Protein 3QWT (pdb70)

Foldseek 3Di:
DDDACVDPVRDDDDDPADLVRLVVLLVLLLVCQQPWDDPVLVQWDQDPVRDTADPRHLLGQWLLVLLLLVLVLLCVVPVPVVCCSLVVSVVSQVVVPDDDDFLISNNLLNVLVVCLVVVPVVSPCVLVVRLVCCVPDAAPVRAARCDPHDHRHQKFLLSLCLLSQLSSCLSVVPCVSVVSSLVNVVVCVVQFDPVQLATQGMAGPPVGDSQQSFSFQLSSLSLLQSLLSSLVSVVDDPPPPSNLVSLVSNVSNLVSQLVQADPQLFAARRSNDPPADTALLSLLSNLLSLLSCCVVVSDDVVSVVSSVSSLVSQVVQQDPSSWRHRHFDDQDHNHPVSSRPGDGDTSSSSSSNSSSSVSVVVD/DDDACVDPVRDDDDDPDDLVRLVVLLVLLLVLQQAWDDPVLVPFDDDPVRDTADPRHCLGQWLLVLLLLVLCLLCVVPVDVVCVVLVVSVVSAVVVNDDDAFLISNNLLNLLVVCLVPVPVVSVVVLVVNLVCVVPDAAPPRAWHCHPHGGRHQKFLSSLCLSSQLSSCLSVVPCVSNVSSLVNVVVLVVLFDPVQLATQGMAGPPVTDRQASFSFLLSRLSLLQSLLSNCVSVVDDPPDPSSVVSLVSNCSNLVRQLVQQDQQLFAFRRRVDPVGDTALLSLLSNLLSQLSCCVVVSDDVVSPVSSVSSLVNQVVQQPPSSWRPRHFDPQDHNHDVSSSDTHGDTSSRSSSSSSSSVSVVVD/DDDQCVDPVRDDDDDPDDLVRLVVLLVLLLVCQQAWDPVVLPPWDDDPVGDTADLRHLQGQWLLVLLLLVLCLLCVVPVDVVVVVLVVSVVSAVVVHDDDAFLISNNLLNLLVVCLVPVPVVSPVVLVVNLVCCVPDAAPPREWRCGPYGGRHQKFLSSLCLSSLLSSCLSVVPVVSVVSSLVNVVVCVVQFDPVQLATQGMAGPVVGDSQASFRFQLSSLSLLQSLLSSLVSVVDDPPDPSNLVSLVSNVSHLVSQQVQADQQLFAARRRPDPPADTALLSLLSSLLSQLSCCVVVSDDVVSPVSSVSSLNNQVVQQDPSNWRWRHFDDADDNHDVSSSPGDTDTSSSSSSNNSSSVSVVVD/DDDACPDPVRDDDPDPDDLVVLVVLLVLLLVLQQPWDDPVLVQWDADPVGDTADLRHCQGQWLLVLLLLVLCLLCVVPVDVVCVSNVVNCVNAVVVNDDDAFLISNNLLNLLVVCLVPVPVVSVCVLVVRLVCCVPDAAPPREARCGPHDRRHQKFLSSLCLSSQLSSCLSVVNVVSNVSSLVNVVVCLVLFDPVQLATQGMAGPPVGDSQASFSFLLSRLSLLQSLLSSLVSVVDDPPPPSSLVSLVSNCSNLVRQLVQQDPQLFAARRNPDPVFDTALLSSLSNLLSLLSCCVVVSDDVVSPVSSVSSLNSQVVQQDPSSWRWRHFDDQDDNHDVSSSDTDTDTSSSSSSNSSSSVSVVVD

CATH classification: 1.50.10.10

Radius of gyration: 39.48 Å; Cα contacts (8 Å, |Δi|>4): 2448; chains: 4; bounding box: 89×112×108 Å

Solvent-accessible surface area: 57974 Å² total

B-factor: mean 44.14, std 15.55, range [10.98, 187.34]

Organism: Salmonella paratyphi A (strain ATCC 9150 / SARB42) (NCBI:txid295319)

Nearest PDB structures (foldseek):
  3qwt-assembly1_A  TM=1.001E+00  e=2.662E-54  Salmonella enterica subsp. enterica serovar Paratyphi A
  3pmm-assembly1_A  TM=9.853E-01  e=1.965E-47  Klebsiella pneumoniae subsp. pneumoniae MGH 78578
  3k11-assembly1_A  TM=7.569E-01  e=3.920E-16  Bacteroides thetaiotaomicron VPI-5482
  4ce7-assembly1_B  TM=6.972E-01  e=2.887E-12  Nonlabens ulvanivorans
  7dkw-assembly1_A  TM=4.286E-01  e=1.948E-02  Thermoanaerobacterium xylanolyticum LX-11

InterPro domains:
  IPR008928 Six-hairpin glycosidase superfamily [SSF48208] (25-376)
  IPR010905 Glycosyl hydrolase, family 88 [PF07470] (37-376)
  IPR012341 Six-hairpin glycosidase-like superfamily [G3DSA:1.50.10.10] (1-378)
  IPR052043 Polysaccharide Degradation Enzymes [PTHR33886] (26-376)

Sequence (1452 aa):
VYPVKHSPLLRQPEHFIARDELKALIQKVTHNLVNIKDETGEFLLRLDDGRVIDTKGWAGWEWTHGVGLYGYHYYQQTGDQTRKIIDDWFADRFAEGATTKNVNTAPFLTLAYRYEETRNPAYLPWLETWAEWANEPRTDHGGQHITLAEENHQQWDDTLTVLPLAKIGKLLNRPEYVEEATYQFLLHVQNLDKETGLWFHGWSYDGHHNFANARWARGNSWLTIVIPDFLELLDLPENNAVRRYLVQVLNAQIAALAKCQDESGLWHTLLDDPHSYLEASATAGFAYGILKAVRKRYVERHYAQVAEKAIRGIVKHISPEGELLQTSFGTGGHDLDFYRHIPLTSPYGQAALCLTEYLRNYFVYPVKHSPLLRQPEHFIARDELKALIQKVTHNLVNIKDETGEFLLRLDDGRVIDTKGWAGWEWTHGVGLYGYHYYQQTGDQTRKIIDDWFADRFAEGATTKNVNTAPFLTLAYRYEETRNPAYLPWLETWAEWANEPRTDHGGQHITLAEENHQQWDDTLTVLPLAKIGKLLNRPEYVEEATYQFLLHVQNLDKETGLWFHGWSYDGHHNFANARWARGNSWLTIVIPDFLELLDLPENNAVRRYLVQVLNAQIAALAKCQDESGLWHTLLDDPHSYLEASATAGFAYGILKAVRKRYVERHYAQVAEKAIRGIVKHISPEGELLQTSFGTGGHDLDFYRHIPLTSPYGQAALCLTEYLRNYFVYPVKHSPLLRQPEHFIARDELKALIQKVTHNLVNIKDETGEFLLRLDDGRVIDTKGWAGWEWTHGVGLYGYHYYQQTGDQTRKIIDDWFADRFAEGATTKNVNTAPFLTLAYRYEETRNPAYLPWLETWAEWANEPRTDHGGQHITLAEENHQQWDDTLTVLPLAKIGKLLNRPEYVEEATYQFLLHVQNLDKETGLWFHGWSYDGHHNFANARWARGNSWLTIVIPDFLELLDLPENNAVRRYLVQVLNAQIAALAKCQDESGLWHTLLDDPHSYLEASATAGFAYGILKAVRKRYVERHYAQVAEKAIRGIVKHISPEGELLQTSFGTGGHDLDFYRHIPLTSPYGQAALCLTEYLRNYFVYPVKHSPLLRQPEHFIARDELKALIQKVTHNLVNIKDETGEFLLRLDDGRVIDTKGWAGWEWTHGVGLYGYHYYQQTGDQTRKIIDDWFADRFAEGATTKNVNTAPFLTLAYRYEETRNPAYLPWLETWAEWANEPRTDHGGQHITLAEENHQQWDDTLTVLPLAKIGKLLNRPEYVEEATYQFLLHVQNLDKETGLWFHGWSYDGHHNFANARWARGNSWLTIVIPDFLELLDLPENNAVRRYLVQVLNAQIAALAKCQDESGLWHTLLDDPHSYLEASATAGFAYGILKAVRKRYVERHYAQVAEKAIRGIVKHISPEGELLQTSFGTGGHDLDFYRHIPLTSPYGQAALCLTEYLRNYF

Structure (mmCIF, N/CA/C/O backbone):
data_3QWT
#
_entry.id   3QWT
#
_cell.length_a   121.026
_cell.length_b   159.361
_cell.length_c   179.115
_cell.angle_alpha   90.00
_cell.angle_beta   90.00
_cell.angle_gamma   90.00
#
_symmetry.space_group_name_H-M   'C 2 2 21'
#
loop_
_entity.id
_entity.type
_entity.pdbx_description
1 polymer 'Putative GH105 family protein'
2 non-polymer GLYCEROL
3 water water
#
loop_
_atom_site.group_PDB
_atom_site.id
_atom_site.type_symbol
_atom_site.label_atom_id
_atom_site.label_alt_id
_atom_site.label_comp_id
_atom_site.label_asym_id
_atom_site.label_entity_id
_atom_site.label_seq_id
_atom_site.pdbx_PDB_ins_code
_atom_site.Cartn_x
_atom_site.Cartn_y
_atom_site.Cartn_z
_atom_site.occupancy
_atom_site.B_iso_or_equiv
_atom_site.auth_seq_id
_atom_site.auth_comp_id
_atom_site.auth_asym_id
_atom_site.auth_atom_id
_atom_site.pdbx_PDB_model_num
ATOM 9 N N . VAL A 1 5 ? 1.563 -17.945 79.158 1.00 76.71 2 VAL A N 1
ATOM 10 C CA . VAL A 1 5 ? 2.169 -16.647 79.446 1.00 71.69 2 VAL A CA 1
ATOM 11 C C . VAL A 1 5 ? 3.300 -16.312 78.481 1.00 72.47 2 VAL A C 1
ATOM 12 O O . VAL A 1 5 ? 4.226 -17.109 78.313 1.00 69.68 2 VAL A O 1
ATOM 16 N N . TYR A 1 6 ? 3.230 -15.122 77.869 1.00 68.91 3 TYR A N 1
ATOM 17 C CA . TYR A 1 6 ? 4.146 -14.730 76.789 1.00 64.21 3 TYR A CA 1
ATOM 18 C C . TYR A 1 6 ? 5.475 -14.143 77.272 1.00 65.40 3 TYR A C 1
ATOM 19 O O . TYR A 1 6 ? 5.495 -13.298 78.165 1.00 62.37 3 TYR A O 1
ATOM 28 N N . PRO A 1 7 ? 6.586 -14.557 76.638 1.00 66.61 4 PRO A N 1
ATOM 29 C CA . PRO A 1 7 ? 7.946 -14.068 76.905 1.00 67.08 4 PRO A CA 1
ATOM 30 C C . PRO A 1 7 ? 8.132 -12.635 76.423 1.00 68.55 4 PRO A C 1
ATOM 31 O O . PRO A 1 7 ? 7.944 -12.367 75.235 1.00 73.26 4 PRO A O 1
ATOM 35 N N . VAL A 1 8 ? 8.509 -11.726 77.314 1.00 61.92 5 VAL A N 1
ATOM 36 C CA . VAL A 1 8 ? 8.660 -10.338 76.912 1.00 61.57 5 VAL A CA 1
ATOM 37 C C . VAL A 1 8 ? 9.873 -9.635 77.509 1.00 60.82 5 VAL A C 1
ATOM 38 O O . VAL A 1 8 ? 10.417 -8.729 76.896 1.00 54.68 5 VAL A O 1
ATOM 42 N N . LYS A 1 9 ? 10.291 -10.033 78.704 1.00 66.00 6 LYS A N 1
ATOM 43 C CA . LYS A 1 9 ? 11.308 -9.269 79.426 1.00 71.76 6 LYS A CA 1
ATOM 44 C C . LYS A 1 9 ? 12.648 -9.275 78.697 1.00 65.19 6 LYS A C 1
ATOM 45 O O . LYS A 1 9 ? 13.474 -8.386 78.882 1.00 71.31 6 LYS A O 1
ATOM 51 N N . HIS A 1 10 ? 12.853 -10.276 77.860 1.00 55.40 7 HIS A N 1
ATOM 52 C CA . HIS A 1 10 ? 14.120 -10.452 77.166 1.00 67.77 7 HIS A CA 1
ATOM 53 C C . HIS A 1 10 ? 14.287 -9.510 75.972 1.00 71.16 7 HIS A C 1
ATOM 54 O O . HIS A 1 10 ? 15.403 -9.292 75.506 1.00 75.34 7 HIS A O 1
ATOM 61 N N . SER A 1 11 ? 13.175 -8.982 75.464 1.00 67.11 8 SER A N 1
ATOM 62 C CA . SER A 1 11 ? 13.169 -8.199 74.223 1.00 61.30 8 SER A CA 1
ATOM 63 C C . SER A 1 11 ? 13.041 -6.700 74.435 1.00 61.74 8 SER A C 1
ATOM 64 O O . SER A 1 11 ? 12.039 -6.230 74.972 1.00 61.29 8 SER A O 1
ATOM 67 N N . PRO A 1 12 ? 14.047 -5.943 73.982 1.00 60.93 9 PRO A N 1
ATOM 68 C CA . PRO A 1 12 ? 14.030 -4.478 74.018 1.00 62.44 9 PRO A CA 1
ATOM 69 C C . PRO A 1 12 ? 12.784 -3.927 73.336 1.00 64.92 9 PRO A C 1
ATOM 70 O O . PRO A 1 12 ? 12.380 -2.794 73.629 1.00 58.43 9 PRO A O 1
ATOM 74 N N . LEU A 1 13 ? 12.192 -4.722 72.443 1.00 62.95 10 LEU A N 1
ATOM 75 C CA . LEU A 1 13 ? 11.007 -4.307 71.700 1.00 59.64 10 LEU A CA 1
ATOM 76 C C . LEU A 1 13 ? 9.715 -4.541 72.473 1.00 57.57 10 LEU A C 1
ATOM 77 O O . LEU A 1 13 ? 8.767 -3.757 72.365 1.00 58.18 10 LEU A O 1
ATOM 82 N N . LEU A 1 14 ? 9.669 -5.615 73.252 1.00 58.66 11 LEU A N 1
ATOM 83 C CA . LEU A 1 14 ? 8.440 -5.977 73.954 1.00 62.68 11 LEU A CA 1
ATOM 84 C C . LEU A 1 14 ? 8.342 -5.523 75.413 1.00 64.86 11 LEU A C 1
ATOM 85 O O . LEU A 1 14 ? 7.244 -5.515 75.984 1.00 64.56 11 LEU A O 1
ATOM 90 N N . ARG A 1 15 ? 9.470 -5.145 76.012 1.00 64.51 12 ARG A N 1
ATOM 91 C CA . ARG A 1 15 ? 9.538 -4.991 77.471 1.00 65.72 12 ARG A CA 1
ATOM 92 C C . ARG A 1 15 ? 9.385 -3.544 77.945 1.00 67.49 12 ARG A C 1
ATOM 93 O O . ARG A 1 15 ? 9.718 -2.607 77.221 1.00 70.12 12 ARG A O 1
ATOM 101 N N . GLN A 1 16 ? 8.882 -3.374 79.166 1.00 64.78 13 GLN A N 1
ATOM 102 C CA . GLN A 1 16 ? 8.669 -2.048 79.743 1.00 61.38 13 GLN A CA 1
ATOM 103 C C . GLN A 1 16 ? 9.946 -1.241 79.819 1.00 64.44 13 GLN A C 1
ATOM 104 O O . GLN A 1 16 ? 11.038 -1.794 79.871 1.00 64.29 13 GLN A O 1
ATOM 110 N N . PRO A 1 17 ? 9.804 0.085 79.856 1.00 69.94 14 PRO A N 1
ATOM 111 C CA . PRO A 1 17 ? 10.921 1.011 80.062 1.00 74.94 14 PRO A CA 1
ATOM 112 C C . PRO A 1 17 ? 11.493 0.897 81.479 1.00 76.57 14 PRO A C 1
ATOM 113 O O . PRO A 1 17 ? 10.754 0.639 82.430 1.00 69.79 14 PRO A O 1
ATOM 117 N N . GLU A 1 18 ? 12.800 1.092 81.613 1.00 82.82 15 GLU A N 1
ATOM 118 C CA . GLU A 1 18 ? 13.437 1.040 82.919 1.00 88.14 15 GLU A CA 1
ATOM 119 C C . GLU A 1 18 ? 13.456 2.427 83.548 1.00 77.92 15 GLU A C 1
ATOM 120 O O . GLU A 1 18 ? 14.479 3.109 83.552 1.00 77.96 15 GLU A O 1
ATOM 126 N N . HIS A 1 19 ? 12.316 2.851 84.073 1.00 66.96 16 HIS A N 1
ATOM 127 C CA . HIS A 1 19 ? 12.243 4.151 84.708 1.00 57.83 16 HIS A CA 1
ATOM 128 C C . HIS A 1 19 ? 12.809 4.084 86.109 1.00 61.69 16 HIS A C 1
ATOM 129 O O . HIS A 1 19 ? 12.256 3.426 86.993 1.00 69.48 16 HIS A O 1
ATOM 136 N N . PHE A 1 20 ? 13.926 4.766 86.308 1.00 57.98 17 PHE A N 1
ATOM 137 C CA . PHE A 1 20 ? 14.540 4.789 87.617 1.00 64.30 17 PHE A CA 1
ATOM 138 C C . PHE A 1 20 ? 13.660 5.571 88.583 1.00 56.39 17 PHE A C 1
ATOM 139 O O . PHE A 1 20 ? 13.695 5.339 89.786 1.00 48.17 17 PHE A O 1
ATOM 147 N N . ILE A 1 21 ? 12.850 6.479 88.047 1.00 49.64 18 ILE A N 1
ATOM 148 C CA . ILE A 1 21 ? 11.957 7.275 88.885 1.00 45.94 18 ILE A CA 1
ATOM 149 C C . ILE A 1 21 ? 10.568 7.297 88.263 1.00 46.54 18 ILE A C 1
ATOM 150 O O . ILE A 1 21 ? 10.437 7.411 87.047 1.00 45.77 18 ILE A O 1
ATOM 155 N N . ALA A 1 22 ? 9.522 7.162 89.070 1.00 44.55 19 ALA A N 1
ATOM 156 C CA . ALA A 1 22 ? 8.183 7.038 88.494 1.00 42.91 19 ALA A CA 1
ATOM 157 C C . ALA A 1 22 ? 7.606 8.374 88.056 1.00 50.93 19 ALA A C 1
ATOM 158 O O . ALA A 1 22 ? 7.913 9.412 88.640 1.00 53.52 19 ALA A O 1
ATOM 160 N N . ARG A 1 23 ? 6.767 8.333 87.021 1.00 50.85 20 ARG A N 1
ATOM 161 C CA . ARG A 1 23 ? 6.183 9.545 86.479 1.00 44.09 20 ARG A CA 1
ATOM 162 C C . ARG A 1 23 ? 5.702 10.510 87.558 1.00 45.06 20 ARG A C 1
ATOM 163 O O . ARG A 1 23 ? 6.071 11.685 87.565 1.00 51.69 20 ARG A O 1
ATOM 171 N N . ASP A 1 24 ? 4.854 10.029 88.452 1.00 36.34 21 ASP A N 1
ATOM 172 C CA . ASP A 1 24 ? 4.218 10.933 89.401 1.00 46.03 21 ASP A CA 1
ATOM 173 C C . ASP A 1 24 ? 5.174 11.420 90.480 1.00 42.33 21 ASP A C 1
ATOM 174 O O . ASP A 1 24 ? 4.969 12.467 91.086 1.00 44.09 21 ASP A O 1
ATOM 179 N N . GLU A 1 25 ? 6.255 10.682 90.664 1.00 39.52 22 GLU A N 1
ATOM 180 C CA . GLU A 1 25 ? 7.336 11.115 91.526 1.00 47.67 22 GLU A CA 1
ATOM 181 C C . GLU A 1 25 ? 7.988 12.332 90.880 1.00 47.61 22 GLU A C 1
ATOM 182 O O . GLU A 1 25 ? 8.250 13.342 91.534 1.00 43.40 22 GLU A O 1
ATOM 188 N N . LEU A 1 26 ? 8.247 12.229 89.582 1.00 50.41 23 LEU A N 1
ATOM 189 C CA . LEU A 1 26 ? 8.782 13.353 88.824 1.00 51.77 23 LEU A CA 1
ATOM 190 C C . LEU A 1 26 ? 7.918 14.605 88.994 1.00 46.25 23 LEU A C 1
ATOM 191 O O . LEU A 1 26 ? 8.415 15.685 89.327 1.00 43.95 23 LEU A O 1
ATOM 196 N N . LYS A 1 27 ? 6.621 14.460 88.766 1.00 38.03 24 LYS A N 1
ATOM 197 C CA . LYS A 1 27 ? 5.726 15.600 88.914 1.00 41.29 24 LYS A CA 1
ATOM 198 C C . LYS A 1 27 ? 5.804 16.200 90.326 1.00 46.46 24 LYS A C 1
ATOM 199 O O . LYS A 1 27 ? 5.864 17.426 90.492 1.00 45.80 24 LYS A O 1
ATOM 205 N N . ALA A 1 28 ? 5.815 15.339 91.339 1.00 43.61 25 ALA A N 1
ATOM 206 C CA . ALA A 1 28 ? 5.890 15.827 92.714 1.00 45.93 25 ALA A CA 1
ATOM 207 C C . ALA A 1 28 ? 7.184 16.604 92.957 1.00 45.33 25 ALA A C 1
ATOM 208 O O . ALA A 1 28 ? 7.191 17.592 93.681 1.00 44.60 25 ALA A O 1
ATOM 210 N N . LEU A 1 29 ? 8.273 16.161 92.333 1.00 48.23 26 LEU A N 1
ATOM 211 C CA . LEU A 1 29 ? 9.553 16.862 92.414 1.00 48.72 26 LEU A CA 1
ATOM 212 C C . LEU A 1 29 ? 9.440 18.255 91.770 1.00 49.28 26 LEU A C 1
ATOM 213 O O . LEU A 1 29 ? 9.852 19.272 92.339 1.00 44.70 26 LEU A O 1
ATOM 218 N N . ILE A 1 30 ? 8.866 18.30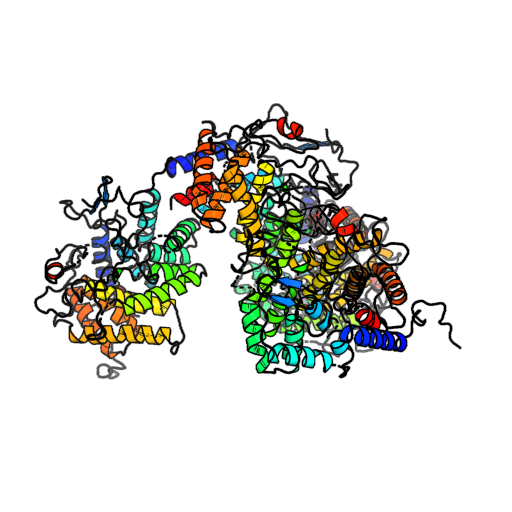2 90.577 1.00 50.13 27 ILE A N 1
ATOM 219 C CA . ILE A 1 30 ? 8.678 19.577 89.907 1.00 47.79 27 ILE A CA 1
ATOM 220 C C . ILE A 1 30 ? 7.866 20.522 90.791 1.00 51.28 27 ILE A C 1
ATOM 221 O O . ILE A 1 30 ? 8.241 21.677 90.975 1.00 50.07 27 ILE A O 1
ATOM 226 N N . GLN A 1 31 ? 6.783 20.023 91.374 1.00 48.45 28 GLN A N 1
ATOM 227 C CA . GLN A 1 31 ? 5.997 20.850 92.280 1.00 49.29 28 GLN A CA 1
ATOM 228 C C . GLN A 1 31 ? 6.867 21.387 93.415 1.00 48.39 28 GLN A C 1
ATOM 229 O O . GLN A 1 31 ? 6.872 22.585 93.695 1.00 48.85 28 GLN A O 1
ATOM 235 N N . LYS A 1 32 ? 7.626 20.504 94.048 1.00 43.46 29 LYS A N 1
ATOM 236 C CA . LYS A 1 32 ? 8.510 20.894 95.149 1.00 44.38 29 LYS A CA 1
ATOM 237 C C . LYS A 1 32 ? 9.548 21.948 94.730 1.00 40.53 29 LYS A C 1
ATOM 238 O O . LYS A 1 32 ? 9.892 22.863 95.493 1.00 41.44 29 LYS A O 1
ATOM 244 N N . VAL A 1 33 ? 10.058 21.797 93.516 1.00 40.62 30 VAL A N 1
ATOM 245 C CA . VAL A 1 33 ? 11.022 22.726 92.956 1.00 42.91 30 VAL A CA 1
ATOM 246 C C . VAL A 1 33 ? 10.364 24.086 92.693 1.00 45.79 30 VAL A C 1
ATOM 247 O O . VAL A 1 33 ? 10.970 25.138 92.893 1.00 42.63 30 VAL A O 1
ATOM 251 N N . THR A 1 34 ? 9.107 24.061 92.272 1.00 52.67 31 THR A N 1
ATOM 252 C CA . THR A 1 34 ? 8.369 25.290 92.004 1.00 46.35 31 THR A CA 1
ATOM 253 C C . THR A 1 34 ? 8.086 26.014 93.305 1.00 48.53 31 THR A C 1
ATOM 254 O O . THR A 1 34 ? 8.247 27.228 93.395 1.00 50.46 31 THR A O 1
ATOM 258 N N . HIS A 1 35 ? 7.683 25.254 94.316 1.00 45.68 32 HIS A N 1
ATOM 259 C CA . HIS A 1 35 ? 7.350 25.827 95.611 1.00 50.00 32 HIS A CA 1
ATOM 260 C C . HIS A 1 35 ? 8.569 26.527 96.195 1.00 51.66 32 HIS A C 1
ATOM 261 O O . HIS A 1 35 ? 8.472 27.615 96.771 1.00 50.03 32 HIS A O 1
ATOM 268 N N . ASN A 1 36 ? 9.721 25.897 96.023 1.00 47.66 33 ASN A N 1
ATOM 269 C CA . ASN A 1 36 ? 10.981 26.483 96.447 1.00 51.96 33 ASN A CA 1
ATOM 270 C C . ASN A 1 36 ? 11.243 27.838 95.756 1.00 51.41 33 ASN A C 1
ATOM 271 O O . ASN A 1 36 ? 11.449 28.859 96.414 1.00 53.36 33 ASN A O 1
ATOM 276 N N . LEU A 1 37 ? 11.206 27.843 94.428 1.00 45.85 34 LEU A N 1
ATOM 277 C CA . LEU A 1 37 ? 11.457 29.049 93.634 1.00 41.95 34 LEU A CA 1
ATOM 278 C C . LEU A 1 37 ? 10.711 30.289 94.124 1.00 44.43 34 LEU A C 1
ATOM 279 O O . LEU A 1 37 ? 11.330 31.300 94.446 1.00 49.82 34 LEU A O 1
ATOM 284 N N . VAL A 1 38 ? 9.383 30.218 94.151 1.00 41.43 35 VAL A N 1
ATOM 285 C CA . VAL A 1 38 ? 8.556 31.344 94.558 1.00 44.12 35 VAL A CA 1
ATOM 286 C C . VAL A 1 38 ? 8.768 31.742 96.021 1.00 50.96 35 VAL A C 1
ATOM 287 O O . VAL A 1 38 ? 8.281 32.779 96.470 1.00 48.23 35 VAL A O 1
ATOM 291 N N . ASN A 1 39 ? 9.518 30.923 96.751 1.00 52.20 36 ASN A N 1
ATOM 292 C CA . ASN A 1 39 ? 9.787 31.196 98.151 1.00 52.51 36 ASN A CA 1
ATOM 293 C C . ASN A 1 39 ? 11.247 31.462 98.466 1.00 55.61 36 ASN A C 1
ATOM 294 O O . ASN A 1 39 ? 11.634 31.437 99.627 1.00 56.40 36 ASN A O 1
ATOM 299 N N . ILE A 1 40 ? 12.046 31.734 97.440 1.00 56.03 37 ILE A N 1
ATOM 300 C CA . ILE A 1 40 ? 13.444 32.092 97.644 1.00 56.60 37 ILE A CA 1
ATOM 301 C C . ILE A 1 40 ? 13.531 33.486 98.253 1.00 59.54 37 ILE A C 1
ATOM 302 O O . ILE A 1 40 ? 12.771 34.380 97.883 1.00 62.87 37 ILE A O 1
ATOM 307 N N . LYS A 1 41 ? 14.455 33.670 99.191 1.00 56.17 38 LYS A N 1
ATOM 308 C CA . LYS A 1 41 ? 14.590 34.939 99.873 1.00 60.81 38 LYS A CA 1
ATOM 309 C C . LYS A 1 41 ? 16.060 35.222 100.081 1.00 65.08 38 LYS A C 1
ATOM 310 O O . LYS A 1 41 ? 16.805 34.353 100.535 1.00 70.72 38 LYS A O 1
ATOM 316 N N . ASP A 1 42 ? 16.491 36.425 99.722 1.00 62.49 39 ASP A N 1
ATOM 317 C CA . ASP A 1 42 ? 17.820 36.860 100.106 1.00 67.40 39 ASP A CA 1
ATOM 318 C C . ASP A 1 42 ? 17.743 37.452 101.513 1.00 66.64 39 ASP A C 1
ATOM 319 O O . ASP A 1 42 ? 17.320 38.597 101.695 1.00 62.77 39 ASP A O 1
ATOM 324 N N . GLU A 1 43 ? 18.129 36.641 102.496 1.00 68.98 40 GLU A N 1
ATOM 325 C CA . GLU A 1 43 ? 18.094 37.022 103.911 1.00 74.64 40 GLU A CA 1
ATOM 326 C C . GLU A 1 43 ? 19.094 38.132 104.207 1.00 70.62 40 GLU A C 1
ATOM 327 O O . GLU A 1 43 ? 18.730 39.184 104.732 1.00 67.63 40 GLU A O 1
ATOM 333 N N . THR A 1 44 ? 20.354 37.879 103.862 1.00 68.59 41 THR A N 1
ATOM 334 C CA . THR A 1 44 ? 21.429 38.845 104.032 1.00 72.24 41 THR A CA 1
ATOM 335 C C . THR A 1 44 ? 21.145 40.148 103.310 1.00 73.28 41 THR A C 1
ATOM 336 O O . THR A 1 44 ? 21.467 41.221 103.812 1.00 75.92 41 THR A O 1
ATOM 340 N N . GLY A 1 45 ? 20.558 40.048 102.119 1.00 71.25 42 GLY A N 1
ATOM 341 C CA . GLY A 1 45 ? 20.497 41.176 101.204 1.00 68.64 42 GLY A CA 1
ATOM 342 C C . GLY A 1 45 ? 21.857 41.295 100.533 1.00 62.25 42 GLY A C 1
ATOM 343 O O . GLY A 1 45 ? 22.190 42.293 99.889 1.00 64.03 42 GLY A O 1
ATOM 344 N N . GLU A 1 46 ? 22.648 40.246 100.704 1.00 54.17 43 GLU A N 1
ATOM 345 C CA . GLU A 1 46 ? 23.998 40.190 100.179 1.00 59.64 43 GLU A CA 1
ATOM 346 C C . GLU A 1 46 ? 24.033 40.140 98.649 1.00 54.82 43 GLU A C 1
ATOM 347 O O . GLU A 1 46 ? 24.986 40.611 98.027 1.00 53.40 43 GLU A O 1
ATOM 353 N N . PHE A 1 47 ? 22.995 39.579 98.041 1.00 54.38 44 PHE A N 1
ATOM 354 C CA . PHE A 1 47 ? 23.022 39.356 96.592 1.00 59.82 44 PHE A CA 1
ATOM 355 C C . PHE A 1 47 ? 22.373 40.457 95.761 1.00 55.76 44 PHE A C 1
ATOM 356 O O . PHE A 1 47 ? 22.522 40.482 94.543 1.00 51.17 44 PHE A O 1
ATOM 364 N N . LEU A 1 48 ? 21.670 41.366 96.432 1.00 60.07 45 LEU A N 1
ATOM 365 C CA . LEU A 1 48 ? 20.943 42.448 95.774 1.00 56.53 45 LEU A CA 1
ATOM 366 C C . LEU A 1 48 ? 21.793 43.308 94.844 1.00 56.75 45 LEU A C 1
ATOM 367 O O . LEU A 1 48 ? 22.907 43.702 95.189 1.00 60.16 45 LEU A O 1
ATOM 372 N N . LEU A 1 49 ? 21.240 43.609 93.669 1.00 53.23 46 LEU A N 1
ATOM 373 C CA . LEU A 1 49 ? 21.877 44.494 92.704 1.00 48.77 46 LEU A CA 1
ATOM 374 C C . LEU A 1 49 ? 21.597 45.933 93.079 1.00 48.78 46 LEU A C 1
ATOM 375 O O . LEU A 1 49 ? 20.436 46.334 93.196 1.00 53.38 46 LEU A O 1
ATOM 380 N N . ARG A 1 50 ? 22.657 46.711 93.260 1.00 50.35 47 ARG A N 1
ATOM 381 C CA . ARG A 1 50 ? 22.519 48.100 93.680 1.00 56.95 47 ARG A CA 1
ATOM 382 C C . ARG A 1 50 ? 23.143 49.034 92.648 1.00 56.01 47 ARG A C 1
ATOM 383 O O . ARG A 1 50 ? 24.253 48.795 92.173 1.00 56.56 47 ARG A O 1
ATOM 391 N N . LEU A 1 51 ? 22.412 50.089 92.295 1.00 56.43 48 LEU A N 1
ATOM 392 C CA . LEU A 1 51 ? 22.870 51.061 91.305 1.00 59.20 48 LEU A CA 1
ATOM 393 C C . LEU A 1 51 ? 22.937 52.428 91.965 1.00 59.54 48 LEU A C 1
ATOM 394 O O . LEU A 1 51 ? 22.185 52.694 92.904 1.00 60.75 48 LEU A O 1
ATOM 399 N N . ASP A 1 52 ? 23.817 53.300 91.475 1.00 60.27 49 ASP A N 1
ATOM 400 C CA . ASP A 1 52 ? 23.937 54.641 92.049 1.00 62.84 49 ASP A CA 1
ATOM 401 C C . ASP A 1 52 ? 22.692 55.469 91.720 1.00 65.72 49 ASP A C 1
ATOM 402 O O . ASP A 1 52 ? 22.643 56.675 91.955 1.00 59.36 49 ASP A O 1
ATOM 407 N N . ASP A 1 53 ? 21.693 54.784 91.166 1.00 70.54 50 ASP A N 1
ATOM 408 C CA . ASP A 1 53 ? 20.386 55.341 90.852 1.00 65.80 50 ASP A CA 1
ATOM 409 C C . ASP A 1 53 ? 19.604 55.435 92.132 1.00 60.74 50 ASP A C 1
ATOM 410 O O . ASP A 1 53 ? 18.709 56.267 92.281 1.00 57.43 50 ASP A O 1
ATOM 415 N N . GLY A 1 54 ? 19.936 54.533 93.043 1.00 59.78 51 GLY A N 1
ATOM 416 C CA . GLY A 1 54 ? 19.099 54.268 94.192 1.00 63.14 51 GLY A CA 1
ATOM 417 C C . GLY A 1 54 ? 18.342 52.970 93.992 1.00 61.50 51 GLY A C 1
ATOM 418 O O . GLY A 1 54 ? 17.771 52.422 94.931 1.00 67.03 51 GLY A O 1
ATOM 419 N N . ARG A 1 55 ? 18.332 52.466 92.766 1.00 51.29 52 ARG A N 1
ATOM 420 C CA . ARG A 1 55 ? 17.673 51.190 92.519 1.00 54.91 52 ARG A CA 1
ATOM 421 C C . ARG A 1 55 ? 18.354 50.022 93.253 1.00 53.65 52 ARG A C 1
ATOM 422 O O . ARG A 1 55 ? 19.586 49.869 93.223 1.00 47.08 52 ARG A O 1
ATOM 430 N N . VAL A 1 56 ? 17.531 49.230 93.939 1.00 49.54 53 VAL A N 1
ATOM 431 C CA . VAL A 1 56 ? 17.936 47.933 94.471 1.00 50.85 53 VAL A CA 1
ATOM 432 C C . VAL A 1 56 ? 17.089 46.839 93.804 1.00 52.80 53 VAL A C 1
ATOM 433 O O . VAL A 1 56 ? 15.885 46.752 94.036 1.00 61.06 53 VAL A O 1
ATOM 437 N N . ILE A 1 57 ? 17.708 46.015 92.967 1.00 48.98 54 ILE A N 1
ATOM 438 C CA . ILE A 1 57 ? 16.978 44.946 92.300 1.00 48.30 54 ILE A CA 1
ATOM 439 C C . ILE A 1 57 ? 17.257 43.576 92.939 1.00 50.77 54 ILE A C 1
ATOM 440 O O . ILE A 1 57 ? 18.409 43.132 93.025 1.00 48.52 54 ILE A O 1
ATOM 445 N N . ASP A 1 58 ? 16.190 42.921 93.394 1.00 48.40 55 ASP A N 1
ATOM 446 C CA . ASP A 1 58 ? 16.273 41.560 93.909 1.00 47.61 55 ASP A CA 1
ATOM 447 C C . ASP A 1 58 ? 16.278 40.566 92.751 1.00 48.35 55 ASP A C 1
ATOM 448 O O . ASP A 1 58 ? 15.268 40.356 92.080 1.00 49.68 55 ASP A O 1
ATOM 453 N N . THR A 1 59 ? 17.441 39.969 92.545 1.00 43.12 56 THR A N 1
ATOM 454 C CA . THR A 1 59 ? 17.747 39.097 91.418 1.00 47.70 56 THR A CA 1
ATOM 455 C C . THR A 1 59 ? 17.423 37.638 91.756 1.00 49.79 56 THR A C 1
ATOM 456 O O . THR A 1 59 ? 17.369 36.764 90.874 1.00 36.94 56 THR A O 1
ATOM 460 N N . LYS A 1 60 ? 17.190 37.400 93.048 1.00 48.48 57 LYS A N 1
ATOM 461 C CA . LYS A 1 60 ? 17.082 36.055 93.604 1.00 47.01 57 LYS A CA 1
ATOM 462 C C . LYS A 1 60 ? 15.673 35.753 94.135 1.00 42.95 57 LYS A C 1
ATOM 463 O O . LYS A 1 60 ? 15.124 34.681 93.863 1.00 40.47 57 LYS A O 1
ATOM 469 N N . GLY A 1 61 ? 15.098 36.692 94.886 1.00 42.13 58 GLY A N 1
ATOM 470 C CA . GLY A 1 61 ? 13.693 36.616 95.269 1.00 43.53 58 GLY A CA 1
ATOM 471 C C . GLY A 1 61 ? 12.743 36.695 94.067 1.00 48.72 58 GLY A C 1
ATOM 472 O O . GLY A 1 61 ? 13.095 37.218 93.003 1.00 42.05 58 GLY A O 1
ATOM 473 N N . TRP A 1 62 ? 11.526 36.189 94.243 1.00 42.26 59 TRP A N 1
ATOM 474 C CA . TRP A 1 62 ? 10.564 36.098 93.153 1.00 35.63 59 TRP A CA 1
ATOM 475 C C . TRP A 1 62 ? 9.983 37.450 92.741 1.00 38.62 59 TRP A C 1
ATOM 476 O O . TRP A 1 62 ? 9.698 37.684 91.555 1.00 34.06 59 TRP A O 1
ATOM 487 N N . ALA A 1 63 ? 9.824 38.350 93.705 1.00 40.40 60 ALA A N 1
ATOM 488 C CA . ALA A 1 63 ? 9.174 39.621 93.416 1.00 48.37 60 ALA A CA 1
ATOM 489 C C . ALA A 1 63 ? 10.033 40.569 92.570 1.00 56.12 60 ALA A C 1
ATOM 490 O O . ALA A 1 63 ? 9.670 41.730 92.374 1.00 61.92 60 ALA A O 1
ATOM 492 N N . GLY A 1 64 ? 11.151 40.072 92.047 1.00 48.32 61 GLY A N 1
ATOM 493 C CA . GLY A 1 64 ? 12.037 40.898 91.242 1.00 35.62 61 GLY A CA 1
ATOM 494 C C . GLY A 1 64 ? 11.772 40.836 89.740 1.00 37.10 61 GLY A C 1
ATOM 495 O O . GLY A 1 64 ? 10.977 40.031 89.263 1.00 34.68 61 GLY A O 1
ATOM 496 N N . TRP A 1 65 ? 12.451 41.704 88.999 1.00 32.86 62 TRP A N 1
ATOM 497 C CA . TRP A 1 65 ? 12.421 41.680 87.548 1.00 39.72 62 TRP A CA 1
ATOM 498 C C . TRP A 1 65 ? 13.826 41.663 86.955 1.00 36.84 62 TRP A C 1
ATOM 499 O O . TRP A 1 65 ? 14.467 42.706 86.818 1.00 41.29 62 TRP A O 1
ATOM 510 N N . GLU A 1 66 ? 14.312 40.479 86.617 1.00 41.14 63 GLU A N 1
ATOM 511 C CA . GLU A 1 66 ? 15.475 40.379 85.741 1.00 51.69 63 GLU A CA 1
ATOM 512 C C . GLU A 1 66 ? 15.544 39.061 84.974 1.00 47.09 63 GLU A C 1
ATOM 513 O O . GLU A 1 66 ? 14.601 38.273 84.981 1.00 51.58 63 GLU A O 1
ATOM 519 N N . TRP A 1 67 ? 16.664 38.830 84.306 1.00 41.68 64 TRP A N 1
ATOM 520 C CA . TRP A 1 67 ? 16.769 37.676 83.416 1.00 36.88 64 TRP A CA 1
ATOM 521 C C . TRP A 1 67 ? 16.424 36.396 84.151 1.00 26.68 64 TRP A C 1
ATOM 522 O O . TRP A 1 67 ? 15.914 35.444 83.563 1.00 29.29 64 TRP A O 1
ATOM 533 N N . THR A 1 68 ? 16.676 36.385 85.446 1.00 25.40 65 THR A N 1
ATOM 534 C CA . THR A 1 68 ? 16.537 35.157 86.217 1.00 36.54 65 THR A CA 1
ATOM 535 C C . THR A 1 68 ? 15.075 34.767 86.255 1.00 35.27 65 THR A C 1
ATOM 536 O O . THR A 1 68 ? 14.717 33.624 85.995 1.00 38.99 65 THR A O 1
ATOM 540 N N . HIS A 1 69 ? 14.230 35.737 86.574 1.00 29.31 66 HIS A N 1
ATOM 541 C CA . HIS A 1 69 ? 12.788 35.551 86.499 1.00 33.47 66 HIS A CA 1
ATOM 542 C C . HIS A 1 69 ? 12.369 35.163 85.090 1.00 30.96 66 HIS A C 1
ATOM 543 O O . HIS A 1 69 ? 11.432 34.391 84.904 1.00 32.09 66 HIS A O 1
ATOM 550 N N . GLY A 1 70 ? 13.078 35.695 84.101 1.00 28.23 67 GLY A N 1
ATOM 551 C CA . GLY A 1 70 ? 12.789 35.374 82.709 1.00 31.72 67 GLY A CA 1
ATOM 552 C C . GLY A 1 70 ? 12.925 33.879 82.493 1.00 33.26 67 GLY A C 1
ATOM 553 O O . GLY A 1 70 ? 12.032 33.230 81.955 1.00 30.25 67 GLY A O 1
ATOM 554 N N . VAL A 1 71 ? 14.049 33.331 82.938 1.00 33.86 68 VAL A N 1
ATOM 555 C CA . VAL A 1 71 ? 14.279 31.905 82.826 1.00 41.16 68 VAL A CA 1
ATOM 556 C C . VAL A 1 71 ? 13.280 31.150 83.688 1.00 37.32 68 VAL A C 1
ATOM 557 O O . VAL A 1 71 ? 12.692 30.163 83.246 1.00 34.86 68 VAL A O 1
ATOM 561 N N . GLY A 1 72 ? 13.065 31.629 84.909 1.00 32.93 69 GLY A N 1
ATOM 562 C CA . GLY A 1 72 ? 12.071 31.022 85.780 1.00 33.70 69 GLY A CA 1
ATOM 563 C C . GLY A 1 72 ? 10.707 30.855 85.119 1.00 34.53 69 GLY A C 1
ATOM 564 O O . GLY A 1 72 ? 10.138 29.766 85.107 1.00 38.32 69 GLY A O 1
ATOM 565 N N . LEU A 1 73 ? 10.175 31.936 84.559 1.00 34.28 70 LEU A N 1
ATOM 566 C CA . LEU A 1 73 ? 8.857 31.870 83.933 1.00 39.69 70 LEU A CA 1
ATOM 567 C C . LEU A 1 73 ? 8.829 30.855 82.776 1.00 36.28 70 LEU A C 1
ATOM 568 O O . LEU A 1 73 ? 7.820 30.195 82.537 1.00 34.62 70 LEU A O 1
ATOM 573 N N . TYR A 1 74 ? 9.932 30.736 82.052 1.00 30.58 71 TYR A N 1
ATOM 574 C CA . TYR A 1 74 ? 9.953 29.866 80.875 1.00 35.39 71 TYR A CA 1
ATOM 575 C C . TYR A 1 74 ? 9.893 28.396 81.300 1.00 36.27 71 TYR A C 1
ATOM 576 O O . TYR A 1 74 ? 9.130 27.599 80.748 1.00 33.06 71 TYR A O 1
ATOM 585 N N . GLY A 1 75 ? 10.686 28.045 82.308 1.00 40.37 72 GLY A N 1
ATOM 586 C CA . GLY A 1 75 ? 10.651 26.702 82.855 1.00 36.45 72 GLY A CA 1
ATOM 587 C C . GLY A 1 75 ? 9.252 26.342 83.326 1.00 35.34 72 GLY A C 1
ATOM 588 O O . GLY A 1 75 ? 8.735 25.276 83.008 1.00 34.21 72 GLY A O 1
ATOM 597 N N . TYR A 1 77 ? 6.515 27.769 82.281 1.00 39.54 74 TYR A N 1
ATOM 598 C CA . TYR A 1 77 ? 5.629 27.733 81.124 1.00 39.33 74 TYR A CA 1
ATOM 599 C C . TYR A 1 77 ? 5.685 26.350 80.500 1.00 36.60 74 TYR A C 1
ATOM 600 O O . TYR A 1 77 ? 4.656 25.749 80.213 1.00 37.00 74 TYR A O 1
ATOM 609 N N . HIS A 1 78 ? 6.901 25.847 80.316 1.00 33.95 75 HIS A N 1
ATOM 610 C CA . HIS A 1 78 ? 7.101 24.509 79.757 1.00 36.94 75 HIS A CA 1
ATOM 611 C C . HIS A 1 78 ? 6.229 23.460 80.444 1.00 32.66 75 HIS A C 1
ATOM 612 O O . HIS A 1 78 ? 5.440 22.771 79.794 1.00 30.50 75 HIS A O 1
ATOM 619 N N . TYR A 1 79 ? 6.350 23.363 81.762 1.00 27.21 76 TYR A N 1
ATOM 620 C CA . TYR A 1 79 ? 5.477 22.473 82.497 1.00 30.11 76 TYR A CA 1
ATOM 621 C C . TYR A 1 79 ? 4.003 22.749 82.197 1.00 32.24 76 TYR A C 1
ATOM 622 O O . TYR A 1 79 ? 3.243 21.825 81.883 1.00 36.03 76 TYR A O 1
ATOM 631 N N . TYR A 1 80 ? 3.598 24.014 82.277 1.00 26.73 77 TYR A N 1
ATOM 632 C CA . TYR A 1 80 ? 2.203 24.356 82.032 1.00 31.02 77 TYR A CA 1
ATOM 633 C C . TYR A 1 80 ? 1.787 23.912 80.630 1.00 31.55 77 TYR A C 1
ATOM 634 O O . TYR A 1 80 ? 0.731 23.308 80.433 1.00 32.83 77 TYR A O 1
ATOM 643 N N . GLN A 1 81 ? 2.623 24.216 79.652 1.00 28.86 78 GLN A N 1
ATOM 644 C CA . GLN A 1 81 ? 2.301 23.900 78.269 1.00 30.30 78 GLN A CA 1
ATOM 645 C C . GLN A 1 81 ? 2.028 22.410 78.058 1.00 36.84 78 GLN A C 1
ATOM 646 O O . GLN A 1 81 ? 1.123 22.044 77.319 1.00 40.67 78 GLN A O 1
ATOM 652 N N . GLN A 1 82 ? 2.814 21.561 78.716 1.00 37.08 79 GLN A N 1
ATOM 653 C CA . GLN A 1 82 ? 2.691 20.107 78.571 1.00 37.70 79 GLN A CA 1
ATOM 654 C C . GLN A 1 82 ? 1.497 19.493 79.308 1.00 38.66 79 GLN A C 1
ATOM 655 O O . GLN A 1 82 ? 0.838 18.601 78.771 1.00 38.54 79 GLN A O 1
ATOM 661 N N . THR A 1 83 ? 1.217 19.977 80.518 1.00 38.83 80 THR A N 1
ATOM 662 C CA . THR A 1 83 ? 0.203 19.365 81.376 1.00 36.10 80 THR A CA 1
ATOM 663 C C . THR A 1 83 ? -1.074 20.172 81.624 1.00 43.64 80 THR A C 1
ATOM 664 O O . THR A 1 83 ? -2.039 19.634 82.168 1.00 46.12 80 THR A O 1
ATOM 668 N N . GLY A 1 84 ? -1.073 21.454 81.272 1.00 43.12 81 GLY A N 1
ATOM 669 C CA . GLY A 1 84 ? -2.205 22.336 81.535 1.00 41.10 81 GLY A CA 1
ATOM 670 C C . GLY A 1 84 ? -2.442 22.683 83.005 1.00 47.71 81 GLY A C 1
ATOM 671 O O . GLY A 1 84 ? -3.504 23.206 83.361 1.00 43.60 81 GLY A O 1
ATOM 672 N N . ASP A 1 85 ? -1.454 22.385 83.850 1.00 47.68 82 ASP A N 1
ATOM 673 C CA . ASP A 1 85 ? -1.494 22.652 85.297 1.00 48.05 82 ASP A CA 1
ATOM 674 C C . ASP A 1 85 ? -1.824 24.108 85.648 1.00 47.06 82 ASP A C 1
ATOM 675 O O . ASP A 1 85 ? -0.985 24.994 85.490 1.00 40.01 82 ASP A O 1
ATOM 680 N N . GLN A 1 86 ? -3.033 24.352 86.148 1.00 52.12 83 GLN A N 1
ATOM 681 C CA . GLN A 1 86 ? -3.496 25.728 86.396 1.00 52.96 83 GLN A CA 1
ATOM 682 C C . GLN A 1 86 ? -2.752 26.447 87.534 1.00 45.98 83 GLN A C 1
ATOM 683 O O . GLN A 1 86 ? -2.756 27.678 87.617 1.00 35.84 83 GLN A O 1
ATOM 689 N N . THR A 1 87 ? -2.096 25.661 88.381 1.00 41.92 84 THR A N 1
ATOM 690 C CA . THR A 1 87 ? -1.220 26.182 89.431 1.00 50.35 84 THR A CA 1
ATOM 691 C C . THR A 1 87 ? -0.024 26.934 88.839 1.00 48.36 84 THR A C 1
ATOM 692 O O . THR A 1 87 ? 0.280 28.054 89.258 1.00 48.13 84 THR A O 1
ATOM 704 N N . ARG A 1 89 ? 0.011 28.140 85.772 1.00 38.83 86 ARG A N 1
ATOM 705 C CA . ARG A 1 89 ? -0.538 29.263 85.025 1.00 39.40 86 ARG A CA 1
ATOM 706 C C . ARG A 1 89 ? -0.698 30.477 85.938 1.00 40.93 86 ARG A C 1
ATOM 707 O O . ARG A 1 89 ? -0.232 31.576 85.616 1.00 39.04 86 ARG A O 1
ATOM 715 N N . LYS A 1 90 ? -1.354 30.271 87.081 1.00 37.50 87 LYS A N 1
ATOM 716 C CA . LYS A 1 90 ? -1.617 31.373 87.995 1.00 36.20 87 LYS A CA 1
ATOM 717 C C . LYS A 1 90 ? -0.322 32.050 88.437 1.00 33.10 87 LYS A C 1
ATOM 718 O O . LYS A 1 90 ? -0.226 33.271 88.429 1.00 37.21 87 LYS A O 1
ATOM 724 N N . ILE A 1 91 ? 0.685 31.261 88.785 1.00 31.90 88 ILE A N 1
ATOM 725 C CA . ILE A 1 91 ? 1.975 31.823 89.187 1.00 37.69 88 ILE A CA 1
ATOM 726 C C . ILE A 1 91 ? 2.567 32.724 88.091 1.00 33.75 88 ILE A C 1
ATOM 727 O O . ILE A 1 91 ? 3.070 33.820 88.364 1.00 38.26 88 ILE A O 1
ATOM 732 N N . ILE A 1 92 ? 2.487 32.269 86.848 1.00 32.14 89 ILE A N 1
ATOM 733 C CA . ILE A 1 92 ? 2.971 33.066 85.717 1.00 30.46 89 ILE A CA 1
ATOM 734 C C . ILE A 1 92 ? 2.194 34.371 85.540 1.00 31.36 89 ILE A C 1
ATOM 735 O O . ILE A 1 92 ? 2.775 35.474 85.531 1.00 27.01 89 ILE A O 1
ATOM 740 N N . ASP A 1 93 ? 0.878 34.249 85.405 1.00 25.33 90 ASP A N 1
ATOM 741 C CA . ASP A 1 93 ? 0.049 35.431 85.211 1.00 35.32 90 ASP A CA 1
ATOM 742 C C . ASP A 1 93 ? 0.188 36.417 86.377 1.00 40.00 90 ASP A C 1
ATOM 743 O O . ASP A 1 93 ? 0.254 37.636 86.166 1.00 36.33 90 ASP A O 1
ATOM 748 N N . ASP A 1 94 ? 0.261 35.887 87.600 1.00 40.41 91 ASP A N 1
ATOM 749 C CA . ASP A 1 94 ? 0.444 36.731 88.774 1.00 42.22 91 ASP A CA 1
ATOM 750 C C . ASP A 1 94 ? 1.758 37.513 88.712 1.00 40.93 91 ASP A C 1
ATOM 751 O O . ASP A 1 94 ? 1.777 38.704 88.988 1.00 41.57 91 ASP A O 1
ATOM 756 N N . TRP A 1 95 ? 2.857 36.849 88.366 1.00 34.24 92 TRP A N 1
ATOM 757 C CA . TRP A 1 95 ? 4.119 37.563 88.275 1.00 36.19 92 TRP A CA 1
ATOM 758 C C . TRP A 1 95 ? 3.983 38.744 87.324 1.00 37.16 92 TRP A C 1
ATOM 759 O O . TRP A 1 95 ? 4.426 39.856 87.625 1.00 35.61 92 TRP A O 1
ATOM 770 N N . PHE A 1 96 ? 3.389 38.499 86.165 1.00 32.98 93 PHE A N 1
ATOM 771 C CA . PHE A 1 96 ? 3.210 39.567 85.191 1.00 33.36 93 PHE A CA 1
ATOM 772 C C . PHE A 1 96 ? 2.311 40.681 85.707 1.00 30.33 93 PHE A C 1
ATOM 773 O O . PHE A 1 96 ? 2.619 41.852 85.533 1.00 32.12 93 PHE A O 1
ATOM 781 N N . ALA A 1 97 ? 1.204 40.320 86.341 1.00 30.51 94 ALA A N 1
ATOM 782 C CA . ALA A 1 97 ? 0.274 41.326 86.838 1.00 31.37 94 ALA A CA 1
ATOM 783 C C . ALA A 1 97 ? 0.956 42.182 87.917 1.00 39.70 94 ALA A C 1
ATOM 784 O O . ALA A 1 97 ? 0.898 43.420 87.901 1.00 40.55 94 ALA A O 1
ATOM 786 N N . ASP A 1 98 ? 1.633 41.515 88.837 1.00 36.27 95 ASP A N 1
ATOM 787 C CA . ASP A 1 98 ? 2.340 42.210 89.899 1.00 34.73 95 ASP A CA 1
ATOM 788 C C . ASP A 1 98 ? 3.391 43.162 89.338 1.00 32.50 95 ASP A C 1
ATOM 789 O O . ASP A 1 98 ? 3.474 44.315 89.754 1.00 32.16 95 ASP A O 1
ATOM 794 N N . ARG A 1 99 ? 4.200 42.688 88.398 1.00 30.58 96 ARG A N 1
ATOM 795 C CA . ARG A 1 99 ? 5.279 43.515 87.874 1.00 34.61 96 ARG A CA 1
ATOM 796 C C . ARG A 1 99 ? 4.704 44.688 87.086 1.00 36.61 96 ARG A C 1
ATOM 797 O O . ARG A 1 99 ? 5.250 45.792 87.077 1.00 37.46 96 ARG A O 1
ATOM 805 N N . PHE A 1 100 ? 3.600 44.439 86.402 1.00 34.48 97 PHE A N 1
ATOM 806 C CA . PHE A 1 100 ? 3.044 45.451 85.535 1.00 38.07 97 PHE A CA 1
ATOM 807 C C . PHE A 1 100 ? 2.363 46.541 86.358 1.00 40.46 97 PHE A C 1
ATOM 808 O O . PHE A 1 100 ? 2.519 47.724 86.057 1.00 37.51 97 PHE A O 1
ATOM 816 N N . ALA A 1 101 ? 1.635 46.151 87.405 1.00 40.17 98 ALA A N 1
ATOM 817 C CA . ALA A 1 101 ? 1.097 47.143 88.340 1.00 40.82 98 ALA A CA 1
ATOM 818 C C . ALA A 1 101 ? 2.211 48.032 88.905 1.00 37.87 98 ALA A C 1
ATOM 819 O O . ALA A 1 101 ? 2.065 49.253 88.980 1.00 37.17 98 ALA A O 1
ATOM 821 N N . GLU A 1 102 ? 3.326 47.430 89.296 1.00 33.16 99 GLU A N 1
ATOM 822 C CA . GLU A 1 102 ? 4.446 48.223 89.793 1.00 42.02 99 GLU A CA 1
ATOM 823 C C . GLU A 1 102 ? 4.882 49.247 88.766 1.00 40.85 99 GLU A C 1
ATOM 824 O O . GLU A 1 102 ? 5.122 50.403 89.091 1.00 44.67 99 GLU A O 1
ATOM 830 N N . GLY A 1 103 ? 4.984 48.814 87.518 1.00 41.79 100 GLY A N 1
ATOM 831 C CA . GLY A 1 103 ? 5.508 49.666 86.464 1.00 41.09 100 GLY A CA 1
ATOM 832 C C . GLY A 1 103 ? 6.709 49.054 85.766 1.00 38.13 100 GLY A C 1
ATOM 833 O O . GLY A 1 103 ? 7.469 48.280 86.351 1.00 34.81 100 GLY A O 1
ATOM 834 N N . ALA A 1 104 ? 6.889 49.403 84.503 1.00 37.57 101 ALA A N 1
ATOM 835 C CA . ALA A 1 104 ? 7.954 48.805 83.710 1.00 34.67 101 ALA A CA 1
ATOM 836 C C . ALA A 1 104 ? 9.329 49.101 84.288 1.00 34.82 101 ALA A C 1
ATOM 837 O O . ALA A 1 104 ? 9.607 50.227 84.679 1.00 32.24 101 ALA A O 1
ATOM 839 N N . THR A 1 105 ? 10.192 48.091 84.338 1.00 28.34 102 THR A N 1
ATOM 840 C CA . THR A 1 105 ? 11.604 48.340 84.578 1.00 29.89 102 THR A CA 1
ATOM 841 C C . THR A 1 105 ? 12.273 48.853 83.304 1.00 35.51 102 THR A C 1
ATOM 842 O O . THR A 1 105 ? 11.641 48.917 82.245 1.00 32.01 102 THR A O 1
ATOM 846 N N . THR A 1 106 ? 13.558 49.195 83.402 1.00 32.83 103 THR A N 1
ATOM 847 C CA . THR A 1 106 ? 14.302 49.694 82.252 1.00 24.64 103 THR A CA 1
ATOM 848 C C . THR A 1 106 ? 14.693 48.561 81.299 1.00 32.58 103 THR A C 1
ATOM 849 O O . THR A 1 106 ? 14.789 47.416 81.713 1.00 37.20 103 THR A O 1
ATOM 853 N N . LYS A 1 107 ? 14.911 48.900 80.029 1.00 31.72 104 LYS A N 1
ATOM 854 C CA . LYS A 1 107 ? 15.143 47.908 78.984 1.00 36.13 104 LYS A CA 1
ATOM 855 C C . LYS A 1 107 ? 16.617 47.567 78.776 1.00 35.97 104 LYS A C 1
ATOM 856 O O . LYS A 1 107 ? 17.466 48.449 78.675 1.00 35.64 104 LYS A O 1
ATOM 862 N N . ASN A 1 108 ? 16.898 46.273 78.698 1.00 33.10 105 ASN A N 1
ATOM 863 C CA . ASN A 1 108 ? 18.240 45.776 78.422 1.00 36.78 105 ASN A CA 1
ATOM 864 C C . ASN A 1 108 ? 18.191 44.295 78.060 1.00 36.72 105 ASN A C 1
ATOM 865 O O . ASN A 1 108 ? 17.122 43.679 78.097 1.00 37.29 105 ASN A O 1
ATOM 870 N N . VAL A 1 109 ? 19.348 43.718 77.739 1.00 38.66 106 VAL A N 1
ATOM 871 C CA . VAL A 1 109 ? 19.401 42.341 77.251 1.00 29.57 106 VAL A CA 1
ATOM 872 C C . VAL A 1 109 ? 18.690 41.394 78.212 1.00 31.36 106 VAL A C 1
ATOM 873 O O . VAL A 1 109 ? 18.026 40.457 77.783 1.00 29.84 106 VAL A O 1
ATOM 877 N N . ASN A 1 110 ? 18.811 41.667 79.512 1.00 32.40 107 ASN A N 1
ATOM 878 C CA . ASN A 1 110 ? 18.268 40.778 80.556 1.00 32.25 107 ASN A CA 1
ATOM 879 C C . ASN A 1 110 ? 16.805 40.974 80.940 1.00 33.72 107 ASN A C 1
ATOM 880 O O . ASN A 1 110 ? 16.054 40.005 81.084 1.00 34.86 107 ASN A O 1
ATOM 885 N N . THR A 1 111 ? 16.391 42.218 81.114 1.00 28.79 108 THR A N 1
ATOM 886 C CA . THR A 1 111 ? 14.995 42.469 81.467 1.00 23.05 108 THR A CA 1
ATOM 887 C C . THR A 1 111 ? 14.026 42.077 80.321 1.00 27.70 108 THR A C 1
ATOM 888 O O . THR A 1 111 ? 12.804 42.046 80.499 1.00 26.81 108 THR A O 1
ATOM 900 N N . ALA A 1 113 ? 14.081 39.016 78.859 1.00 24.77 110 ALA A N 1
ATOM 901 C CA . ALA A 1 113 ? 13.798 37.571 78.961 1.00 21.39 110 ALA A CA 1
ATOM 902 C C . ALA A 1 113 ? 12.357 37.199 79.270 1.00 26.01 110 ALA A C 1
ATOM 903 O O . ALA A 1 113 ? 11.810 36.297 78.639 1.00 30.67 110 ALA A O 1
ATOM 905 N N . PRO A 1 114 ? 11.725 37.888 80.237 1.00 22.53 111 PRO A N 1
ATOM 906 C CA . PRO A 1 114 ? 10.340 37.494 80.533 1.00 26.69 111 PRO A CA 1
ATOM 907 C C . PRO A 1 114 ? 9.360 37.617 79.346 1.00 28.13 111 PRO A C 1
ATOM 908 O O . PRO A 1 114 ? 8.283 37.029 79.381 1.00 24.17 111 PRO A O 1
ATOM 912 N N . PHE A 1 115 ? 9.711 38.356 78.310 1.00 27.92 112 PHE A N 1
ATOM 913 C CA . PHE A 1 115 ? 8.733 38.551 77.239 1.00 33.42 112 PHE A CA 1
ATOM 914 C C . PHE A 1 115 ? 8.549 37.334 76.339 1.00 34.32 112 PHE A C 1
ATOM 915 O O . PHE A 1 115 ? 7.515 37.188 75.675 1.00 28.94 112 PHE A O 1
ATOM 923 N N . LEU A 1 116 ? 9.537 36.440 76.376 1.00 32.85 113 LEU A N 1
ATOM 924 C CA . LEU A 1 116 ? 9.392 35.116 75.810 1.00 30.82 113 LEU A CA 1
ATOM 925 C C . LEU A 1 116 ? 8.131 34.429 76.359 1.00 30.99 113 LEU A C 1
ATOM 926 O O . LEU A 1 116 ? 7.298 33.941 75.599 1.00 29.88 113 LEU A O 1
ATOM 931 N N . THR A 1 117 ? 7.984 34.401 77.680 1.00 25.73 114 THR A N 1
ATOM 932 C CA . THR A 1 117 ? 6.838 33.715 78.279 1.00 25.21 114 THR A CA 1
ATOM 933 C C . THR A 1 117 ? 5.537 34.481 78.056 1.00 33.26 114 THR A C 1
ATOM 934 O O . THR A 1 117 ? 4.477 33.889 77.817 1.00 32.07 114 THR A O 1
ATOM 938 N N . LEU A 1 118 ? 5.625 35.804 78.117 1.00 26.87 115 LEU A N 1
ATOM 939 C CA . LEU A 1 118 ? 4.465 36.633 77.869 1.00 34.20 115 LEU A CA 1
ATOM 940 C C . LEU A 1 118 ? 3.950 36.394 76.449 1.00 36.27 115 LEU A C 1
ATOM 941 O O . LEU A 1 118 ? 2.730 36.358 76.205 1.00 29.43 115 LEU A O 1
ATOM 946 N N . ALA A 1 119 ? 4.886 36.223 75.520 1.00 27.11 116 ALA A N 1
ATOM 947 C CA . ALA A 1 119 ? 4.504 35.978 74.138 1.00 31.76 116 ALA A CA 1
ATOM 948 C C . ALA A 1 119 ? 3.624 34.744 74.071 1.00 30.62 116 ALA A C 1
ATOM 949 O O . ALA A 1 119 ? 2.584 34.759 73.426 1.00 31.23 116 ALA A O 1
ATOM 951 N N . TYR A 1 120 ? 4.033 33.685 74.758 1.00 30.29 117 TYR A N 1
ATOM 952 C CA . TYR A 1 120 ? 3.252 32.460 74.763 1.00 29.00 117 TYR A CA 1
ATOM 953 C C . TYR A 1 120 ? 1.898 32.665 75.439 1.00 32.56 117 TYR A C 1
ATOM 954 O O . TYR A 1 120 ? 0.895 32.100 75.024 1.00 34.13 117 TYR A O 1
ATOM 963 N N . ARG A 1 121 ? 1.868 33.468 76.491 1.00 30.47 118 ARG A N 1
ATOM 964 C CA . ARG A 1 121 ? 0.609 33.689 77.183 1.00 28.91 118 ARG A CA 1
ATOM 965 C C . ARG A 1 121 ? -0.327 34.519 76.306 1.00 27.58 118 ARG A C 1
ATOM 966 O O . ARG A 1 121 ? -1.527 34.269 76.259 1.00 30.88 118 ARG A O 1
ATOM 974 N N . TYR A 1 122 ? 0.221 35.495 75.599 1.00 31.43 119 TYR A N 1
ATOM 975 C CA . TYR A 1 122 ? -0.598 36.276 74.679 1.00 34.49 119 TYR A CA 1
ATOM 976 C C . TYR A 1 122 ? -1.137 35.385 73.569 1.00 34.28 119 TYR A C 1
ATOM 977 O O . TYR A 1 122 ? -2.287 35.519 73.160 1.00 33.02 119 TYR A O 1
ATOM 986 N N . GLU A 1 123 ? -0.300 34.471 73.088 1.00 34.02 120 GLU A N 1
ATOM 987 C CA . GLU A 1 123 ? -0.710 33.536 72.046 1.00 27.57 120 GLU A CA 1
ATOM 988 C C . GLU A 1 123 ? -1.969 32.743 72.458 1.00 37.35 120 GLU A C 1
ATOM 989 O O . GLU A 1 123 ? -2.904 32.620 71.667 1.00 34.49 120 GLU A O 1
ATOM 995 N N . GLU A 1 124 ? -1.998 32.230 73.696 1.00 30.43 121 GLU A N 1
ATOM 996 C CA . GLU A 1 124 ? -3.151 31.472 74.192 1.00 39.75 121 GLU A CA 1
ATOM 997 C C . GLU A 1 124 ? -4.379 32.324 74.499 1.00 39.07 121 GLU A C 1
ATOM 998 O O . GLU A 1 124 ? -5.489 31.921 74.190 1.00 42.57 121 GLU A O 1
ATOM 1004 N N . THR A 1 125 ? -4.181 33.487 75.113 1.00 42.76 122 THR A N 1
ATOM 1005 C CA . THR A 1 125 ? -5.300 34.278 75.637 1.00 41.26 122 THR A CA 1
ATOM 1006 C C . THR A 1 125 ? -5.683 35.483 74.780 1.00 42.21 122 THR A C 1
ATOM 1007 O O . THR A 1 125 ? -6.809 35.961 74.862 1.00 43.85 122 THR A O 1
ATOM 1011 N N . ARG A 1 126 ? -4.746 35.998 73.988 1.00 39.79 123 ARG A N 1
ATOM 1012 C CA . ARG A 1 126 ? -5.019 37.189 73.174 1.00 40.55 123 ARG A CA 1
ATOM 1013 C C . ARG A 1 126 ? -5.413 38.405 74.018 1.00 39.38 123 ARG A C 1
ATOM 1014 O O . ARG A 1 126 ? -6.065 39.317 73.534 1.00 41.19 123 ARG A O 1
ATOM 1022 N N . ASN A 1 127 ? -5.033 38.397 75.286 1.00 34.15 124 ASN A N 1
ATOM 1023 C CA . ASN A 1 127 ? -5.192 39.564 76.137 1.00 35.17 124 ASN A CA 1
ATOM 1024 C C . ASN A 1 127 ? -4.614 40.838 75.514 1.00 32.42 124 ASN A C 1
ATOM 1025 O O . ASN A 1 127 ? -3.410 40.970 75.371 1.00 36.91 124 ASN A O 1
ATOM 1030 N N . PRO A 1 128 ? -5.478 41.800 75.174 1.00 31.70 125 PRO A N 1
ATOM 1031 C CA . PRO A 1 128 ? -4.995 42.975 74.456 1.00 34.08 125 PRO A CA 1
ATOM 1032 C C . PRO A 1 128 ? -4.012 43.774 75.290 1.00 33.11 125 PRO A C 1
ATOM 1033 O O . PRO A 1 128 ? -3.146 44.465 74.742 1.00 32.44 125 PRO A O 1
ATOM 1037 N N . ALA A 1 129 ? -4.160 43.698 76.606 1.00 29.96 126 ALA A N 1
ATOM 1038 C CA . ALA A 1 129 ? -3.336 44.501 77.501 1.00 28.14 126 ALA A CA 1
ATOM 1039 C C . ALA A 1 129 ? -1.873 44.103 77.365 1.00 30.88 126 ALA A C 1
ATOM 1040 O O . ALA A 1 129 ? -0.974 44.905 77.645 1.00 28.87 126 ALA A O 1
ATOM 1042 N N . TYR A 1 130 ? -1.634 42.870 76.917 1.00 28.43 127 TYR A N 1
ATOM 1043 C CA . TYR A 1 130 ? -0.260 42.403 76.700 1.00 34.01 127 TYR A CA 1
ATOM 1044 C C . TYR A 1 130 ? 0.401 42.950 75.435 1.00 34.08 127 TYR A C 1
ATOM 1045 O O . TYR A 1 130 ? 1.632 43.050 75.384 1.00 33.03 127 TYR A O 1
ATOM 1054 N N . LEU A 1 131 ? -0.386 43.290 74.414 1.00 25.70 128 LEU A N 1
ATOM 1055 C CA . LEU A 1 131 ? 0.213 43.559 73.092 1.00 24.22 128 LEU A CA 1
ATOM 1056 C C . LEU A 1 131 ? 1.199 44.750 73.026 1.00 29.61 128 LEU A C 1
ATOM 1057 O O . LEU A 1 131 ? 2.252 44.641 72.390 1.00 32.80 128 LEU A O 1
ATOM 1062 N N . PRO A 1 132 ? 0.869 45.882 73.689 1.00 23.05 129 PRO A N 1
ATOM 1063 C CA . PRO A 1 132 ? 1.834 46.997 73.712 1.00 22.68 129 PRO A CA 1
ATOM 1064 C C . PRO A 1 132 ? 3.135 46.632 74.435 1.00 26.21 129 PRO A C 1
ATOM 1065 O O . PRO A 1 132 ? 4.181 47.134 74.041 1.00 26.79 129 PRO A O 1
ATOM 1069 N N . TRP A 1 133 ? 3.071 45.797 75.471 1.00 25.24 130 TRP A N 1
ATOM 1070 C CA . TRP A 1 133 ? 4.300 45.302 76.094 1.00 34.35 130 TRP A CA 1
ATOM 1071 C C . TRP A 1 133 ? 5.197 44.641 75.062 1.00 29.12 130 TRP A C 1
ATOM 1072 O O . TRP A 1 133 ? 6.361 45.012 74.911 1.00 24.22 130 TRP A O 1
ATOM 1083 N N . LEU A 1 134 ? 4.627 43.671 74.351 1.00 26.83 131 LEU A N 1
ATOM 1084 C CA . LEU A 1 134 ? 5.363 42.873 73.373 1.00 31.56 131 LEU A CA 1
ATOM 1085 C C . LEU A 1 134 ? 5.869 43.715 72.212 1.00 27.80 131 LEU A C 1
ATOM 1086 O O . LEU A 1 134 ? 7.037 43.602 71.831 1.00 30.75 131 LEU A O 1
ATOM 1091 N N . GLU A 1 135 ? 5.001 44.569 71.663 1.00 20.82 132 GLU A N 1
ATOM 1092 C CA . GLU A 1 135 ? 5.414 45.442 70.566 1.00 31.53 132 GLU A CA 1
ATOM 1093 C C . GLU A 1 135 ? 6.500 46.405 71.011 1.00 29.42 132 GLU A C 1
ATOM 1094 O O . GLU A 1 135 ? 7.484 46.614 70.316 1.00 31.16 132 GLU A O 1
ATOM 1100 N N . THR A 1 136 ? 6.307 47.019 72.166 1.00 30.21 133 THR A N 1
ATOM 1101 C CA . THR A 1 136 ? 7.251 48.038 72.577 1.00 30.88 133 THR A CA 1
ATOM 1102 C C . THR A 1 136 ? 8.659 47.470 72.772 1.00 26.61 133 THR A C 1
ATOM 1103 O O . THR A 1 136 ? 9.630 48.031 72.253 1.00 26.15 133 THR A O 1
ATOM 1107 N N . TRP A 1 137 ? 8.756 46.337 73.465 1.00 22.99 134 TRP A N 1
ATOM 1108 C CA . TRP A 1 137 ? 10.057 45.762 73.806 1.00 30.15 134 TRP A CA 1
ATOM 1109 C C . TRP A 1 137 ? 10.744 45.106 72.607 1.00 32.04 134 TRP A C 1
ATOM 1110 O O . TRP A 1 137 ? 11.962 45.204 72.451 1.00 32.06 134 TRP A O 1
ATOM 1121 N N . ALA A 1 138 ? 9.971 44.429 71.765 1.00 29.88 135 ALA A N 1
ATOM 1122 C CA . ALA A 1 138 ? 10.548 43.876 70.542 1.00 32.37 135 ALA A CA 1
ATOM 1123 C C . ALA A 1 138 ? 11.015 45.018 69.642 1.00 31.50 135 ALA A C 1
ATOM 1124 O O . ALA A 1 138 ? 12.093 44.951 69.056 1.00 33.68 135 ALA A O 1
ATOM 1126 N N . GLU A 1 139 ? 10.203 46.065 69.531 1.00 27.70 136 GLU A N 1
ATOM 1127 C CA . GLU A 1 139 ? 10.596 47.218 68.720 1.00 29.85 136 GLU A CA 1
ATOM 1128 C C . GLU A 1 139 ? 11.888 47.826 69.259 1.00 28.62 136 GLU A C 1
ATOM 1129 O O . GLU A 1 139 ? 12.736 48.268 68.478 1.00 26.94 136 GLU A O 1
ATOM 1135 N N . TRP A 1 140 ? 12.031 47.849 70.592 1.00 24.95 137 TRP A N 1
ATOM 1136 C CA . TRP A 1 140 ? 13.255 48.345 71.218 1.00 32.57 137 TRP A CA 1
ATOM 1137 C C . TRP A 1 140 ? 14.461 47.481 70.848 1.00 31.59 137 TRP A C 1
ATOM 1138 O O . TRP A 1 140 ? 15.531 47.992 70.506 1.00 28.19 137 TRP A O 1
ATOM 1149 N N . ALA A 1 141 ? 14.290 46.173 70.979 1.00 25.25 138 ALA A N 1
ATOM 1150 C CA . ALA A 1 141 ? 15.335 45.216 70.627 1.00 32.20 138 ALA A CA 1
ATOM 1151 C C . ALA A 1 141 ? 15.751 45.405 69.173 1.00 35.55 138 ALA A C 1
ATOM 1152 O O . ALA A 1 141 ? 16.935 45.308 68.835 1.00 33.31 138 ALA A O 1
ATOM 1162 N N . ASN A 1 143 ? 15.448 48.299 67.236 1.00 31.78 140 ASN A N 1
ATOM 1163 C CA . ASN A 1 143 ? 15.829 49.626 66.748 1.00 40.11 140 ASN A CA 1
ATOM 1164 C C . ASN A 1 143 ? 16.602 50.536 67.689 1.00 41.82 140 ASN A C 1
ATOM 1165 O O . ASN A 1 143 ? 17.220 51.492 67.227 1.00 48.17 140 ASN A O 1
ATOM 1170 N N . GLU A 1 144 ? 16.560 50.259 68.989 1.00 36.79 141 GLU A N 1
ATOM 1171 C CA . GLU A 1 144 ? 17.225 51.118 69.965 1.00 35.96 141 GLU A CA 1
ATOM 1172 C C . GLU A 1 144 ? 18.306 50.409 70.779 1.00 35.85 141 GLU A C 1
ATOM 1173 O O . GLU A 1 144 ? 19.294 51.032 71.182 1.00 35.90 141 GLU A O 1
ATOM 1187 N N . PRO A 1 146 ? 21.517 49.012 71.955 1.00 25.89 143 PRO A N 1
ATOM 1188 C CA . PRO A 1 146 ? 22.872 49.288 71.479 1.00 28.38 143 PRO A CA 1
ATOM 1189 C C . PRO A 1 146 ? 23.393 48.124 70.604 1.00 31.90 143 PRO A C 1
ATOM 1190 O O . PRO A 1 146 ? 23.182 46.963 70.962 1.00 35.42 143 PRO A O 1
ATOM 1194 N N . ARG A 1 147 ? 24.054 48.421 69.486 1.00 29.65 144 ARG A N 1
ATOM 1195 C CA . ARG A 1 147 ? 24.704 47.355 68.686 1.00 37.72 144 ARG A CA 1
ATOM 1196 C C . ARG A 1 147 ? 26.217 47.509 68.664 1.00 32.89 144 ARG A C 1
ATOM 1197 O O . ARG A 1 147 ? 26.730 48.625 68.704 1.00 31.95 144 ARG A O 1
ATOM 1205 N N . THR A 1 148 ? 26.922 46.388 68.573 1.00 33.32 145 THR A N 1
ATOM 1206 C CA . THR A 1 148 ? 28.356 46.407 68.381 1.00 26.57 145 THR A CA 1
ATOM 1207 C C . THR A 1 148 ? 28.633 46.559 66.898 1.00 30.89 145 THR A C 1
ATOM 1208 O O . THR A 1 148 ? 27.698 46.661 66.107 1.00 29.27 145 THR A O 1
ATOM 1212 N N . ASP A 1 149 ? 29.920 46.585 66.538 1.00 24.66 146 ASP A N 1
ATOM 1213 C CA . ASP A 1 149 ? 30.371 46.380 65.173 1.00 31.02 146 ASP A CA 1
ATOM 1214 C C . ASP A 1 149 ? 29.550 45.270 64.533 1.00 32.03 146 ASP A C 1
ATOM 1215 O O . ASP A 1 149 ? 29.165 44.304 65.205 1.00 26.20 146 ASP A O 1
ATOM 1220 N N . HIS A 1 150 ? 29.308 45.402 63.233 1.00 26.06 147 HIS A N 1
ATOM 1221 C CA . HIS A 1 150 ? 28.640 44.366 62.456 1.00 28.61 147 HIS A CA 1
ATOM 1222 C C . HIS A 1 150 ? 27.254 44.095 63.013 1.00 31.03 147 HIS A C 1
ATOM 1223 O O . HIS A 1 150 ? 26.716 43.006 62.856 1.00 35.05 147 HIS A O 1
ATOM 1230 N N . GLY A 1 151 ? 26.696 45.099 63.681 1.00 32.73 148 GLY A N 1
ATOM 1231 C CA . GLY A 1 151 ? 25.322 45.050 64.126 1.00 37.59 148 GLY A CA 1
ATOM 1232 C C . GLY A 1 151 ? 25.051 43.902 65.067 1.00 39.18 148 GLY A C 1
ATOM 1233 O O . GLY A 1 151 ? 23.929 43.411 65.149 1.00 33.93 148 GLY A O 1
ATOM 1234 N N . GLY A 1 152 ? 26.083 43.468 65.784 1.00 31.32 149 GLY A N 1
ATOM 1235 C CA . GLY A 1 152 ? 25.889 42.474 66.820 1.00 28.34 149 GLY A CA 1
ATOM 1236 C C . GLY A 1 152 ? 25.136 43.085 67.983 1.00 32.12 149 GLY A C 1
ATOM 1237 O O . GLY A 1 152 ? 25.320 44.258 68.311 1.00 33.70 149 GLY A O 1
ATOM 1246 N N . GLN A 1 154 ? 24.595 44.125 71.540 1.00 29.59 151 GLN A N 1
ATOM 1247 C CA . GLN A 1 154 ? 25.527 44.381 72.621 1.00 35.61 151 GLN A CA 1
ATOM 1248 C C . GLN A 1 154 ? 24.909 43.886 73.919 1.00 39.21 151 GLN A C 1
ATOM 1249 O O . GLN A 1 154 ? 23.753 44.191 74.210 1.00 39.11 151 GLN A O 1
ATOM 1255 N N . HIS A 1 155 ? 25.659 43.095 74.683 1.00 35.96 152 HIS A N 1
ATOM 1256 C CA . HIS A 1 155 ? 25.119 42.565 75.929 1.00 36.33 152 HIS A CA 1
ATOM 1257 C C . HIS A 1 155 ? 25.011 43.658 76.993 1.00 43.93 152 HIS A C 1
ATOM 1258 O O . HIS A 1 155 ? 25.729 43.626 77.997 1.00 41.94 152 HIS A O 1
ATOM 1265 N N . ILE A 1 156 ? 24.113 44.623 76.770 1.00 40.81 153 ILE A N 1
ATOM 1266 C CA . ILE A 1 156 ? 23.893 45.687 77.735 1.00 33.76 153 ILE A CA 1
ATOM 1267 C C . ILE A 1 156 ? 22.936 45.263 78.848 1.00 37.69 153 ILE A C 1
ATOM 1268 O O . ILE A 1 156 ? 21.890 44.664 78.617 1.00 36.75 153 ILE A O 1
ATOM 1273 N N . THR A 1 157 ? 23.304 45.629 80.062 1.00 32.31 154 THR A N 1
ATOM 1274 C CA . THR A 1 157 ? 22.715 45.074 81.263 1.00 37.69 154 THR A CA 1
ATOM 1275 C C . THR A 1 157 ? 22.079 46.162 82.147 1.00 42.22 154 THR A C 1
ATOM 1276 O O . THR A 1 157 ? 22.179 47.348 81.834 1.00 47.52 154 THR A O 1
ATOM 1280 N N . LEU A 1 158 ? 21.393 45.770 83.220 1.00 42.46 155 LEU A N 1
ATOM 1281 C CA . LEU A 1 158 ? 20.881 46.749 84.179 1.00 42.37 155 LEU A CA 1
ATOM 1282 C C . LEU A 1 158 ? 22.039 47.578 84.720 1.00 46.40 155 LEU A C 1
ATOM 1283 O O . LEU A 1 158 ? 21.896 48.781 84.971 1.00 47.48 155 LEU A O 1
ATOM 1288 N N . ALA A 1 159 ? 23.187 46.916 84.877 1.00 38.61 156 ALA A N 1
ATOM 1289 C CA . ALA A 1 159 ? 24.322 47.455 85.627 1.00 44.09 156 ALA A CA 1
ATOM 1290 C C . ALA A 1 159 ? 25.497 48.011 84.809 1.00 46.21 156 ALA A C 1
ATOM 1291 O O . ALA A 1 159 ? 26.229 48.878 85.285 1.00 55.36 156 ALA A O 1
ATOM 1293 N N . GLU A 1 160 ? 25.687 47.508 83.596 1.00 40.41 157 GLU A N 1
ATOM 1294 C CA . GLU A 1 160 ? 26.843 47.891 82.791 1.00 36.48 157 GLU A CA 1
ATOM 1295 C C . GLU A 1 160 ? 26.473 48.084 81.331 1.00 41.50 157 GLU A C 1
ATOM 1296 O O . GLU A 1 160 ? 25.624 47.359 80.797 1.00 36.47 157 GLU A O 1
ATOM 1302 N N . GLU A 1 161 ? 27.127 49.043 80.678 1.00 40.64 158 GLU A N 1
ATOM 1303 C CA . GLU A 1 161 ? 27.024 49.162 79.233 1.00 41.30 158 GLU A CA 1
ATOM 1304 C C . GLU A 1 161 ? 27.577 47.921 78.530 1.00 42.54 158 GLU A C 1
ATOM 1305 O O . GLU A 1 161 ? 26.909 47.344 77.648 1.00 33.03 158 GLU A O 1
ATOM 1311 N N . ASN A 1 162 ? 28.787 47.518 78.929 1.00 32.33 159 ASN A N 1
ATOM 1312 C CA . ASN A 1 162 ? 29.516 46.453 78.251 1.00 33.67 159 ASN A CA 1
ATOM 1313 C C . ASN A 1 162 ? 29.734 46.801 76.788 1.00 40.43 159 ASN A C 1
ATOM 1314 O O . ASN A 1 162 ? 29.476 46.004 75.882 1.00 32.94 159 ASN A O 1
ATOM 1319 N N . HIS A 1 163 ? 30.217 48.014 76.568 1.00 45.06 160 HIS A N 1
ATOM 1320 C CA . HIS A 1 163 ? 30.492 48.489 75.229 1.00 40.98 160 HIS A CA 1
ATOM 1321 C C . HIS A 1 163 ? 31.154 47.407 74.375 1.00 38.13 160 HIS A C 1
ATOM 1322 O O . HIS A 1 163 ? 32.069 46.702 74.823 1.00 34.20 160 HIS A O 1
ATOM 1329 N N . GLN A 1 164 ? 30.659 47.262 73.149 1.00 37.43 161 GLN A N 1
ATOM 1330 C CA . GLN A 1 164 ? 31.287 46.390 72.152 1.00 37.61 161 GLN A CA 1
ATOM 1331 C C . GLN A 1 164 ? 31.338 44.895 72.493 1.00 37.95 161 GLN A C 1
ATOM 1332 O O . GLN A 1 164 ? 31.992 44.138 71.784 1.00 31.31 161 GLN A O 1
ATOM 1338 N N . GLN A 1 165 ? 30.664 44.470 73.561 1.00 40.24 162 GLN A N 1
ATOM 1339 C CA . GLN A 1 165 ? 30.709 43.060 73.978 1.00 37.21 162 GLN A CA 1
ATOM 1340 C C . GLN A 1 165 ? 29.493 42.262 73.514 1.00 38.00 162 GLN A C 1
ATOM 1341 O O . GLN A 1 165 ? 28.359 42.788 73.486 1.00 33.32 162 GLN A O 1
ATOM 1355 N N . TRP A 1 167 ? 27.774 38.336 74.408 1.00 34.87 164 TRP A N 1
ATOM 1356 C CA . TRP A 1 167 ? 27.855 37.187 75.322 1.00 36.39 164 TRP A CA 1
ATOM 1357 C C . TRP A 1 167 ? 26.966 36.038 74.869 1.00 35.12 164 TRP A C 1
ATOM 1358 O O . TRP A 1 167 ? 25.946 36.264 74.207 1.00 28.58 164 TRP A O 1
ATOM 1369 N N . ASP A 1 168 ? 27.320 34.816 75.272 1.00 25.15 165 ASP A N 1
ATOM 1370 C CA . ASP A 1 168 ? 26.411 33.675 75.121 1.00 27.64 165 ASP A CA 1
ATOM 1371 C C . ASP A 1 168 ? 24.970 34.019 75.553 1.00 26.27 165 ASP A C 1
ATOM 1372 O O . ASP A 1 168 ? 24.018 33.743 74.841 1.00 33.98 165 ASP A O 1
ATOM 1377 N N . ASP A 1 169 ? 24.852 34.586 76.751 1.00 25.81 166 ASP A N 1
ATOM 1378 C CA . ASP A 1 169 ? 23.593 34.761 77.451 1.00 27.22 166 ASP A CA 1
ATOM 1379 C C . ASP A 1 169 ? 22.579 35.544 76.590 1.00 32.84 166 ASP A C 1
ATOM 1380 O O . ASP A 1 169 ? 21.366 35.365 76.702 1.00 40.33 166 ASP A O 1
ATOM 1385 N N . THR A 1 170 ? 23.083 36.415 75.731 1.00 25.96 167 THR A N 1
ATOM 1386 C CA . THR A 1 170 ? 22.213 37.193 74.873 1.00 32.30 167 THR A CA 1
ATOM 1387 C C . THR A 1 170 ? 21.300 36.264 74.098 1.00 31.12 167 THR A C 1
ATOM 1388 O O . THR A 1 170 ? 20.164 36.610 73.853 1.00 24.43 167 THR A O 1
ATOM 1392 N N . LEU A 1 171 ? 21.775 35.072 73.735 1.00 27.73 168 LEU A N 1
ATOM 1393 C CA . LEU A 1 171 ? 20.936 34.230 72.878 1.00 33.86 168 LEU A CA 1
ATOM 1394 C C . LEU A 1 171 ? 19.657 33.801 73.586 1.00 31.84 168 LEU A C 1
ATOM 1395 O O . LEU A 1 171 ? 18.615 33.650 72.947 1.00 28.33 168 LEU A O 1
ATOM 1416 N N . THR A 1 174 ? 17.360 37.635 74.960 1.00 27.55 171 THR A N 1
ATOM 1417 C CA . THR A 1 174 ? 16.781 38.577 73.992 1.00 25.07 171 THR A CA 1
ATOM 1418 C C . THR A 1 174 ? 16.528 37.978 72.614 1.00 30.53 171 THR A C 1
ATOM 1419 O O . THR A 1 174 ? 15.477 38.193 72.022 1.00 34.63 171 THR A O 1
ATOM 1423 N N . VAL A 1 175 ? 17.486 37.239 72.082 1.00 33.16 172 VAL A N 1
ATOM 1424 C CA . VAL A 1 175 ? 17.268 36.699 70.761 1.00 29.75 172 VAL A CA 1
ATOM 1425 C C . VAL A 1 175 ? 16.053 35.777 70.696 1.00 32.18 172 VAL A C 1
ATOM 1426 O O . VAL A 1 175 ? 15.181 35.959 69.862 1.00 33.12 172 VAL A O 1
ATOM 1430 N N . LEU A 1 176 ? 16.002 34.771 71.554 1.00 33.14 173 LEU A N 1
ATOM 1431 C CA . LEU A 1 176 ? 14.909 33.820 71.462 1.00 31.02 173 LEU A CA 1
ATOM 1432 C C . LEU A 1 176 ? 13.558 34.514 71.665 1.00 31.01 173 LEU A C 1
ATOM 1433 O O . LEU A 1 176 ? 12.619 34.252 70.925 1.00 36.90 173 LEU A O 1
ATOM 1438 N N . PRO A 1 177 ? 13.455 35.402 72.672 1.00 31.91 174 PRO A N 1
ATOM 1439 C CA . PRO A 1 177 ? 12.191 36.141 72.825 1.00 31.16 174 PRO A CA 1
ATOM 1440 C C . PRO A 1 177 ? 11.828 36.921 71.571 1.00 29.77 174 PRO A C 1
ATOM 1441 O O . PRO A 1 177 ? 10.660 36.967 71.188 1.00 30.84 174 PRO A O 1
ATOM 1445 N N . LEU A 1 178 ? 12.820 37.531 70.936 1.00 31.21 175 LEU A N 1
ATOM 1446 C CA . LEU A 1 178 ? 12.564 38.309 69.724 1.00 30.61 175 LEU A CA 1
ATOM 1447 C C . LEU A 1 178 ? 12.038 37.436 68.582 1.00 28.52 175 LEU A C 1
ATOM 1448 O O . LEU A 1 178 ? 11.063 37.775 67.929 1.00 24.14 175 LEU A O 1
ATOM 1453 N N . ALA A 1 179 ? 12.696 36.309 68.356 1.00 28.35 176 ALA A N 1
ATOM 1454 C CA . ALA A 1 179 ? 12.215 35.286 67.436 1.00 23.78 176 ALA A CA 1
ATOM 1455 C C . ALA A 1 179 ? 10.765 34.881 67.729 1.00 18.84 176 ALA A C 1
ATOM 1456 O O . ALA A 1 179 ? 9.931 34.815 66.828 1.00 26.14 176 ALA A O 1
ATOM 1458 N N . LYS A 1 180 ? 10.455 34.596 68.983 1.00 20.03 177 LYS A N 1
ATOM 1459 C CA . LYS A 1 180 ? 9.125 34.077 69.272 1.00 23.17 177 LYS A CA 1
ATOM 1460 C C . LYS A 1 180 ? 8.087 35.147 68.931 1.00 28.79 177 LYS A C 1
ATOM 1461 O O . LYS A 1 180 ? 7.083 34.873 68.257 1.00 27.54 177 LYS A O 1
ATOM 1467 N N . ILE A 1 181 ? 8.366 36.374 69.350 1.00 21.15 178 ILE A N 1
ATOM 1468 C CA . ILE A 1 181 ? 7.444 37.476 69.106 1.00 23.62 178 ILE A CA 1
ATOM 1469 C C . ILE A 1 181 ? 7.269 37.716 67.609 1.00 27.90 178 ILE A C 1
ATOM 1470 O O . ILE A 1 181 ? 6.166 38.003 67.149 1.00 29.31 178 ILE A O 1
ATOM 1475 N N . GLY A 1 182 ? 8.362 37.583 66.859 1.00 27.87 179 GLY A N 1
ATOM 1476 C CA . GLY A 1 182 ? 8.344 37.782 65.422 1.00 27.95 179 GLY A CA 1
ATOM 1477 C C . GLY A 1 182 ? 7.394 36.801 64.755 1.00 33.64 179 GLY A C 1
ATOM 1478 O O . GLY A 1 182 ? 6.553 37.176 63.936 1.00 30.13 179 GLY A O 1
ATOM 1479 N N . LYS A 1 183 ? 7.528 35.531 65.113 1.00 32.41 180 LYS A N 1
ATOM 1480 C CA . LYS A 1 183 ? 6.588 34.531 64.655 1.00 30.72 180 LYS A CA 1
ATOM 1481 C C . LYS A 1 183 ? 5.165 34.885 65.111 1.00 33.46 180 LYS A C 1
ATOM 1482 O O . LYS A 1 183 ? 4.243 34.955 64.300 1.00 33.58 180 LYS A O 1
ATOM 1488 N N . LEU A 1 184 ? 5.006 35.152 66.402 1.00 33.16 181 LEU A N 1
ATOM 1489 C CA . LEU A 1 184 ? 3.696 35.448 66.986 1.00 33.98 181 LEU A CA 1
ATOM 1490 C C . LEU A 1 184 ? 2.957 36.611 66.316 1.00 35.31 181 LEU A C 1
ATOM 1491 O O . LEU A 1 184 ? 1.795 36.479 65.938 1.00 32.49 181 LEU A O 1
ATOM 1496 N N . LEU A 1 185 ? 3.623 37.751 66.172 1.00 33.50 182 LEU A N 1
ATOM 1497 C CA . LEU A 1 185 ? 2.982 38.922 65.581 1.00 26.22 182 LEU A CA 1
ATOM 1498 C C . LEU A 1 185 ? 3.106 38.957 64.057 1.00 25.68 182 LEU A C 1
ATOM 1499 O O . LEU A 1 185 ? 2.838 39.978 63.439 1.00 26.51 182 LEU A O 1
ATOM 1504 N N . ASN A 1 186 ? 3.520 37.847 63.454 1.00 24.09 183 ASN A N 1
ATOM 1505 C CA . ASN A 1 186 ? 3.794 37.821 62.010 1.00 32.40 183 ASN A CA 1
ATOM 1506 C C . ASN A 1 186 ? 4.652 38.996 61.555 1.00 30.54 183 ASN A C 1
ATOM 1507 O O . ASN A 1 186 ? 4.252 39.759 60.672 1.00 33.21 183 ASN A O 1
ATOM 1512 N N . ARG A 1 187 ? 5.817 39.148 62.174 1.00 25.33 184 ARG A N 1
ATOM 1513 C CA . ARG A 1 187 ? 6.759 40.173 61.767 1.00 29.77 184 ARG A CA 1
ATOM 1514 C C . ARG A 1 187 ? 8.075 39.502 61.402 1.00 26.57 184 ARG A C 1
ATOM 1515 O O . ARG A 1 187 ? 8.983 39.390 62.230 1.00 28.07 184 ARG A O 1
ATOM 1523 N N . PRO A 1 188 ? 8.188 39.048 60.143 1.00 27.58 185 PRO A N 1
ATOM 1524 C CA . PRO A 1 188 ? 9.345 38.215 59.779 1.00 26.63 185 PRO A CA 1
ATOM 1525 C C . PRO A 1 188 ? 10.664 38.966 59.912 1.00 28.92 185 PRO A C 1
ATOM 1526 O O . PRO A 1 188 ? 11.696 38.294 59.935 1.00 28.75 185 PRO A O 1
ATOM 1530 N N . GLU A 1 189 ? 10.637 40.302 59.988 1.00 21.50 186 GLU A N 1
ATOM 1531 C CA . GLU A 1 189 ? 11.860 41.075 60.209 1.00 28.10 186 GLU A CA 1
ATOM 1532 C C . GLU A 1 189 ? 12.499 40.689 61.527 1.00 29.35 186 GLU A C 1
ATOM 1533 O O . GLU A 1 189 ? 13.719 40.631 61.623 1.00 28.47 186 GLU A O 1
ATOM 1539 N N . TYR A 1 190 ? 11.675 40.465 62.551 1.00 29.03 187 TYR A N 1
ATOM 1540 C CA . TYR A 1 190 ? 12.186 40.115 63.879 1.00 26.31 187 TYR A CA 1
ATOM 1541 C C . TYR A 1 190 ? 12.934 38.790 63.799 1.00 31.51 187 TYR A C 1
ATOM 1542 O O . TYR A 1 190 ? 13.983 38.607 64.413 1.00 31.98 187 TYR A O 1
ATOM 1551 N N . VAL A 1 191 ? 12.367 37.862 63.045 1.00 27.66 188 VAL A N 1
ATOM 1552 C CA . VAL A 1 191 ? 12.945 36.540 62.921 1.00 32.26 188 VAL A CA 1
ATOM 1553 C C . VAL A 1 191 ? 14.231 36.592 62.107 1.00 28.19 188 VAL A C 1
ATOM 1554 O O . VAL A 1 191 ? 15.179 35.866 62.400 1.00 28.03 188 VAL A O 1
ATOM 1558 N N . GLU A 1 192 ? 14.260 37.450 61.088 1.00 28.82 189 GLU A N 1
ATOM 1559 C CA . GLU A 1 192 ? 15.461 37.601 60.263 1.00 27.02 189 GLU A CA 1
ATOM 1560 C C . GLU A 1 192 ? 16.584 38.161 61.142 1.00 30.11 189 GLU A C 1
ATOM 1561 O O . GLU A 1 192 ? 17.719 37.671 61.126 1.00 23.99 189 GLU A O 1
ATOM 1567 N N . GLU A 1 193 ? 16.244 39.167 61.938 1.00 28.29 190 GLU A N 1
ATOM 1568 C CA . GLU A 1 193 ? 17.204 39.764 62.849 1.00 28.23 190 GLU A CA 1
ATOM 1569 C C . GLU A 1 193 ? 17.732 38.697 63.795 1.00 28.98 190 GLU A C 1
ATOM 1570 O O . GLU A 1 193 ? 18.934 38.613 64.060 1.00 24.87 190 GLU A O 1
ATOM 1576 N N . ALA A 1 194 ? 16.818 37.883 64.304 1.00 23.05 191 ALA A N 1
ATOM 1577 C CA . ALA A 1 194 ? 17.172 36.845 65.269 1.00 32.15 191 ALA A CA 1
ATOM 1578 C C . ALA A 1 194 ? 18.173 35.814 64.692 1.00 24.29 191 ALA A C 1
ATOM 1579 O O . ALA A 1 194 ? 19.151 35.447 65.331 1.00 26.73 191 ALA A O 1
ATOM 1581 N N . THR A 1 195 ? 17.916 35.373 63.471 1.00 29.38 192 THR A N 1
ATOM 1582 C CA . THR A 1 195 ? 18.796 34.448 62.765 1.00 30.29 192 THR A CA 1
ATOM 1583 C C . THR A 1 195 ? 20.154 35.054 62.530 1.00 30.63 192 THR A C 1
ATOM 1584 O O . THR A 1 195 ? 21.183 34.397 62.739 1.00 29.22 192 THR A O 1
ATOM 1588 N N . TYR A 1 196 ? 20.165 36.310 62.086 1.00 25.74 193 TYR A N 1
ATOM 1589 C CA . TYR A 1 196 ? 21.433 36.991 61.909 1.00 27.99 193 TYR A CA 1
ATOM 1590 C C . TYR A 1 196 ? 22.206 37.038 63.228 1.00 30.71 193 TYR A C 1
ATOM 1591 O O . TYR A 1 196 ? 23.403 36.748 63.265 1.00 22.90 193 TYR A O 1
ATOM 1600 N N . GLN A 1 197 ? 21.523 37.373 64.316 1.00 26.39 194 GLN A N 1
ATOM 1601 C CA . GLN A 1 197 ? 22.221 37.419 65.588 1.00 25.04 194 GLN A CA 1
ATOM 1602 C C . GLN A 1 197 ? 22.854 36.046 65.914 1.00 32.22 194 GLN A C 1
ATOM 1603 O O . GLN A 1 197 ? 23.986 35.979 66.396 1.00 34.33 194 GLN A O 1
ATOM 1609 N N . PHE A 1 198 ? 22.139 34.961 65.618 1.00 22.26 195 PHE A N 1
ATOM 1610 C CA . PHE A 1 198 ? 22.662 33.629 65.880 1.00 29.19 195 PHE A CA 1
ATOM 1611 C C . PHE A 1 198 ? 23.984 33.439 65.136 1.00 31.85 195 PHE A C 1
ATOM 1612 O O . PHE A 1 198 ? 24.998 33.118 65.758 1.00 32.35 195 PHE A O 1
ATOM 1620 N N . LEU A 1 199 ? 23.956 33.666 63.814 1.00 20.18 196 LEU A N 1
ATOM 1621 C CA . LEU A 1 199 ? 25.135 33.480 62.977 1.00 29.23 196 LEU A CA 1
ATOM 1622 C C . LEU A 1 199 ? 26.321 34.314 63.467 1.00 35.03 196 LEU A C 1
ATOM 1623 O O . LEU A 1 199 ? 27.446 33.831 63.513 1.00 32.41 196 LEU A O 1
ATOM 1628 N N . LEU A 1 200 ? 26.066 35.560 63.856 1.00 35.29 197 LEU A N 1
ATOM 1629 C CA . LEU A 1 200 ? 27.152 36.429 64.298 1.00 31.12 197 LEU A CA 1
ATOM 1630 C C . LEU A 1 200 ? 27.685 35.946 65.633 1.00 26.68 197 LEU A C 1
ATOM 1631 O O . LEU A 1 200 ? 28.902 35.974 65.863 1.00 29.66 197 LEU A O 1
ATOM 1636 N N . HIS A 1 201 ? 26.780 35.523 66.520 1.00 21.03 198 HIS A N 1
ATOM 1637 C CA . HIS A 1 201 ? 27.201 35.012 67.814 1.00 29.20 198 HIS A CA 1
ATOM 1638 C C . HIS A 1 201 ? 28.092 33.775 67.612 1.00 36.73 198 HIS A C 1
ATOM 1639 O O . HIS A 1 201 ? 29.174 33.700 68.190 1.00 32.94 198 HIS A O 1
ATOM 1646 N N . VAL A 1 202 ? 27.638 32.834 66.781 1.00 27.94 199 VAL A N 1
ATOM 1647 C CA . VAL A 1 202 ? 28.429 31.662 66.451 1.00 30.39 199 VAL A CA 1
ATOM 1648 C C . VAL A 1 202 ? 29.810 32.093 65.974 1.00 34.28 199 VAL A C 1
ATOM 1649 O O . VAL A 1 202 ? 30.814 31.652 66.522 1.00 28.56 199 VAL A O 1
ATOM 1653 N N . GLN A 1 203 ? 29.858 32.973 64.976 1.00 34.00 200 GLN A N 1
ATOM 1654 C CA . GLN A 1 203 ? 31.131 33.488 64.467 1.00 33.06 200 GLN A CA 1
ATOM 1655 C C . GLN A 1 203 ? 32.101 33.907 65.585 1.00 38.25 200 GLN A C 1
ATOM 1656 O O . GLN A 1 203 ? 33.291 33.613 65.528 1.00 38.75 200 GLN A O 1
ATOM 1662 N N . ASN A 1 204 ? 31.581 34.579 66.606 1.00 35.78 201 ASN A N 1
ATOM 1663 C CA . ASN A 1 204 ? 32.419 35.240 67.599 1.00 37.44 201 ASN A CA 1
ATOM 1664 C C . ASN A 1 204 ? 32.660 34.440 68.873 1.00 34.69 201 ASN A C 1
ATOM 1665 O O . ASN A 1 204 ? 33.635 34.686 69.585 1.00 34.86 201 ASN A O 1
ATOM 1670 N N . LEU A 1 205 ? 31.782 33.488 69.166 1.00 33.91 202 LEU A N 1
ATOM 1671 C CA . LEU A 1 205 ? 31.820 32.833 70.471 1.00 36.08 202 LEU A CA 1
ATOM 1672 C C . LEU A 1 205 ? 32.131 31.338 70.413 1.00 37.46 202 LEU A C 1
ATOM 1673 O O . LEU A 1 205 ? 32.726 30.798 71.339 1.00 43.13 202 LEU A O 1
ATOM 1686 N N . ASP A 1 207 ? 34.004 27.976 69.772 1.00 34.48 204 ASP A N 1
ATOM 1687 C CA . ASP A 1 207 ? 35.405 27.583 69.699 1.00 32.01 204 ASP A CA 1
ATOM 1688 C C . ASP A 1 207 ? 35.516 26.384 68.777 1.00 35.55 204 ASP A C 1
ATOM 1689 O O . ASP A 1 207 ? 35.271 25.256 69.200 1.00 33.03 204 ASP A O 1
ATOM 1694 N N . LYS A 1 208 ? 35.853 26.619 67.514 1.00 32.39 205 LYS A N 1
ATOM 1695 C CA . LYS A 1 208 ? 35.947 25.519 66.564 1.00 33.43 205 LYS A CA 1
ATOM 1696 C C . LYS A 1 208 ? 36.912 24.439 67.088 1.00 41.72 205 LYS A C 1
ATOM 1697 O O . LYS A 1 208 ? 36.783 23.271 66.744 1.00 42.19 205 LYS A O 1
ATOM 1703 N N . GLU A 1 209 ? 37.856 24.826 67.944 1.00 43.38 206 GLU A N 1
ATOM 1704 C CA . GLU A 1 209 ? 38.834 23.874 68.464 1.00 49.71 206 GLU A CA 1
ATOM 1705 C C . GLU A 1 209 ? 38.220 22.741 69.293 1.00 47.28 206 GLU A C 1
ATOM 1706 O O . GLU A 1 209 ? 38.722 21.609 69.269 1.00 39.16 206 GLU A O 1
ATOM 1712 N N . THR A 1 210 ? 37.127 23.032 69.995 1.00 35.33 207 THR A N 1
ATOM 1713 C CA . THR A 1 210 ? 36.564 22.070 70.941 1.00 33.83 207 THR A CA 1
ATOM 1714 C C . THR A 1 210 ? 35.093 21.766 70.719 1.00 35.07 207 THR A C 1
ATOM 1715 O O . THR A 1 210 ? 34.590 20.770 71.212 1.00 38.65 207 THR A O 1
ATOM 1719 N N . GLY A 1 211 ? 34.392 22.629 69.995 1.00 41.51 208 GLY A N 1
ATOM 1720 C CA . GLY A 1 211 ? 32.964 22.455 69.816 1.00 40.34 208 GLY A CA 1
ATOM 1721 C C . GLY A 1 211 ? 32.182 23.163 70.905 1.00 39.85 208 GLY A C 1
ATOM 1722 O O . GLY A 1 211 ? 30.984 23.435 70.762 1.00 36.70 208 GLY A O 1
ATOM 1723 N N . LEU A 1 212 ? 32.861 23.473 72.002 1.00 34.41 209 LEU A N 1
ATOM 1724 C CA . LEU A 1 212 ? 32.234 24.238 73.070 1.00 37.53 209 LEU A CA 1
ATOM 1725 C C . LEU A 1 212 ? 32.330 25.735 72.744 1.00 40.25 209 LEU A C 1
ATOM 1726 O O . LEU A 1 212 ? 32.945 26.114 71.745 1.00 41.88 209 LEU A O 1
ATOM 1731 N N . TRP A 1 213 ? 31.746 26.579 73.592 1.00 35.77 210 TRP A N 1
ATOM 1732 C CA . TRP A 1 213 ? 31.711 28.020 73.344 1.00 40.76 210 TRP A CA 1
ATOM 1733 C C . TRP A 1 213 ? 32.465 28.855 74.380 1.00 41.97 210 TRP A C 1
ATOM 1734 O O . TRP A 1 213 ? 32.545 28.493 75.553 1.00 37.74 210 TRP A O 1
ATOM 1745 N N . PHE A 1 214 ? 32.986 29.997 73.945 1.00 34.30 211 PHE A N 1
ATOM 1746 C CA . PHE A 1 214 ? 33.541 30.960 74.874 1.00 32.84 211 PHE A CA 1
ATOM 1747 C C . PHE A 1 214 ? 32.442 31.834 75.468 1.00 37.68 211 PHE A C 1
ATOM 1748 O O . PHE A 1 214 ? 31.448 32.144 74.803 1.00 26.30 211 PHE A O 1
ATOM 1756 N N . HIS A 1 215 ? 32.623 32.250 76.709 1.00 34.88 212 HIS A N 1
ATOM 1757 C CA . HIS A 1 215 ? 31.594 33.059 77.352 1.00 43.44 212 HIS A CA 1
ATOM 1758 C C . HIS A 1 215 ? 31.344 34.378 76.614 1.00 40.82 212 HIS A C 1
ATOM 1759 O O . HIS A 1 215 ? 30.202 34.689 76.264 1.00 37.19 212 HIS A O 1
ATOM 1766 N N . GLY A 1 216 ? 32.407 35.143 76.372 1.00 36.82 213 GLY A N 1
ATOM 1767 C CA . GLY A 1 216 ? 32.261 36.459 75.779 1.00 37.75 213 GLY A CA 1
ATOM 1768 C C . GLY A 1 216 ? 33.214 36.811 74.646 1.00 41.38 213 GLY A C 1
ATOM 1769 O O . GLY A 1 216 ? 34.241 36.150 74.429 1.00 36.76 213 GLY A O 1
ATOM 1770 N N . TRP A 1 217 ? 32.850 37.880 73.935 1.00 34.02 214 TRP A N 1
ATOM 1771 C CA . TRP A 1 217 ? 33.637 38.454 72.848 1.00 31.83 214 TRP A CA 1
ATOM 1772 C C . TRP A 1 217 ? 33.557 39.973 72.926 1.00 34.95 214 TRP A C 1
ATOM 1773 O O . TRP A 1 217 ? 32.494 40.540 73.212 1.00 35.72 214 TRP A O 1
ATOM 1784 N N . SER A 1 218 ? 34.666 40.639 72.646 1.00 32.36 215 SER A N 1
ATOM 1785 C CA . SER A 1 218 ? 34.640 42.089 72.567 1.00 39.64 215 SER A CA 1
ATOM 1786 C C . SER A 1 218 ? 35.238 42.609 71.268 1.00 40.78 215 SER A C 1
ATOM 1787 O O . SER A 1 218 ? 36.310 42.173 70.839 1.00 40.44 215 SER A O 1
ATOM 1790 N N . TYR A 1 219 ? 34.540 43.550 70.646 1.00 31.06 216 TYR A N 1
ATOM 1791 C CA . TYR A 1 219 ? 35.046 44.157 69.427 1.00 34.28 216 TYR A CA 1
ATOM 1792 C C . TYR A 1 219 ? 36.063 45.242 69.751 1.00 40.57 216 TYR A C 1
ATOM 1793 O O . TYR A 1 219 ? 36.738 45.766 68.867 1.00 44.94 216 TYR A O 1
ATOM 1802 N N . ASP A 1 220 ? 36.172 45.573 71.030 1.00 38.03 217 ASP A N 1
ATOM 1803 C CA . ASP A 1 220 ? 37.211 46.473 71.468 1.00 43.18 217 ASP A CA 1
ATOM 1804 C C . ASP A 1 220 ? 38.413 45.610 71.834 1.00 46.54 217 ASP A C 1
ATOM 1805 O O . ASP A 1 220 ? 38.590 45.220 72.980 1.00 43.91 217 ASP A O 1
ATOM 1810 N N . GLY A 1 221 ? 39.212 45.274 70.829 1.00 52.56 218 GLY A N 1
ATOM 1811 C CA . GLY A 1 221 ? 40.384 44.446 71.036 1.00 50.01 218 GLY A CA 1
ATOM 1812 C C . GLY A 1 221 ? 40.237 43.084 70.386 1.00 46.02 218 GLY A C 1
ATOM 1813 O O . GLY A 1 221 ? 41.177 42.302 70.378 1.00 43.77 218 GLY A O 1
ATOM 1814 N N . HIS A 1 222 ? 39.055 42.797 69.848 1.00 41.74 219 HIS A N 1
ATOM 1815 C CA . HIS A 1 222 ? 38.810 41.507 69.211 1.00 45.36 219 HIS A CA 1
ATOM 1816 C C . HIS A 1 222 ? 39.382 40.322 69.989 1.00 41.82 219 HIS A C 1
ATOM 1817 O O . HIS A 1 222 ? 40.248 39.606 69.491 1.00 35.24 219 HIS A O 1
ATOM 1824 N N . HIS A 1 223 ? 38.885 40.117 71.204 1.00 43.65 220 HIS A N 1
ATOM 1825 C CA . HIS A 1 223 ? 39.309 38.995 72.028 1.00 42.48 220 HIS A CA 1
ATOM 1826 C C . HIS A 1 223 ? 38.105 38.334 72.700 1.00 39.64 220 HIS A C 1
ATOM 1827 O O . HIS A 1 223 ? 36.982 38.871 72.671 1.00 32.79 220 HIS A O 1
ATOM 1834 N N . ASN A 1 224 ? 38.341 37.154 73.271 1.00 40.09 221 ASN A N 1
ATOM 1835 C CA . ASN A 1 224 ? 37.327 36.439 74.039 1.00 39.82 221 ASN A CA 1
ATOM 1836 C C . ASN A 1 224 ? 37.602 36.456 75.540 1.00 42.22 221 ASN A C 1
ATOM 1837 O O . ASN A 1 224 ? 37.328 35.477 76.238 1.00 43.38 221 ASN A O 1
ATOM 1842 N N . PHE A 1 225 ? 38.125 37.574 76.034 1.00 45.45 222 PHE A N 1
ATOM 1843 C CA . PHE A 1 225 ? 38.438 37.716 77.465 1.00 49.71 222 PHE A CA 1
ATOM 1844 C C . PHE A 1 225 ? 39.293 36.552 77.952 1.00 53.96 222 PHE A C 1
ATOM 1845 O O . PHE A 1 225 ? 40.330 36.241 77.358 1.00 51.57 222 PHE A O 1
ATOM 1853 N N . ALA A 1 226 ? 38.847 35.897 79.015 1.00 53.48 223 ALA A N 1
ATOM 1854 C CA . ALA A 1 226 ? 39.606 34.796 79.602 1.00 49.56 223 ALA A CA 1
ATOM 1855 C C . ALA A 1 226 ? 39.521 33.508 78.778 1.00 50.69 223 ALA A C 1
ATOM 1856 O O . ALA A 1 226 ? 40.040 32.478 79.196 1.00 50.90 223 ALA A O 1
ATOM 1858 N N . ASN A 1 227 ? 38.878 33.565 77.612 1.00 46.03 224 ASN A N 1
ATOM 1859 C CA . ASN A 1 227 ? 38.626 32.354 76.827 1.00 50.35 224 ASN A CA 1
ATOM 1860 C C . ASN A 1 227 ? 37.996 31.265 77.695 1.00 45.68 224 ASN A C 1
ATOM 1861 O O . ASN A 1 227 ? 38.388 30.104 77.643 1.00 40.17 224 ASN A O 1
ATOM 1866 N N . ALA A 1 228 ? 37.000 31.655 78.480 1.00 41.11 225 ALA A N 1
ATOM 1867 C CA . ALA A 1 228 ? 36.348 30.738 79.401 1.00 42.71 225 ALA A CA 1
ATOM 1868 C C . ALA A 1 228 ? 35.317 29.847 78.717 1.00 43.47 225 ALA A C 1
ATOM 1869 O O . ALA A 1 228 ? 34.406 30.323 78.036 1.00 42.43 225 ALA A O 1
ATOM 1871 N N . ARG A 1 229 ? 35.465 28.542 78.889 1.00 35.61 226 ARG A N 1
ATOM 1872 C CA . ARG A 1 229 ? 34.472 27.634 78.360 1.00 43.90 226 ARG A CA 1
ATOM 1873 C C . ARG A 1 229 ? 33.506 27.368 79.498 1.00 42.57 226 ARG A C 1
ATOM 1874 O O . ARG A 1 229 ? 33.505 26.303 80.119 1.00 45.73 226 ARG A O 1
ATOM 1882 N N . TRP A 1 230 ? 32.686 28.375 79.764 1.00 32.91 227 TRP A N 1
ATOM 1883 C CA . TRP A 1 230 ? 31.873 28.406 80.973 1.00 38.75 227 TRP A CA 1
ATOM 1884 C C . TRP A 1 230 ? 30.603 27.585 80.806 1.00 38.95 227 TRP A C 1
ATOM 1885 O O . TRP A 1 230 ? 29.934 27.654 79.778 1.00 43.41 227 TRP A O 1
ATOM 1896 N N . ALA A 1 231 ? 30.286 26.796 81.824 1.00 38.66 228 ALA A N 1
ATOM 1897 C CA . ALA A 1 231 ? 29.189 25.837 81.737 1.00 36.24 228 ALA A CA 1
ATOM 1898 C C . ALA A 1 231 ? 27.821 26.479 81.486 1.00 32.65 228 ALA A C 1
ATOM 1899 O O . ALA A 1 231 ? 27.206 26.253 80.440 1.00 44.69 228 ALA A O 1
ATOM 1901 N N . ARG A 1 232 ? 27.326 27.258 82.439 1.00 35.90 229 ARG A N 1
ATOM 1902 C CA . ARG A 1 232 ? 25.989 27.827 82.280 1.00 36.97 229 ARG A CA 1
ATOM 1903 C C . ARG A 1 232 ? 25.813 28.510 80.907 1.00 38.40 229 ARG A C 1
ATOM 1904 O O . ARG A 1 232 ? 24.807 28.306 80.228 1.00 43.88 229 ARG A O 1
ATOM 1912 N N . GLY A 1 233 ? 26.808 29.289 80.491 1.00 38.51 230 GLY A N 1
ATOM 1913 C CA . GLY A 1 233 ? 26.749 29.992 79.224 1.00 37.35 230 GLY A CA 1
ATOM 1914 C C . GLY A 1 233 ? 26.518 29.062 78.047 1.00 42.79 230 GLY A C 1
ATOM 1915 O O . GLY A 1 233 ? 25.679 29.336 77.173 1.00 39.32 230 GLY A O 1
ATOM 1916 N N . ASN A 1 234 ? 27.278 27.967 78.020 1.00 40.93 231 ASN A N 1
ATOM 1917 C CA . ASN A 1 234 ? 27.147 26.955 76.976 1.00 35.30 231 ASN A CA 1
ATOM 1918 C C . ASN A 1 234 ? 25.760 26.331 76.979 1.00 32.53 231 ASN A C 1
ATOM 1919 O O . ASN A 1 234 ? 25.174 26.024 75.926 1.00 36.73 231 ASN A O 1
ATOM 1924 N N . SER A 1 235 ? 25.285 26.109 78.193 1.00 21.59 232 SER A N 1
ATOM 1925 C CA . SER A 1 235 ? 23.966 25.608 78.475 1.00 29.16 232 SER A CA 1
ATOM 1926 C C . SER A 1 235 ? 22.915 26.442 77.721 1.00 31.78 232 SER A C 1
ATOM 1927 O O . SER A 1 235 ? 21.981 25.893 77.133 1.00 37.35 232 SER A O 1
ATOM 1930 N N . TRP A 1 236 ? 23.088 27.764 77.723 1.00 26.95 233 TRP A N 1
ATOM 1931 C CA . TRP A 1 236 ? 22.121 28.649 77.088 1.00 30.89 233 TRP A CA 1
ATOM 1932 C C . TRP A 1 236 ? 21.986 28.277 75.620 1.00 36.26 233 TRP A C 1
ATOM 1933 O O . TRP A 1 236 ? 20.958 28.527 75.000 1.00 30.73 233 TRP A O 1
ATOM 1944 N N . LEU A 1 237 ? 23.032 27.686 75.058 1.00 26.92 234 LEU A N 1
ATOM 1945 C CA . LEU A 1 237 ? 22.979 27.356 73.644 1.00 33.27 234 LEU A CA 1
ATOM 1946 C C . LEU A 1 237 ? 22.342 26.017 73.424 1.00 30.95 234 LEU A C 1
ATOM 1947 O O . LEU A 1 237 ? 21.564 25.844 72.488 1.00 33.26 234 LEU A O 1
ATOM 1952 N N . THR A 1 238 ? 22.680 25.066 74.283 1.00 27.98 235 THR A N 1
ATOM 1953 C CA . THR A 1 238 ? 22.078 23.756 74.199 1.00 32.90 235 THR A CA 1
ATOM 1954 C C . THR A 1 238 ? 20.572 23.875 74.374 1.00 37.02 235 THR A C 1
ATOM 1955 O O . THR A 1 238 ? 19.819 23.021 73.913 1.00 34.09 235 THR A O 1
ATOM 1959 N N . ILE A 1 239 ? 20.146 24.925 75.071 1.00 38.17 236 ILE A N 1
ATOM 1960 C CA . ILE A 1 239 ? 18.725 25.193 75.275 1.00 36.63 236 ILE A CA 1
ATOM 1961 C C . ILE A 1 239 ? 18.115 25.903 74.075 1.00 37.55 236 ILE A C 1
ATOM 1962 O O . ILE A 1 239 ? 17.058 25.505 73.583 1.00 36.00 236 ILE A O 1
ATOM 1967 N N . VAL A 1 240 ? 18.800 26.947 73.603 1.00 30.35 237 VAL A N 1
ATOM 1968 C CA . VAL A 1 240 ? 18.235 27.853 72.613 1.00 31.44 237 VAL A CA 1
ATOM 1969 C C . VAL A 1 240 ? 18.193 27.261 71.207 1.00 35.47 237 VAL A C 1
ATOM 1970 O O . VAL A 1 240 ? 17.190 27.372 70.498 1.00 29.47 237 VAL A O 1
ATOM 1974 N N . ILE A 1 241 ? 19.278 26.636 70.787 1.00 34.29 238 ILE A N 1
ATOM 1975 C CA . ILE A 1 241 ? 19.304 26.111 69.431 1.00 35.63 238 ILE A CA 1
ATOM 1976 C C . ILE A 1 241 ? 18.091 25.207 69.145 1.00 35.66 238 ILE A C 1
ATOM 1977 O O . ILE A 1 241 ? 17.448 25.331 68.100 1.00 37.84 238 ILE A O 1
ATOM 1982 N N . PRO A 1 242 ? 17.771 24.303 70.072 1.00 29.49 239 PRO A N 1
ATOM 1983 C CA . PRO A 1 242 ? 16.652 23.410 69.789 1.00 30.25 239 PRO A CA 1
ATOM 1984 C C . PRO A 1 242 ? 15.344 24.172 69.810 1.00 29.34 239 PRO A C 1
ATOM 1985 O O . PRO A 1 242 ? 14.476 23.912 68.975 1.00 23.04 239 PRO A O 1
ATOM 1989 N N . ASP A 1 243 ? 15.204 25.114 70.738 1.00 27.75 240 ASP A N 1
ATOM 1990 C CA . ASP A 1 243 ? 13.963 25.881 70.794 1.00 31.47 240 ASP A CA 1
ATOM 1991 C C . ASP A 1 243 ? 13.825 26.800 69.594 1.00 31.75 240 ASP A C 1
ATOM 1992 O O . ASP A 1 243 ? 12.740 26.959 69.039 1.00 28.31 240 ASP A O 1
ATOM 1997 N N . PHE A 1 244 ? 14.943 27.382 69.183 1.00 30.50 241 PHE A N 1
ATOM 1998 C CA . PHE A 1 244 ? 14.965 28.252 68.024 1.00 33.96 241 PHE A CA 1
ATOM 1999 C C . PHE A 1 244 ? 14.619 27.441 66.763 1.00 34.41 241 PHE A C 1
ATOM 2000 O O . PHE A 1 244 ? 13.783 27.853 65.950 1.00 30.68 241 PHE A O 1
ATOM 2008 N N . LEU A 1 245 ? 15.231 26.270 66.624 1.00 29.18 242 LEU A N 1
ATOM 2009 C CA . LEU A 1 245 ? 14.976 25.430 65.464 1.00 28.64 242 LEU A CA 1
ATOM 2010 C C . LEU A 1 245 ? 13.510 25.052 65.364 1.00 33.46 242 LEU A C 1
ATOM 2011 O O . LEU A 1 245 ? 12.923 24.987 64.273 1.00 30.91 242 LEU A O 1
ATOM 2016 N N . GLU A 1 246 ? 12.916 24.784 66.513 1.00 31.43 243 GLU A N 1
ATOM 2017 C CA . GLU A 1 246 ? 11.533 24.363 66.542 1.00 31.57 243 GLU A CA 1
ATOM 2018 C C . GLU A 1 246 ? 10.644 25.534 66.132 1.00 30.03 243 GLU A C 1
ATOM 2019 O O . GLU A 1 246 ? 9.692 25.353 65.370 1.00 25.33 243 GLU A O 1
ATOM 2025 N N . LEU A 1 247 ? 10.963 26.724 66.647 1.00 24.74 244 LEU A N 1
ATOM 2026 C CA . LEU A 1 247 ? 10.362 27.954 66.174 1.00 24.55 244 LEU A CA 1
ATOM 2027 C C . LEU A 1 247 ? 10.473 28.109 64.657 1.00 30.51 244 LEU A C 1
ATOM 2028 O O . LEU A 1 247 ? 9.487 28.424 63.996 1.00 25.40 244 LEU A O 1
ATOM 2033 N N . LEU A 1 248 ? 11.665 27.893 64.107 1.00 29.79 245 LEU A N 1
ATOM 2034 C CA . LEU A 1 248 ? 11.892 28.200 62.697 1.00 27.69 245 LEU A CA 1
ATOM 2035 C C . LEU A 1 248 ? 11.150 27.236 61.784 1.00 24.42 245 LEU A C 1
ATOM 2036 O O . LEU A 1 248 ? 10.715 27.613 60.696 1.00 35.12 245 LEU A O 1
ATOM 2041 N N . ASP A 1 249 ? 11.019 25.994 62.229 1.00 33.07 246 ASP A N 1
ATOM 2042 C CA . ASP A 1 249 ? 10.293 24.978 61.475 1.00 36.18 246 ASP A CA 1
ATOM 2043 C C . ASP A 1 249 ? 10.765 24.887 60.012 1.00 33.20 246 ASP A C 1
ATOM 2044 O O . ASP A 1 249 ? 9.948 24.757 59.115 1.00 33.54 246 ASP A O 1
ATOM 2049 N N . LEU A 1 250 ? 12.078 24.962 59.783 1.00 34.24 247 LEU A N 1
ATOM 2050 C CA . LEU A 1 250 ? 12.646 24.911 58.427 1.00 30.89 247 LEU A CA 1
ATOM 2051 C C . LEU A 1 250 ? 12.759 23.483 57.886 1.00 29.22 247 LEU A C 1
ATOM 2052 O O . LEU A 1 250 ? 12.931 22.548 58.662 1.00 33.98 247 LEU A O 1
ATOM 2057 N N . PRO A 1 251 ? 12.670 23.306 56.550 1.00 31.65 248 PRO A N 1
ATOM 2058 C CA . PRO A 1 251 ? 12.810 21.951 55.996 1.00 27.11 248 PRO A CA 1
ATOM 2059 C C . PRO A 1 251 ? 14.159 21.348 56.374 1.00 33.46 248 PRO A C 1
ATOM 2060 O O . PRO A 1 251 ? 15.122 22.079 56.655 1.00 33.11 248 PRO A O 1
ATOM 2064 N N . GLU A 1 252 ? 14.245 20.027 56.358 1.00 32.02 249 GLU A N 1
ATOM 2065 C CA . GLU A 1 252 ? 15.459 19.360 56.824 1.00 41.08 249 GLU A CA 1
ATOM 2066 C C . GLU A 1 252 ? 16.766 19.753 56.093 1.00 35.00 249 GLU A C 1
ATOM 2067 O O . GLU A 1 252 ? 17.809 19.858 56.724 1.00 36.60 249 GLU A O 1
ATOM 2073 N N . ASN A 1 253 ? 16.718 19.972 54.781 1.00 27.22 250 ASN A N 1
ATOM 2074 C CA . ASN A 1 253 ? 17.941 20.285 54.036 1.00 36.97 250 ASN A CA 1
ATOM 2075 C C . ASN A 1 253 ? 18.249 21.789 53.962 1.00 36.43 250 ASN A C 1
ATOM 2076 O O . ASN A 1 253 ? 19.177 22.211 53.261 1.00 36.13 250 ASN A O 1
ATOM 2081 N N . ASN A 1 254 ? 17.470 22.602 54.673 1.00 31.57 251 ASN A N 1
ATOM 2082 C CA . ASN A 1 254 ? 17.704 24.052 54.665 1.00 34.77 251 ASN A CA 1
ATOM 2083 C C . ASN A 1 254 ? 19.093 24.383 55.240 1.00 30.42 251 ASN A C 1
ATOM 2084 O O . ASN A 1 254 ? 19.497 23.838 56.266 1.00 29.69 251 ASN A O 1
ATOM 2089 N N . ALA A 1 255 ? 19.837 25.248 54.561 1.00 24.15 252 ALA A N 1
ATOM 2090 C CA . ALA A 1 255 ? 21.236 25.454 54.918 1.00 24.07 252 ALA A CA 1
ATOM 2091 C C . ALA A 1 255 ? 21.356 25.990 56.347 1.00 29.85 252 ALA A C 1
ATOM 2092 O O . ALA A 1 255 ? 22.211 25.566 57.117 1.00 27.44 252 ALA A O 1
ATOM 2094 N N . VAL A 1 256 ? 20.477 26.919 56.697 1.00 20.09 253 VAL A N 1
ATOM 2095 C CA . VAL A 1 256 ? 20.441 27.419 58.045 1.00 23.31 253 VAL A CA 1
ATOM 2096 C C . VAL A 1 256 ? 20.055 26.379 59.082 1.00 20.84 253 VAL A C 1
ATOM 2097 O O . VAL A 1 256 ? 20.673 26.314 60.123 1.00 24.58 253 VAL A O 1
ATOM 2101 N N . ARG A 1 257 ? 19.021 25.585 58.824 1.00 28.41 254 ARG A N 1
ATOM 2102 C CA . ARG A 1 257 ? 18.698 24.510 59.753 1.00 29.76 254 ARG A CA 1
ATOM 2103 C C . ARG A 1 257 ? 19.916 23.617 59.917 1.00 28.88 254 ARG A C 1
ATOM 2104 O O . ARG A 1 257 ? 20.353 23.367 61.037 1.00 29.11 254 ARG A O 1
ATOM 2112 N N . ARG A 1 258 ? 20.477 23.161 58.798 1.00 23.16 255 ARG A N 1
ATOM 2113 C CA . ARG A 1 258 ? 21.624 22.246 58.856 1.00 34.26 255 ARG A CA 1
ATOM 2114 C C . ARG A 1 258 ? 22.773 22.898 59.586 1.00 33.54 255 ARG A C 1
ATOM 2115 O O . ARG A 1 258 ? 23.496 22.232 60.315 1.00 31.86 255 ARG A O 1
ATOM 2123 N N . TYR A 1 259 ? 22.953 24.203 59.388 1.00 31.12 256 TYR A N 1
ATOM 2124 C CA . TYR A 1 259 ? 24.097 24.853 60.013 1.00 33.03 256 TYR A CA 1
ATOM 2125 C C . TYR A 1 259 ? 23.915 24.897 61.531 1.00 35.79 256 TYR A C 1
ATOM 2126 O O . TYR A 1 259 ? 24.872 24.717 62.287 1.00 37.58 256 TYR A O 1
ATOM 2135 N N . LEU A 1 260 ? 22.681 25.094 61.979 1.00 34.10 257 LEU A N 1
ATOM 2136 C CA . LEU A 1 260 ? 22.419 25.144 63.422 1.00 40.98 257 LEU A CA 1
ATOM 2137 C C . LEU A 1 260 ? 22.504 23.766 64.067 1.00 32.22 257 LEU A C 1
ATOM 2138 O O . LEU A 1 260 ? 23.018 23.618 65.171 1.00 28.99 257 LEU A O 1
ATOM 2143 N N . VAL A 1 261 ? 21.982 22.764 63.375 1.00 30.74 258 VAL A N 1
ATOM 2144 C CA . VAL A 1 261 ? 22.100 21.400 63.831 1.00 28.27 258 VAL A CA 1
ATOM 2145 C C . VAL A 1 261 ? 23.580 21.044 63.986 1.00 36.03 258 VAL A C 1
ATOM 2146 O O . VAL A 1 261 ? 23.955 20.364 64.928 1.00 36.09 258 VAL A O 1
ATOM 2150 N N . GLN A 1 262 ? 24.413 21.527 63.068 1.00 33.05 259 GLN A N 1
ATOM 2151 C CA . GLN A 1 262 ? 25.848 21.272 63.116 1.00 22.40 259 GLN A CA 1
ATOM 2152 C C . GLN A 1 262 ? 26.516 21.889 64.334 1.00 29.91 259 GLN A C 1
ATOM 2153 O O . GLN A 1 262 ? 27.322 21.237 65.004 1.00 32.93 259 GLN A O 1
ATOM 2159 N N . VAL A 1 263 ? 26.184 23.143 64.623 1.00 34.84 260 VAL A N 1
ATOM 2160 C CA . VAL A 1 263 ? 26.715 23.821 65.805 1.00 30.00 260 VAL A CA 1
ATOM 2161 C C . VAL A 1 263 ? 26.300 23.101 67.085 1.00 31.52 260 VAL A C 1
ATOM 2162 O O . VAL A 1 263 ? 27.116 22.886 67.998 1.00 26.99 260 VAL A O 1
ATOM 2166 N N . LEU A 1 264 ? 25.027 22.716 67.140 1.00 29.30 261 LEU A N 1
ATOM 2167 C CA . LEU A 1 264 ? 24.514 21.973 68.277 1.00 29.72 261 LEU A CA 1
ATOM 2168 C C . LEU A 1 264 ? 25.287 20.660 68.440 1.00 34.08 261 LEU A C 1
ATOM 2169 O O . LEU A 1 264 ? 25.730 20.310 69.539 1.00 36.61 261 LEU A O 1
ATOM 2174 N N . ASN A 1 265 ? 25.450 19.941 67.339 1.00 32.83 262 ASN A N 1
ATOM 2175 C CA . ASN A 1 265 ? 26.157 18.663 67.372 1.00 38.87 262 ASN A CA 1
ATOM 2176 C C . ASN A 1 265 ? 27.587 18.772 67.878 1.00 33.52 262 ASN A C 1
ATOM 2177 O O . ASN A 1 265 ? 27.991 18.044 68.778 1.00 43.47 262 ASN A O 1
ATOM 2182 N N . ALA A 1 266 ? 28.348 19.687 67.295 1.00 34.22 263 ALA A N 1
ATOM 2183 C CA . ALA A 1 266 ? 29.713 19.902 67.718 1.00 37.77 263 ALA A CA 1
ATOM 2184 C C . ALA A 1 266 ? 29.742 20.140 69.229 1.00 41.69 263 ALA A C 1
ATOM 2185 O O . ALA A 1 266 ? 30.635 19.654 69.918 1.00 39.30 263 ALA A O 1
ATOM 2187 N N . GLN A 1 267 ? 28.759 20.876 69.747 1.00 38.03 264 GLN A N 1
ATOM 2188 C CA . GLN A 1 267 ? 28.721 21.118 71.188 1.00 38.63 264 GLN A CA 1
ATOM 2189 C C . GLN A 1 267 ? 28.381 19.855 71.970 1.00 39.20 264 GLN A C 1
ATOM 2190 O O . GLN A 1 267 ? 29.055 19.515 72.924 1.00 37.48 264 GLN A O 1
ATOM 2196 N N . ILE A 1 268 ? 27.317 19.176 71.573 1.00 41.52 265 ILE A N 1
ATOM 2197 C CA . ILE A 1 268 ? 26.853 18.015 72.309 1.00 33.91 265 ILE A CA 1
ATOM 2198 C C . ILE A 1 268 ? 27.954 16.935 72.338 1.00 33.42 265 ILE A C 1
ATOM 2199 O O . ILE A 1 268 ? 28.228 16.336 73.379 1.00 29.74 265 ILE A O 1
ATOM 2204 N N . ALA A 1 269 ? 28.640 16.737 71.221 1.00 31.45 266 ALA A N 1
ATOM 2205 C CA . ALA A 1 269 ? 29.758 15.792 71.199 1.00 35.37 266 ALA A CA 1
ATOM 2206 C C . ALA A 1 269 ? 30.836 16.187 72.202 1.00 39.69 266 ALA A C 1
ATOM 2207 O O . ALA A 1 269 ? 31.377 15.332 72.916 1.00 39.16 266 ALA A O 1
ATOM 2209 N N . ALA A 1 270 ? 31.156 17.478 72.264 1.00 40.48 267 ALA A N 1
ATOM 2210 C CA . ALA A 1 270 ? 32.200 17.934 73.187 1.00 41.78 267 ALA A CA 1
ATOM 2211 C C . ALA A 1 270 ? 31.760 17.817 74.650 1.00 47.65 267 ALA A C 1
ATOM 2212 O O . ALA A 1 270 ? 32.584 17.594 75.556 1.00 51.03 267 ALA A O 1
ATOM 2214 N N . LEU A 1 271 ? 30.460 17.958 74.870 1.00 45.47 268 LEU A N 1
ATOM 2215 C CA . LEU A 1 271 ? 29.898 17.877 76.212 1.00 45.06 268 LEU A CA 1
ATOM 2216 C C . LEU A 1 271 ? 29.892 16.434 76.674 1.00 49.23 268 LEU A C 1
ATOM 2217 O O . LEU A 1 271 ? 30.096 16.145 77.850 1.00 47.09 268 LEU A O 1
ATOM 2222 N N . ALA A 1 272 ? 29.653 15.523 75.739 1.00 50.69 269 ALA A N 1
ATOM 2223 C CA . ALA A 1 272 ? 29.618 14.116 76.081 1.00 46.17 269 ALA A CA 1
ATOM 2224 C C . ALA A 1 272 ? 30.933 13.742 76.758 1.00 45.29 269 ALA A C 1
ATOM 2225 O O . ALA A 1 272 ? 30.935 13.052 77.786 1.00 48.73 269 ALA A O 1
ATOM 2227 N N . LYS A 1 273 ? 32.035 14.238 76.192 1.00 34.30 270 LYS A N 1
ATOM 2228 C CA . LYS A 1 273 ? 33.387 13.870 76.619 1.00 45.95 270 LYS A CA 1
ATOM 2229 C C . LYS A 1 273 ? 33.834 14.632 77.859 1.00 51.53 270 LYS A C 1
ATOM 2230 O O . LYS A 1 273 ? 34.921 14.401 78.394 1.00 56.27 270 LYS A O 1
ATOM 2236 N N . CYS A 1 274 ? 32.972 15.533 78.302 1.00 49.19 271 CYS A N 1
ATOM 2237 C CA . CYS A 1 274 ? 33.286 16.519 79.310 1.00 49.08 271 CYS A CA 1
ATOM 2238 C C . CYS A 1 274 ? 32.560 16.176 80.598 1.00 45.22 271 CYS A C 1
ATOM 2239 O O . CYS A 1 274 ? 32.836 16.752 81.645 1.00 37.39 271 CYS A O 1
ATOM 2242 N N . GLN A 1 275 ? 31.590 15.270 80.498 1.00 45.93 272 GLN A N 1
ATOM 2243 C CA . GLN A 1 275 ? 30.682 14.996 81.599 1.00 45.95 272 GLN A CA 1
ATOM 2244 C C . GLN A 1 275 ? 31.413 14.245 82.690 1.00 50.96 272 GLN A C 1
ATOM 2245 O O . GLN A 1 275 ? 32.115 13.266 82.425 1.00 56.27 272 GLN A O 1
ATOM 2251 N N . ASP A 1 276 ? 31.251 14.719 83.916 1.00 51.70 273 ASP A N 1
ATOM 2252 C CA . ASP A 1 276 ? 31.849 14.073 85.076 1.00 51.14 273 ASP A CA 1
ATOM 2253 C C . ASP A 1 276 ? 31.044 12.851 85.474 1.00 48.74 273 ASP A C 1
ATOM 2254 O O . ASP A 1 276 ? 29.830 12.832 85.326 1.00 48.60 273 ASP A O 1
ATOM 2259 N N . GLU A 1 277 ? 31.732 11.831 85.974 1.00 52.46 274 GLU A N 1
ATOM 2260 C CA . GLU A 1 277 ? 31.091 10.612 86.466 1.00 58.35 274 GLU A CA 1
ATOM 2261 C C . GLU A 1 277 ? 29.704 10.800 87.111 1.00 54.10 274 GLU A C 1
ATOM 2262 O O . GLU A 1 277 ? 28.845 9.929 87.007 1.00 54.69 274 GLU A O 1
ATOM 2268 N N . SER A 1 278 ? 29.492 11.930 87.778 1.00 52.49 275 SER A N 1
ATOM 2269 C CA . SER A 1 278 ? 28.233 12.194 88.484 1.00 52.63 275 SER A CA 1
ATOM 2270 C C . SER A 1 278 ? 27.053 12.539 87.576 1.00 54.01 275 SER A C 1
ATOM 2271 O O . SER A 1 278 ? 25.923 12.700 88.047 1.00 51.59 275 SER A O 1
ATOM 2274 N N . GLY A 1 279 ? 27.316 12.657 86.278 1.00 51.95 276 GLY A N 1
ATOM 2275 C CA . GLY A 1 279 ? 26.301 13.073 85.332 1.00 46.71 276 GLY A CA 1
ATOM 2276 C C . GLY A 1 279 ? 26.210 14.584 85.262 1.00 45.77 276 GLY A C 1
ATOM 2277 O O . GLY A 1 279 ? 25.453 15.133 84.461 1.00 42.05 276 GLY A O 1
ATOM 2278 N N . LEU A 1 280 ? 26.988 15.252 86.110 1.00 43.63 277 LEU A N 1
ATOM 2279 C CA . LEU A 1 280 ? 27.064 16.706 86.114 1.00 46.55 277 LEU A CA 1
ATOM 2280 C C . LEU A 1 280 ? 28.260 17.197 85.308 1.00 51.05 277 LEU A C 1
ATOM 2281 O O . LEU A 1 280 ? 29.120 16.406 84.930 1.00 54.37 277 LEU A O 1
ATOM 2286 N N . TRP A 1 281 ? 28.301 18.501 85.044 1.00 45.85 278 TRP A N 1
ATOM 2287 C CA . TRP A 1 281 ? 29.413 19.106 84.313 1.00 46.93 278 TRP A CA 1
ATOM 2288 C C . TRP A 1 281 ? 30.130 20.139 85.155 1.00 43.36 278 TRP A C 1
ATOM 2289 O O . TRP A 1 281 ? 29.496 20.819 85.963 1.00 39.91 278 TRP A O 1
ATOM 2300 N N . HIS A 1 282 ? 31.440 20.274 84.936 1.00 40.83 279 HIS A N 1
ATOM 2301 C CA . HIS A 1 282 ? 32.257 21.262 85.643 1.00 46.25 279 HIS A CA 1
ATOM 2302 C C . HIS A 1 282 ? 31.973 22.709 85.195 1.00 48.72 279 HIS A C 1
ATOM 2303 O O . HIS A 1 282 ? 31.734 22.975 84.009 1.00 46.31 279 HIS A O 1
ATOM 2310 N N . THR A 1 283 ? 32.001 23.636 86.152 1.00 49.60 280 THR A N 1
ATOM 2311 C CA . THR A 1 283 ? 31.617 25.024 85.901 1.00 48.98 280 THR A CA 1
ATOM 2312 C C . THR A 1 283 ? 32.560 25.677 84.894 1.00 55.89 280 THR A C 1
ATOM 2313 O O . THR A 1 283 ? 32.159 26.557 84.123 1.00 59.49 280 THR A O 1
ATOM 2317 N N . LEU A 1 284 ? 33.817 25.247 84.902 1.00 52.02 281 LEU A N 1
ATOM 2318 C CA . LEU A 1 284 ? 34.661 25.415 83.728 1.00 45.28 281 LEU A CA 1
ATOM 2319 C C . LEU A 1 284 ? 34.739 24.040 83.112 1.00 40.10 281 LEU A C 1
ATOM 2320 O O . LEU A 1 284 ? 35.354 23.134 83.686 1.00 43.95 281 LEU A O 1
ATOM 2325 N N . LEU A 1 285 ? 34.102 23.890 81.952 1.00 34.29 282 LEU A N 1
ATOM 2326 C CA . LEU A 1 285 ? 33.823 22.583 81.374 1.00 41.53 282 LEU A CA 1
ATOM 2327 C C . LEU A 1 285 ? 35.067 21.757 81.119 1.00 43.61 282 LEU A C 1
ATOM 2328 O O . LEU A 1 285 ? 35.009 20.535 81.172 1.00 42.37 282 LEU A O 1
ATOM 2333 N N . ASP A 1 286 ? 36.173 22.424 80.799 1.00 48.72 283 ASP A N 1
ATOM 2334 C CA . ASP A 1 286 ? 37.432 21.743 80.490 1.00 49.62 283 ASP A CA 1
ATOM 2335 C C . ASP A 1 286 ? 38.408 21.772 81.682 1.00 52.66 283 ASP A C 1
ATOM 2336 O O . ASP A 1 286 ? 39.610 21.546 81.526 1.00 59.08 283 ASP A O 1
ATOM 2341 N N . ASP A 1 287 ? 37.875 22.047 82.871 1.00 45.54 284 ASP A N 1
ATOM 2342 C CA . ASP A 1 287 ? 38.663 22.066 84.103 1.00 51.04 284 ASP A CA 1
ATOM 2343 C C . ASP A 1 287 ? 38.050 21.105 85.134 1.00 49.69 284 ASP A C 1
ATOM 2344 O O . ASP A 1 287 ? 37.199 21.493 85.929 1.00 52.79 284 ASP A O 1
ATOM 2349 N N . PRO A 1 288 ? 38.498 19.845 85.126 1.00 48.49 285 PRO A N 1
ATOM 2350 C CA . PRO A 1 288 ? 37.952 18.775 85.961 1.00 50.49 285 PRO A CA 1
ATOM 2351 C C . PRO A 1 288 ? 38.061 19.113 87.437 1.00 53.92 285 PRO A C 1
ATOM 2352 O O . PRO A 1 288 ? 37.520 18.389 88.267 1.00 61.87 285 PRO A O 1
ATOM 2356 N N . HIS A 1 289 ? 38.759 20.190 87.769 1.00 46.74 286 HIS A N 1
ATOM 2357 C CA . HIS A 1 289 ? 38.870 20.573 89.169 1.00 59.26 286 HIS A CA 1
ATOM 2358 C C . HIS A 1 289 ? 37.945 21.732 89.558 1.00 62.84 286 HIS A C 1
ATOM 2359 O O . HIS A 1 289 ? 37.926 22.130 90.730 1.00 66.54 286 HIS A O 1
ATOM 2366 N N . SER A 1 290 ? 37.192 22.272 88.589 1.00 49.24 287 SER A N 1
ATOM 2367 C CA . SER A 1 290 ? 36.181 23.282 88.890 1.00 49.15 287 SER A CA 1
ATOM 2368 C C . SER A 1 290 ? 35.148 22.551 89.678 1.00 53.13 287 SER A C 1
ATOM 2369 O O . SER A 1 290 ? 35.010 21.343 89.524 1.00 56.26 287 SER A O 1
ATOM 2372 N N . TYR A 1 291 ? 34.390 23.267 90.495 1.00 51.17 288 TYR A N 1
ATOM 2373 C CA . TYR A 1 291 ? 33.236 22.631 91.095 1.00 48.51 288 TYR A CA 1
ATOM 2374 C C . TYR A 1 291 ? 32.232 22.264 90.000 1.00 51.49 288 TYR A C 1
ATOM 2375 O O . TYR A 1 291 ? 32.194 22.882 88.935 1.00 46.72 288 TYR A O 1
ATOM 2384 N N . LEU A 1 292 ? 31.458 21.218 90.246 1.00 52.67 289 LEU A N 1
ATOM 2385 C CA . LEU A 1 292 ? 30.362 20.865 89.368 1.00 53.47 289 LEU A CA 1
ATOM 2386 C C . LEU A 1 292 ? 29.272 21.929 89.509 1.00 49.85 289 LEU A C 1
ATOM 2387 O O . LEU A 1 292 ? 29.134 22.537 90.565 1.00 46.66 289 LEU A O 1
ATOM 2392 N N . GLU A 1 293 ? 28.509 22.172 88.448 1.00 42.68 290 GLU A N 1
ATOM 2393 C CA . GLU A 1 293 ? 27.465 23.176 88.526 1.00 39.73 290 GLU A CA 1
ATOM 2394 C C . GLU A 1 293 ? 26.148 22.635 87.968 1.00 42.12 290 GLU A C 1
ATOM 2395 O O . GLU A 1 293 ? 26.032 22.281 86.784 1.00 38.80 290 GLU A O 1
ATOM 2401 N N . ALA A 1 294 ? 25.161 22.579 88.850 1.00 45.93 291 ALA A N 1
ATOM 2402 C CA . ALA A 1 294 ? 23.874 21.955 88.580 1.00 48.39 291 ALA A CA 1
ATOM 2403 C C . ALA A 1 294 ? 22.973 22.662 87.550 1.00 45.34 291 ALA A C 1
ATOM 2404 O O . ALA A 1 294 ? 22.255 22.006 86.795 1.00 49.65 291 ALA A O 1
ATOM 2406 N N . SER A 1 295 ? 22.994 23.986 87.512 1.00 41.79 292 SER A N 1
ATOM 2407 C CA . SER A 1 295 ? 22.041 24.680 86.659 1.00 41.29 292 SER A CA 1
ATOM 2408 C C . SER A 1 295 ? 22.455 24.562 85.194 1.00 43.24 292 SER A C 1
ATOM 2409 O O . SER A 1 295 ? 21.619 24.321 84.320 1.00 40.41 292 SER A O 1
ATOM 2412 N N . ALA A 1 296 ? 23.746 24.733 84.931 1.00 42.56 293 ALA A N 1
ATOM 2413 C CA . ALA A 1 296 ? 24.292 24.477 83.597 1.00 40.17 293 ALA A CA 1
ATOM 2414 C C . ALA A 1 296 ? 23.966 23.042 83.209 1.00 36.15 293 ALA A C 1
ATOM 2415 O O . ALA A 1 296 ? 23.427 22.783 82.131 1.00 35.52 293 ALA A O 1
ATOM 2417 N N . THR A 1 297 ? 24.294 22.111 84.107 1.00 42.99 294 THR A N 1
ATOM 2418 C CA . THR A 1 297 ? 23.977 20.695 83.918 1.00 41.31 294 THR A CA 1
ATOM 2419 C C . THR A 1 297 ? 22.502 20.497 83.520 1.00 42.06 294 THR A C 1
ATOM 2420 O O . THR A 1 297 ? 22.195 19.699 82.636 1.00 44.77 294 THR A O 1
ATOM 2424 N N . ALA A 1 298 ? 21.593 21.229 84.161 1.00 41.65 295 ALA A N 1
ATOM 2425 C CA . ALA A 1 298 ? 20.173 21.081 83.865 1.00 38.68 295 ALA A CA 1
ATOM 2426 C C . ALA A 1 298 ? 19.833 21.548 82.446 1.00 36.87 295 ALA A C 1
ATOM 2427 O O . ALA A 1 298 ? 19.034 20.921 81.749 1.00 40.42 295 ALA A O 1
ATOM 2429 N N . GLY A 1 299 ? 20.440 22.644 82.015 1.00 36.78 296 GLY A N 1
ATOM 2430 C CA . GLY A 1 299 ? 20.146 23.173 80.693 1.00 35.30 296 GLY A CA 1
ATOM 2431 C C . GLY A 1 299 ? 20.640 22.176 79.669 1.00 39.30 296 GLY A C 1
ATOM 2432 O O . GLY A 1 299 ? 19.964 21.882 78.682 1.00 37.80 296 GLY A O 1
ATOM 2433 N N . PHE A 1 300 ? 21.828 21.640 79.935 1.00 39.14 297 PHE A N 1
ATOM 2434 C CA . PHE A 1 300 ? 22.432 20.635 79.086 1.00 39.11 297 PHE A CA 1
ATOM 2435 C C . PHE A 1 300 ? 21.509 19.435 78.956 1.00 37.62 297 PHE A C 1
ATOM 2436 O O . PHE A 1 300 ? 21.224 18.975 77.857 1.00 38.08 297 PHE A O 1
ATOM 2444 N N . ALA A 1 301 ? 21.023 18.946 80.088 1.00 40.16 298 ALA A N 1
ATOM 2445 C CA . ALA A 1 301 ? 20.111 17.818 80.083 1.00 40.28 298 ALA A CA 1
ATOM 2446 C C . ALA A 1 301 ? 18.940 18.130 79.170 1.00 39.04 298 ALA A C 1
ATOM 2447 O O . ALA A 1 301 ? 18.600 17.343 78.290 1.00 41.11 298 ALA A O 1
ATOM 2449 N N . TYR A 1 302 ? 18.330 19.294 79.372 1.00 40.12 299 TYR A N 1
ATOM 2450 C CA . TYR A 1 302 ? 17.183 19.675 78.566 1.00 36.49 299 TYR A CA 1
ATOM 2451 C C . TYR A 1 302 ? 17.479 19.594 77.072 1.00 38.27 299 TYR A C 1
ATOM 2452 O O . TYR A 1 302 ? 16.800 18.881 76.330 1.00 32.44 299 TYR A O 1
ATOM 2461 N N . GLY A 1 303 ? 18.503 20.320 76.641 1.00 42.84 300 GLY A N 1
ATOM 2462 C CA . GLY A 1 303 ? 18.820 20.426 75.226 1.00 39.17 300 GLY A CA 1
ATOM 2463 C C . GLY A 1 303 ? 19.155 19.093 74.602 1.00 42.47 300 GLY A C 1
ATOM 2464 O O . GLY A 1 303 ? 18.671 18.756 73.515 1.00 46.36 300 GLY A O 1
ATOM 2465 N N . ILE A 1 304 ? 19.996 18.328 75.288 1.00 39.72 301 ILE A N 1
ATOM 2466 C CA . ILE A 1 304 ? 20.393 17.027 74.786 1.00 34.30 301 ILE A CA 1
ATOM 2467 C C . ILE A 1 304 ? 19.176 16.122 74.655 1.00 32.11 301 ILE A C 1
ATOM 2468 O O . ILE A 1 304 ? 19.013 15.430 73.658 1.00 34.41 301 ILE A O 1
ATOM 2473 N N . LEU A 1 305 ? 18.303 16.151 75.648 1.00 38.05 302 LEU A N 1
ATOM 2474 C CA . LEU A 1 305 ? 17.065 15.392 75.567 1.00 35.86 302 LEU A CA 1
ATOM 2475 C C . LEU A 1 305 ? 16.244 15.815 74.362 1.00 35.45 302 LEU A C 1
ATOM 2476 O O . LEU A 1 305 ? 15.781 14.980 73.596 1.00 39.75 302 LEU A O 1
ATOM 2481 N N . LYS A 1 306 ? 16.055 17.120 74.205 1.00 33.62 303 LYS A N 1
ATOM 2482 C CA . LYS A 1 306 ? 15.190 17.622 73.148 1.00 36.99 303 LYS A CA 1
ATOM 2483 C C . LYS A 1 306 ? 15.820 17.365 71.783 1.00 41.49 303 LYS A C 1
ATOM 2484 O O . LYS A 1 306 ? 15.134 17.008 70.835 1.00 37.76 303 LYS A O 1
ATOM 2490 N N . ALA A 1 307 ? 17.135 17.519 71.699 1.00 41.54 304 ALA A N 1
ATOM 2491 C CA . ALA A 1 307 ? 17.830 17.289 70.445 1.00 38.39 304 ALA A CA 1
ATOM 2492 C C . ALA A 1 307 ? 17.757 15.810 70.052 1.00 43.30 304 ALA A C 1
ATOM 2493 O O . ALA A 1 307 ? 17.757 15.472 68.870 1.00 42.52 304 ALA A O 1
ATOM 2495 N N . VAL A 1 308 ? 17.677 14.922 71.033 1.00 40.67 305 VAL A N 1
ATOM 2496 C CA . VAL A 1 308 ? 17.507 13.520 70.692 1.00 44.70 305 VAL A CA 1
ATOM 2497 C C . VAL A 1 308 ? 16.066 13.324 70.224 1.00 46.94 305 VAL A C 1
ATOM 2498 O O . VAL A 1 308 ? 15.803 12.745 69.161 1.00 46.14 305 VAL A O 1
ATOM 2502 N N . ARG A 1 309 ? 15.127 13.822 71.016 1.00 36.84 306 ARG A N 1
ATOM 2503 C CA . ARG A 1 309 ? 13.738 13.681 70.650 1.00 39.08 306 ARG A CA 1
ATOM 2504 C C . ARG A 1 309 ? 13.471 14.177 69.223 1.00 42.99 306 ARG A C 1
ATOM 2505 O O . ARG A 1 309 ? 12.794 13.498 68.447 1.00 46.40 306 ARG A O 1
ATOM 2513 N N . LYS A 1 310 ? 14.011 15.349 68.887 1.00 42.98 307 LYS A N 1
ATOM 2514 C CA . LYS A 1 310 ? 13.775 15.982 67.583 1.00 41.45 307 LYS A CA 1
ATOM 2515 C C . LYS A 1 310 ? 14.684 15.425 66.498 1.00 38.62 307 LYS A C 1
ATOM 2516 O O . LYS A 1 310 ? 14.531 15.769 65.340 1.00 42.09 307 LYS A O 1
ATOM 2522 N N . ARG A 1 311 ? 15.629 14.574 66.889 1.00 40.04 308 ARG A N 1
ATOM 2523 C CA . ARG A 1 311 ? 16.562 13.936 65.957 1.00 41.61 308 ARG A CA 1
ATOM 2524 C C . ARG A 1 311 ? 17.597 14.893 65.348 1.00 41.99 308 ARG A C 1
ATOM 2525 O O . ARG A 1 311 ? 18.183 14.611 64.303 1.00 47.07 308 ARG A O 1
ATOM 2533 N N . TYR A 1 312 ? 17.825 16.019 66.012 1.00 34.86 309 TYR A N 1
ATOM 2534 C CA . TYR A 1 312 ? 18.936 16.887 65.662 1.00 33.90 309 TYR A CA 1
ATOM 2535 C C . TYR A 1 312 ? 20.267 16.199 65.919 1.00 38.72 309 TYR A C 1
ATOM 2536 O O . TYR A 1 312 ? 21.257 16.537 65.284 1.00 40.52 309 TYR A O 1
ATOM 2545 N N . VAL A 1 313 ? 20.288 15.272 66.882 1.00 36.52 310 VAL A N 1
ATOM 2546 C CA . VAL A 1 313 ? 21.436 14.398 67.122 1.00 35.55 310 VAL A CA 1
ATOM 2547 C C . VAL A 1 313 ? 20.944 12.956 67.276 1.00 37.76 310 VAL A C 1
ATOM 2548 O O . VAL A 1 313 ? 19.766 12.725 67.568 1.00 38.01 310 VAL A O 1
ATOM 2552 N N . GLU A 1 314 ? 21.850 11.993 67.098 1.00 38.10 311 GLU A N 1
ATOM 2553 C CA . GLU A 1 314 ? 21.509 10.567 67.160 1.00 46.05 311 GLU A CA 1
ATOM 2554 C C . GLU A 1 314 ? 21.071 10.072 68.543 1.00 49.50 311 GLU A C 1
ATOM 2555 O O . GLU A 1 314 ? 21.344 10.715 69.557 1.00 52.15 311 GLU A O 1
ATOM 2561 N N . ARG A 1 315 ? 20.415 8.911 68.568 1.00 49.99 312 ARG A N 1
ATOM 2562 C CA . ARG A 1 315 ? 19.830 8.345 69.787 1.00 53.78 312 ARG A CA 1
ATOM 2563 C C . ARG A 1 315 ? 20.819 8.094 70.915 1.00 52.41 312 ARG A C 1
ATOM 2564 O O . ARG A 1 315 ? 20.450 8.155 72.095 1.00 45.14 312 ARG A O 1
ATOM 2572 N N . HIS A 1 316 ? 22.060 7.764 70.576 1.00 49.05 313 HIS A N 1
ATOM 2573 C CA . HIS A 1 316 ? 22.967 7.281 71.612 1.00 47.80 313 HIS A CA 1
ATOM 2574 C C . HIS A 1 316 ? 23.285 8.357 72.636 1.00 48.98 313 HIS A C 1
ATOM 2575 O O . HIS A 1 316 ? 23.686 8.057 73.762 1.00 56.07 313 HIS A O 1
ATOM 2582 N N . TYR A 1 317 ? 23.090 9.613 72.257 1.00 44.52 314 TYR A N 1
ATOM 2583 C CA . TYR A 1 317 ? 23.336 10.712 73.182 1.00 47.73 314 TYR A CA 1
ATOM 2584 C C . TYR A 1 317 ? 22.372 10.713 74.354 1.00 50.76 314 TYR A C 1
ATOM 2585 O O . TYR A 1 317 ? 22.551 11.476 75.312 1.00 48.70 314 TYR A O 1
ATOM 2594 N N . ALA A 1 318 ? 21.354 9.863 74.282 1.00 49.79 315 ALA A N 1
ATOM 2595 C CA . ALA A 1 318 ? 20.396 9.771 75.374 1.00 52.85 315 ALA A CA 1
ATOM 2596 C C . ALA A 1 318 ? 21.092 9.429 76.691 1.00 55.54 315 ALA A C 1
ATOM 2597 O O . ALA A 1 318 ? 20.806 10.038 77.716 1.00 53.16 315 ALA A O 1
ATOM 2599 N N . GLN A 1 319 ? 22.003 8.459 76.659 1.00 58.27 316 GLN A N 1
ATOM 2600 C CA . GLN A 1 319 ? 22.710 8.049 77.873 1.00 59.22 316 GLN A CA 1
ATOM 2601 C C . GLN A 1 319 ? 23.280 9.251 78.608 1.00 51.49 316 GLN A C 1
ATOM 2602 O O . GLN A 1 319 ? 23.150 9.363 79.821 1.00 49.72 316 GLN A O 1
ATOM 2608 N N . VAL A 1 320 ? 23.909 10.157 77.868 1.00 49.00 317 VAL A N 1
ATOM 2609 C CA . VAL A 1 320 ? 24.417 11.379 78.473 1.00 51.66 317 VAL A CA 1
ATOM 2610 C C . VAL A 1 320 ? 23.316 12.129 79.228 1.00 46.82 317 VAL A C 1
ATOM 2611 O O . VAL A 1 320 ? 23.470 12.496 80.405 1.00 38.89 317 VAL A O 1
ATOM 2615 N N . ALA A 1 321 ? 22.203 12.348 78.537 1.00 47.62 318 ALA A N 1
ATOM 2616 C CA . ALA A 1 321 ? 21.041 13.002 79.132 1.00 47.00 318 ALA A CA 1
ATOM 2617 C C . ALA A 1 321 ? 20.580 12.250 80.381 1.00 51.01 318 ALA A C 1
ATOM 2618 O O . ALA A 1 321 ? 20.407 12.844 81.447 1.00 51.42 318 ALA A O 1
ATOM 2620 N N . GLU A 1 322 ? 20.390 10.941 80.233 1.00 48.61 319 GLU A N 1
ATOM 2621 C CA . GLU A 1 322 ? 19.938 10.070 81.319 1.00 53.41 319 GLU A CA 1
ATOM 2622 C C . GLU A 1 322 ? 20.812 10.162 82.566 1.00 52.27 319 GLU A C 1
ATOM 2623 O O . GLU A 1 322 ? 20.297 10.220 83.686 1.00 55.87 319 GLU A O 1
ATOM 2629 N N . LYS A 1 323 ? 22.128 10.167 82.379 1.00 51.08 320 LYS A N 1
ATOM 2630 C CA . LYS A 1 323 ? 23.035 10.352 83.507 1.00 52.41 320 LYS A CA 1
ATOM 2631 C C . LYS A 1 323 ? 22.807 11.718 84.148 1.00 54.83 320 LYS A C 1
ATOM 2632 O O . LYS A 1 323 ? 22.633 11.815 85.359 1.00 54.16 320 LYS A O 1
ATOM 2638 N N . ALA A 1 324 ? 22.802 12.774 83.336 1.00 46.90 321 ALA A N 1
ATOM 2639 C CA . ALA A 1 324 ? 22.609 14.115 83.877 1.00 44.75 321 ALA A CA 1
ATOM 2640 C C . ALA A 1 324 ? 21.303 14.221 84.657 1.00 37.85 321 ALA A C 1
ATOM 2641 O O . ALA A 1 324 ? 21.246 14.875 85.689 1.00 39.78 321 ALA A O 1
ATOM 2643 N N . ILE A 1 325 ? 20.251 13.590 84.155 1.00 41.95 322 ILE A N 1
ATOM 2644 C CA . ILE A 1 325 ? 18.948 13.659 84.808 1.00 47.43 322 ILE A CA 1
ATOM 2645 C C . ILE A 1 325 ? 18.974 12.966 86.176 1.00 52.32 322 ILE A C 1
ATOM 2646 O O . ILE A 1 325 ? 18.402 13.459 87.148 1.00 51.94 322 ILE A O 1
ATOM 2651 N N . ARG A 1 326 ? 19.643 11.821 86.249 1.00 55.62 323 ARG A N 1
ATOM 2652 C CA . ARG A 1 326 ? 19.804 11.125 87.519 1.00 52.67 323 ARG A CA 1
ATOM 2653 C C . ARG A 1 326 ? 20.575 12.016 88.488 1.00 53.60 323 ARG A C 1
ATOM 2654 O O . ARG A 1 326 ? 20.165 12.210 89.633 1.00 51.90 323 ARG A O 1
ATOM 2662 N N . GLY A 1 327 ? 21.680 12.577 88.006 1.00 53.91 324 GLY A N 1
ATOM 2663 C CA . GLY A 1 327 ? 22.446 13.550 88.761 1.00 52.61 324 GLY A CA 1
ATOM 2664 C C . GLY A 1 327 ? 21.620 14.726 89.264 1.00 54.23 324 GLY A C 1
ATOM 2665 O O . GLY A 1 327 ? 21.757 15.129 90.426 1.00 54.81 324 GLY A O 1
ATOM 2666 N N . ILE A 1 328 ? 20.763 15.280 88.403 1.00 49.98 325 ILE A N 1
ATOM 2667 C CA . ILE A 1 328 ? 19.944 16.437 88.783 1.00 45.93 325 ILE A CA 1
ATOM 2668 C C . ILE A 1 328 ? 18.995 16.091 89.920 1.00 48.09 325 ILE A C 1
ATOM 2669 O O . ILE A 1 328 ? 18.809 16.874 90.854 1.00 47.95 325 ILE A O 1
ATOM 2674 N N . VAL A 1 329 ? 18.372 14.925 89.824 1.00 48.72 326 VAL A N 1
ATOM 2675 C CA . VAL A 1 329 ? 17.464 14.500 90.865 1.00 51.50 326 VAL A CA 1
ATOM 2676 C C . VAL A 1 329 ? 18.243 14.354 92.172 1.00 55.50 326 VAL A C 1
ATOM 2677 O O . VAL A 1 329 ? 17.786 14.805 93.217 1.00 51.68 326 VAL A O 1
ATOM 2681 N N . LYS A 1 330 ? 19.430 13.755 92.100 1.00 55.69 327 LYS A N 1
ATOM 2682 C CA . LYS A 1 330 ? 20.281 13.616 93.281 1.00 61.26 327 LYS A CA 1
ATOM 2683 C C . LYS A 1 330 ? 20.560 14.956 93.950 1.00 58.88 327 LYS A C 1
ATOM 2684 O O . LYS A 1 330 ? 20.750 15.022 95.167 1.00 62.57 327 LYS A O 1
ATOM 2690 N N . HIS A 1 331 ? 20.577 16.024 93.160 1.00 53.75 328 HIS A N 1
ATOM 2691 C CA . HIS A 1 331 ? 20.959 17.330 93.681 1.00 53.64 328 HIS A CA 1
ATOM 2692 C C . HIS A 1 331 ? 19.783 18.221 94.061 1.00 56.38 328 HIS A C 1
ATOM 2693 O O . HIS A 1 331 ? 19.964 19.393 94.389 1.00 57.06 328 HIS A O 1
ATOM 2700 N N . ILE A 1 332 ? 18.578 17.677 94.003 1.00 50.37 329 ILE A N 1
ATOM 2701 C CA . ILE A 1 332 ? 17.422 18.406 94.490 1.00 49.25 329 ILE A CA 1
ATOM 2702 C C . ILE A 1 332 ? 17.209 18.095 95.980 1.00 56.62 329 ILE A C 1
ATOM 2703 O O . ILE A 1 332 ? 16.990 16.943 96.363 1.00 54.93 329 ILE A O 1
ATOM 2708 N N . SER A 1 333 ? 17.307 19.118 96.826 1.00 59.47 330 SER A N 1
ATOM 2709 C CA . SER A 1 333 ? 17.222 18.908 98.273 1.00 58.58 330 SER A CA 1
ATOM 2710 C C . SER A 1 333 ? 15.791 18.548 98.690 1.00 54.66 330 SER A C 1
ATOM 2711 O O . SER A 1 333 ? 14.866 18.671 97.897 1.00 47.71 330 SER A O 1
ATOM 2714 N N . PRO A 1 334 ? 15.607 18.060 99.927 1.00 60.04 331 PRO A N 1
ATOM 2715 C CA . PRO A 1 334 ? 14.246 17.681 100.326 1.00 56.51 331 PRO A CA 1
ATOM 2716 C C . PRO A 1 334 ? 13.316 18.894 100.373 1.00 60.40 331 PRO A C 1
ATOM 2717 O O . PRO A 1 334 ? 12.099 18.747 100.297 1.00 62.70 331 PRO A O 1
ATOM 2721 N N . GLU A 1 335 ? 13.893 20.085 100.483 1.00 63.55 332 GLU A N 1
ATOM 2722 C CA . GLU A 1 335 ? 13.110 21.315 100.447 1.00 68.05 332 GLU A CA 1
ATOM 2723 C C . GLU A 1 335 ? 12.752 21.673 99.012 1.00 68.27 332 GLU A C 1
ATOM 2724 O O . GLU A 1 335 ? 11.819 22.437 98.778 1.00 71.02 332 GLU A O 1
ATOM 2730 N N . GLY A 1 336 ? 13.506 21.122 98.061 1.00 61.99 333 GLY A N 1
ATOM 2731 C CA . GLY A 1 336 ? 13.250 21.332 96.645 1.00 59.24 333 GLY A CA 1
ATOM 2732 C C . GLY A 1 336 ? 14.237 22.260 95.953 1.00 55.71 333 GLY A C 1
ATOM 2733 O O . GLY A 1 336 ? 14.017 22.665 94.821 1.00 53.25 333 GLY A O 1
ATOM 2734 N N . GLU A 1 337 ? 15.324 22.586 96.642 1.00 56.39 334 GLU A N 1
ATOM 2735 C CA . GLU A 1 337 ? 16.316 23.535 96.158 1.00 53.81 334 GLU A CA 1
ATOM 2736 C C . GLU A 1 337 ? 17.348 22.802 95.341 1.00 55.69 334 GLU A C 1
ATOM 2737 O O . GLU A 1 337 ? 17.892 21.793 95.788 1.00 58.40 334 GLU A O 1
ATOM 2743 N N . LEU A 1 338 ? 17.614 23.295 94.136 1.00 53.79 335 LEU A N 1
ATOM 2744 C CA . LEU A 1 338 ? 18.631 22.680 93.297 1.00 54.11 335 LEU A CA 1
ATOM 2745 C C . LEU A 1 338 ? 19.981 23.021 93.890 1.00 55.08 335 LEU A C 1
ATOM 2746 O O . LEU A 1 338 ? 20.379 24.181 93.885 1.00 57.45 335 LEU A O 1
ATOM 2751 N N . LEU A 1 339 ? 20.684 22.012 94.399 1.00 54.49 336 LEU A N 1
ATOM 2752 C CA . LEU A 1 339 ? 21.858 22.259 95.240 1.00 66.93 336 LEU A CA 1
ATOM 2753 C C . LEU A 1 339 ? 22.995 23.102 94.638 1.00 76.25 336 LEU A C 1
ATOM 2754 O O . LEU A 1 339 ? 23.164 24.264 95.012 1.00 89.69 336 LEU A O 1
ATOM 2759 N N . GLN A 1 340 ? 23.774 22.537 93.726 1.00 65.92 337 GLN A N 1
ATOM 2760 C CA . GLN A 1 340 ? 24.975 23.224 93.248 1.00 64.31 337 GLN A CA 1
ATOM 2761 C C . GLN A 1 340 ? 24.727 24.319 92.194 1.00 61.85 337 GLN A C 1
ATOM 2762 O O . GLN A 1 340 ? 25.299 24.282 91.104 1.00 61.29 337 GLN A O 1
ATOM 2768 N N . THR A 1 341 ? 23.888 25.294 92.518 1.00 52.31 338 THR A N 1
ATOM 2769 C CA . THR A 1 341 ? 23.660 26.427 91.632 1.00 47.86 338 THR A CA 1
ATOM 2770 C C . THR A 1 341 ? 24.658 27.565 91.908 1.00 49.53 338 THR A C 1
ATOM 2771 O O . THR A 1 341 ? 24.869 27.939 93.059 1.00 55.57 338 THR A O 1
ATOM 2775 N N . SER A 1 342 ? 25.262 28.116 90.855 1.00 45.99 339 SER A N 1
ATOM 2776 C CA . SER A 1 342 ? 26.148 29.280 90.979 1.00 40.73 339 SER A CA 1
ATOM 2777 C C . SER A 1 342 ? 25.375 30.571 90.755 1.00 37.37 339 SER A C 1
ATOM 2778 O O . SER A 1 342 ? 24.450 30.630 89.940 1.00 37.06 339 SER A O 1
ATOM 2781 N N . PHE A 1 343 ? 25.774 31.603 91.485 1.00 49.41 340 PHE A N 1
ATOM 2782 C CA . PHE A 1 343 ? 25.113 32.896 91.470 1.00 51.16 340 PHE A CA 1
ATOM 2783 C C . PHE A 1 343 ? 25.371 33.589 90.141 1.00 53.40 340 PHE A C 1
ATOM 2784 O O . PHE A 1 343 ? 26.188 33.128 89.350 1.00 55.01 340 PHE A O 1
ATOM 2792 N N . GLY A 1 344 ? 24.664 34.687 89.891 1.00 59.34 341 GLY A N 1
ATOM 2793 C CA . GLY A 1 344 ? 24.826 35.422 88.649 1.00 60.48 341 GLY A CA 1
ATOM 2794 C C . GLY A 1 344 ? 26.294 35.603 88.334 1.00 59.61 341 GLY A C 1
ATOM 2795 O O . GLY A 1 344 ? 27.074 35.996 89.212 1.00 58.55 341 GLY A O 1
ATOM 2796 N N . THR A 1 345 ? 26.677 35.310 87.094 1.00 51.34 342 THR A N 1
ATOM 2797 C CA . THR A 1 345 ? 28.092 35.349 86.714 1.00 53.79 342 THR A CA 1
ATOM 2798 C C . THR A 1 345 ? 28.361 36.296 85.543 1.00 50.84 342 THR A C 1
ATOM 2799 O O . THR A 1 345 ? 27.915 36.049 84.413 1.00 46.68 342 THR A O 1
ATOM 2803 N N . GLY A 1 346 ? 29.107 37.364 85.818 1.00 45.01 343 GLY A N 1
ATOM 2804 C CA . GLY A 1 346 ? 29.534 38.303 84.793 1.00 47.15 343 GLY A CA 1
ATOM 2805 C C . GLY A 1 346 ? 30.675 37.811 83.909 1.00 48.95 343 GLY A C 1
ATOM 2806 O O . GLY A 1 346 ? 31.019 36.621 83.895 1.00 46.02 343 GLY A O 1
ATOM 2815 N N . GLY A 1 348 ? 34.366 37.228 82.964 1.00 39.04 345 GLY A N 1
ATOM 2816 C CA . GLY A 1 348 ? 35.629 37.112 83.667 1.00 42.88 345 GLY A CA 1
ATOM 2817 C C . GLY A 1 348 ? 36.787 37.537 82.795 1.00 47.55 345 GLY A C 1
ATOM 2818 O O . GLY A 1 348 ? 36.772 37.323 81.580 1.00 47.61 345 GLY A O 1
ATOM 2819 N N . HIS A 1 349 ? 37.787 38.156 83.411 1.00 50.64 346 HIS A N 1
ATOM 2820 C CA . HIS A 1 349 ? 38.999 38.539 82.700 1.00 51.28 346 HIS A CA 1
ATOM 2821 C C . HIS A 1 349 ? 40.116 37.534 82.962 1.00 48.07 346 HIS A C 1
ATOM 2822 O O . HIS A 1 349 ? 41.164 37.582 82.333 1.00 48.98 346 HIS A O 1
ATOM 2829 N N . ASP A 1 350 ? 39.861 36.609 83.880 1.00 46.05 347 ASP A N 1
ATOM 2830 C CA . ASP A 1 350 ? 40.712 35.434 84.065 1.00 49.97 347 ASP A CA 1
ATOM 2831 C C . ASP A 1 350 ? 39.851 34.237 84.462 1.00 49.64 347 ASP A C 1
ATOM 2832 O O . ASP A 1 350 ? 38.694 34.400 84.858 1.00 51.19 347 ASP A O 1
ATOM 2837 N N . LEU A 1 351 ? 40.424 33.043 84.356 1.00 50.78 348 LEU A N 1
ATOM 2838 C CA . LEU A 1 351 ? 39.738 31.798 84.690 1.00 50.69 348 LEU A CA 1
ATOM 2839 C C . LEU A 1 351 ? 39.331 31.710 86.162 1.00 51.04 348 LEU A C 1
ATOM 2840 O O . LEU A 1 351 ? 38.204 31.348 86.486 1.00 58.29 348 LEU A O 1
ATOM 2845 N N . ASP A 1 352 ? 40.252 32.042 87.052 1.00 51.97 349 ASP A N 1
ATOM 2846 C CA . ASP A 1 352 ? 39.947 32.011 88.473 1.00 58.60 349 ASP A CA 1
ATOM 2847 C C . ASP A 1 352 ? 38.601 32.677 88.768 1.00 60.12 349 ASP A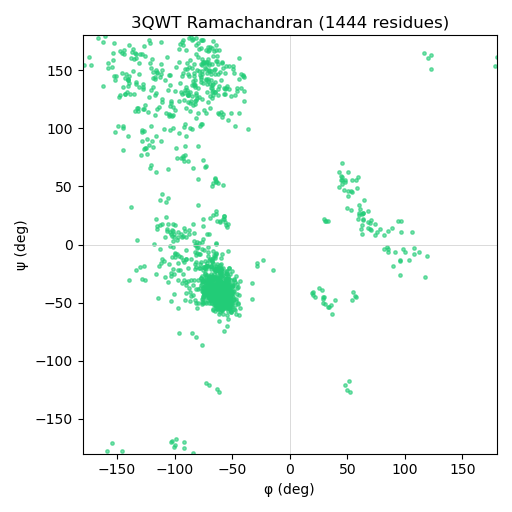 C 1
ATOM 2848 O O . ASP A 1 352 ? 37.843 32.207 89.622 1.00 59.10 349 ASP A O 1
ATOM 2853 N N . PHE A 1 353 ? 38.306 33.760 88.047 1.00 55.45 350 PHE A N 1
ATOM 2854 C CA . PHE A 1 353 ? 37.065 34.505 88.247 1.00 55.26 350 PHE A CA 1
ATOM 2855 C C . PHE A 1 353 ? 35.860 33.575 88.214 1.00 55.35 350 PHE A C 1
ATOM 2856 O O . PHE A 1 353 ? 34.941 33.711 89.010 1.00 47.76 350 PHE A O 1
ATOM 2864 N N . TYR A 1 354 ? 35.877 32.630 87.281 1.00 58.99 351 TYR A N 1
ATOM 2865 C CA . TYR A 1 354 ? 34.779 31.689 87.124 1.00 53.02 351 TYR A CA 1
ATOM 2866 C C . TYR A 1 354 ? 34.807 30.636 88.209 1.00 52.74 351 TYR A C 1
ATOM 2867 O O . TYR A 1 354 ? 33.761 30.137 88.625 1.00 58.12 351 TYR A O 1
ATOM 2876 N N . ARG A 1 355 ? 36.013 30.316 88.668 1.00 43.98 352 ARG A N 1
ATOM 2877 C CA . ARG A 1 355 ? 36.207 29.269 89.658 1.00 50.98 352 ARG A CA 1
ATOM 2878 C C . ARG A 1 355 ? 35.623 29.627 91.021 1.00 50.98 352 ARG A C 1
ATOM 2879 O O . ARG A 1 355 ? 35.145 28.748 91.731 1.00 49.10 352 ARG A O 1
ATOM 2887 N N . HIS A 1 356 ? 35.632 30.911 91.367 1.00 49.29 353 HIS A N 1
ATOM 2888 C CA . HIS A 1 356 ? 35.210 31.324 92.701 1.00 56.36 353 HIS A CA 1
ATOM 2889 C C . HIS A 1 356 ? 33.845 32.036 92.789 1.00 58.22 353 HIS A C 1
ATOM 2890 O O . HIS A 1 356 ? 33.592 32.783 93.730 1.00 57.37 353 HIS A O 1
ATOM 2897 N N . ILE A 1 357 ? 32.966 31.797 91.820 1.00 58.54 354 ILE A N 1
ATOM 2898 C CA . ILE A 1 357 ? 31.597 32.300 91.904 1.00 59.10 354 ILE A CA 1
ATOM 2899 C C . ILE A 1 357 ? 30.854 31.636 93.071 1.00 58.06 354 ILE A C 1
ATOM 2900 O O . ILE A 1 357 ? 30.873 30.419 93.204 1.00 60.47 354 ILE A O 1
ATOM 2905 N N . PRO A 1 358 ? 30.178 32.435 93.910 1.00 61.44 355 PRO A N 1
ATOM 2906 C CA . PRO A 1 358 ? 29.413 31.889 95.040 1.00 61.16 355 PRO A CA 1
ATOM 2907 C C . PRO A 1 358 ? 28.271 30.963 94.613 1.00 60.70 355 PRO A C 1
ATOM 2908 O O . PRO A 1 358 ? 27.640 31.177 93.560 1.00 55.41 355 PRO A O 1
ATOM 2912 N N . LEU A 1 359 ? 27.999 29.958 95.441 1.00 56.90 356 LEU A N 1
ATOM 2913 C CA . LEU A 1 359 ? 26.896 29.031 95.204 1.00 57.73 356 LEU A CA 1
ATOM 2914 C C . LEU A 1 359 ? 25.638 29.443 95.968 1.00 58.89 356 LEU A C 1
ATOM 2915 O O . LEU A 1 359 ? 25.719 29.852 97.124 1.00 60.03 356 LEU A O 1
ATOM 2920 N N . THR A 1 360 ? 24.475 29.336 95.336 1.00 60.72 357 THR A N 1
ATOM 2921 C CA . THR A 1 360 ? 23.232 29.760 95.988 1.00 60.50 357 THR A CA 1
ATOM 2922 C C . THR A 1 360 ? 22.023 29.518 95.089 1.00 54.93 357 THR A C 1
ATOM 2923 O O . THR A 1 360 ? 22.146 29.504 93.871 1.00 51.50 357 THR A O 1
ATOM 2927 N N . SER A 1 361 ? 20.856 29.352 95.702 1.00 44.91 358 SER A N 1
ATOM 2928 C CA . SER A 1 361 ? 19.639 29.039 94.977 1.00 47.55 358 SER A CA 1
ATOM 2929 C C . SER A 1 361 ? 19.156 30.224 94.131 1.00 45.28 358 SER A C 1
ATOM 2930 O O . SER A 1 361 ? 19.262 31.368 94.546 1.00 49.69 358 SER A O 1
ATOM 2941 N N . PRO A 1 363 ? 16.196 31.633 90.828 1.00 45.44 360 PRO A N 1
ATOM 2942 C CA . PRO A 1 363 ? 15.066 31.361 89.933 1.00 50.27 360 PRO A CA 1
ATOM 2943 C C . PRO A 1 363 ? 15.483 30.481 88.748 1.00 48.68 360 PRO A C 1
ATOM 2944 O O . PRO A 1 363 ? 14.808 29.505 88.446 1.00 48.97 360 PRO A O 1
ATOM 2948 N N . TYR A 1 364 ? 16.596 30.801 88.102 1.00 53.26 361 TYR A N 1
ATOM 2949 C CA . TYR A 1 364 ? 17.034 30.013 86.950 1.00 50.97 361 TYR A CA 1
ATOM 2950 C C . TYR A 1 364 ? 17.519 28.611 87.337 1.00 52.74 361 TYR A C 1
ATOM 2951 O O . TYR A 1 364 ? 17.383 27.664 86.558 1.00 51.58 361 TYR A O 1
ATOM 2960 N N . GLY A 1 365 ? 18.076 28.480 88.538 1.00 46.42 362 GLY A N 1
ATOM 2961 C CA . GLY A 1 365 ? 18.456 27.174 89.040 1.00 46.55 362 GLY A CA 1
ATOM 2962 C C . GLY A 1 365 ? 17.253 26.253 89.104 1.00 45.88 362 GLY A C 1
ATOM 2963 O O . GLY A 1 365 ? 17.251 25.177 88.517 1.00 46.55 362 GLY A O 1
ATOM 2964 N N . GLN A 1 366 ? 16.222 26.687 89.821 1.00 47.03 363 GLN A N 1
ATOM 2965 C CA . GLN A 1 366 ? 14.975 25.939 89.917 1.00 47.30 363 GLN A CA 1
ATOM 2966 C C . GLN A 1 366 ? 14.321 25.758 88.545 1.00 48.45 363 GLN A C 1
ATOM 2967 O O . GLN A 1 366 ? 13.795 24.693 88.217 1.00 55.37 363 GLN A O 1
ATOM 2973 N N . ALA A 1 367 ? 14.330 26.810 87.745 1.00 35.92 364 ALA A N 1
ATOM 2974 C CA . ALA A 1 367 ? 13.599 26.759 86.490 1.00 46.11 364 ALA A CA 1
ATOM 2975 C C . ALA A 1 367 ? 14.252 25.752 85.564 1.00 42.86 364 ALA A C 1
ATOM 2976 O O . ALA A 1 367 ? 13.580 24.918 84.962 1.00 45.27 364 ALA A O 1
ATOM 2986 N N . ALA A 1 369 ? 16.052 23.184 86.328 1.00 38.50 366 ALA A N 1
ATOM 2987 C CA . ALA A 1 369 ? 15.681 21.854 86.783 1.00 43.13 366 ALA A CA 1
ATOM 2988 C C . ALA A 1 369 ? 14.329 21.455 86.187 1.00 44.56 366 ALA A C 1
ATOM 2989 O O . ALA A 1 369 ? 14.157 20.332 85.719 1.00 42.98 366 ALA A O 1
ATOM 2999 N N . LEU A 1 371 ? 12.819 22.694 83.528 1.00 38.04 368 LEU A N 1
ATOM 3000 C CA . LEU A 1 371 ? 12.946 22.594 82.084 1.00 35.86 368 LEU A CA 1
ATOM 3001 C C . LEU A 1 371 ? 13.343 21.170 81.722 1.00 39.53 368 LEU A C 1
ATOM 3002 O O . LEU A 1 371 ? 12.620 20.479 80.998 1.00 40.14 368 LEU A O 1
ATOM 3007 N N . CYS A 1 372 ? 14.494 20.729 82.233 1.00 39.17 369 CYS A N 1
ATOM 3008 C CA . CYS A 1 372 ? 15.023 19.422 81.858 1.00 40.80 369 CYS A CA 1
ATOM 3009 C C . CYS A 1 372 ? 14.119 18.312 82.368 1.00 45.65 369 CYS A C 1
ATOM 3010 O O . CYS A 1 372 ? 13.950 17.292 81.705 1.00 49.75 369 CYS A O 1
ATOM 3013 N N . LEU A 1 373 ? 13.517 18.516 83.535 1.00 42.44 370 LEU A N 1
ATOM 3014 C CA . LEU A 1 373 ? 12.677 17.474 84.103 1.00 42.69 370 LEU A CA 1
ATOM 3015 C C . LEU A 1 373 ? 11.374 17.357 83.309 1.00 45.43 370 LEU A C 1
ATOM 3016 O O . LEU A 1 373 ? 10.814 16.261 83.177 1.00 45.38 370 LEU A O 1
ATOM 3021 N N . THR A 1 374 ? 10.910 18.467 82.743 1.00 48.19 371 THR A N 1
ATOM 3022 C CA . THR A 1 374 ? 9.693 18.434 81.924 1.00 41.75 371 THR A CA 1
ATOM 3023 C C . THR A 1 374 ? 9.911 17.732 80.598 1.00 44.12 371 THR A C 1
ATOM 3024 O O . THR A 1 374 ? 9.068 16.963 80.136 1.00 47.56 371 THR A O 1
ATOM 3028 N N . GLU A 1 375 ? 11.048 18.001 79.974 1.00 45.73 372 GLU A N 1
ATOM 3029 C CA . GLU A 1 375 ? 11.400 17.297 78.761 1.00 42.53 372 GLU A CA 1
ATOM 3030 C C . GLU A 1 375 ? 11.544 15.797 79.075 1.00 42.26 372 GLU A C 1
ATOM 3031 O O . GLU A 1 375 ? 11.160 14.940 78.273 1.00 36.58 372 GLU A O 1
ATOM 3037 N N . TYR A 1 376 ? 12.061 15.477 80.257 1.00 40.60 373 TYR A N 1
ATOM 3038 C CA . TYR A 1 376 ? 12.242 14.077 80.631 1.00 38.89 373 TYR A CA 1
ATOM 3039 C C . TYR A 1 376 ? 10.897 13.368 80.829 1.00 44.15 373 TYR A C 1
ATOM 3040 O O . TYR A 1 376 ? 10.773 12.163 80.568 1.00 36.13 373 TYR A O 1
ATOM 3049 N N . LEU A 1 377 ? 9.895 14.127 81.277 1.00 40.59 374 LEU A N 1
ATOM 3050 C CA . LEU A 1 377 ? 8.533 13.618 81.413 1.00 39.59 374 LEU A CA 1
ATOM 3051 C C . LEU A 1 377 ? 7.959 13.115 80.095 1.00 42.99 374 LEU A C 1
ATOM 3052 O O . LEU A 1 377 ? 7.083 12.253 80.091 1.00 44.63 374 LEU A O 1
ATOM 3057 N N . ARG A 1 378 ? 8.434 13.650 78.977 1.00 35.87 375 ARG A N 1
ATOM 3058 C CA . ARG A 1 378 ? 7.941 13.183 77.679 1.00 39.98 375 ARG A CA 1
ATOM 3059 C C . ARG A 1 378 ? 8.226 11.700 77.490 1.00 41.77 375 ARG A C 1
ATOM 3060 O O . ARG A 1 378 ? 7.478 11.007 76.810 1.00 40.89 375 ARG A O 1
ATOM 3068 N N . ASN A 1 379 ? 9.297 11.215 78.109 1.00 44.83 376 ASN A N 1
ATOM 3069 C CA . ASN A 1 379 ? 9.561 9.771 78.157 1.00 48.98 376 ASN A CA 1
ATOM 3070 C C . ASN A 1 379 ? 8.456 8.945 78.827 1.00 43.69 376 ASN A C 1
ATOM 3071 O O . ASN A 1 379 ? 8.453 7.717 78.730 1.00 40.00 376 ASN A O 1
ATOM 3076 N N . TYR A 1 380 ? 7.518 9.607 79.500 1.00 42.76 377 TYR A N 1
ATOM 3077 C CA . TYR A 1 380 ? 6.435 8.879 80.159 1.00 44.51 377 TYR A CA 1
ATOM 3078 C C . TYR A 1 380 ? 5.126 8.925 79.384 1.00 46.84 377 TYR A C 1
ATOM 3079 O O . TYR A 1 380 ? 4.070 8.590 79.916 1.00 51.37 377 TYR A O 1
ATOM 3088 N N . PHE A 1 381 ? 5.196 9.365 78.131 1.00 41.68 378 PHE A N 1
ATOM 3089 C CA . PHE A 1 381 ? 4.075 9.209 77.220 1.00 40.15 378 PHE A CA 1
ATOM 3090 C C . PHE A 1 381 ? 4.382 7.995 76.367 1.00 47.27 378 PHE A C 1
ATOM 3091 O O . PHE A 1 381 ? 5.536 7.814 75.947 1.00 48.76 378 PHE A O 1
ATOM 3108 N N . VAL B 1 5 ? 30.433 79.844 27.340 1.00 62.75 2 VAL B N 1
ATOM 3109 C CA . VAL B 1 5 ? 30.792 78.544 27.911 1.00 57.99 2 VAL B CA 1
ATOM 3110 C C . VAL B 1 5 ? 30.301 78.308 29.348 1.00 50.20 2 VAL B C 1
ATOM 3111 O O . VAL B 1 5 ? 30.270 79.213 30.182 1.00 52.97 2 VAL B O 1
ATOM 3115 N N . TYR B 1 6 ? 29.903 77.076 29.619 1.00 33.20 3 TYR B N 1
ATOM 3116 C CA . TYR B 1 6 ? 29.455 76.700 30.952 1.00 42.67 3 TYR B CA 1
ATOM 3117 C C . TYR B 1 6 ? 30.632 76.211 31.799 1.00 49.82 3 TYR B C 1
ATOM 3118 O O . TYR B 1 6 ? 31.462 75.435 31.332 1.00 52.39 3 TYR B O 1
ATOM 3127 N N . PRO B 1 7 ? 30.707 76.673 33.053 1.00 53.50 4 PRO B N 1
ATOM 3128 C CA . PRO B 1 7 ? 31.788 76.263 33.944 1.00 48.63 4 PRO B CA 1
ATOM 3129 C C . PRO B 1 7 ? 31.424 74.935 34.581 1.00 39.31 4 PRO B C 1
ATOM 3130 O O . PRO B 1 7 ? 30.396 74.838 35.242 1.00 42.63 4 PRO B O 1
ATOM 3134 N N . VAL B 1 8 ? 32.234 73.909 34.361 1.00 32.16 5 VAL B N 1
ATOM 3135 C CA . VAL B 1 8 ? 31.902 72.604 34.907 1.00 39.35 5 VAL B CA 1
ATOM 3136 C C . VAL B 1 8 ? 33.076 71.910 35.589 1.00 34.80 5 VAL B C 1
ATOM 3137 O O . VAL B 1 8 ? 32.867 71.027 36.423 1.00 28.99 5 VAL B O 1
ATOM 3141 N N . LYS B 1 9 ? 34.306 72.297 35.245 1.00 32.17 6 LYS B N 1
ATOM 3142 C CA . LYS B 1 9 ? 35.464 71.503 35.680 1.00 43.48 6 LYS B CA 1
ATOM 3143 C C . LYS B 1 9 ? 35.659 71.445 37.214 1.00 36.11 6 LYS B C 1
ATOM 3144 O O . LYS B 1 9 ? 36.297 70.527 37.741 1.00 36.74 6 LYS B O 1
ATOM 3150 N N . HIS B 1 10 ? 35.099 72.422 37.915 1.00 33.69 7 HIS B N 1
ATOM 3151 C CA . HIS B 1 10 ? 35.234 72.525 39.367 1.00 41.10 7 HIS B CA 1
ATOM 3152 C C . HIS B 1 10 ? 34.265 71.612 40.103 1.00 46.34 7 HIS B C 1
ATOM 3153 O O . HIS B 1 10 ? 34.393 71.398 41.303 1.00 51.45 7 HIS B O 1
ATOM 3160 N N . SER B 1 11 ? 33.266 71.110 39.395 1.00 42.86 8 SER B N 1
ATOM 3161 C CA . SER B 1 11 ? 32.205 70.362 40.044 1.00 37.23 8 SER B CA 1
ATOM 3162 C C . SER B 1 11 ? 32.329 68.846 39.860 1.00 34.78 8 SER B C 1
ATOM 3163 O O . SER B 1 11 ? 32.351 68.337 38.748 1.00 34.33 8 SER B O 1
ATOM 3166 N N . PRO B 1 12 ? 32.383 68.124 40.975 1.00 41.08 9 PRO B N 1
ATOM 3167 C CA . PRO B 1 12 ? 32.379 66.661 40.991 1.00 39.75 9 PRO B CA 1
ATOM 3168 C C . PRO B 1 12 ? 31.162 66.113 40.235 1.00 39.07 9 PRO B C 1
ATOM 3169 O O . PRO B 1 12 ? 31.283 65.109 39.554 1.00 34.87 9 PRO B O 1
ATOM 3173 N N . LEU B 1 13 ? 30.012 66.772 40.353 1.00 42.79 10 LEU B N 1
ATOM 3174 C CA . LEU B 1 13 ? 28.795 66.344 39.660 1.00 42.54 10 LEU B CA 1
ATOM 3175 C C . LEU B 1 13 ? 28.840 66.560 38.146 1.00 43.59 10 LEU B C 1
ATOM 3176 O O . LEU B 1 13 ? 28.231 65.804 37.389 1.00 50.88 10 LEU B O 1
ATOM 3181 N N . LEU B 1 14 ? 29.551 67.594 37.701 1.00 34.78 11 LEU B N 1
ATOM 3182 C CA . LEU B 1 14 ? 29.481 67.995 36.294 1.00 32.07 11 LEU B CA 1
ATOM 3183 C C . LEU B 1 14 ? 30.660 67.539 35.441 1.00 36.81 11 LEU B C 1
ATOM 3184 O O . LEU B 1 14 ? 30.549 67.460 34.218 1.00 41.20 11 LEU B O 1
ATOM 3189 N N . ARG B 1 15 ? 31.782 67.226 36.075 1.00 37.24 12 ARG B N 1
ATOM 3190 C CA . ARG B 1 15 ? 33.023 67.087 35.318 1.00 40.67 12 ARG B CA 1
ATOM 3191 C C . ARG B 1 15 ? 33.220 65.683 34.758 1.00 31.86 12 ARG B C 1
ATOM 3192 O O . ARG B 1 15 ? 32.674 64.708 35.271 1.00 29.19 12 ARG B O 1
ATOM 3200 N N . GLN B 1 16 ? 33.959 65.609 33.659 1.00 39.14 13 GLN B N 1
ATOM 3201 C CA . GLN B 1 16 ? 34.351 64.336 33.064 1.00 37.47 13 GLN B CA 1
ATOM 3202 C C . GLN B 1 16 ? 35.092 63.483 34.074 1.00 41.41 13 GLN B C 1
ATOM 3203 O O . GLN B 1 16 ? 35.811 64.005 34.934 1.00 38.72 13 GLN B O 1
ATOM 3209 N N . PRO B 1 17 ? 34.936 62.159 33.964 1.00 47.86 14 PRO B N 1
ATOM 3210 C CA . PRO B 1 17 ? 35.742 61.221 34.751 1.00 46.26 14 PRO B CA 1
ATOM 3211 C C . PRO B 1 17 ? 37.203 61.329 34.332 1.00 49.31 14 PRO B C 1
ATOM 3212 O O . PRO B 1 17 ? 37.480 61.470 33.137 1.00 49.66 14 PRO B O 1
ATOM 3216 N N . GLU B 1 18 ? 38.122 61.278 35.289 1.00 52.66 15 GLU B N 1
ATOM 3217 C CA . GLU B 1 18 ? 39.536 61.154 34.951 1.00 61.26 15 GLU B CA 1
ATOM 3218 C C . GLU B 1 18 ? 39.921 59.670 34.899 1.00 60.22 15 GLU B C 1
ATOM 3219 O O . GLU B 1 18 ? 40.062 59.009 35.931 1.00 66.68 15 GLU B O 1
ATOM 3225 N N . HIS B 1 19 ? 40.062 59.141 33.690 1.00 49.41 16 HIS B N 1
ATOM 3226 C CA . HIS B 1 19 ? 40.482 57.758 33.512 1.00 36.52 16 HIS B CA 1
ATOM 3227 C C . HIS B 1 19 ? 41.988 57.692 33.268 1.00 40.51 16 HIS B C 1
ATOM 3228 O O . HIS B 1 19 ? 42.486 58.307 32.318 1.00 41.29 16 HIS B O 1
ATOM 3235 N N . PHE B 1 20 ? 42.708 56.940 34.106 1.00 37.20 17 PHE B N 1
ATOM 3236 C CA . PHE B 1 20 ? 44.167 56.877 33.987 1.00 38.03 17 PHE B CA 1
ATOM 3237 C C . PHE B 1 20 ? 44.532 56.075 32.768 1.00 35.33 17 PHE B C 1
ATOM 3238 O O . PHE B 1 20 ? 45.645 56.162 32.273 1.00 41.91 17 PHE B O 1
ATOM 3246 N N . ILE B 1 21 ? 43.572 55.299 32.282 1.00 36.94 18 ILE B N 1
ATOM 3247 C CA . ILE B 1 21 ? 43.723 54.580 31.026 1.00 35.45 18 ILE B CA 1
ATOM 3248 C C . ILE B 1 21 ? 42.417 54.625 30.257 1.00 41.38 18 ILE B C 1
ATOM 3249 O O . ILE B 1 21 ? 41.340 54.545 30.851 1.00 46.96 18 ILE B O 1
ATOM 3254 N N . ALA B 1 22 ? 42.511 54.758 28.939 1.00 38.64 19 ALA B N 1
ATOM 3255 C CA . ALA B 1 22 ? 41.323 54.875 28.095 1.00 37.41 19 ALA B CA 1
ATOM 3256 C C . ALA B 1 22 ? 40.625 53.535 27.894 1.00 40.19 19 ALA B C 1
ATOM 3257 O O . ALA B 1 22 ? 41.273 52.491 27.836 1.00 37.99 19 ALA B O 1
ATOM 3259 N N . ARG B 1 23 ? 39.301 53.566 27.777 1.00 41.29 20 ARG B N 1
ATOM 3260 C CA . ARG B 1 23 ? 38.538 52.341 27.577 1.00 35.61 20 ARG B CA 1
ATOM 3261 C C . ARG B 1 23 ? 39.157 51.424 26.524 1.00 34.94 20 ARG B C 1
ATOM 3262 O O . ARG B 1 23 ? 39.356 50.229 26.762 1.00 31.76 20 ARG B O 1
ATOM 3270 N N . ASP B 1 24 ? 39.442 51.970 25.349 1.00 31.48 21 ASP B N 1
ATOM 3271 C CA . ASP B 1 24 ? 39.927 51.113 24.275 1.00 38.38 21 ASP B CA 1
ATOM 3272 C C . ASP B 1 24 ? 41.328 50.561 24.581 1.00 40.61 21 ASP B C 1
ATOM 3273 O O . ASP B 1 24 ? 41.632 49.405 24.272 1.00 37.55 21 ASP B O 1
ATOM 3278 N N . GLU B 1 25 ? 42.159 51.379 25.217 1.00 37.04 22 GLU B N 1
ATOM 3279 C CA . GLU B 1 25 ? 43.489 50.938 25.635 1.00 46.47 22 GLU B CA 1
ATOM 3280 C C . GLU B 1 25 ? 43.356 49.772 26.591 1.00 42.39 22 GLU B C 1
ATOM 3281 O O . GLU B 1 25 ? 44.121 48.816 26.536 1.00 37.19 22 GLU B O 1
ATOM 3287 N N . LEU B 1 26 ? 42.366 49.865 27.470 1.00 37.36 23 LEU B N 1
ATOM 3288 C CA . LEU B 1 26 ? 42.145 48.842 28.467 1.00 38.15 23 LEU B CA 1
ATOM 3289 C C . LEU B 1 26 ? 41.708 47.569 27.782 1.00 38.97 23 LEU B C 1
ATOM 3290 O O . LEU B 1 26 ? 42.169 46.478 28.126 1.00 33.89 23 LEU B O 1
ATOM 3295 N N . LYS B 1 27 ? 40.827 47.712 26.797 1.00 36.01 24 LYS B N 1
ATOM 3296 C CA . LYS B 1 27 ? 40.365 46.555 26.043 1.00 34.60 24 LYS B CA 1
ATOM 3297 C C . LYS B 1 27 ? 41.506 45.844 25.329 1.00 38.05 24 LYS B C 1
ATOM 3298 O O . LYS B 1 27 ? 41.525 44.614 25.253 1.00 33.69 24 LYS B O 1
ATOM 3304 N N . ALA B 1 28 ? 42.445 46.618 24.791 1.00 31.59 25 ALA B N 1
ATOM 3305 C CA . ALA B 1 28 ? 43.558 46.022 24.076 1.00 37.33 25 ALA B CA 1
ATOM 3306 C C . ALA B 1 28 ? 44.502 45.369 25.073 1.00 37.27 25 ALA B C 1
ATOM 3307 O O . ALA B 1 28 ? 45.188 44.398 24.744 1.00 34.14 25 ALA B O 1
ATOM 3309 N N . LEU B 1 29 ? 44.535 45.893 26.294 1.00 30.14 26 LEU B N 1
ATOM 3310 C CA . LEU B 1 29 ? 45.381 45.292 27.320 1.00 34.50 26 LEU B CA 1
ATOM 3311 C C . LEU B 1 29 ? 44.788 43.924 27.699 1.00 35.31 26 LEU B C 1
ATOM 3312 O O . LEU B 1 29 ? 45.497 42.927 27.830 1.00 25.61 26 LEU B O 1
ATOM 3317 N N . ILE B 1 30 ? 43.470 43.874 27.838 1.00 35.86 27 ILE B N 1
ATOM 3318 C CA . ILE B 1 30 ? 42.803 42.612 28.113 1.00 35.02 27 ILE B CA 1
ATOM 3319 C C . ILE B 1 30 ? 43.038 41.580 26.985 1.00 43.45 27 ILE B C 1
ATOM 3320 O O . ILE B 1 30 ? 43.366 40.411 27.255 1.00 40.65 27 ILE B O 1
ATOM 3325 N N . GLN B 1 31 ? 42.893 42.010 25.728 1.00 28.30 28 GLN B N 1
ATOM 3326 C CA . GLN B 1 31 ? 43.135 41.106 24.606 1.00 33.93 28 GLN B CA 1
ATOM 3327 C C . GLN B 1 31 ? 44.573 40.601 24.637 1.00 31.87 28 GLN B C 1
ATOM 3328 O O . GLN B 1 31 ? 44.851 39.438 24.317 1.00 26.56 28 GLN B O 1
ATOM 3334 N N . LYS B 1 32 ? 45.481 41.489 25.024 1.00 22.64 29 LYS B N 1
ATOM 3335 C CA . LYS B 1 32 ? 46.901 41.173 25.024 1.00 33.44 29 LYS B CA 1
ATOM 3336 C C . LYS B 1 32 ? 47.215 40.145 26.113 1.00 39.20 29 LYS B C 1
ATOM 3337 O O . LYS B 1 32 ? 47.931 39.167 25.884 1.00 42.79 29 LYS B O 1
ATOM 3343 N N . VAL B 1 33 ? 46.664 40.379 27.299 1.00 35.74 30 VAL B N 1
ATOM 3344 C CA . VAL B 1 33 ? 46.801 39.459 28.411 1.00 32.89 30 VAL B CA 1
ATOM 3345 C C . VAL B 1 33 ? 46.172 38.105 28.044 1.00 35.41 30 VAL B C 1
ATOM 3346 O O . VAL B 1 33 ? 46.762 37.033 28.305 1.00 28.23 30 VAL B O 1
ATOM 3350 N N . THR B 1 34 ? 44.987 38.152 27.426 1.00 34.06 31 THR B N 1
ATOM 3351 C CA . THR B 1 34 ? 44.342 36.939 26.919 1.00 35.15 31 THR B CA 1
ATOM 3352 C C . THR B 1 34 ? 45.243 36.209 25.914 1.00 38.06 31 THR B C 1
ATOM 3353 O O . THR B 1 34 ? 45.430 34.997 26.007 1.00 36.37 31 THR B O 1
ATOM 3357 N N . HIS B 1 35 ? 45.784 36.945 24.946 1.00 35.34 32 HIS B N 1
ATOM 3358 C CA . HIS B 1 35 ? 46.633 36.326 23.936 1.00 37.24 32 HIS B CA 1
ATOM 3359 C C . HIS B 1 35 ? 47.814 35.631 24.598 1.00 33.07 32 HIS B C 1
ATOM 3360 O O . HIS B 1 35 ? 48.225 34.554 24.180 1.00 31.85 32 HIS B O 1
ATOM 3367 N N . ASN B 1 36 ? 48.345 36.244 25.647 1.00 34.54 33 ASN B N 1
ATOM 3368 C CA . ASN B 1 36 ? 49.462 35.647 26.361 1.00 43.24 33 ASN B CA 1
ATOM 3369 C C . ASN B 1 36 ? 49.024 34.388 27.083 1.00 40.26 33 ASN B C 1
ATOM 3370 O O . ASN B 1 36 ? 49.698 33.357 27.034 1.00 38.41 33 ASN B O 1
ATOM 3375 N N . LEU B 1 37 ? 47.890 34.482 27.765 1.00 31.15 34 LEU B N 1
ATOM 3376 C CA . LEU B 1 37 ? 47.335 33.328 28.459 1.00 36.41 34 LEU B CA 1
ATOM 3377 C C . LEU B 1 37 ? 47.227 32.092 27.552 1.00 36.67 34 LEU B C 1
ATOM 3378 O O . LEU B 1 37 ? 47.777 31.035 27.863 1.00 28.38 34 LEU B O 1
ATOM 3383 N N . VAL B 1 38 ? 46.517 32.210 26.432 1.00 37.35 35 VAL B N 1
ATOM 3384 C CA . VAL B 1 38 ? 46.293 31.030 25.608 1.00 38.81 35 VAL B CA 1
ATOM 3385 C C . VAL B 1 38 ? 47.524 30.631 24.813 1.00 45.05 35 VAL B C 1
ATOM 3386 O O . VAL B 1 38 ? 47.397 29.946 23.807 1.00 51.01 35 VAL B O 1
ATOM 3390 N N . ASN B 1 39 ? 48.709 31.051 25.257 1.00 45.25 36 ASN B N 1
ATOM 3391 C CA . ASN B 1 39 ? 49.956 30.574 24.645 1.00 43.75 36 ASN B CA 1
ATOM 3392 C C . ASN B 1 39 ? 51.024 30.112 25.634 1.00 50.52 36 ASN B C 1
ATOM 3393 O O . ASN B 1 39 ? 52.119 29.729 25.230 1.00 57.40 36 ASN B O 1
ATOM 3398 N N . ILE B 1 40 ? 50.698 30.109 26.921 1.00 56.98 37 ILE B N 1
ATOM 3399 C CA . ILE B 1 40 ? 51.652 29.682 27.944 1.00 60.47 37 ILE B CA 1
ATOM 3400 C C . ILE B 1 40 ? 52.130 28.236 27.761 1.00 64.95 37 ILE B C 1
ATOM 3401 O O . ILE B 1 40 ? 51.353 27.354 27.396 1.00 62.41 37 ILE B O 1
ATOM 3406 N N . LYS B 1 41 ? 53.415 28.012 28.025 1.00 68.15 38 LYS B N 1
ATOM 3407 C CA . LYS B 1 41 ? 54.025 26.677 27.978 1.00 68.89 38 LYS B CA 1
ATOM 3408 C C . LYS B 1 41 ? 55.283 26.668 28.833 1.00 83.24 38 LYS B C 1
ATOM 3409 O O . LYS B 1 41 ? 55.888 27.716 29.074 1.00 87.30 38 LYS B O 1
ATOM 3415 N N . ASP B 1 42 ? 55.678 25.488 29.296 1.00 89.33 39 ASP B N 1
ATOM 3416 C CA . ASP B 1 42 ? 57.000 25.322 29.893 1.00 96.28 39 ASP B CA 1
ATOM 3417 C C . ASP B 1 42 ? 57.738 24.220 29.156 1.00 99.46 39 ASP B C 1
ATOM 3418 O O . ASP B 1 42 ? 57.822 23.092 29.628 1.00 98.85 39 ASP B O 1
ATOM 3423 N N . GLU B 1 43 ? 58.253 24.550 27.976 1.00 103.73 40 GLU B N 1
ATOM 3424 C CA . GLU B 1 43 ? 59.001 23.593 27.166 1.00 104.92 40 GLU B CA 1
ATOM 3425 C C . GLU B 1 43 ? 60.135 22.961 27.971 1.00 95.92 40 GLU B C 1
ATOM 3426 O O . GLU B 1 43 ? 60.810 22.045 27.508 1.00 96.95 40 GLU B O 1
ATOM 3432 N N . THR B 1 44 ? 60.326 23.459 29.185 1.00 87.94 41 THR B N 1
ATOM 3433 C CA . THR B 1 44 ? 61.320 22.928 30.102 1.00 87.05 41 THR B CA 1
ATOM 3434 C C . THR B 1 44 ? 60.802 21.687 30.824 1.00 78.85 41 THR B C 1
ATOM 3435 O O . THR B 1 44 ? 61.577 20.909 31.376 1.00 78.76 41 THR B O 1
ATOM 3439 N N . GLY B 1 45 ? 59.483 21.522 30.832 1.00 67.44 42 GLY B N 1
ATOM 3440 C CA . GLY B 1 45 ? 58.834 20.478 31.605 1.00 54.58 42 GLY B CA 1
ATOM 3441 C C . GLY B 1 45 ? 58.847 20.823 33.075 1.00 59.27 42 GLY B C 1
ATOM 3442 O O . GLY B 1 45 ? 58.479 20.008 33.920 1.00 68.98 42 GLY B O 1
ATOM 3443 N N . GLU B 1 46 ? 59.265 22.044 33.383 1.00 59.30 43 GLU B N 1
ATOM 3444 C CA . GLU B 1 46 ? 59.556 22.434 34.764 1.00 65.69 43 GLU B CA 1
ATOM 3445 C C . GLU B 1 46 ? 58.437 22.164 35.763 1.00 79.07 43 GLU B C 1
ATOM 3446 O O . GLU B 1 46 ? 58.706 21.863 36.924 1.00 82.68 43 GLU B O 1
ATOM 3452 N N . PHE B 1 47 ? 57.188 22.290 35.323 1.00 89.72 44 PHE B N 1
ATOM 3453 C CA . PHE B 1 47 ? 56.055 22.248 36.251 1.00 95.21 44 PHE B CA 1
ATOM 3454 C C . PHE B 1 47 ? 55.159 21.021 36.073 1.00 97.14 44 PHE B C 1
ATOM 3455 O O . PHE B 1 47 ? 54.221 20.820 36.844 1.00 97.83 44 PHE B O 1
ATOM 3463 N N . LEU B 1 48 ? 55.463 20.203 35.067 1.00 97.29 45 LEU B N 1
ATOM 3464 C CA . LEU B 1 48 ? 54.701 18.983 34.788 1.00 90.21 45 LEU B CA 1
ATOM 3465 C C . LEU B 1 48 ? 54.438 18.128 36.024 1.00 94.30 45 LEU B C 1
ATOM 3466 O O . LEU B 1 48 ? 55.320 17.416 36.506 1.00 100.47 45 LEU B O 1
ATOM 3471 N N . LEU B 1 49 ? 53.213 18.224 36.529 1.00 86.51 46 LEU B N 1
ATOM 3472 C CA . LEU B 1 49 ? 52.712 17.346 37.567 1.00 80.76 46 LEU B CA 1
ATOM 3473 C C . LEU B 1 49 ? 52.909 15.893 37.127 1.00 83.92 46 LEU B C 1
ATOM 3474 O O . LEU B 1 49 ? 52.614 15.536 35.981 1.00 76.47 46 LEU B O 1
ATOM 3479 N N . ARG B 1 50 ? 53.424 15.068 38.040 1.00 91.25 47 ARG B N 1
ATOM 3480 C CA . ARG B 1 50 ? 53.732 13.662 37.758 1.00 93.76 47 ARG B CA 1
ATOM 3481 C C . ARG B 1 50 ? 53.093 12.721 38.786 1.00 94.29 47 ARG B C 1
ATOM 3482 O O . ARG B 1 50 ? 53.087 13.004 39.986 1.00 92.54 47 ARG B O 1
ATOM 3490 N N . LEU B 1 51 ? 52.550 11.605 38.303 1.00 91.38 48 LEU B N 1
ATOM 3491 C CA . LEU B 1 51 ? 51.776 10.677 39.131 1.00 77.26 48 LEU B CA 1
ATOM 3492 C C . LEU B 1 51 ? 52.239 9.240 38.856 1.00 60.79 48 LEU B C 1
ATOM 3493 O O . LEU B 1 51 ? 52.483 8.887 37.704 1.00 51.59 48 LEU B O 1
ATOM 3498 N N . ASP B 1 52 ? 52.353 8.408 39.894 1.00 58.59 49 ASP B N 1
ATOM 3499 C CA . ASP B 1 52 ? 52.747 7.000 39.689 1.00 58.29 49 ASP B CA 1
ATOM 3500 C C . ASP B 1 52 ? 51.684 6.234 38.893 1.00 55.54 49 ASP B C 1
ATOM 3501 O O . ASP B 1 52 ? 51.894 5.098 38.466 1.00 57.93 49 ASP B O 1
ATOM 3506 N N . ASP B 1 53 ? 50.536 6.886 38.750 1.00 43.80 50 ASP B N 1
ATOM 3507 C CA . ASP B 1 53 ? 49.516 6.614 37.755 1.00 48.85 50 ASP B CA 1
ATOM 3508 C C . ASP B 1 53 ? 50.123 6.356 36.388 1.00 51.40 50 ASP B C 1
ATOM 3509 O O . ASP B 1 53 ? 49.544 5.651 35.561 1.00 49.31 50 ASP B O 1
ATOM 3514 N N . GLY B 1 54 ? 51.251 7.012 36.124 1.00 56.43 51 GLY B N 1
ATOM 3515 C CA . GLY B 1 54 ? 51.737 7.186 34.766 1.00 58.63 51 GLY B CA 1
ATOM 3516 C C . GLY B 1 54 ? 51.121 8.411 34.081 1.00 60.13 51 GLY B C 1
ATOM 3517 O O . GLY B 1 54 ? 51.246 8.598 32.866 1.00 59.30 51 GLY B O 1
ATOM 3518 N N . ARG B 1 55 ? 50.450 9.251 34.861 1.00 55.82 52 ARG B N 1
ATOM 3519 C CA . ARG B 1 55 ? 49.823 10.452 34.314 1.00 61.76 52 ARG B CA 1
ATOM 3520 C C . ARG B 1 55 ? 50.783 11.639 34.266 1.00 66.40 52 ARG B C 1
ATOM 3521 O O . ARG B 1 55 ? 51.328 12.052 35.290 1.00 63.88 52 ARG B O 1
ATOM 3529 N N . VAL B 1 56 ? 50.981 12.163 33.056 1.00 71.35 53 VAL B N 1
ATOM 3530 C CA . VAL B 1 56 ? 51.750 13.383 32.817 1.00 71.46 53 VAL B CA 1
ATOM 3531 C C . VAL B 1 56 ? 50.784 14.551 32.591 1.00 62.92 53 VAL B C 1
ATOM 3532 O O . VAL B 1 56 ? 50.237 14.718 31.495 1.00 54.84 53 VAL B O 1
ATOM 3536 N N . ILE B 1 57 ? 50.574 15.353 33.627 1.00 57.18 54 ILE B N 1
ATOM 3537 C CA . ILE B 1 57 ? 49.605 16.442 33.572 1.00 61.50 54 ILE B CA 1
ATOM 3538 C C . ILE B 1 57 ? 50.278 17.805 33.452 1.00 67.00 54 ILE B C 1
ATOM 3539 O O . ILE B 1 57 ? 51.218 18.106 34.176 1.00 72.10 54 ILE B O 1
ATOM 3544 N N . ASP B 1 58 ? 49.790 18.629 32.536 1.00 62.52 55 ASP B N 1
ATOM 3545 C CA . ASP B 1 58 ? 50.385 19.939 32.306 1.00 58.06 55 ASP B CA 1
ATOM 3546 C C . ASP B 1 58 ? 49.548 21.039 32.947 1.00 58.53 55 ASP B C 1
ATOM 3547 O O . ASP B 1 58 ? 48.430 21.337 32.511 1.00 58.06 55 ASP B O 1
ATOM 3552 N N . THR B 1 59 ? 50.100 21.641 33.993 1.00 58.76 56 THR B N 1
ATOM 3553 C CA . THR B 1 59 ? 49.359 22.581 34.824 1.00 58.55 56 THR B CA 1
ATOM 3554 C C . THR B 1 59 ? 49.528 24.021 34.353 1.00 58.57 56 THR B C 1
ATOM 3555 O O . THR B 1 59 ? 48.768 24.908 34.755 1.00 58.30 56 THR B O 1
ATOM 3559 N N . LYS B 1 60 ? 50.523 24.244 33.497 1.00 58.98 57 LYS B N 1
ATOM 3560 C CA . LYS B 1 60 ? 50.809 25.573 32.968 1.00 58.25 57 LYS B CA 1
ATOM 3561 C C . LYS B 1 60 ? 50.190 25.806 31.596 1.00 47.91 57 LYS B C 1
ATOM 3562 O O . LYS B 1 60 ? 49.471 26.789 31.392 1.00 42.97 57 LYS B O 1
ATOM 3568 N N . GLY B 1 61 ? 50.493 24.915 30.654 1.00 30.89 58 GLY B N 1
ATOM 3569 C CA . GLY B 1 61 ? 49.976 25.024 29.301 1.00 27.95 58 GLY B CA 1
ATOM 3570 C C . GLY B 1 61 ? 48.470 25.241 29.284 1.00 29.76 58 GLY B C 1
ATOM 3571 O O . GLY B 1 61 ? 47.759 24.839 30.215 1.00 27.02 58 GLY B O 1
ATOM 3572 N N . TRP B 1 62 ? 47.988 25.879 28.224 1.00 35.37 59 TRP B N 1
ATOM 3573 C CA . TRP B 1 62 ? 46.567 26.148 28.061 1.00 39.01 59 TRP B CA 1
ATOM 3574 C C . TRP B 1 62 ? 45.807 24.877 27.705 1.00 43.38 59 TRP B C 1
ATOM 3575 O O . TRP B 1 62 ? 44.607 24.771 27.971 1.00 38.26 59 TRP B O 1
ATOM 3586 N N . ALA B 1 63 ? 46.506 23.913 27.108 1.00 48.24 60 ALA B N 1
ATOM 3587 C CA . ALA B 1 63 ? 45.869 22.662 26.694 1.00 48.27 60 ALA B CA 1
ATOM 3588 C C . ALA B 1 63 ? 45.741 21.640 27.824 1.00 48.68 60 ALA B C 1
ATOM 3589 O O . ALA B 1 63 ? 45.394 20.487 27.591 1.00 65.24 60 ALA B O 1
ATOM 3591 N N . GLY B 1 64 ? 46.021 22.057 29.050 1.00 43.75 61 GLY B N 1
ATOM 3592 C CA . GLY B 1 64 ? 45.778 21.206 30.202 1.00 39.62 61 GLY B CA 1
ATOM 3593 C C . GLY B 1 64 ? 44.389 21.428 30.796 1.00 45.56 61 GLY B C 1
ATOM 3594 O O . GLY B 1 64 ? 43.543 22.125 30.212 1.00 44.01 61 GLY B O 1
ATOM 3595 N N . TRP B 1 65 ? 44.160 20.845 31.968 1.00 48.30 62 TRP B N 1
ATOM 3596 C CA . TRP B 1 65 ? 42.865 20.921 32.636 1.00 49.61 62 TRP B CA 1
ATOM 3597 C C . TRP B 1 65 ? 43.080 20.981 34.150 1.00 51.50 62 TRP B C 1
ATOM 3598 O O . TRP B 1 65 ? 43.000 19.970 34.847 1.00 45.83 62 TRP B O 1
ATOM 3609 N N . GLU B 1 66 ? 43.382 22.174 34.650 1.00 57.23 63 GLU B N 1
ATOM 3610 C CA . GLU B 1 66 ? 43.533 22.363 36.088 1.00 66.08 63 GLU B CA 1
ATOM 3611 C C . GLU B 1 66 ? 42.649 23.510 36.594 1.00 59.96 63 GLU B C 1
ATOM 3612 O O . GLU B 1 66 ? 42.056 24.243 35.797 1.00 52.54 63 GLU B O 1
ATOM 3618 N N . TRP B 1 67 ? 42.557 23.654 37.915 1.00 58.96 64 TRP B N 1
ATOM 3619 C CA . TRP B 1 67 ? 41.721 24.697 38.514 1.00 56.18 64 TRP B CA 1
ATOM 3620 C C . TRP B 1 67 ? 42.004 26.027 37.839 1.00 53.00 64 TRP B C 1
ATOM 3621 O O . TRP B 1 67 ? 41.136 26.896 37.707 1.00 42.68 64 TRP B O 1
ATOM 3632 N N . THR B 1 68 ? 43.232 26.176 37.378 1.00 51.32 65 THR B N 1
ATOM 3633 C CA . THR B 1 68 ? 43.647 27.457 36.843 1.00 51.86 65 THR B CA 1
ATOM 3634 C C . THR B 1 68 ? 42.993 27.800 35.494 1.00 48.48 65 THR B C 1
ATOM 3635 O O . THR B 1 68 ? 42.703 28.968 35.219 1.00 55.57 65 THR B O 1
ATOM 3639 N N . HIS B 1 69 ? 42.725 26.795 34.666 1.00 39.81 66 HIS B N 1
ATOM 3640 C CA . HIS B 1 69 ? 41.944 27.035 33.458 1.00 40.83 66 HIS B CA 1
ATOM 3641 C C . HIS B 1 69 ? 40.530 27.466 33.821 1.00 40.57 66 HIS B C 1
ATOM 3642 O O . HIS B 1 69 ? 39.925 28.302 33.132 1.00 36.05 66 HIS B O 1
ATOM 3649 N N . GLY B 1 70 ? 40.003 26.883 34.899 1.00 43.04 67 GLY B N 1
ATOM 3650 C CA . GLY B 1 70 ? 38.685 27.238 35.395 1.00 38.31 67 GLY B CA 1
ATOM 3651 C C . GLY B 1 70 ? 38.596 28.734 35.608 1.00 37.35 67 GLY B C 1
ATOM 3652 O O . GLY B 1 70 ? 37.658 29.380 35.152 1.00 41.85 67 GLY B O 1
ATOM 3653 N N . VAL B 1 71 ? 39.602 29.295 36.274 1.00 33.69 68 VAL B N 1
ATOM 3654 C CA . VAL B 1 71 ? 39.649 30.736 36.497 1.00 34.76 68 VAL B CA 1
ATOM 3655 C C . VAL B 1 71 ? 39.812 31.452 35.171 1.00 34.50 68 VAL B C 1
ATOM 3656 O O . VAL B 1 71 ? 39.106 32.418 34.880 1.00 40.88 68 VAL B O 1
ATOM 3660 N N . GLY B 1 72 ? 40.748 30.973 34.359 1.00 36.71 69 GLY B N 1
ATOM 3661 C CA . GLY B 1 72 ? 40.916 31.513 33.022 1.00 36.15 69 GLY B CA 1
ATOM 3662 C C . GLY B 1 72 ? 39.620 31.575 32.230 1.00 31.11 69 GLY B C 1
ATOM 3663 O O . GLY B 1 72 ? 39.266 32.607 31.664 1.00 35.42 69 GLY B O 1
ATOM 3664 N N . LEU B 1 73 ? 38.906 30.460 32.174 1.00 34.96 70 LEU B N 1
ATOM 3665 C CA . LEU B 1 73 ? 37.673 30.422 31.395 1.00 33.75 70 LEU B CA 1
ATOM 3666 C C . LEU B 1 73 ? 36.696 31.460 31.961 1.00 34.24 70 LEU B C 1
ATOM 3667 O O . LEU B 1 73 ? 36.060 32.198 31.207 1.00 31.12 70 LEU B O 1
ATOM 3672 N N . TYR B 1 74 ? 36.627 31.537 33.294 1.00 31.61 71 TYR B N 1
ATOM 3673 C CA . TYR B 1 74 ? 35.716 32.459 33.973 1.00 38.25 71 TYR B CA 1
ATOM 3674 C C . TYR B 1 74 ? 35.961 33.938 33.606 1.00 39.15 71 TYR B C 1
ATOM 3675 O O . TYR B 1 74 ? 35.017 34.662 33.244 1.00 37.98 71 TYR B O 1
ATOM 3684 N N . GLY B 1 75 ? 37.222 34.375 33.665 1.00 41.89 72 GLY B N 1
ATOM 3685 C CA . GLY B 1 75 ? 37.572 35.731 33.265 1.00 38.32 72 GLY B CA 1
ATOM 3686 C C . GLY B 1 75 ? 37.144 36.046 31.837 1.00 39.05 72 GLY B C 1
ATOM 3687 O O . GLY B 1 75 ? 36.405 37.010 31.571 1.00 42.40 72 GLY B O 1
ATOM 3696 N N . TYR B 1 77 ? 34.993 34.551 30.077 1.00 30.84 74 TYR B N 1
ATOM 3697 C CA . TYR B 1 77 ? 33.543 34.547 29.977 1.00 33.17 74 TYR B CA 1
ATOM 3698 C C . TYR B 1 77 ? 32.966 35.911 30.398 1.00 26.94 74 TYR B C 1
ATOM 3699 O O . TYR B 1 77 ? 32.095 36.445 29.727 1.00 30.77 74 TYR B O 1
ATOM 3708 N N . HIS B 1 78 ? 33.461 36.464 31.508 1.00 37.11 75 HIS B N 1
ATOM 3709 C CA . HIS B 1 78 ? 33.025 37.784 31.967 1.00 38.01 75 HIS B CA 1
ATOM 3710 C C . HIS B 1 78 ? 33.208 38.763 30.821 1.00 39.11 75 HIS B C 1
ATOM 3711 O O . HIS B 1 78 ? 32.284 39.495 30.451 1.00 39.17 75 HIS B O 1
ATOM 3718 N N . TYR B 1 79 ? 34.393 38.752 30.219 1.00 37.60 76 TYR B N 1
ATOM 3719 C CA . TYR B 1 79 ? 34.635 39.678 29.122 1.00 30.92 76 TYR B CA 1
ATOM 3720 C C . TYR B 1 79 ? 33.655 39.431 27.987 1.00 34.08 76 TYR B C 1
ATOM 3721 O O . TYR B 1 79 ? 33.032 40.377 27.451 1.00 35.79 76 TYR B O 1
ATOM 3730 N N . TYR B 1 80 ? 33.487 38.166 27.626 1.00 31.01 77 TYR B N 1
ATOM 3731 C CA . TYR B 1 80 ? 32.500 37.833 26.587 1.00 34.27 77 TYR B CA 1
ATOM 3732 C C . TYR B 1 80 ? 31.063 38.253 26.976 1.00 33.03 77 TYR B C 1
ATOM 3733 O O . TYR B 1 80 ? 30.307 38.779 26.164 1.00 35.95 77 TYR B O 1
ATOM 3742 N N . GLN B 1 81 ? 30.694 38.017 28.222 1.00 35.96 78 GLN B N 1
ATOM 3743 C CA . GLN B 1 81 ? 29.361 38.374 28.696 1.00 36.28 78 GLN B CA 1
ATOM 3744 C C . GLN B 1 81 ? 29.120 39.882 28.583 1.00 38.36 78 GLN B C 1
ATOM 3745 O O . GLN B 1 81 ? 28.062 40.328 28.133 1.00 42.35 78 GLN B O 1
ATOM 3751 N N . GLN B 1 82 ? 30.120 40.665 28.974 1.00 37.40 79 GLN B N 1
ATOM 3752 C CA . GLN B 1 82 ? 29.979 42.122 28.987 1.00 35.25 79 GLN B CA 1
ATOM 3753 C C . GLN B 1 82 ? 29.932 42.701 27.592 1.00 30.07 79 GLN B C 1
ATOM 3754 O O . GLN B 1 82 ? 29.116 43.563 27.317 1.00 33.34 79 GLN B O 1
ATOM 3760 N N . THR B 1 83 ? 30.810 42.219 26.713 1.00 33.33 80 THR B N 1
ATOM 3761 C CA . THR B 1 83 ? 31.057 42.859 25.415 1.00 36.59 80 THR B CA 1
ATOM 3762 C C . THR B 1 83 ? 30.460 42.123 24.214 1.00 44.80 80 THR B C 1
ATOM 3763 O O . THR B 1 83 ? 30.101 42.742 23.214 1.00 40.94 80 THR B O 1
ATOM 3767 N N . GLY B 1 84 ? 30.390 40.797 24.305 1.00 51.20 81 GLY B N 1
ATOM 3768 C CA . GLY B 1 84 ? 29.861 39.992 23.220 1.00 51.78 81 GLY B CA 1
ATOM 3769 C C . GLY B 1 84 ? 30.950 39.603 22.247 1.00 55.91 81 GLY B C 1
ATOM 3770 O O . GLY B 1 84 ? 30.666 39.144 21.146 1.00 51.40 81 GLY B O 1
ATOM 3771 N N . ASP B 1 85 ? 32.199 39.784 22.679 1.00 63.67 82 ASP B N 1
ATOM 3772 C CA . ASP B 1 85 ? 33.387 39.514 21.870 1.00 58.42 82 ASP B CA 1
ATOM 3773 C C . ASP B 1 85 ? 33.422 38.058 21.421 1.00 52.16 82 ASP B C 1
ATOM 3774 O O . ASP B 1 85 ? 33.626 37.142 22.228 1.00 46.77 82 ASP B O 1
ATOM 3779 N N . GLN B 1 86 ? 33.220 37.849 20.127 1.00 49.50 83 GLN B N 1
ATOM 3780 C CA . GLN B 1 86 ? 33.216 36.498 19.578 1.00 50.70 83 GLN B CA 1
ATOM 3781 C C . GLN B 1 86 ? 34.582 35.816 19.648 1.00 46.79 83 GLN B C 1
ATOM 3782 O O . GLN B 1 86 ? 34.658 34.593 19.722 1.00 45.63 83 GLN B O 1
ATOM 3788 N N . THR B 1 87 ? 35.659 36.596 19.638 1.00 44.67 84 THR B N 1
ATOM 3789 C CA . THR B 1 87 ? 36.988 36.008 19.764 1.00 43.02 84 THR B CA 1
ATOM 3790 C C . THR B 1 87 ? 37.110 35.278 21.087 1.00 43.21 84 THR B C 1
ATOM 3791 O O . THR B 1 87 ? 37.673 34.183 21.173 1.00 43.84 84 THR B O 1
ATOM 3803 N N . ARG B 1 89 ? 34.465 34.164 22.992 1.00 29.98 86 ARG B N 1
ATOM 3804 C CA . ARG B 1 89 ? 33.595 33.002 22.950 1.00 32.28 86 ARG B CA 1
ATOM 3805 C C . ARG B 1 89 ? 34.309 31.793 22.339 1.00 34.68 86 ARG B C 1
ATOM 3806 O O . ARG B 1 89 ? 34.298 30.701 22.913 1.00 35.86 86 ARG B O 1
ATOM 3814 N N . LYS B 1 90 ? 34.925 31.985 21.172 1.00 35.24 87 LYS B N 1
ATOM 3815 C CA . LYS B 1 90 ? 35.552 30.864 20.475 1.00 34.85 87 LYS B CA 1
ATOM 3816 C C . LYS B 1 90 ? 36.637 30.196 21.313 1.00 29.98 87 LYS B C 1
ATOM 3817 O O . LYS B 1 90 ? 36.751 28.966 21.330 1.00 31.71 87 LYS B O 1
ATOM 3823 N N . ILE B 1 91 ? 37.427 30.997 22.018 1.00 35.77 88 ILE B N 1
ATOM 3824 C CA . ILE B 1 91 ? 38.491 30.429 22.831 1.00 37.19 88 ILE B CA 1
ATOM 3825 C C . ILE B 1 91 ? 37.888 29.522 23.906 1.00 41.35 88 ILE B C 1
ATOM 3826 O O . ILE B 1 91 ? 38.355 28.408 24.137 1.00 42.07 88 ILE B O 1
ATOM 3831 N N . ILE B 1 92 ? 36.840 30.008 24.557 1.00 35.42 89 ILE B N 1
ATOM 3832 C CA . ILE B 1 92 ? 36.151 29.222 25.569 1.00 37.59 89 ILE B CA 1
ATOM 3833 C C . ILE B 1 92 ? 35.606 27.932 24.976 1.00 35.13 89 ILE B C 1
ATOM 3834 O O . ILE B 1 92 ? 35.909 26.848 25.471 1.00 29.03 89 ILE B O 1
ATOM 3839 N N . ASP B 1 93 ? 34.789 28.058 23.930 1.00 34.93 90 ASP B N 1
ATOM 3840 C CA . ASP B 1 93 ? 34.168 26.892 23.302 1.00 35.73 90 ASP B CA 1
ATOM 3841 C C . ASP B 1 93 ? 35.201 25.844 22.833 1.00 34.47 90 ASP B C 1
ATOM 3842 O O . ASP B 1 93 ? 35.068 24.648 23.122 1.00 36.98 90 ASP B O 1
ATOM 3847 N N . ASP B 1 94 ? 36.220 26.301 22.106 1.00 31.38 91 ASP B N 1
ATOM 3848 C CA . ASP B 1 94 ? 37.311 25.432 21.662 1.00 33.21 91 ASP B CA 1
ATOM 3849 C C . ASP B 1 94 ? 37.953 24.648 22.798 1.00 36.25 91 ASP B C 1
ATOM 3850 O O . ASP B 1 94 ? 38.239 23.455 22.665 1.00 39.03 91 ASP B O 1
ATOM 3855 N N . TRP B 1 95 ? 38.221 25.323 23.910 1.00 35.53 92 TRP B N 1
ATOM 3856 C CA . TRP B 1 95 ? 38.891 24.654 25.010 1.00 35.89 92 TRP B CA 1
ATOM 3857 C C . TRP B 1 95 ? 38.077 23.456 25.466 1.00 36.84 92 TRP B C 1
ATOM 3858 O O . TRP B 1 95 ? 38.607 22.363 25.626 1.00 40.20 92 TRP B O 1
ATOM 3869 N N . PHE B 1 96 ? 36.779 23.669 25.673 1.00 41.90 93 PHE B N 1
ATOM 3870 C CA . PHE B 1 96 ? 35.883 22.581 26.046 1.00 39.19 93 PHE B CA 1
ATOM 3871 C C . PHE B 1 96 ? 35.821 21.482 24.970 1.00 38.42 93 PHE B C 1
ATOM 3872 O O . PHE B 1 96 ? 35.912 20.292 25.292 1.00 35.83 93 PHE B O 1
ATOM 3880 N N . ALA B 1 97 ? 35.670 21.877 23.704 1.00 33.72 94 ALA B N 1
ATOM 3881 C CA . ALA B 1 97 ? 35.641 20.902 22.607 1.00 34.97 94 ALA B CA 1
ATOM 3882 C C . ALA B 1 97 ? 36.914 20.043 22.574 1.00 37.31 94 ALA B C 1
ATOM 3883 O O . ALA B 1 97 ? 36.840 18.821 22.450 1.00 37.61 94 ALA B O 1
ATOM 3885 N N . ASP B 1 98 ? 38.072 20.687 22.699 1.00 35.52 95 ASP B N 1
ATOM 3886 C CA . ASP B 1 98 ? 39.348 19.968 22.726 1.00 42.25 95 ASP B CA 1
ATOM 3887 C C . ASP B 1 98 ? 39.483 19.043 23.928 1.00 40.28 95 ASP B C 1
ATOM 3888 O O . ASP B 1 98 ? 39.917 17.900 23.790 1.00 39.25 95 ASP B O 1
ATOM 3893 N N . ARG B 1 99 ? 39.147 19.541 25.114 1.00 40.82 96 ARG B N 1
ATOM 3894 C CA . ARG B 1 99 ? 39.297 18.725 26.307 1.00 37.42 96 ARG B CA 1
ATOM 3895 C C . ARG B 1 99 ? 38.365 17.525 26.226 1.00 36.25 96 ARG B C 1
ATOM 3896 O O . ARG B 1 99 ? 38.777 16.387 26.505 1.00 33.40 96 ARG B O 1
ATOM 3904 N N . PHE B 1 100 ? 37.111 17.771 25.846 1.00 30.34 97 PHE B N 1
ATOM 3905 C CA . PHE B 1 100 ? 36.132 16.683 25.793 1.00 33.95 97 PHE B CA 1
ATOM 3906 C C . PHE B 1 100 ? 36.549 15.607 24.771 1.00 35.71 97 PHE B C 1
ATOM 3907 O O . PHE B 1 100 ? 36.406 14.414 25.024 1.00 40.49 97 PHE B O 1
ATOM 3915 N N . ALA B 1 101 ? 37.068 16.039 23.625 1.00 34.13 98 ALA B N 1
ATOM 3916 C CA . ALA B 1 101 ? 37.589 15.113 22.631 1.00 38.42 98 ALA B CA 1
ATOM 3917 C C . ALA B 1 101 ? 38.680 14.236 23.232 1.00 48.10 98 ALA B C 1
ATOM 3918 O O . ALA B 1 101 ? 38.683 13.023 23.027 1.00 50.22 98 ALA B O 1
ATOM 3920 N N . GLU B 1 102 ? 39.607 14.843 23.974 1.00 49.07 99 GLU B N 1
ATOM 3921 C CA . GLU B 1 102 ? 40.687 14.068 24.588 1.00 49.80 99 GLU B CA 1
ATOM 3922 C C . GLU B 1 102 ? 40.075 13.085 25.553 1.00 45.38 99 GLU B C 1
ATOM 3923 O O . GLU B 1 102 ? 40.497 11.933 25.625 1.00 47.82 99 GLU B O 1
ATOM 3929 N N . GLY B 1 103 ? 39.052 13.544 26.271 1.00 39.58 100 GLY B N 1
ATOM 3930 C CA . GLY B 1 103 ? 38.411 12.744 27.301 1.00 37.41 100 GLY B CA 1
ATOM 3931 C C . GLY B 1 103 ? 38.470 13.380 28.680 1.00 40.23 100 GLY B C 1
ATOM 3932 O O . GLY B 1 103 ? 39.308 14.245 28.949 1.00 43.54 100 GLY B O 1
ATOM 3933 N N . ALA B 1 104 ? 37.588 12.934 29.565 1.00 36.46 101 ALA B N 1
ATOM 3934 C CA . ALA B 1 104 ? 37.471 13.538 30.892 1.00 40.46 101 ALA B CA 1
ATOM 3935 C C . ALA B 1 104 ? 38.634 13.207 31.809 1.00 45.16 101 ALA B C 1
ATOM 3936 O O . ALA B 1 104 ? 39.092 12.056 31.858 1.00 45.12 101 ALA B O 1
ATOM 3938 N N . THR B 1 105 ? 39.096 14.216 32.550 1.00 51.52 102 THR B N 1
ATOM 3939 C CA . THR B 1 105 ? 40.036 13.982 33.646 1.00 51.66 102 THR B CA 1
ATOM 3940 C C . THR B 1 105 ? 39.286 13.424 34.812 1.00 47.65 102 THR B C 1
ATOM 3941 O O . THR B 1 105 ? 38.064 13.331 34.802 1.00 50.45 102 THR B O 1
ATOM 3945 N N . THR B 1 106 ? 40.039 13.083 35.841 1.00 44.80 103 THR B N 1
ATOM 3946 C CA . THR B 1 106 ? 39.478 12.624 37.092 1.00 45.07 103 THR B CA 1
ATOM 3947 C C . THR B 1 106 ? 38.860 13.800 37.868 1.00 43.82 103 THR B C 1
ATOM 3948 O O . THR B 1 106 ? 39.290 14.955 37.733 1.00 33.44 103 THR B O 1
ATOM 3952 N N . LYS B 1 107 ? 37.858 13.498 38.686 1.00 43.72 104 LYS B N 1
ATOM 3953 C CA . LYS B 1 107 ? 37.096 14.533 39.376 1.00 44.84 104 LYS B CA 1
ATOM 3954 C C . LYS B 1 107 ? 37.734 14.901 40.703 1.00 53.10 104 LYS B C 1
ATOM 3955 O O . LYS B 1 107 ? 38.056 14.023 41.507 1.00 49.46 104 LYS B O 1
ATOM 3961 N N . ASN B 1 108 ? 37.934 16.201 40.909 1.00 53.89 105 ASN B N 1
ATOM 3962 C CA . ASN B 1 108 ? 38.387 16.725 42.195 1.00 58.08 105 ASN B CA 1
ATOM 3963 C C . ASN B 1 108 ? 38.053 18.214 42.366 1.00 54.32 105 ASN B C 1
ATOM 3964 O O . ASN B 1 108 ? 37.430 18.826 41.501 1.00 51.05 105 ASN B O 1
ATOM 3969 N N . VAL B 1 109 ? 38.472 18.790 43.484 1.00 49.25 106 VAL B N 1
ATOM 3970 C CA . VAL B 1 109 ? 38.125 20.168 43.800 1.00 51.00 106 VAL B CA 1
ATOM 3971 C C . VAL B 1 109 ? 38.478 21.112 42.668 1.00 44.81 106 VAL B C 1
ATOM 3972 O O . VAL B 1 109 ? 37.782 22.100 42.417 1.00 43.83 106 VAL B O 1
ATOM 3976 N N . ASN B 1 110 ? 39.585 20.819 42.003 1.00 41.06 107 ASN B N 1
ATOM 3977 C CA . ASN B 1 110 ? 40.134 21.753 41.047 1.00 39.41 107 ASN B CA 1
ATOM 3978 C C . ASN B 1 110 ? 39.614 21.566 39.636 1.00 34.28 107 ASN B C 1
ATOM 3979 O O . ASN B 1 110 ? 39.341 22.534 38.936 1.00 32.28 107 ASN B O 1
ATOM 3984 N N . THR B 1 111 ? 39.499 20.318 39.213 1.00 33.75 108 THR B N 1
ATOM 3985 C CA . THR B 1 111 ? 39.059 20.028 37.865 1.00 33.16 108 THR B CA 1
ATOM 3986 C C . THR B 1 111 ? 37.592 20.435 37.683 1.00 33.35 108 THR B C 1
ATOM 3987 O O . THR B 1 111 ? 37.081 20.498 36.565 1.00 39.41 108 THR B O 1
ATOM 3999 N N . ALA B 1 113 ? 36.389 23.462 38.529 1.00 33.04 110 ALA B N 1
ATOM 4000 C CA . ALA B 1 113 ? 36.257 24.894 38.227 1.00 33.26 110 ALA B CA 1
ATOM 4001 C C . ALA B 1 113 ? 35.704 25.235 36.827 1.00 33.91 110 ALA B C 1
ATOM 4002 O O . ALA B 1 113 ? 34.805 26.061 36.690 1.00 34.12 110 ALA B O 1
ATOM 4004 N N . PRO B 1 114 ? 36.244 24.601 35.779 1.00 38.93 111 PRO B N 1
ATOM 4005 C CA . PRO B 1 114 ? 35.821 24.987 34.427 1.00 37.17 111 PRO B CA 1
ATOM 4006 C C . PRO B 1 114 ? 34.318 24.801 34.189 1.00 36.62 111 PRO B C 1
ATOM 4007 O O . PRO B 1 114 ? 33.751 25.463 33.318 1.00 34.22 111 PRO B O 1
ATOM 4011 N N . PHE B 1 115 ? 33.675 23.923 34.949 1.00 32.83 112 PHE B N 1
ATOM 4012 C CA . PHE B 1 115 ? 32.243 23.711 34.763 1.00 29.69 112 PHE B CA 1
ATOM 4013 C C . PHE B 1 115 ? 31.376 24.907 35.163 1.00 28.99 112 PHE B C 1
ATOM 4014 O O . PHE B 1 115 ? 30.206 24.978 34.808 1.00 26.93 112 PHE B O 1
ATOM 4022 N N . LEU B 1 116 ? 31.945 25.862 35.879 1.00 30.30 113 LEU B N 1
ATOM 4023 C CA . LEU B 1 116 ? 31.202 27.083 36.156 1.00 26.97 113 LEU B CA 1
ATOM 4024 C C . LEU B 1 116 ? 30.935 27.775 34.842 1.00 29.27 113 LEU B C 1
ATOM 4025 O O . LEU B 1 116 ? 29.800 28.157 34.562 1.00 28.52 113 LEU B O 1
ATOM 4030 N N . THR B 1 117 ? 31.983 27.912 34.027 1.00 31.03 114 THR B N 1
ATOM 4031 C CA . THR B 1 117 ? 31.863 28.589 32.742 1.00 29.07 114 THR B CA 1
ATOM 4032 C C . THR B 1 117 ? 31.000 27.780 31.784 1.00 31.85 114 THR B C 1
ATOM 4033 O O . THR B 1 117 ? 30.173 28.347 31.045 1.00 28.67 114 THR B O 1
ATOM 4037 N N . LEU B 1 118 ? 31.162 26.457 31.810 1.00 23.46 115 LEU B N 1
ATOM 4038 C CA . LEU B 1 118 ? 30.324 25.610 30.956 1.00 23.67 115 LEU B CA 1
ATOM 4039 C C . LEU B 1 118 ? 28.832 25.789 31.265 1.00 23.50 115 LEU B C 1
ATOM 4040 O O . LEU B 1 118 ? 28.007 25.706 30.383 1.00 26.35 115 LEU B O 1
ATOM 4045 N N . ALA B 1 119 ? 28.497 26.003 32.534 1.00 27.53 116 ALA B N 1
ATOM 4046 C CA . ALA B 1 119 ? 27.108 26.206 32.920 1.00 24.86 116 ALA B CA 1
ATOM 4047 C C . ALA B 1 119 ? 26.577 27.446 32.198 1.00 31.14 116 ALA B C 1
ATOM 4048 O O . ALA B 1 119 ? 25.493 27.428 31.624 1.00 31.80 116 ALA B O 1
ATOM 4050 N N . TYR B 1 120 ? 27.376 28.507 32.189 1.00 21.57 117 TYR B N 1
ATOM 4051 C CA . TYR B 1 120 ? 27.021 29.715 31.456 1.00 27.92 117 TYR B CA 1
ATOM 4052 C C . TYR B 1 120 ? 26.828 29.475 29.954 1.00 29.46 117 TYR B C 1
ATOM 4053 O O . TYR B 1 120 ? 25.891 29.995 29.356 1.00 27.64 117 TYR B O 1
ATOM 4062 N N . ARG B 1 121 ? 27.706 28.693 29.335 1.00 30.30 118 ARG B N 1
ATOM 4063 C CA . ARG B 1 121 ? 27.590 28.470 27.893 1.00 31.70 118 ARG B CA 1
ATOM 4064 C C . ARG B 1 121 ? 26.366 27.615 27.571 1.00 32.31 118 ARG B C 1
ATOM 4065 O O . ARG B 1 121 ? 25.726 27.811 26.542 1.00 38.66 118 ARG B O 1
ATOM 4073 N N . TYR B 1 122 ? 26.058 26.659 28.448 1.00 28.12 119 TYR B N 1
ATOM 4074 C CA . TYR B 1 122 ? 24.862 25.834 28.294 1.00 28.03 119 TYR B CA 1
ATOM 4075 C C . TYR B 1 122 ? 23.616 26.688 28.445 1.00 29.87 119 TYR B C 1
ATOM 4076 O O . TYR B 1 122 ? 22.655 26.518 27.718 1.00 28.59 119 TYR B O 1
ATOM 4085 N N . GLU B 1 123 ? 23.643 27.610 29.400 1.00 28.91 120 GLU B N 1
ATOM 4086 C CA . GLU B 1 123 ? 22.540 28.536 29.584 1.00 26.33 120 GLU B CA 1
ATOM 4087 C C . GLU B 1 123 ? 22.250 29.309 28.311 1.00 30.88 120 GLU B C 1
ATOM 4088 O O . GLU B 1 123 ? 21.088 29.492 27.940 1.00 27.42 120 GLU B O 1
ATOM 4094 N N . GLU B 1 124 ? 23.301 29.779 27.645 1.00 31.63 121 GLU B N 1
ATOM 4095 C CA . GLU B 1 124 ? 23.118 30.520 26.412 1.00 29.26 121 GLU B CA 1
ATOM 4096 C C . GLU B 1 124 ? 22.754 29.592 25.249 1.00 32.84 121 GLU B C 1
ATOM 4097 O O . GLU B 1 124 ? 21.786 29.840 24.526 1.00 36.70 121 GLU B O 1
ATOM 4103 N N . THR B 1 125 ? 23.535 28.531 25.062 1.00 29.23 122 THR B N 1
ATOM 4104 C CA . THR B 1 125 ? 23.404 27.701 23.866 1.00 37.37 122 THR B CA 1
ATOM 4105 C C . THR B 1 125 ? 22.390 26.548 23.984 1.00 34.42 122 THR B C 1
ATOM 4106 O O . THR B 1 125 ? 21.790 26.155 22.996 1.00 29.34 122 THR B O 1
ATOM 4110 N N . ARG B 1 126 ? 22.218 26.006 25.184 1.00 32.41 123 ARG B N 1
ATOM 4111 C CA . ARG B 1 126 ? 21.299 24.898 25.401 1.00 33.29 123 ARG B CA 1
ATOM 4112 C C . ARG B 1 126 ? 21.795 23.706 24.622 1.00 34.61 123 ARG B C 1
ATOM 4113 O O . ARG B 1 126 ? 21.024 22.858 24.195 1.00 29.10 123 ARG B O 1
ATOM 4121 N N . ASN B 1 127 ? 23.104 23.677 24.420 1.00 34.16 124 ASN B N 1
ATOM 4122 C CA . ASN B 1 127 ? 23.762 22.569 23.751 1.00 29.37 124 ASN B CA 1
ATOM 4123 C C . ASN B 1 127 ? 23.553 21.257 24.554 1.00 33.79 124 ASN B C 1
ATOM 4124 O O . ASN B 1 127 ? 24.059 21.089 25.675 1.00 24.64 124 ASN B O 1
ATOM 4129 N N . PRO B 1 128 ? 22.788 20.323 23.986 1.00 33.30 125 PRO B N 1
ATOM 4130 C CA . PRO B 1 128 ? 22.398 19.151 24.775 1.00 34.35 125 PRO B CA 1
ATOM 4131 C C . PRO B 1 128 ? 23.589 18.254 25.142 1.00 28.53 125 PRO B C 1
ATOM 4132 O O . PRO B 1 128 ? 23.505 17.450 26.080 1.00 33.21 125 PRO B O 1
ATOM 4136 N N . ALA B 1 129 ? 24.690 18.401 24.414 1.00 23.42 126 ALA B N 1
ATOM 4137 C CA . ALA B 1 129 ? 25.878 17.597 24.685 1.00 31.28 126 ALA B CA 1
ATOM 4138 C C . ALA B 1 129 ? 26.575 18.067 25.950 1.00 35.63 126 ALA B C 1
ATOM 4139 O O . ALA B 1 129 ? 27.431 17.366 26.479 1.00 28.42 126 ALA B O 1
ATOM 4141 N N . TYR B 1 130 ? 26.209 19.257 26.427 1.00 37.13 127 TYR B N 1
ATOM 4142 C CA . TYR B 1 130 ? 26.775 19.808 27.669 1.00 31.09 127 TYR B CA 1
ATOM 4143 C C . TYR B 1 130 ? 26.094 19.291 28.931 1.00 26.91 127 TYR B C 1
ATOM 4144 O O . TYR B 1 130 ? 26.722 19.190 29.987 1.00 31.50 127 TYR B O 1
ATOM 4153 N N . LEU B 1 131 ? 24.810 18.977 28.838 1.00 26.14 128 LEU B N 1
ATOM 4154 C CA . LEU B 1 131 ? 24.061 18.576 30.029 1.00 29.85 128 LEU B CA 1
ATOM 4155 C C . LEU B 1 131 ? 24.694 17.402 30.793 1.00 30.47 128 LEU B C 1
ATOM 4156 O O . LEU B 1 131 ? 24.963 17.523 31.988 1.00 27.89 128 LEU B O 1
ATOM 4161 N N . PRO B 1 132 ? 24.959 16.280 30.105 1.00 28.01 129 PRO B N 1
ATOM 4162 C CA . PRO B 1 132 ? 25.522 15.124 30.824 1.00 28.77 129 PRO B CA 1
ATOM 4163 C C . PRO B 1 132 ? 26.795 15.525 31.559 1.00 24.85 129 PRO B C 1
ATOM 4164 O O . PRO B 1 132 ? 27.043 15.031 32.640 1.00 27.02 129 PRO B O 1
ATOM 4168 N N . TRP B 1 133 ? 27.584 16.435 31.002 1.00 33.01 130 TRP B N 1
ATOM 4169 C CA . TRP B 1 133 ? 28.777 16.869 31.726 1.00 29.82 130 TRP B CA 1
ATOM 4170 C C . TRP B 1 133 ? 28.395 17.561 33.008 1.00 31.38 130 TRP B C 1
ATOM 4171 O O . TRP B 1 133 ? 28.908 17.221 34.075 1.00 34.99 130 TRP B O 1
ATOM 4182 N N . LEU B 1 134 ? 27.476 18.521 32.901 1.00 33.46 131 LEU B N 1
ATOM 4183 C CA . LEU B 1 134 ? 27.057 19.318 34.049 1.00 31.79 131 LEU B CA 1
ATOM 4184 C C . LEU B 1 134 ? 26.395 18.462 35.125 1.00 30.22 131 LEU B C 1
ATOM 4185 O O . LEU B 1 134 ? 26.732 18.561 36.297 1.00 28.08 131 LEU B O 1
ATOM 4190 N N . GLU B 1 135 ? 25.453 17.620 34.728 1.00 33.06 132 GLU B N 1
ATOM 4191 C CA . GLU B 1 135 ? 24.816 16.734 35.685 1.00 28.95 132 GLU B CA 1
ATOM 4192 C C . GLU B 1 135 ? 25.861 15.810 36.349 1.00 32.19 132 GLU B C 1
ATOM 4193 O O . GLU B 1 135 ? 25.845 15.598 37.567 1.00 34.00 132 GLU B O 1
ATOM 4199 N N . THR B 1 136 ? 26.787 15.268 35.570 1.00 30.05 133 THR B N 1
ATOM 4200 C CA . THR B 1 136 ? 27.642 14.234 36.149 1.00 32.37 133 THR B CA 1
ATOM 4201 C C . THR B 1 136 ? 28.562 14.810 37.221 1.00 33.61 133 THR B C 1
ATOM 4202 O O . THR B 1 136 ? 28.677 14.253 38.311 1.00 35.07 133 THR B O 1
ATOM 4206 N N . TRP B 1 137 ? 29.177 15.950 36.920 1.00 35.40 134 TRP B N 1
ATOM 4207 C CA . TRP B 1 137 ? 30.096 16.592 37.854 1.00 31.77 134 TRP B CA 1
ATOM 4208 C C . TRP B 1 137 ? 29.411 17.176 39.093 1.00 35.08 134 TRP B C 1
ATOM 4209 O O . TRP B 1 137 ? 29.972 17.145 40.185 1.00 37.92 134 TRP B O 1
ATOM 4220 N N . ALA B 1 138 ? 28.191 17.675 38.926 1.00 28.84 135 ALA B N 1
ATOM 4221 C CA . ALA B 1 138 ? 27.427 18.192 40.047 1.00 28.57 135 ALA B CA 1
ATOM 4222 C C . ALA B 1 138 ? 26.954 17.059 40.950 1.00 37.22 135 ALA B C 1
ATOM 4223 O O . ALA B 1 138 ? 26.958 17.188 42.176 1.00 33.65 135 ALA B O 1
ATOM 4225 N N . GLU B 1 139 ? 26.545 15.943 40.353 1.00 41.49 136 GLU B N 1
ATOM 4226 C CA . GLU B 1 139 ? 26.167 14.791 41.167 1.00 35.32 136 GLU B CA 1
ATOM 4227 C C . GLU B 1 139 ? 27.369 14.303 41.968 1.00 33.04 136 GLU B C 1
ATOM 4228 O O . GLU B 1 139 ? 27.248 13.978 43.144 1.00 34.45 136 GLU B O 1
ATOM 4234 N N . TRP B 1 140 ? 28.534 14.310 41.343 1.00 29.96 137 TRP B N 1
ATOM 4235 C CA . TRP B 1 140 ? 29.758 13.996 42.055 1.00 34.64 137 TRP B CA 1
ATOM 4236 C C . TRP B 1 140 ? 29.999 14.914 43.248 1.00 36.84 137 TRP B C 1
ATOM 4237 O O . TRP B 1 140 ? 30.358 14.454 44.335 1.00 33.45 137 TRP B O 1
ATOM 4248 N N . ALA B 1 141 ? 29.837 16.215 43.037 1.00 31.60 138 ALA B N 1
ATOM 4249 C CA . ALA B 1 141 ? 30.086 17.163 44.111 1.00 32.54 138 ALA B CA 1
ATOM 4250 C C . ALA B 1 141 ? 29.148 16.882 45.283 1.00 37.06 138 ALA B C 1
ATOM 4251 O O . ALA B 1 141 ? 29.540 17.006 46.437 1.00 36.15 138 ALA B O 1
ATOM 4261 N N . ASN B 1 143 ? 27.360 13.902 46.000 1.00 54.07 140 ASN B N 1
ATOM 4262 C CA . ASN B 1 143 ? 27.200 12.543 46.521 1.00 48.36 140 ASN B CA 1
ATOM 4263 C C . ASN B 1 143 ? 28.454 11.677 46.664 1.00 48.42 140 ASN B C 1
ATOM 4264 O O . ASN B 1 143 ? 28.409 10.633 47.314 1.00 49.92 140 ASN B O 1
ATOM 4269 N N . GLU B 1 144 ? 29.564 12.088 46.061 1.00 47.32 141 GLU B N 1
ATOM 4270 C CA . GLU B 1 144 ? 30.753 11.234 46.034 1.00 51.63 141 GLU B CA 1
ATOM 4271 C C . GLU B 1 144 ? 32.031 11.924 46.485 1.00 42.38 141 GLU B C 1
ATOM 4272 O O . GLU B 1 144 ? 32.949 11.280 46.973 1.00 33.03 141 GLU B O 1
ATOM 4286 N N . PRO B 1 146 ? 34.589 13.396 48.721 1.00 37.98 143 PRO B N 1
ATOM 4287 C CA . PRO B 1 146 ? 34.830 13.105 50.137 1.00 41.55 143 PRO B CA 1
ATOM 4288 C C . PRO B 1 146 ? 34.382 14.264 51.019 1.00 44.35 143 PRO B C 1
ATOM 4289 O O . PRO B 1 146 ? 34.560 15.425 50.657 1.00 42.73 143 PRO B O 1
ATOM 4293 N N . ARG B 1 147 ? 33.812 13.939 52.168 1.00 40.86 144 ARG B N 1
ATOM 4294 C CA . ARG B 1 147 ? 33.457 14.944 53.149 1.00 35.02 144 ARG B CA 1
ATOM 4295 C C . ARG B 1 147 ? 34.334 14.816 54.396 1.00 42.86 144 ARG B C 1
ATOM 4296 O O . ARG B 1 147 ? 34.765 13.714 54.769 1.00 43.25 144 ARG B O 1
ATOM 4304 N N . THR B 1 148 ? 34.621 15.951 55.023 1.00 41.83 145 THR B N 1
ATOM 4305 C CA . THR B 1 148 ? 35.259 15.964 56.333 1.00 34.66 145 THR B CA 1
ATOM 4306 C C . THR B 1 148 ? 34.175 15.831 57.384 1.00 24.48 145 THR B C 1
ATOM 4307 O O . THR B 1 148 ? 33.001 15.748 57.041 1.00 39.84 145 THR B O 1
ATOM 4311 N N . ASP B 1 149 ? 34.562 15.790 58.663 1.00 29.66 146 ASP B N 1
ATOM 4312 C CA . ASP B 1 149 ? 33.597 15.928 59.753 1.00 31.12 146 ASP B CA 1
ATOM 4313 C C . ASP B 1 149 ? 32.566 17.013 59.409 1.00 39.47 146 ASP B C 1
ATOM 4314 O O . ASP B 1 149 ? 32.903 18.017 58.781 1.00 35.63 146 ASP B O 1
ATOM 4319 N N . HIS B 1 150 ? 31.325 16.808 59.833 1.00 41.72 147 HIS B N 1
ATOM 4320 C CA . HIS B 1 150 ? 30.273 17.807 59.686 1.00 42.98 147 HIS B CA 1
ATOM 4321 C C . HIS B 1 150 ? 29.955 18.094 58.226 1.00 41.08 147 HIS B C 1
ATOM 4322 O O . HIS B 1 150 ? 29.395 19.153 57.906 1.00 37.15 147 HIS B O 1
ATOM 4329 N N . GLY B 1 151 ? 30.306 17.158 57.348 1.00 33.12 148 GLY B N 1
ATOM 4330 C CA . GLY B 1 151 ? 29.951 17.269 55.944 1.00 32.24 148 GLY B CA 1
ATOM 4331 C C . GLY B 1 151 ? 30.681 18.371 55.203 1.00 34.94 148 GLY B C 1
ATOM 4332 O O . GLY B 1 151 ? 30.258 18.804 54.134 1.00 43.86 148 GLY B O 1
ATOM 4333 N N . GLY B 1 152 ? 31.784 18.829 55.773 1.00 30.14 149 GLY B N 1
ATOM 4334 C CA . GLY B 1 152 ? 32.643 19.752 55.066 1.00 29.76 149 GLY B CA 1
ATOM 4335 C C . GLY B 1 152 ? 33.206 19.138 53.795 1.00 37.02 149 GLY B C 1
ATOM 4336 O O . GLY B 1 152 ? 33.727 18.017 53.807 1.00 39.37 149 GLY B O 1
ATOM 4345 N N . GLN B 1 154 ? 35.838 18.213 51.561 1.00 30.42 151 GLN B N 1
ATOM 4346 C CA . GLN B 1 154 ? 37.267 18.031 51.652 1.00 30.72 151 GLN B CA 1
ATOM 4347 C C . GLN B 1 154 ? 37.927 18.590 50.399 1.00 39.28 151 GLN B C 1
ATOM 4348 O O . GLN B 1 154 ? 37.432 18.415 49.292 1.00 44.50 151 GLN B O 1
ATOM 4354 N N . HIS B 1 155 ? 39.051 19.262 50.574 1.00 36.20 152 HIS B N 1
ATOM 4355 C CA . HIS B 1 155 ? 39.795 19.809 49.452 1.00 38.46 152 HIS B CA 1
ATOM 4356 C C . HIS B 1 155 ? 40.756 18.778 48.778 1.00 47.57 152 HIS B C 1
ATOM 4357 O O . HIS B 1 155 ? 41.974 18.947 48.828 1.00 41.10 152 HIS B O 1
ATOM 4364 N N . ILE B 1 156 ? 40.206 17.729 48.153 1.00 46.83 153 ILE B N 1
ATOM 4365 C CA . ILE B 1 156 ? 41.019 16.727 47.449 1.00 48.80 153 ILE B CA 1
ATOM 4366 C C . ILE B 1 156 ? 41.520 17.245 46.129 1.00 46.12 153 ILE B C 1
ATOM 4367 O O . ILE B 1 156 ? 40.742 17.625 45.273 1.00 40.79 153 ILE B O 1
ATOM 4372 N N . THR B 1 157 ? 42.823 17.191 45.942 1.00 47.71 154 THR B N 1
ATOM 4373 C CA . THR B 1 157 ? 43.431 17.710 44.746 1.00 49.48 154 THR B CA 1
ATOM 4374 C C . THR B 1 157 ? 43.729 16.525 43.816 1.00 53.33 154 THR B C 1
ATOM 4375 O O . THR B 1 157 ? 43.342 15.393 44.096 1.00 52.87 154 THR B O 1
ATOM 4379 N N . LEU B 1 158 ? 44.394 16.776 42.700 1.00 49.08 155 LEU B N 1
ATOM 4380 C CA . LEU B 1 158 ? 44.722 15.705 41.776 1.00 46.84 155 LEU B CA 1
ATOM 4381 C C . LEU B 1 158 ? 45.679 14.693 42.418 1.00 48.69 155 LEU B C 1
ATOM 4382 O O . LEU B 1 158 ? 45.596 13.489 42.166 1.00 44.96 155 LEU B O 1
ATOM 4387 N N . ALA B 1 159 ? 46.588 15.184 43.252 1.00 45.32 156 ALA B N 1
ATOM 4388 C CA . ALA B 1 159 ? 47.649 14.333 43.754 1.00 47.52 156 ALA B CA 1
ATOM 4389 C C . ALA B 1 159 ? 47.628 14.168 45.267 1.00 44.82 156 ALA B C 1
ATOM 4390 O O . ALA B 1 159 ? 48.477 13.466 45.826 1.00 40.05 156 ALA B O 1
ATOM 4392 N N . GLU B 1 160 ? 46.666 14.799 45.934 1.00 35.89 157 GLU B N 1
ATOM 4393 C CA . GLU B 1 160 ? 46.550 14.621 47.384 1.00 44.53 157 GLU B CA 1
ATOM 4394 C C . GLU B 1 160 ? 45.118 14.511 47.862 1.00 45.04 157 GLU B C 1
ATOM 4395 O O . GLU B 1 160 ? 44.223 15.202 47.371 1.00 38.82 157 GLU B O 1
ATOM 4401 N N . GLU B 1 161 ? 44.908 13.643 48.838 1.00 45.94 158 GLU B N 1
ATOM 4402 C CA . GLU B 1 161 ? 43.600 13.523 49.441 1.00 44.50 158 GLU B CA 1
ATOM 4403 C C . GLU B 1 161 ? 43.276 14.722 50.322 1.00 45.00 158 GLU B C 1
ATOM 4404 O O . GLU B 1 161 ? 42.129 15.165 50.366 1.00 45.17 158 GLU B O 1
ATOM 4410 N N . ASN B 1 162 ? 44.288 15.242 51.018 1.00 41.70 159 ASN B N 1
ATOM 4411 C CA . ASN B 1 162 ? 44.082 16.235 52.077 1.00 42.70 159 ASN B CA 1
ATOM 4412 C C . ASN B 1 162 ? 42.929 15.860 53.020 1.00 45.00 159 ASN B C 1
ATOM 4413 O O . ASN B 1 162 ? 41.969 16.635 53.226 1.00 36.00 159 ASN B O 1
ATOM 4418 N N . HIS B 1 163 ? 43.052 14.663 53.587 1.00 42.58 160 HIS B N 1
ATOM 4419 C CA . HIS B 1 163 ? 42.062 14.091 54.499 1.00 48.03 160 HIS B CA 1
ATOM 4420 C C . HIS B 1 163 ? 41.602 15.072 55.587 1.00 42.93 160 HIS B C 1
ATOM 4421 O O . HIS B 1 163 ? 42.415 15.684 56.279 1.00 44.08 160 HIS B O 1
ATOM 4428 N N . GLN B 1 164 ? 40.293 15.222 55.730 1.00 44.25 161 GLN B N 1
ATOM 4429 C CA . GLN B 1 164 ? 39.730 16.068 56.788 1.00 44.00 161 GLN B CA 1
ATOM 4430 C C . GLN B 1 164 ? 40.129 17.551 56.685 1.00 40.44 161 GLN B C 1
ATOM 4431 O O . GLN B 1 164 ? 39.904 18.314 57.633 1.00 38.54 161 GLN B O 1
ATOM 4437 N N . GLN B 1 165 ? 40.684 17.952 55.534 1.00 34.66 162 GLN B N 1
ATOM 4438 C CA . GLN B 1 165 ? 41.133 19.336 55.304 1.00 36.61 162 GLN B CA 1
ATOM 4439 C C . GLN B 1 165 ? 40.144 20.207 54.506 1.00 40.81 162 GLN B C 1
ATOM 4440 O O . GLN B 1 165 ? 39.583 19.757 53.510 1.00 41.19 162 GLN B O 1
ATOM 4454 N N . TRP B 1 167 ? 39.911 24.142 52.655 1.00 32.46 164 TRP B N 1
ATOM 4455 C CA . TRP B 1 167 ? 40.718 25.273 52.171 1.00 34.98 164 TRP B CA 1
ATOM 4456 C C . TRP B 1 167 ? 39.860 26.398 51.594 1.00 36.18 164 TRP B C 1
ATOM 4457 O O . TRP B 1 167 ? 38.706 26.172 51.220 1.00 32.56 164 TRP B O 1
ATOM 4468 N N . ASP B 1 168 ? 40.440 27.599 51.496 1.00 38.23 165 ASP B N 1
ATOM 4469 C CA . ASP B 1 168 ? 39.728 28.765 50.959 1.00 34.60 165 ASP B CA 1
ATOM 4470 C C . ASP B 1 168 ? 39.249 28.474 49.545 1.00 33.94 165 ASP B C 1
ATOM 4471 O O . ASP B 1 168 ? 38.110 28.812 49.174 1.00 30.05 165 ASP B O 1
ATOM 4476 N N . ASP B 1 169 ? 40.139 27.830 48.784 1.00 33.05 166 ASP B N 1
ATOM 4477 C CA . ASP B 1 169 ? 40.027 27.670 47.344 1.00 35.63 166 ASP B CA 1
ATOM 4478 C C . ASP B 1 169 ? 38.761 26.923 46.956 1.00 30.44 166 ASP B C 1
ATOM 4479 O O . ASP B 1 169 ? 38.187 27.181 45.911 1.00 37.10 166 ASP B O 1
ATOM 4484 N N . THR B 1 170 ? 38.363 25.970 47.784 1.00 29.81 167 THR B N 1
ATOM 4485 C CA . THR B 1 170 ? 37.223 25.121 47.477 1.00 33.25 167 THR B CA 1
ATOM 4486 C C . THR B 1 170 ? 35.952 25.934 47.145 1.00 30.24 167 THR B C 1
ATOM 4487 O O . THR B 1 170 ? 35.159 25.555 46.292 1.00 29.82 167 THR B O 1
ATOM 4491 N N . LEU B 1 171 ? 35.777 27.062 47.807 1.00 25.12 168 LEU B N 1
ATOM 4492 C CA . LEU B 1 171 ? 34.633 27.924 47.538 1.00 32.75 168 LEU B CA 1
ATOM 4493 C C . LEU B 1 171 ? 34.566 28.388 46.067 1.00 34.14 168 LEU B C 1
ATOM 4494 O O . LEU B 1 171 ? 33.494 28.368 45.449 1.00 26.71 168 LEU B O 1
ATOM 4515 N N . THR B 1 174 ? 34.913 24.699 43.439 1.00 28.09 171 THR B N 1
ATOM 4516 C CA . THR B 1 174 ? 33.837 23.719 43.392 1.00 28.45 171 THR B CA 1
ATOM 4517 C C . THR B 1 174 ? 32.494 24.249 43.863 1.00 34.75 171 THR B C 1
ATOM 4518 O O . THR B 1 174 ? 31.467 23.970 43.248 1.00 33.43 171 THR B O 1
ATOM 4522 N N . VAL B 1 175 ? 32.490 25.006 44.956 1.00 31.80 172 VAL B N 1
ATOM 4523 C CA . VAL B 1 175 ? 31.228 25.487 45.500 1.00 32.94 172 VAL B CA 1
ATOM 4524 C C . VAL B 1 175 ? 30.478 26.428 44.558 1.00 31.15 172 VAL B C 1
ATOM 4525 O O . VAL B 1 175 ? 29.309 26.210 44.266 1.00 39.95 172 VAL B O 1
ATOM 4529 N N . LEU B 1 176 ? 31.140 27.459 44.060 1.00 31.74 173 LEU B N 1
ATOM 4530 C CA . LEU B 1 176 ? 30.461 28.370 43.137 1.00 33.01 173 LEU B CA 1
ATOM 4531 C C . LEU B 1 176 ? 29.925 27.655 41.889 1.00 30.41 173 LEU B C 1
ATOM 4532 O O . LEU B 1 176 ? 28.781 27.893 41.505 1.00 30.84 173 LEU B O 1
ATOM 4537 N N . PRO B 1 177 ? 30.744 26.780 41.259 1.00 26.42 174 PRO B N 1
ATOM 4538 C CA . PRO B 1 177 ? 30.217 25.981 40.139 1.00 23.32 174 PRO B CA 1
ATOM 4539 C C . PRO B 1 177 ? 28.970 25.171 40.531 1.00 23.96 174 PRO B C 1
ATOM 4540 O O . PRO B 1 177 ? 27.973 25.191 39.790 1.00 26.45 174 PRO B O 1
ATOM 4544 N N . LEU B 1 178 ? 29.012 24.490 41.677 1.00 23.08 175 LEU B N 1
ATOM 4545 C CA . LEU B 1 178 ? 27.841 23.766 42.168 1.00 30.22 175 LEU B CA 1
ATOM 4546 C C . LEU B 1 178 ? 26.621 24.687 42.227 1.00 28.89 175 LEU B C 1
ATOM 4547 O O . LEU B 1 178 ? 25.581 24.371 41.678 1.00 29.56 175 LEU B O 1
ATOM 4552 N N . ALA B 1 179 ? 26.770 25.836 42.868 1.00 22.59 176 ALA B N 1
ATOM 4553 C CA . ALA B 1 179 ? 25.659 26.761 43.023 1.00 23.24 176 ALA B CA 1
ATOM 4554 C C . ALA B 1 179 ? 25.095 27.180 41.652 1.00 26.85 176 ALA B C 1
ATOM 4555 O O . ALA B 1 179 ? 23.889 27.116 41.413 1.00 33.80 176 ALA B O 1
ATOM 4557 N N . LYS B 1 180 ? 25.960 27.580 40.734 1.00 22.64 177 LYS B N 1
ATOM 4558 C CA . LYS B 1 180 ? 25.464 28.027 39.445 1.00 25.25 177 LYS B CA 1
ATOM 4559 C C . LYS B 1 180 ? 24.674 26.925 38.773 1.00 29.15 177 LYS B C 1
ATOM 4560 O O . LYS B 1 180 ? 23.621 27.177 38.187 1.00 24.84 177 LYS B O 1
ATOM 4566 N N . ILE B 1 181 ? 25.203 25.708 38.841 1.00 31.26 178 ILE B N 1
ATOM 4567 C CA . ILE B 1 181 ? 24.540 24.556 38.237 1.00 29.73 178 ILE B CA 1
ATOM 4568 C C . ILE B 1 181 ? 23.189 24.293 38.899 1.00 30.28 178 ILE B C 1
ATOM 4569 O O . ILE B 1 181 ? 22.243 23.881 38.234 1.00 25.15 178 ILE B O 1
ATOM 4574 N N . GLY B 1 182 ? 23.107 24.563 40.202 1.00 25.77 179 GLY B N 1
ATOM 4575 C CA . GLY B 1 182 ? 21.884 24.376 40.960 1.00 22.04 179 GLY B CA 1
ATOM 4576 C C . GLY B 1 182 ? 20.764 25.298 40.494 1.00 27.90 179 GLY B C 1
ATOM 4577 O O . GLY B 1 182 ? 19.631 24.858 40.291 1.00 28.28 179 GLY B O 1
ATOM 4578 N N . LYS B 1 183 ? 21.085 26.581 40.344 1.00 16.50 180 LYS B N 1
ATOM 4579 C CA . LYS B 1 183 ? 20.158 27.562 39.785 1.00 30.85 180 LYS B CA 1
ATOM 4580 C C . LYS B 1 183 ? 19.763 27.231 38.342 1.00 32.29 180 LYS B C 1
ATOM 4581 O O . LYS B 1 183 ? 18.592 27.259 37.994 1.00 35.09 180 LYS B O 1
ATOM 4587 N N . LEU B 1 184 ? 20.751 26.920 37.512 1.00 28.88 181 LEU B N 1
ATOM 4588 C CA . LEU B 1 184 ? 20.527 26.698 36.088 1.00 33.46 181 LEU B CA 1
ATOM 4589 C C . LEU B 1 184 ? 19.624 25.492 35.845 1.00 34.01 181 LEU B C 1
ATOM 4590 O O . LEU B 1 184 ? 18.696 25.541 35.035 1.00 33.45 181 LEU B O 1
ATOM 4595 N N . LEU B 1 185 ? 19.912 24.403 36.547 1.00 29.07 182 LEU B N 1
ATOM 4596 C CA . LEU B 1 185 ? 19.183 23.155 36.337 1.00 35.11 182 LEU B CA 1
ATOM 4597 C C . LEU B 1 185 ? 17.966 23.069 37.267 1.00 30.12 182 LEU B C 1
ATOM 4598 O O . LEU B 1 185 ? 17.351 22.016 37.403 1.00 31.15 182 LEU B O 1
ATOM 4603 N N . ASN B 1 186 ? 17.628 24.180 37.908 1.00 28.44 183 ASN B N 1
ATOM 4604 C CA . ASN B 1 186 ? 16.582 24.167 38.937 1.00 32.87 183 ASN B CA 1
ATOM 4605 C C . ASN B 1 186 ? 16.745 22.977 39.886 1.00 32.05 183 ASN B C 1
ATOM 4606 O O . ASN B 1 186 ? 15.860 22.142 40.027 1.00 31.39 183 ASN B O 1
ATOM 4611 N N . ARG B 1 187 ? 17.898 22.906 40.538 1.00 33.41 184 ARG B N 1
ATOM 4612 C CA . ARG B 1 187 ? 18.121 21.905 41.568 1.00 33.74 184 ARG B CA 1
ATOM 4613 C C . ARG B 1 187 ? 18.548 22.569 42.872 1.00 32.22 184 ARG B C 1
ATOM 4614 O O . ARG B 1 187 ? 19.735 22.663 43.177 1.00 33.10 184 ARG B O 1
ATOM 4622 N N . PRO B 1 188 ? 17.555 23.031 43.638 1.00 34.34 185 PRO B N 1
ATOM 4623 C CA . PRO B 1 188 ? 17.744 23.810 44.853 1.00 35.81 185 PRO B CA 1
ATOM 4624 C C . PRO B 1 188 ? 18.603 23.056 45.847 1.00 29.92 185 PRO B C 1
ATOM 4625 O O . PRO B 1 188 ? 19.343 23.710 46.572 1.00 28.65 185 PRO B O 1
ATOM 4629 N N . GLU B 1 189 ? 18.513 21.728 45.888 1.00 28.84 186 GLU B N 1
ATOM 4630 C CA . GLU B 1 189 ? 19.381 20.960 46.789 1.00 34.87 186 GLU B CA 1
ATOM 4631 C C . GLU B 1 189 ? 20.833 21.402 46.612 1.00 32.94 186 GLU B C 1
ATOM 4632 O O . GLU B 1 189 ? 21.586 21.539 47.596 1.00 32.10 186 GLU B O 1
ATOM 4638 N N . TYR B 1 190 ? 21.224 21.607 45.352 1.00 25.42 187 TYR B N 1
ATOM 4639 C CA . TYR B 1 190 ? 22.600 22.002 45.031 1.00 31.34 187 TYR B CA 1
ATOM 4640 C C . TYR B 1 190 ? 22.928 23.326 45.700 1.00 34.52 187 TYR B C 1
ATOM 4641 O O . TYR B 1 190 ? 24.045 23.547 46.175 1.00 28.16 187 TYR B O 1
ATOM 4650 N N . VAL B 1 191 ? 21.944 24.221 45.706 1.00 29.29 188 VAL B N 1
ATOM 4651 C CA . VAL B 1 191 ? 22.161 25.562 46.213 1.00 29.58 188 VAL B CA 1
ATOM 4652 C C . VAL B 1 191 ? 22.205 25.521 47.734 1.00 29.41 188 VAL B C 1
ATOM 4653 O O . VAL B 1 191 ? 22.989 26.223 48.368 1.00 31.18 188 VAL B O 1
ATOM 4657 N N . GLU B 1 192 ? 21.375 24.675 48.325 1.00 19.21 189 GLU B N 1
ATOM 4658 C CA . GLU B 1 192 ? 21.391 24.549 49.773 1.00 23.59 189 GLU B CA 1
ATOM 4659 C C . GLU B 1 192 ? 22.736 23.956 50.204 1.00 30.95 189 GLU B C 1
ATOM 4660 O O . GLU B 1 192 ? 23.362 24.434 51.171 1.00 24.93 189 GLU B O 1
ATOM 4666 N N . GLU B 1 193 ? 23.199 22.936 49.483 1.00 23.78 190 GLU B N 1
ATOM 4667 C CA . GLU B 1 193 ? 24.484 22.333 49.839 1.00 21.32 190 GLU B CA 1
ATOM 4668 C C . GLU B 1 193 ? 25.564 23.416 49.807 1.00 26.52 190 GLU B C 1
ATOM 4669 O O . GLU B 1 193 ? 26.349 23.551 50.755 1.00 30.03 190 GLU B O 1
ATOM 4675 N N . ALA B 1 194 ? 25.560 24.209 48.729 1.00 30.04 191 ALA B N 1
ATOM 4676 C CA . ALA B 1 194 ? 26.518 25.304 48.529 1.00 25.81 191 ALA B CA 1
ATOM 4677 C C . ALA B 1 194 ? 26.495 26.315 49.668 1.00 27.74 191 ALA B C 1
ATOM 4678 O O . ALA B 1 194 ? 27.540 26.767 50.149 1.00 27.93 191 ALA B O 1
ATOM 4680 N N . THR B 1 195 ? 25.289 26.673 50.091 1.00 27.83 192 THR B N 1
ATOM 4681 C CA . THR B 1 195 ? 25.132 27.679 51.112 1.00 26.73 192 THR B CA 1
ATOM 4682 C C . THR B 1 195 ? 25.694 27.113 52.411 1.00 29.45 192 THR B C 1
ATOM 4683 O O . THR B 1 195 ? 26.386 27.803 53.174 1.00 31.03 192 THR B O 1
ATOM 4687 N N . TYR B 1 196 ? 25.393 25.846 52.655 1.00 29.81 193 TYR B N 1
ATOM 4688 C CA . TYR B 1 196 ? 25.913 25.174 53.835 1.00 32.39 193 TYR B CA 1
ATOM 4689 C C . TYR B 1 196 ? 27.441 25.193 53.819 1.00 21.96 193 TYR B C 1
ATOM 4690 O O . TYR B 1 196 ? 28.088 25.452 54.833 1.00 27.62 193 TYR B O 1
ATOM 4699 N N . GLN B 1 197 ? 28.029 24.962 52.662 1.00 20.95 194 GLN B N 1
ATOM 4700 C CA . GLN B 1 197 ? 29.490 24.953 52.613 1.00 26.01 194 GLN B CA 1
ATOM 4701 C C . GLN B 1 197 ? 30.020 26.357 52.920 1.00 27.68 194 GLN B C 1
ATOM 4702 O O . GLN B 1 197 ? 31.056 26.507 53.546 1.00 29.99 194 GLN B O 1
ATOM 4708 N N . PHE B 1 198 ? 29.313 27.396 52.480 1.00 23.23 195 PHE B N 1
ATOM 4709 C CA . PHE B 1 198 ? 29.797 28.726 52.769 1.00 23.60 195 PHE B CA 1
ATOM 4710 C C . PHE B 1 198 ? 29.860 28.923 54.257 1.00 25.99 195 PHE B C 1
ATOM 4711 O O . PHE B 1 198 ? 30.902 29.306 54.799 1.00 32.57 195 PHE B O 1
ATOM 4719 N N . LEU B 1 199 ? 28.752 28.612 54.922 1.00 23.31 196 LEU B N 1
ATOM 4720 C CA . LEU B 1 199 ? 28.684 28.767 56.364 1.00 25.33 196 LEU B CA 1
ATOM 4721 C C . LEU B 1 199 ? 29.804 27.974 57.058 1.00 31.81 196 LEU B C 1
ATOM 4722 O O . LEU B 1 199 ? 30.501 28.515 57.901 1.00 26.46 196 LEU B O 1
ATOM 4727 N N . LEU B 1 200 ? 29.983 26.702 56.704 1.00 28.32 197 LEU B N 1
ATOM 4728 C CA . LEU B 1 200 ? 30.987 25.900 57.400 1.00 27.99 197 LEU B CA 1
ATOM 4729 C C . LEU B 1 200 ? 32.403 26.428 57.122 1.00 24.45 197 LEU B C 1
ATOM 4730 O O . LEU B 1 200 ? 33.227 26.469 58.009 1.00 29.70 197 LEU B O 1
ATOM 4735 N N . HIS B 1 201 ? 32.677 26.870 55.899 1.00 22.01 198 HIS B N 1
ATOM 4736 C CA . HIS B 1 201 ? 33.990 27.415 55.618 1.00 19.72 198 HIS B CA 1
ATOM 4737 C C . HIS B 1 201 ? 34.244 28.692 56.417 1.00 32.70 198 HIS B C 1
ATOM 4738 O O . HIS B 1 201 ? 35.342 28.874 56.963 1.00 32.89 198 HIS B O 1
ATOM 4745 N N . VAL B 1 202 ? 33.238 29.577 56.488 1.00 28.88 199 VAL B N 1
ATOM 4746 C CA . VAL B 1 202 ? 33.368 30.772 57.298 1.00 28.16 199 VAL B CA 1
ATOM 4747 C C . VAL B 1 202 ? 33.776 30.337 58.709 1.00 31.88 199 VAL B C 1
ATOM 4748 O O . VAL B 1 202 ? 34.806 30.760 59.222 1.00 28.66 199 VAL B O 1
ATOM 4752 N N . GLN B 1 203 ? 32.987 29.448 59.303 1.00 32.66 200 GLN B N 1
ATOM 4753 C CA . GLN B 1 203 ? 33.272 28.922 60.629 1.00 32.36 200 GLN B CA 1
ATOM 4754 C C . GLN B 1 203 ? 34.736 28.481 60.838 1.00 37.72 200 GLN B C 1
ATOM 4755 O O . GLN B 1 203 ? 35.362 28.838 61.842 1.00 31.57 200 GLN B O 1
ATOM 4761 N N . ASN B 1 204 ? 35.283 27.703 59.909 1.00 35.30 201 ASN B N 1
ATOM 4762 C CA . ASN B 1 204 ? 36.585 27.067 60.157 1.00 30.93 201 ASN B CA 1
ATOM 4763 C C . ASN B 1 204 ? 37.781 27.854 59.655 1.00 33.80 201 ASN B C 1
ATOM 4764 O O . ASN B 1 204 ? 38.922 27.533 60.005 1.00 40.12 201 ASN B O 1
ATOM 4769 N N . LEU B 1 205 ? 37.531 28.867 58.825 1.00 32.88 202 LEU B N 1
ATOM 4770 C CA . LEU B 1 205 ? 38.618 29.569 58.158 1.00 32.98 202 LEU B CA 1
ATOM 4771 C C . LEU B 1 205 ? 38.690 31.079 58.441 1.00 36.00 202 LEU B C 1
ATOM 4772 O O . LEU B 1 205 ? 39.777 31.664 58.497 1.00 33.85 202 LEU B O 1
ATOM 4785 N N . ASP B 1 207 ? 39.090 34.528 60.169 1.00 32.63 204 ASP B N 1
ATOM 4786 C CA . ASP B 1 207 ? 39.770 34.918 61.401 1.00 41.16 204 ASP B CA 1
ATOM 4787 C C . ASP B 1 207 ? 39.084 36.109 62.063 1.00 34.65 204 ASP B C 1
ATOM 4788 O O . ASP B 1 207 ? 39.260 37.247 61.629 1.00 30.47 204 ASP B O 1
ATOM 4793 N N . LYS B 1 208 ? 38.304 35.850 63.109 1.00 38.52 205 LYS B N 1
ATOM 4794 C CA . LYS B 1 208 ? 37.504 36.911 63.732 1.00 44.17 205 LYS B CA 1
ATOM 4795 C C . LYS B 1 208 ? 38.376 38.050 64.264 1.00 43.91 205 LYS B C 1
ATOM 4796 O O . LYS B 1 208 ? 37.922 39.179 64.375 1.00 44.15 205 LYS B O 1
ATOM 4802 N N . GLU B 1 209 ? 39.635 37.745 64.566 1.00 46.31 206 GLU B N 1
ATOM 4803 C CA . GLU B 1 209 ? 40.562 38.725 65.123 1.00 44.25 206 GLU B CA 1
ATOM 4804 C C . GLU B 1 209 ? 40.958 39.816 64.133 1.00 42.98 206 GLU B C 1
ATOM 4805 O O . GLU B 1 209 ? 41.280 40.936 64.538 1.00 52.31 206 GLU B O 1
ATOM 4811 N N . THR B 1 210 ? 40.932 39.499 62.841 1.00 34.82 207 THR B N 1
ATOM 4812 C CA . THR B 1 210 ? 41.428 40.428 61.823 1.00 35.83 207 THR B CA 1
ATOM 4813 C C . THR B 1 210 ? 40.425 40.740 60.717 1.00 36.68 207 THR B C 1
ATOM 4814 O O . THR B 1 210 ? 40.439 41.833 60.155 1.00 35.78 207 THR B O 1
ATOM 4818 N N . GLY B 1 211 ? 39.562 39.782 60.405 1.00 33.98 208 GLY B N 1
ATOM 4819 C CA . GLY B 1 211 ? 38.643 39.935 59.297 1.00 36.96 208 GLY B CA 1
ATOM 4820 C C . GLY B 1 211 ? 39.166 39.189 58.087 1.00 36.91 208 GLY B C 1
ATOM 4821 O O . GLY B 1 211 ? 38.493 39.096 57.064 1.00 40.37 208 GLY B O 1
ATOM 4822 N N . LEU B 1 212 ? 40.383 38.667 58.202 1.00 37.69 209 LEU B N 1
ATOM 4823 C CA . LEU B 1 212 ? 40.977 37.887 57.121 1.00 35.48 209 LEU B CA 1
ATOM 4824 C C . LEU B 1 212 ? 40.749 36.412 57.353 1.00 33.84 209 LEU B C 1
ATOM 4825 O O . LEU B 1 212 ? 40.252 35.995 58.402 1.00 30.88 209 LEU B O 1
ATOM 4830 N N . TRP B 1 213 ? 41.106 35.620 56.358 1.00 30.52 210 TRP B N 1
ATOM 4831 C CA . TRP B 1 213 ? 40.871 34.200 56.439 1.00 31.25 210 TRP B CA 1
ATOM 4832 C C . TRP B 1 213 ? 42.186 33.460 56.570 1.00 34.97 210 TRP B C 1
ATOM 4833 O O . TRP B 1 213 ? 43.216 33.906 56.066 1.00 33.54 210 TRP B O 1
ATOM 4844 N N . PHE B 1 214 ? 42.144 32.319 57.241 1.00 37.16 211 PHE B N 1
ATOM 4845 C CA . PHE B 1 214 ? 43.296 31.438 57.274 1.00 33.22 211 PHE B CA 1
ATOM 4846 C C . PHE B 1 214 ? 43.232 30.573 56.040 1.00 35.25 211 PHE B C 1
ATOM 4847 O O . PHE B 1 214 ? 42.144 30.315 55.512 1.00 31.64 211 PHE B O 1
ATOM 4855 N N . HIS B 1 215 ? 44.397 30.140 55.573 1.00 35.48 212 HIS B N 1
ATOM 4856 C CA . HIS B 1 215 ? 44.479 29.389 54.327 1.00 35.80 212 HIS B CA 1
ATOM 4857 C C . HIS B 1 215 ? 43.695 28.082 54.451 1.00 37.73 212 HIS B C 1
ATOM 4858 O O . HIS B 1 215 ? 42.802 27.807 53.628 1.00 31.78 212 HIS B O 1
ATOM 4865 N N . GLY B 1 216 ? 44.000 27.299 55.492 1.00 32.63 213 GLY B N 1
ATOM 4866 C CA . GLY B 1 216 ? 43.382 25.992 55.659 1.00 29.79 213 GLY B CA 1
ATOM 4867 C C . GLY B 1 216 ? 42.933 25.616 57.062 1.00 34.89 213 GLY B C 1
ATOM 4868 O O . GLY B 1 216 ? 43.305 26.240 58.059 1.00 38.30 213 GLY B O 1
ATOM 4869 N N . TRP B 1 217 ? 42.122 24.568 57.128 1.00 37.81 214 TRP B N 1
ATOM 4870 C CA . TRP B 1 217 ? 41.687 23.980 58.391 1.00 36.93 214 TRP B CA 1
ATOM 4871 C C . TRP B 1 217 ? 41.731 22.474 58.267 1.00 41.78 214 TRP B C 1
ATOM 4872 O O . TRP B 1 217 ? 41.729 21.927 57.153 1.00 35.93 214 TRP B O 1
ATOM 4883 N N . SER B 1 218 ? 41.757 21.802 59.408 1.00 38.05 215 SER B N 1
ATOM 4884 C CA . SER B 1 218 ? 41.725 20.356 59.419 1.00 39.95 215 SER B CA 1
ATOM 4885 C C . SER B 1 218 ? 40.998 19.805 60.630 1.00 42.35 215 SER B C 1
ATOM 4886 O O . SER B 1 218 ? 41.308 20.164 61.765 1.00 42.08 215 SER B O 1
ATOM 4889 N N . TYR B 1 219 ? 40.039 18.919 60.391 1.00 39.03 216 TYR B N 1
ATOM 4890 C CA . TYR B 1 219 ? 39.411 18.203 61.486 1.00 36.32 216 TYR B CA 1
ATOM 4891 C C . TYR B 1 219 ? 40.293 17.091 62.036 1.00 46.63 216 TYR B C 1
ATOM 4892 O O . TYR B 1 219 ? 39.889 16.351 62.933 1.00 53.20 216 TYR B O 1
ATOM 4901 N N . ASP B 1 220 ? 41.497 16.966 61.494 1.00 44.74 217 ASP B N 1
ATOM 4902 C CA . ASP B 1 220 ? 42.460 16.043 62.070 1.00 49.23 217 ASP B CA 1
ATOM 4903 C C . ASP B 1 220 ? 43.425 16.803 62.967 1.00 43.13 217 ASP B C 1
ATOM 4904 O O . ASP B 1 220 ? 44.522 17.174 62.551 1.00 41.28 217 ASP B O 1
ATOM 4909 N N . GLY B 1 221 ? 43.002 17.046 64.199 1.00 43.78 218 GLY B N 1
ATOM 4910 C CA . GLY B 1 221 ? 43.784 17.849 65.117 1.00 42.81 218 GLY B CA 1
ATOM 4911 C C . GLY B 1 221 ? 43.132 19.204 65.326 1.00 44.49 218 GLY B C 1
ATOM 4912 O O . GLY B 1 221 ? 43.620 20.014 66.115 1.00 42.77 218 GLY B O 1
ATOM 4913 N N . HIS B 1 222 ? 42.035 19.448 64.608 1.00 37.58 219 HIS B N 1
ATOM 4914 C CA . HIS B 1 222 ? 41.272 20.695 64.747 1.00 43.67 219 HIS B CA 1
ATOM 4915 C C . HIS B 1 222 ? 42.123 21.966 64.779 1.00 43.04 219 HIS B C 1
ATOM 4916 O O . HIS B 1 222 ? 42.203 22.632 65.818 1.00 38.84 219 HIS B O 1
ATOM 4923 N N . HIS B 1 223 ? 42.724 22.322 63.644 1.00 39.41 220 HIS B N 1
ATOM 4924 C CA . HIS B 1 223 ? 43.641 23.448 63.609 1.00 35.72 220 HIS B CA 1
ATOM 4925 C C . HIS B 1 223 ? 43.728 24.126 62.242 1.00 38.54 220 HIS B C 1
ATOM 4926 O O . HIS B 1 223 ? 43.209 23.626 61.252 1.00 40.04 220 HIS B O 1
ATOM 4933 N N . ASN B 1 224 ? 44.443 25.247 62.200 1.00 34.95 221 ASN B N 1
ATOM 4934 C CA . ASN B 1 224 ? 44.616 26.032 60.985 1.00 39.46 221 ASN B CA 1
ATOM 4935 C C . ASN B 1 224 ? 46.051 26.055 60.433 1.00 41.26 221 ASN B C 1
ATOM 4936 O O . ASN B 1 224 ? 46.522 27.081 59.915 1.00 33.55 221 ASN B O 1
ATOM 4941 N N . PHE B 1 225 ? 46.729 24.910 60.530 1.00 35.21 222 PHE B N 1
ATOM 4942 C CA . PHE B 1 225 ? 48.071 24.779 59.982 1.00 37.80 222 PHE B CA 1
ATOM 4943 C C . PHE B 1 225 ? 48.916 25.963 60.458 1.00 40.69 222 PHE B C 1
ATOM 4944 O O . PHE B 1 225 ? 48.982 26.201 61.654 1.00 40.78 222 PHE B O 1
ATOM 4952 N N . ALA B 1 226 ? 49.537 26.726 59.567 1.00 39.23 223 ALA B N 1
ATOM 4953 C CA . ALA B 1 226 ? 50.342 27.856 60.038 1.00 43.55 223 ALA B CA 1
ATOM 4954 C C . ALA B 1 226 ? 49.511 29.089 60.422 1.00 43.28 223 ALA B C 1
ATOM 4955 O O . ALA B 1 226 ? 50.066 30.111 60.821 1.00 42.27 223 ALA B O 1
ATOM 4957 N N . ASN B 1 227 ? 48.190 29.010 60.315 1.00 36.62 224 ASN B N 1
ATOM 4958 C CA . ASN B 1 227 ? 47.392 30.192 60.590 1.00 33.77 224 ASN B CA 1
ATOM 4959 C C . ASN B 1 227 ? 47.778 31.287 59.602 1.00 41.20 224 ASN B C 1
ATOM 4960 O O . ASN B 1 227 ? 47.731 32.479 59.938 1.00 45.39 224 ASN B O 1
ATOM 4965 N N . ALA B 1 228 ? 48.192 30.882 58.399 1.00 35.57 225 ALA B N 1
ATOM 4966 C CA . ALA B 1 228 ? 48.564 31.828 57.346 1.00 35.26 225 ALA B CA 1
ATOM 4967 C C . ALA B 1 228 ? 47.374 32.634 56.815 1.00 38.47 225 ALA B C 1
ATOM 4968 O O . ALA B 1 228 ? 46.369 32.068 56.371 1.00 43.69 225 ALA B O 1
ATOM 4970 N N . ARG B 1 229 ? 47.505 33.953 56.838 1.00 34.55 226 ARG B N 1
ATOM 4971 C CA . ARG B 1 229 ? 46.563 34.821 56.155 1.00 34.85 226 ARG B CA 1
ATOM 4972 C C . ARG B 1 229 ? 47.103 35.078 54.746 1.00 39.39 226 ARG B C 1
ATOM 4973 O O . ARG B 1 229 ? 47.582 36.169 54.423 1.00 34.85 226 ARG B O 1
ATOM 4981 N N . TRP B 1 230 ? 47.031 34.041 53.919 1.00 39.88 227 TRP B N 1
ATOM 4982 C CA . TRP B 1 230 ? 47.637 34.041 52.592 1.00 42.30 227 TRP B CA 1
ATOM 4983 C C . TRP B 1 230 ? 46.768 34.813 51.605 1.00 43.47 227 TRP B C 1
ATOM 4984 O O . TRP B 1 230 ? 45.572 34.541 51.484 1.00 47.65 227 TRP B O 1
ATOM 4995 N N . ALA B 1 231 ? 47.381 35.774 50.914 1.00 41.14 228 ALA B N 1
ATOM 4996 C CA . ALA B 1 231 ? 46.669 36.665 49.997 1.00 39.35 228 ALA B CA 1
ATOM 4997 C C . ALA B 1 231 ? 45.849 35.960 48.913 1.00 41.33 228 ALA B C 1
ATOM 4998 O O . ALA B 1 231 ? 44.625 36.143 48.829 1.00 33.73 228 ALA B O 1
ATOM 5000 N N . ARG B 1 232 ? 46.498 35.182 48.058 1.00 43.05 229 ARG B N 1
ATOM 5001 C CA . ARG B 1 232 ? 45.728 34.608 46.962 1.00 44.00 229 ARG B CA 1
ATOM 5002 C C . ARG B 1 232 ? 44.582 33.783 47.517 1.00 39.53 229 ARG B C 1
ATOM 5003 O O . ARG B 1 232 ? 43.460 33.843 47.003 1.00 35.41 229 ARG B O 1
ATOM 5011 N N . GLY B 1 233 ? 44.859 33.015 48.571 1.00 37.89 230 GLY B N 1
ATOM 5012 C CA . GLY B 1 233 ? 43.798 32.302 49.265 1.00 34.48 230 GLY B CA 1
ATOM 5013 C C . GLY B 1 233 ? 42.655 33.243 49.638 1.00 36.54 230 GLY B C 1
ATOM 5014 O O . GLY B 1 233 ? 41.466 32.960 49.397 1.00 31.53 230 GLY B O 1
ATOM 5015 N N . ASN B 1 234 ? 43.015 34.379 50.231 1.00 34.78 231 ASN B N 1
ATOM 5016 C CA . ASN B 1 234 ? 42.012 35.357 50.631 1.00 33.41 231 ASN B CA 1
ATOM 5017 C C . ASN B 1 234 ? 41.264 35.964 49.439 1.00 34.64 231 ASN B C 1
ATOM 5018 O O . ASN B 1 234 ? 40.095 36.332 49.563 1.00 35.00 231 ASN B O 1
ATOM 5023 N N . SER B 1 235 ? 41.933 36.074 48.292 1.00 32.44 232 SER B N 1
ATOM 5024 C CA . SER B 1 235 ? 41.311 36.709 47.136 1.00 32.89 232 SER B CA 1
ATOM 5025 C C . SER B 1 235 ? 40.180 35.866 46.569 1.00 34.66 232 SER B C 1
ATOM 5026 O O . SER B 1 235 ? 39.191 36.420 46.083 1.00 23.41 232 SER B O 1
ATOM 5029 N N . TRP B 1 236 ? 40.295 34.539 46.659 1.00 30.08 233 TRP B N 1
ATOM 5030 C CA . TRP B 1 236 ? 39.171 33.679 46.289 1.00 28.53 233 TRP B CA 1
ATOM 5031 C C . TRP B 1 236 ? 37.886 34.076 47.010 1.00 32.07 233 TRP B C 1
ATOM 5032 O O . TRP B 1 236 ? 36.795 34.011 46.447 1.00 30.64 233 TRP B O 1
ATOM 5043 N N . LEU B 1 237 ? 38.010 34.489 48.265 1.00 33.10 234 LEU B N 1
ATOM 5044 C CA . LEU B 1 237 ? 36.832 34.877 49.033 1.00 34.25 234 LEU B CA 1
ATOM 5045 C C . LEU B 1 237 ? 36.269 36.198 48.551 1.00 36.05 234 LEU B C 1
ATOM 5046 O O . LEU B 1 237 ? 35.048 36.378 48.465 1.00 25.83 234 LEU B O 1
ATOM 5051 N N . THR B 1 238 ? 37.169 37.118 48.240 1.00 31.33 235 THR B N 1
ATOM 5052 C CA . THR B 1 238 ? 36.751 38.414 47.748 1.00 35.30 235 THR B CA 1
ATOM 5053 C C . THR B 1 238 ? 36.050 38.249 46.396 1.00 34.03 235 THR B C 1
ATOM 5054 O O . THR B 1 238 ? 35.111 38.987 46.091 1.00 26.04 235 THR B O 1
ATOM 5058 N N . ILE B 1 239 ? 36.491 37.274 45.598 1.00 30.26 236 ILE B N 1
ATOM 5059 C CA . ILE B 1 239 ? 35.869 37.024 44.304 1.00 26.02 236 ILE B CA 1
ATOM 5060 C C . ILE B 1 239 ? 34.546 36.311 44.518 1.00 35.69 236 ILE B C 1
ATOM 5061 O O . ILE B 1 239 ? 33.526 36.691 43.940 1.00 34.02 236 ILE B O 1
ATOM 5066 N N . VAL B 1 240 ? 34.568 35.278 45.361 1.00 31.05 237 VAL B N 1
ATOM 5067 C CA . VAL B 1 240 ? 33.448 34.349 45.445 1.00 29.38 237 VAL B CA 1
ATOM 5068 C C . VAL B 1 240 ? 32.201 34.899 46.131 1.00 31.16 237 VAL B C 1
ATOM 5069 O O . VAL B 1 240 ? 31.094 34.686 45.646 1.00 30.30 237 VAL B O 1
ATOM 5073 N N . ILE B 1 241 ? 32.369 35.609 47.238 1.00 36.37 238 ILE B N 1
ATOM 5074 C CA . ILE B 1 241 ? 31.203 36.105 47.968 1.00 33.82 238 ILE B CA 1
ATOM 5075 C C . ILE B 1 241 ? 30.292 36.997 47.093 1.00 31.72 238 ILE B C 1
ATOM 5076 O O . ILE B 1 241 ? 29.086 36.753 46.998 1.00 24.35 238 ILE B O 1
ATOM 5081 N N . PRO B 1 242 ? 30.862 38.015 46.435 1.00 31.88 239 PRO B N 1
ATOM 5082 C CA . PRO B 1 242 ? 29.993 38.846 45.591 1.00 29.84 239 PRO B CA 1
ATOM 5083 C C . PRO B 1 242 ? 29.296 38.039 44.491 1.00 28.35 239 PRO B C 1
ATOM 5084 O O . PRO B 1 242 ? 28.101 38.250 44.257 1.00 27.52 239 PRO B O 1
ATOM 5088 N N . ASP B 1 243 ? 30.015 37.129 43.839 1.00 24.27 240 ASP B N 1
ATOM 5089 C CA . ASP B 1 243 ? 29.413 36.308 42.789 1.00 25.13 240 ASP B CA 1
ATOM 5090 C C . ASP B 1 243 ? 28.341 35.382 43.339 1.00 24.74 240 ASP B C 1
ATOM 5091 O O . ASP B 1 243 ? 27.284 35.207 42.707 1.00 24.47 240 ASP B O 1
ATOM 5096 N N . PHE B 1 244 ? 28.621 34.790 44.509 1.00 24.07 241 PHE B N 1
ATOM 5097 C CA . PHE B 1 244 ? 27.659 33.927 45.201 1.00 28.22 241 PHE B CA 1
ATOM 5098 C C . PHE B 1 244 ? 26.399 34.718 45.611 1.00 28.39 241 PHE B C 1
ATOM 5099 O O . PHE B 1 244 ? 25.277 34.236 45.445 1.00 26.63 241 PHE B O 1
ATOM 5107 N N . LEU B 1 245 ? 26.589 35.912 46.163 1.00 26.85 242 LEU B N 1
ATOM 5108 C CA . LEU B 1 245 ? 25.440 36.783 46.490 1.00 31.14 242 LEU B CA 1
ATOM 5109 C C . LEU B 1 245 ? 24.646 37.092 45.237 1.00 25.07 242 LEU B C 1
ATOM 5110 O O . LEU B 1 245 ? 23.417 37.058 45.238 1.00 26.89 242 LEU B O 1
ATOM 5115 N N . GLU B 1 246 ? 25.358 37.358 44.151 1.00 23.92 243 GLU B N 1
ATOM 5116 C CA . GLU B 1 246 ? 24.700 37.687 42.899 1.00 30.62 243 GLU B CA 1
ATOM 5117 C C . GLU B 1 246 ? 23.778 36.544 42.496 1.00 30.82 243 GLU B C 1
ATOM 5118 O O . GLU B 1 246 ? 22.608 36.763 42.195 1.00 22.93 243 GLU B O 1
ATOM 5124 N N . LEU B 1 247 ? 24.318 35.328 42.497 1.00 21.21 244 LEU B N 1
ATOM 5125 C CA . LEU B 1 247 ? 23.553 34.163 42.112 1.00 21.00 244 LEU B CA 1
ATOM 5126 C C . LEU B 1 247 ? 22.339 33.945 43.026 1.00 24.57 244 LEU B C 1
ATOM 5127 O O . LEU B 1 247 ? 21.254 33.657 42.542 1.00 29.39 244 LEU B O 1
ATOM 5132 N N . LEU B 1 248 ? 22.537 34.039 44.345 1.00 23.05 245 LEU B N 1
ATOM 5133 C CA . LEU B 1 248 ? 21.456 33.790 45.298 1.00 17.51 245 LEU B CA 1
ATOM 5134 C C . LEU B 1 248 ? 20.328 34.830 45.158 1.00 20.54 245 LEU B C 1
ATOM 5135 O O . LEU B 1 248 ? 19.171 34.518 45.381 1.00 19.71 245 LEU B O 1
ATOM 5140 N N . ASP B 1 249 ? 20.687 36.066 44.822 1.00 24.21 246 ASP B N 1
ATOM 5141 C CA . ASP B 1 249 ? 19.695 37.110 44.556 1.00 30.51 246 ASP B CA 1
ATOM 5142 C C . ASP B 1 249 ? 18.638 37.154 45.665 1.00 30.72 246 ASP B C 1
ATOM 5143 O O . ASP B 1 249 ? 17.446 37.093 45.391 1.00 41.33 246 ASP B O 1
ATOM 5148 N N . LEU B 1 250 ? 19.097 37.273 46.910 1.00 28.25 247 LEU B N 1
ATOM 5149 C CA . LEU B 1 250 ? 18.243 37.307 48.101 1.00 30.56 247 LEU B CA 1
ATOM 5150 C C . LEU B 1 250 ? 17.825 38.715 48.515 1.00 30.51 247 LEU B C 1
ATOM 5151 O O . LEU B 1 250 ? 18.568 39.665 48.293 1.00 26.25 247 LEU B O 1
ATOM 5156 N N . PRO B 1 251 ? 16.640 38.847 49.147 1.00 28.56 248 PRO B N 1
ATOM 5157 C CA . PRO B 1 251 ? 16.220 40.154 49.690 1.00 33.96 248 PRO B CA 1
ATOM 5158 C C . PRO B 1 251 ? 17.302 40.729 50.605 1.00 34.58 248 PRO B C 1
ATOM 5159 O O . PRO B 1 251 ? 18.110 40.002 51.204 1.00 33.46 248 PRO B O 1
ATOM 5163 N N . GLU B 1 252 ? 17.321 42.043 50.704 1.00 28.95 249 GLU B N 1
ATOM 5164 C CA . GLU B 1 252 ? 18.350 42.724 51.473 1.00 39.86 249 GLU B CA 1
ATOM 5165 C C . GLU B 1 252 ? 18.336 42.340 52.956 1.00 30.36 249 GLU B C 1
ATOM 5166 O O . GLU B 1 252 ? 19.385 42.222 53.569 1.00 30.08 249 GLU B O 1
ATOM 5172 N N . ASN B 1 253 ? 17.151 42.141 53.527 1.00 30.66 250 ASN B N 1
ATOM 5173 C CA . ASN B 1 253 ? 17.019 41.798 54.953 1.00 37.85 250 ASN B CA 1
ATOM 5174 C C . ASN B 1 253 ? 17.268 40.314 55.303 1.00 33.86 250 ASN B C 1
ATOM 5175 O O . ASN B 1 253 ? 17.305 39.948 56.468 1.00 34.14 250 ASN B O 1
ATOM 5180 N N . ASN B 1 254 ? 17.432 39.473 54.285 1.00 23.40 251 ASN B N 1
ATOM 5181 C CA . ASN B 1 254 ? 17.663 38.046 54.465 1.00 25.95 251 ASN B CA 1
ATOM 5182 C C . ASN B 1 254 ? 18.877 37.807 55.358 1.00 31.83 251 ASN B C 1
ATOM 5183 O O . ASN B 1 254 ? 19.920 38.444 55.188 1.00 22.49 251 ASN B O 1
ATOM 5188 N N . ALA B 1 255 ? 18.741 36.895 56.313 1.00 32.25 252 ALA B N 1
ATOM 5189 C CA . ALA B 1 255 ? 19.771 36.734 57.331 1.00 30.59 252 ALA B CA 1
ATOM 5190 C C . ALA B 1 255 ? 21.073 36.168 56.757 1.00 26.89 252 ALA B C 1
ATOM 5191 O O . ALA B 1 255 ? 22.153 36.642 57.096 1.00 26.76 252 ALA B O 1
ATOM 5193 N N . VAL B 1 256 ? 20.959 35.192 55.865 1.00 26.25 253 VAL B N 1
ATOM 5194 C CA . VAL B 1 256 ? 22.115 34.652 55.154 1.00 31.62 253 VAL B CA 1
ATOM 5195 C C . VAL B 1 256 ? 22.806 35.701 54.269 1.00 28.06 253 VAL B C 1
ATOM 5196 O O . VAL B 1 256 ? 24.041 35.785 54.239 1.00 29.40 253 VAL B O 1
ATOM 5200 N N . ARG B 1 257 ? 22.012 36.492 53.556 1.00 17.76 254 ARG B N 1
ATOM 5201 C CA . ARG B 1 257 ? 22.568 37.543 52.731 1.00 24.34 254 ARG B CA 1
ATOM 5202 C C . ARG B 1 257 ? 23.336 38.556 53.605 1.00 28.90 254 ARG B C 1
ATOM 5203 O O . ARG B 1 257 ? 24.500 38.885 53.312 1.00 25.22 254 ARG B O 1
ATOM 5211 N N . ARG B 1 258 ? 22.700 39.013 54.691 1.00 22.68 255 ARG B N 1
ATOM 5212 C CA . ARG B 1 258 ? 23.358 39.909 55.649 1.00 21.85 255 ARG B CA 1
ATOM 5213 C C . ARG B 1 258 ? 24.638 39.275 56.171 1.00 19.65 255 ARG B C 1
ATOM 5214 O O . ARG B 1 258 ? 25.682 39.922 56.252 1.00 24.75 255 ARG B O 1
ATOM 5222 N N . TYR B 1 259 ? 24.553 38.000 56.513 1.00 22.32 256 TYR B N 1
ATOM 5223 C CA . TYR B 1 259 ? 25.701 37.344 57.117 1.00 30.17 256 TYR B CA 1
ATOM 5224 C C . TYR B 1 259 ? 26.877 37.381 56.136 1.00 27.76 256 TYR B C 1
ATOM 5225 O O . TYR B 1 259 ? 27.976 37.835 56.487 1.00 23.54 256 TYR B O 1
ATOM 5234 N N . LEU B 1 260 ? 26.617 36.966 54.897 1.00 24.99 257 LEU B N 1
ATOM 5235 C CA . LEU B 1 260 ? 27.657 36.891 53.858 1.00 29.82 257 LEU B CA 1
ATOM 5236 C C . LEU B 1 260 ? 28.268 38.257 53.571 1.00 26.69 257 LEU B C 1
ATOM 5237 O O . LEU B 1 260 ? 29.493 38.418 53.441 1.00 24.68 257 LEU B O 1
ATOM 5242 N N . VAL B 1 261 ? 27.389 39.239 53.464 1.00 20.23 258 VAL B N 1
ATOM 5243 C CA . VAL B 1 261 ? 27.807 40.608 53.336 1.00 18.67 258 VAL B CA 1
ATOM 5244 C C . VAL B 1 261 ? 28.666 41.040 54.538 1.00 26.18 258 VAL B C 1
ATOM 5245 O O . VAL B 1 261 ? 29.656 41.743 54.365 1.00 32.02 258 VAL B O 1
ATOM 5249 N N . GLN B 1 262 ? 28.287 40.626 55.750 1.00 17.67 259 GLN B N 1
ATOM 5250 C CA . GLN B 1 262 ? 29.061 40.987 56.939 1.00 22.06 259 GLN B CA 1
ATOM 5251 C C . GLN B 1 262 ? 30.491 40.452 56.846 1.00 27.09 259 GLN B C 1
ATOM 5252 O O . GLN B 1 262 ? 31.448 41.150 57.210 1.00 28.44 259 GLN B O 1
ATOM 5258 N N . VAL B 1 263 ? 30.615 39.211 56.370 1.00 20.35 260 VAL B N 1
ATOM 5259 C CA . VAL B 1 263 ? 31.918 38.553 56.244 1.00 34.12 260 VAL B CA 1
ATOM 5260 C C . VAL B 1 263 ? 32.731 39.285 55.193 1.00 26.88 260 VAL B C 1
ATOM 5261 O O . VAL B 1 263 ? 33.904 39.526 55.364 1.00 24.45 260 VAL B O 1
ATOM 5265 N N . LEU B 1 264 ? 32.072 39.632 54.099 1.00 21.83 261 LEU B N 1
ATOM 5266 C CA . LEU B 1 264 ? 32.717 40.368 53.034 1.00 29.86 261 LEU B CA 1
ATOM 5267 C C . LEU B 1 264 ? 33.216 41.703 53.595 1.00 38.88 261 LEU B C 1
ATOM 5268 O O . LEU B 1 264 ? 34.384 42.053 53.416 1.00 36.13 261 LEU B O 1
ATOM 5273 N N . ASN B 1 265 ? 32.344 42.434 54.294 1.00 30.69 262 ASN B N 1
ATOM 5274 C CA . ASN B 1 265 ? 32.746 43.727 54.851 1.00 27.54 262 ASN B CA 1
ATOM 5275 C C . ASN B 1 265 ? 33.930 43.622 55.807 1.00 32.16 262 ASN B C 1
ATOM 5276 O O . ASN B 1 265 ? 34.815 44.471 55.780 1.00 32.84 262 ASN B O 1
ATOM 5281 N N . ALA B 1 266 ? 33.953 42.570 56.627 1.00 28.24 263 ALA B N 1
ATOM 5282 C CA . ALA B 1 266 ? 35.067 42.348 57.542 1.00 32.32 263 ALA B CA 1
ATOM 5283 C C . ALA B 1 266 ? 36.343 42.168 56.755 1.00 30.51 263 ALA B C 1
ATOM 5284 O O . ALA B 1 266 ? 37.366 42.744 57.106 1.00 35.56 263 ALA B O 1
ATOM 5286 N N . GLN B 1 267 ? 36.284 41.391 55.681 1.00 28.84 264 GLN B N 1
ATOM 5287 C CA . GLN B 1 267 ? 37.495 41.161 54.890 1.00 36.70 264 GLN B CA 1
ATOM 5288 C C . GLN B 1 267 ? 37.977 42.414 54.162 1.00 34.00 264 GLN B C 1
ATOM 5289 O O . GLN B 1 267 ? 39.157 42.755 54.203 1.00 36.79 264 GLN B O 1
ATOM 5295 N N . ILE B 1 268 ? 37.060 43.109 53.511 1.00 32.96 265 ILE B N 1
ATOM 5296 C CA . ILE B 1 268 ? 37.451 44.256 52.713 1.00 38.63 265 ILE B CA 1
ATOM 5297 C C . ILE B 1 268 ? 37.949 45.368 53.642 1.00 43.98 265 ILE B C 1
ATOM 5298 O O . ILE B 1 268 ? 38.915 46.072 53.326 1.00 34.73 265 ILE B O 1
ATOM 5303 N N . ALA B 1 269 ? 37.319 45.482 54.809 1.00 42.59 266 ALA B N 1
ATOM 5304 C CA . ALA B 1 269 ? 37.735 46.468 55.788 1.00 44.33 266 ALA B CA 1
ATOM 5305 C C . ALA B 1 269 ? 39.196 46.225 56.137 1.00 44.35 266 ALA B C 1
ATOM 5306 O O . ALA B 1 269 ? 39.995 47.156 56.156 1.00 45.93 266 ALA B O 1
ATOM 5308 N N . ALA B 1 270 ? 39.553 44.966 56.375 1.00 45.16 267 ALA B N 1
ATOM 5309 C CA . ALA B 1 270 ? 40.938 44.623 56.692 1.00 38.18 267 ALA B CA 1
ATOM 5310 C C . ALA B 1 270 ? 41.887 44.743 55.492 1.00 38.04 267 ALA B C 1
ATOM 5311 O O . ALA B 1 270 ? 43.040 45.131 55.642 1.00 43.06 267 ALA B O 1
ATOM 5313 N N . LEU B 1 271 ? 41.410 44.417 54.299 1.00 36.72 268 LEU B N 1
ATOM 5314 C CA . LEU B 1 271 ? 42.268 44.501 53.120 1.00 39.84 268 LEU B CA 1
ATOM 5315 C C . LEU B 1 271 ? 42.669 45.949 52.887 1.00 40.25 268 LEU B C 1
ATOM 5316 O O . LEU B 1 271 ? 43.831 46.260 52.615 1.00 29.25 268 LEU B O 1
ATOM 5321 N N . ALA B 1 272 ? 41.693 46.837 53.006 1.00 38.09 269 ALA B N 1
ATOM 5322 C CA . ALA B 1 272 ? 41.924 48.246 52.757 1.00 41.06 269 ALA B CA 1
ATOM 5323 C C . ALA B 1 272 ? 42.953 48.778 53.742 1.00 52.25 269 ALA B C 1
ATOM 5324 O O . ALA B 1 272 ? 43.719 49.684 53.427 1.00 55.06 269 ALA B O 1
ATOM 5326 N N . LYS B 1 273 ? 42.985 48.196 54.935 1.00 51.40 270 LYS B N 1
ATOM 5327 C CA . LYS B 1 273 ? 43.939 48.632 55.927 1.00 53.16 270 LYS B CA 1
ATOM 5328 C C . LYS B 1 273 ? 45.354 48.124 55.663 1.00 55.64 270 LYS B C 1
ATOM 5329 O O . LYS B 1 273 ? 46.317 48.801 56.009 1.00 59.92 270 LYS B O 1
ATOM 5335 N N . CYS B 1 274 ? 45.499 46.943 55.066 1.00 53.48 271 CYS B N 1
ATOM 5336 C CA . CYS B 1 274 ? 46.845 46.362 54.905 1.00 51.97 271 CYS B CA 1
ATOM 5337 C C . CYS B 1 274 ? 47.397 46.409 53.469 1.00 49.11 271 CYS B C 1
ATOM 5338 O O . CYS B 1 274 ? 48.419 45.771 53.158 1.00 40.95 271 CYS B O 1
ATOM 5341 N N . GLN B 1 275 ? 46.716 47.174 52.613 1.00 43.41 272 GLN B N 1
ATOM 5342 C CA . GLN B 1 275 ? 47.157 47.415 51.248 1.00 47.20 272 GLN B CA 1
ATOM 5343 C C . GLN B 1 275 ? 48.418 48.289 51.173 1.00 52.16 272 GLN B C 1
ATOM 5344 O O . GLN B 1 275 ? 48.412 49.448 51.584 1.00 54.49 272 GLN B O 1
ATOM 5350 N N . ASP B 1 276 ? 49.492 47.713 50.643 1.00 55.78 273 ASP B N 1
ATOM 5351 C CA . ASP B 1 276 ? 50.708 48.440 50.283 1.00 55.87 273 ASP B CA 1
ATOM 5352 C C . ASP B 1 276 ? 50.380 49.690 49.452 1.00 58.58 273 ASP B C 1
ATOM 5353 O O . ASP B 1 276 ? 49.386 49.730 48.724 1.00 52.32 273 ASP B O 1
ATOM 5358 N N . GLU B 1 277 ? 51.227 50.706 49.570 1.00 63.93 274 GLU B N 1
ATOM 5359 C CA . GLU B 1 277 ? 51.082 51.951 48.823 1.00 66.67 274 GLU B CA 1
ATOM 5360 C C . GLU B 1 277 ? 51.154 51.745 47.298 1.00 54.93 274 GLU B C 1
ATOM 5361 O O . GLU B 1 277 ? 50.644 52.560 46.523 1.00 53.08 274 GLU B O 1
ATOM 5367 N N . SER B 1 278 ? 51.783 50.654 46.878 1.00 46.52 275 SER B N 1
ATOM 5368 C CA . SER B 1 278 ? 51.836 50.293 45.464 1.00 44.98 275 SER B CA 1
ATOM 5369 C C . SER B 1 278 ? 50.472 49.841 44.930 1.00 49.98 275 SER B C 1
ATOM 5370 O O . SER B 1 278 ? 50.263 49.721 43.713 1.00 49.13 275 SER B O 1
ATOM 5373 N N . GLY B 1 279 ? 49.546 49.571 45.839 1.00 44.48 276 GLY B N 1
ATOM 5374 C CA . GLY B 1 279 ? 48.225 49.106 45.450 1.00 41.84 276 GLY B CA 1
ATOM 5375 C C . GLY B 1 279 ? 48.121 47.596 45.508 1.00 43.27 276 GLY B C 1
ATOM 5376 O O . GLY B 1 279 ? 47.023 47.031 45.456 1.00 45.16 276 GLY B O 1
ATOM 5377 N N . LEU B 1 280 ? 49.270 46.934 45.608 1.00 40.45 277 LEU B N 1
ATOM 5378 C CA . LEU B 1 280 ? 49.291 45.482 45.720 1.00 44.28 277 LEU B CA 1
ATOM 5379 C C . LEU B 1 280 ? 49.234 45.033 47.176 1.00 45.60 277 LEU B C 1
ATOM 5380 O O . LEU B 1 280 ? 49.397 45.838 48.089 1.00 45.50 277 LEU B O 1
ATOM 5385 N N . TRP B 1 281 ? 48.983 43.747 47.384 1.00 48.11 278 TRP B N 1
ATOM 5386 C CA . TRP B 1 281 ? 49.052 43.160 48.712 1.00 48.38 278 TRP B CA 1
ATOM 5387 C C . TRP B 1 281 ? 50.223 42.183 48.834 1.00 53.59 278 TRP B C 1
ATOM 5388 O O . TRP B 1 281 ? 50.694 41.616 47.832 1.00 44.24 278 TRP B O 1
ATOM 5399 N N . HIS B 1 282 ? 50.671 42.003 50.077 1.00 54.11 279 HIS B N 1
ATOM 5400 C CA . HIS B 1 282 ? 51.716 41.057 50.429 1.00 51.47 279 HIS B CA 1
ATOM 5401 C C . HIS B 1 282 ? 51.179 39.630 50.466 1.00 52.38 279 HIS B C 1
ATOM 5402 O O . HIS B 1 282 ? 50.046 39.400 50.912 1.00 51.87 279 HIS B O 1
ATOM 5409 N N . THR B 1 283 ? 51.988 38.666 50.019 1.00 46.54 280 THR B N 1
ATOM 5410 C CA . THR B 1 283 ? 51.522 37.273 49.925 1.00 43.83 280 THR B CA 1
ATOM 5411 C C . THR B 1 283 ? 51.087 36.693 51.274 1.00 47.89 280 THR B C 1
ATOM 5412 O O . THR B 1 283 ? 50.203 35.826 51.335 1.00 48.10 280 THR B O 1
ATOM 5416 N N . LEU B 1 284 ? 51.753 37.149 52.333 1.00 43.42 281 LEU B N 1
ATOM 5417 C CA . LEU B 1 284 ? 51.257 37.032 53.688 1.00 44.11 281 LEU B CA 1
ATOM 5418 C C . LEU B 1 284 ? 50.763 38.422 54.016 1.00 45.49 281 LEU B C 1
ATOM 5419 O O . LEU B 1 284 ? 51.565 39.354 54.121 1.00 46.02 281 LEU B O 1
ATOM 5424 N N . LEU B 1 285 ? 49.441 38.555 54.158 1.00 37.39 282 LEU B N 1
ATOM 5425 C CA . LEU B 1 285 ? 48.773 39.855 54.152 1.00 39.46 282 LEU B CA 1
ATOM 5426 C C . LEU B 1 285 ? 49.160 40.740 55.325 1.00 48.98 282 LEU B C 1
ATOM 5427 O O . LEU B 1 285 ? 49.122 41.975 55.237 1.00 47.18 282 LEU B O 1
ATOM 5432 N N . ASP B 1 286 ? 49.512 40.109 56.436 1.00 52.88 283 ASP B N 1
ATOM 5433 C CA . ASP B 1 286 ? 49.760 40.851 57.664 1.00 55.53 283 ASP B CA 1
ATOM 5434 C C . ASP B 1 286 ? 51.262 41.035 57.914 1.00 57.23 283 ASP B C 1
ATOM 5435 O O . ASP B 1 286 ? 51.673 41.609 58.922 1.00 63.47 283 ASP B O 1
ATOM 5440 N N . ASP B 1 287 ? 52.070 40.556 56.978 1.00 53.95 284 ASP B N 1
ATOM 5441 C CA . ASP B 1 287 ? 53.516 40.703 57.071 1.00 56.85 284 ASP B CA 1
ATOM 5442 C C . ASP B 1 287 ? 54.112 41.459 55.889 1.00 58.89 284 ASP B C 1
ATOM 5443 O O . ASP B 1 287 ? 54.313 40.879 54.814 1.00 57.38 284 ASP B O 1
ATOM 5448 N N . PRO B 1 288 ? 54.430 42.746 56.088 1.00 61.85 285 PRO B N 1
ATOM 5449 C CA . PRO B 1 288 ? 55.073 43.536 55.032 1.00 65.70 285 PRO B CA 1
ATOM 5450 C C . PRO B 1 288 ? 56.315 42.868 54.436 1.00 66.52 285 PRO B C 1
ATOM 5451 O O . PRO B 1 288 ? 56.488 42.871 53.219 1.00 73.02 285 PRO B O 1
ATOM 5455 N N . HIS B 1 289 ? 57.163 42.287 55.270 1.00 62.76 286 HIS B N 1
ATOM 5456 C CA . HIS B 1 289 ? 58.409 41.710 54.760 1.00 70.11 286 HIS B CA 1
ATOM 5457 C C . HIS B 1 289 ? 58.098 40.555 53.828 1.00 67.40 286 HIS B C 1
ATOM 5458 O O . HIS B 1 289 ? 58.997 39.885 53.312 1.00 68.51 286 HIS B O 1
ATOM 5465 N N . SER B 1 290 ? 56.808 40.320 53.636 1.00 60.04 287 SER B N 1
ATOM 5466 C CA . SER B 1 290 ? 56.344 39.357 52.659 1.00 66.86 287 SER B CA 1
ATOM 5467 C C . SER B 1 290 ? 56.474 40.025 51.289 1.00 65.62 287 SER B C 1
ATOM 5468 O O . SER B 1 290 ? 56.270 41.243 51.162 1.00 62.82 287 SER B O 1
ATOM 5471 N N . TYR B 1 291 ? 56.818 39.253 50.262 1.00 60.31 288 TYR B N 1
ATOM 5472 C CA . TYR B 1 291 ? 56.834 39.837 48.929 1.00 59.54 288 TYR B CA 1
ATOM 5473 C C . TYR B 1 291 ? 55.417 40.090 48.407 1.00 66.97 288 TYR B C 1
ATOM 5474 O O . TYR B 1 291 ? 54.449 39.473 48.864 1.00 66.53 288 TYR B O 1
ATOM 5483 N N . LEU B 1 292 ? 55.313 41.023 47.467 1.00 67.41 289 LEU B N 1
ATOM 5484 C CA . LEU B 1 292 ? 54.040 41.411 46.879 1.00 57.52 289 LEU B CA 1
ATOM 5485 C C . LEU B 1 292 ? 53.596 40.374 45.866 1.00 60.64 289 LEU B C 1
ATOM 5486 O O . LEU B 1 292 ? 54.413 39.846 45.116 1.00 62.83 289 LEU B O 1
ATOM 5491 N N . GLU B 1 293 ? 52.304 40.070 45.856 1.00 54.48 290 GLU B N 1
ATOM 5492 C CA . GLU B 1 293 ? 51.776 39.110 44.907 1.00 56.10 290 GLU B CA 1
ATOM 5493 C C . GLU B 1 293 ? 50.613 39.725 44.121 1.00 52.15 290 GLU B C 1
ATOM 5494 O O . GLU B 1 293 ? 49.596 40.135 44.693 1.00 47.56 290 GLU B O 1
ATOM 5500 N N . ALA B 1 294 ? 50.788 39.774 42.802 1.00 52.92 291 ALA B N 1
ATOM 5501 C CA . ALA B 1 294 ? 49.887 40.462 41.884 1.00 43.92 291 ALA B CA 1
ATOM 5502 C C . ALA B 1 294 ? 48.600 39.689 41.574 1.00 44.62 291 ALA B C 1
ATOM 5503 O O . ALA B 1 294 ? 47.513 40.277 41.422 1.00 42.21 291 ALA B O 1
ATOM 5505 N N . SER B 1 295 ? 48.702 38.375 41.464 1.00 37.46 292 SER B N 1
ATOM 5506 C CA . SER B 1 295 ? 47.500 37.615 41.176 1.00 39.95 292 SER B CA 1
ATOM 5507 C C . SER B 1 295 ? 46.482 37.826 42.297 1.00 36.14 292 SER B C 1
ATOM 5508 O O . SER B 1 295 ? 45.283 37.956 42.029 1.00 29.68 292 SER B O 1
ATOM 5511 N N . ALA B 1 296 ? 46.960 37.854 43.547 1.00 29.31 293 ALA B N 1
ATOM 5512 C CA . ALA B 1 296 ? 46.070 38.057 44.682 1.00 30.58 293 ALA B CA 1
ATOM 5513 C C . ALA B 1 296 ? 45.487 39.446 44.548 1.00 32.70 293 ALA B C 1
ATOM 5514 O O . ALA B 1 296 ? 44.283 39.623 44.627 1.00 34.63 293 ALA B O 1
ATOM 5516 N N . THR B 1 297 ? 46.363 40.419 44.320 1.00 37.45 294 THR B N 1
ATOM 5517 C CA . THR B 1 297 ? 45.931 41.792 44.142 1.00 43.91 294 THR B CA 1
ATOM 5518 C C . THR B 1 297 ? 44.806 41.887 43.097 1.00 38.33 294 THR B C 1
ATOM 5519 O O . THR B 1 297 ? 43.850 42.615 43.296 1.00 34.38 294 THR B O 1
ATOM 5523 N N . ALA B 1 298 ? 44.905 41.127 42.010 1.00 29.31 295 ALA B N 1
ATOM 5524 C CA . ALA B 1 298 ? 43.853 41.142 41.005 1.00 25.76 295 ALA B CA 1
ATOM 5525 C C . ALA B 1 298 ? 42.560 40.576 41.545 1.00 34.50 295 ALA B C 1
ATOM 5526 O O . ALA B 1 298 ? 41.480 41.132 41.305 1.00 36.07 295 ALA B O 1
ATOM 5528 N N . GLY B 1 299 ? 42.660 39.462 42.258 1.00 32.13 296 GLY B N 1
ATOM 5529 C CA . GLY B 1 299 ? 41.488 38.871 42.876 1.00 32.97 296 GLY B CA 1
ATOM 5530 C C . GLY B 1 299 ? 40.791 39.904 43.754 1.00 35.80 296 GLY B C 1
ATOM 5531 O O . GLY B 1 299 ? 39.561 40.043 43.717 1.00 27.86 296 GLY B O 1
ATOM 5532 N N . PHE B 1 300 ? 41.584 40.636 44.539 1.00 32.81 297 PHE B N 1
ATOM 5533 C CA . PHE B 1 300 ? 41.034 41.663 45.426 1.00 34.81 297 PHE B CA 1
ATOM 5534 C C . PHE B 1 300 ? 40.393 42.817 44.648 1.00 35.31 297 PHE B C 1
ATOM 5535 O O . PHE B 1 300 ? 39.335 43.337 45.041 1.00 27.87 297 PHE B O 1
ATOM 5543 N N . ALA B 1 301 ? 41.028 43.218 43.548 1.00 30.85 298 ALA B N 1
ATOM 5544 C CA . ALA B 1 301 ? 40.512 44.337 42.783 1.00 29.53 298 ALA B CA 1
ATOM 5545 C C . ALA B 1 301 ? 39.151 43.955 42.230 1.00 33.95 298 ALA B C 1
ATOM 5546 O O . ALA B 1 301 ? 38.190 44.745 42.289 1.00 27.52 298 ALA B O 1
ATOM 5548 N N . TYR B 1 302 ? 39.055 42.736 41.714 1.00 33.09 299 TYR B N 1
ATOM 5549 C CA . TYR B 1 302 ? 37.786 42.280 41.153 1.00 32.32 299 TYR B CA 1
ATOM 5550 C C . TYR B 1 302 ? 36.695 42.331 42.212 1.00 28.83 299 TYR B C 1
ATOM 5551 O O . TYR B 1 302 ? 35.654 42.993 42.042 1.00 25.66 299 TYR B O 1
ATOM 5560 N N . GLY B 1 303 ? 36.953 41.647 43.322 1.00 28.45 300 GLY B N 1
ATOM 5561 C CA . GLY B 1 303 ? 35.982 41.561 44.397 1.00 26.80 300 GLY B CA 1
ATOM 5562 C C . GLY B 1 303 ? 35.579 42.915 44.948 1.00 32.49 300 GLY B C 1
ATOM 5563 O O . GLY B 1 303 ? 34.383 43.194 45.157 1.00 29.98 300 GLY B O 1
ATOM 5564 N N . ILE B 1 304 ? 36.562 43.773 45.201 1.00 25.42 301 ILE B N 1
ATOM 5565 C CA . ILE B 1 304 ? 36.232 45.074 45.781 1.00 26.43 301 ILE B CA 1
ATOM 5566 C C . ILE B 1 304 ? 35.394 45.868 44.785 1.00 28.40 301 ILE B C 1
ATOM 5567 O O . ILE B 1 304 ? 34.312 46.364 45.131 1.00 27.65 301 ILE B O 1
ATOM 5572 N N . LEU B 1 305 ? 35.899 45.972 43.554 1.00 23.92 302 LEU B N 1
ATOM 5573 C CA . LEU B 1 305 ? 35.173 46.626 42.469 1.00 28.65 302 LEU B CA 1
ATOM 5574 C C . LEU B 1 305 ? 33.736 46.118 42.386 1.00 31.52 302 LEU B C 1
ATOM 5575 O O . LEU B 1 305 ? 32.784 46.905 42.301 1.00 41.53 302 LEU B O 1
ATOM 5580 N N . LYS B 1 306 ? 33.562 44.808 42.439 1.00 31.58 303 LYS B N 1
ATOM 5581 C CA . LYS B 1 306 ? 32.215 44.258 42.316 1.00 31.68 303 LYS B CA 1
ATOM 5582 C C . LYS B 1 306 ? 31.381 44.546 43.551 1.00 27.01 303 LYS B C 1
ATOM 5583 O O . LYS B 1 306 ? 30.232 44.938 43.436 1.00 38.60 303 LYS B O 1
ATOM 5589 N N . ALA B 1 307 ? 31.958 44.369 44.729 1.00 27.46 304 ALA B N 1
ATOM 5590 C CA . ALA B 1 307 ? 31.237 44.666 45.966 1.00 33.16 304 ALA B CA 1
ATOM 5591 C C . ALA B 1 307 ? 30.744 46.119 46.025 1.00 42.79 304 ALA B C 1
ATOM 5592 O O . ALA B 1 307 ? 29.649 46.386 46.541 1.00 38.48 304 ALA B O 1
ATOM 5594 N N . VAL B 1 308 ? 31.543 47.053 45.507 1.00 39.08 305 VAL B N 1
ATOM 5595 C CA . VAL B 1 308 ? 31.122 48.454 45.474 1.00 40.55 305 VAL B CA 1
ATOM 5596 C C . VAL B 1 308 ? 29.951 48.650 44.521 1.00 39.84 305 VAL B C 1
ATOM 5597 O O . VAL B 1 308 ? 28.939 49.249 44.871 1.00 42.03 305 VAL B O 1
ATOM 5601 N N . ARG B 1 309 ? 30.113 48.146 43.308 1.00 37.90 306 ARG B N 1
ATOM 5602 C CA . ARG B 1 309 ? 29.074 48.213 42.302 1.00 35.89 306 ARG B CA 1
ATOM 5603 C C . ARG B 1 309 ? 27.740 47.679 42.826 1.00 50.14 306 ARG B C 1
ATOM 5604 O O . ARG B 1 309 ? 26.724 48.382 42.785 1.00 51.95 306 ARG B O 1
ATOM 5612 N N . LYS B 1 310 ? 27.749 46.439 43.318 1.00 50.30 307 LYS B N 1
ATOM 5613 C CA . LYS B 1 310 ? 26.543 45.795 43.841 1.00 44.26 307 LYS B CA 1
ATOM 5614 C C . LYS B 1 310 ? 26.126 46.424 45.169 1.00 40.64 307 LYS B C 1
ATOM 5615 O O . LYS B 1 310 ? 25.083 46.086 45.731 1.00 47.22 307 LYS B O 1
ATOM 5621 N N . ARG B 1 311 ? 26.965 47.321 45.677 1.00 32.54 308 ARG B N 1
ATOM 5622 C CA . ARG B 1 311 ? 26.672 48.040 46.906 1.00 29.69 308 ARG B CA 1
ATOM 5623 C C . ARG B 1 311 ? 26.673 47.122 48.132 1.00 38.20 308 ARG B C 1
ATOM 5624 O O . ARG B 1 311 ? 26.153 47.475 49.193 1.00 37.66 308 ARG B O 1
ATOM 5632 N N . TYR B 1 312 ? 27.303 45.953 47.997 1.00 37.82 309 TYR B N 1
ATOM 5633 C CA . TYR B 1 312 ? 27.562 45.100 49.160 1.00 34.27 309 TYR B CA 1
ATOM 5634 C C . TYR B 1 312 ? 28.457 45.826 50.159 1.00 31.16 309 TYR B C 1
ATOM 5635 O O . TYR B 1 312 ? 28.334 45.619 51.366 1.00 32.64 309 TYR B O 1
ATOM 5644 N N . VAL B 1 313 ? 29.364 46.662 49.658 1.00 30.99 310 VAL B N 1
ATOM 5645 C CA . VAL B 1 313 ? 30.135 47.554 50.533 1.00 32.73 310 VAL B CA 1
ATOM 5646 C C . VAL B 1 313 ? 29.988 49.002 50.064 1.00 39.31 310 VAL B C 1
ATOM 5647 O O . VAL B 1 313 ? 29.607 49.255 48.925 1.00 42.59 310 VAL B O 1
ATOM 5651 N N . GLU B 1 314 ? 30.310 49.943 50.944 1.00 42.63 311 GLU B N 1
ATOM 5652 C CA . GLU B 1 314 ? 30.229 51.368 50.639 1.00 51.47 311 GLU B CA 1
ATOM 5653 C C . GLU B 1 314 ? 31.117 51.800 49.478 1.00 48.57 311 GLU B C 1
ATOM 5654 O O . GLU B 1 314 ? 32.198 51.237 49.271 1.00 43.95 311 GLU B O 1
ATOM 5660 N N . ARG B 1 315 ? 30.649 52.816 48.752 1.00 48.34 312 ARG B N 1
ATOM 5661 C CA . ARG B 1 315 ? 31.346 53.407 47.604 1.00 52.29 312 ARG B CA 1
ATOM 5662 C C . ARG B 1 315 ? 32.807 53.776 47.858 1.00 51.74 312 ARG B C 1
ATOM 5663 O O . ARG B 1 315 ? 33.648 53.675 46.965 1.00 50.20 312 ARG B O 1
ATOM 5671 N N . HIS B 1 316 ? 33.108 54.227 49.067 1.00 47.59 313 HIS B N 1
ATOM 5672 C CA . HIS B 1 316 ? 34.411 54.817 49.306 1.00 46.57 313 HIS B CA 1
ATOM 5673 C C . HIS B 1 316 ? 35.542 53.811 49.138 1.00 50.48 313 HIS B C 1
ATOM 5674 O O . HIS B 1 316 ? 36.718 54.186 49.115 1.00 47.72 313 HIS B O 1
ATOM 5681 N N . TYR B 1 317 ? 35.184 52.537 49.012 1.00 48.60 314 TYR B N 1
ATOM 5682 C CA . TYR B 1 317 ? 36.187 51.488 48.895 1.00 45.51 314 TYR B CA 1
ATOM 5683 C C . TYR B 1 317 ? 36.734 51.480 47.488 1.00 41.06 314 TYR B C 1
ATOM 5684 O O . TYR B 1 317 ? 37.803 50.925 47.219 1.00 34.14 314 TYR B O 1
ATOM 5693 N N . ALA B 1 318 ? 35.997 52.124 46.593 1.00 36.24 315 ALA B N 1
ATOM 5694 C CA . ALA B 1 318 ? 36.437 52.242 45.223 1.00 36.01 315 ALA B CA 1
ATOM 5695 C C . ALA B 1 318 ? 37.867 52.778 45.214 1.00 44.36 315 ALA B C 1
ATOM 5696 O O . ALA B 1 318 ? 38.646 52.464 44.321 1.00 50.96 315 ALA B O 1
ATOM 5698 N N . GLN B 1 319 ? 38.205 53.584 46.221 1.00 43.21 316 GLN B N 1
ATOM 5699 C CA . GLN B 1 319 ? 39.549 54.138 46.352 1.00 52.02 316 GLN B CA 1
ATOM 5700 C C . GLN B 1 319 ? 40.603 53.041 46.461 1.00 49.53 316 GLN B C 1
ATOM 5701 O O . GLN B 1 319 ? 41.680 53.145 45.865 1.00 44.16 316 GLN B O 1
ATOM 5707 N N . VAL B 1 320 ? 40.298 52.002 47.236 1.00 47.21 317 VAL B N 1
ATOM 5708 C CA . VAL B 1 320 ? 41.213 50.875 47.378 1.00 41.59 317 VAL B CA 1
ATOM 5709 C C . VAL B 1 320 ? 41.347 50.153 46.042 1.00 37.04 317 VAL B C 1
ATOM 5710 O O . VAL B 1 320 ? 42.445 49.871 45.582 1.00 33.55 317 VAL B O 1
ATOM 5714 N N . ALA B 1 321 ? 40.215 49.886 45.408 1.00 34.20 318 ALA B N 1
ATOM 5715 C CA . ALA B 1 321 ? 40.208 49.161 44.149 1.00 33.86 318 ALA B CA 1
ATOM 5716 C C . ALA B 1 321 ? 41.018 49.912 43.105 1.00 36.85 318 ALA B C 1
ATOM 5717 O O . ALA B 1 321 ? 41.827 49.320 42.364 1.00 35.55 318 ALA B O 1
ATOM 5719 N N . GLU B 1 322 ? 40.789 51.219 43.047 1.00 30.12 319 GLU B N 1
ATOM 5720 C CA . GLU B 1 322 ? 41.394 52.046 42.020 1.00 33.67 319 GLU B CA 1
ATOM 5721 C C . GLU B 1 322 ? 42.918 51.980 42.138 1.00 35.15 319 GLU B C 1
ATOM 5722 O O . GLU B 1 322 ? 43.634 51.915 41.131 1.00 39.29 319 GLU B O 1
ATOM 5728 N N . LYS B 1 323 ? 43.407 51.981 43.374 1.00 41.50 320 LYS B N 1
ATOM 5729 C CA . LYS B 1 323 ? 44.845 51.911 43.634 1.00 43.18 320 LYS B CA 1
ATOM 5730 C C . LYS B 1 323 ? 45.374 50.559 43.181 1.00 42.61 320 LYS B C 1
ATOM 5731 O O . LYS B 1 323 ? 46.426 50.480 42.539 1.00 39.68 320 LYS B O 1
ATOM 5737 N N . ALA B 1 324 ? 44.631 49.500 43.508 1.00 37.30 321 ALA B N 1
ATOM 5738 C CA . ALA B 1 324 ? 44.999 48.142 43.117 1.00 34.16 321 ALA B CA 1
ATOM 5739 C C . ALA B 1 324 ? 45.011 47.968 41.591 1.00 32.93 321 ALA B C 1
ATOM 5740 O O . ALA B 1 324 ? 45.929 47.351 41.019 1.00 30.60 321 ALA B O 1
ATOM 5742 N N . ILE B 1 325 ? 43.984 48.501 40.942 1.00 23.86 322 ILE B N 1
ATOM 5743 C CA . ILE B 1 325 ? 43.868 48.431 39.483 1.00 26.11 322 ILE B CA 1
ATOM 5744 C C . ILE B 1 325 ? 45.047 49.132 38.785 1.00 36.71 322 ILE B C 1
ATOM 5745 O O . ILE B 1 325 ? 45.615 48.609 37.813 1.00 40.26 322 ILE B O 1
ATOM 5750 N N . ARG B 1 326 ? 45.437 50.304 39.289 1.00 39.72 323 ARG B N 1
ATOM 5751 C CA . ARG B 1 326 ? 46.611 50.983 38.736 1.00 39.36 323 ARG B CA 1
ATOM 5752 C C . ARG B 1 326 ? 47.844 50.124 38.907 1.00 39.18 323 ARG B C 1
ATOM 5753 O O . ARG B 1 326 ? 48.724 50.113 38.042 1.00 44.69 323 ARG B O 1
ATOM 5761 N N . GLY B 1 327 ? 47.891 49.391 40.018 1.00 41.51 324 GLY B N 1
ATOM 5762 C CA . GLY B 1 327 ? 49.024 48.530 40.340 1.00 39.05 324 GLY B CA 1
ATOM 5763 C C . GLY B 1 327 ? 49.085 47.317 39.429 1.00 40.32 324 GLY B C 1
ATOM 5764 O O . GLY B 1 327 ? 50.150 46.949 38.916 1.00 44.14 324 GLY B O 1
ATOM 5765 N N . ILE B 1 328 ? 47.932 46.688 39.230 1.00 35.45 325 ILE B N 1
ATOM 5766 C CA . ILE B 1 328 ? 47.852 45.555 38.334 1.00 35.86 325 ILE B CA 1
ATOM 5767 C C . ILE B 1 328 ? 48.358 45.957 36.948 1.00 39.57 325 ILE B C 1
ATOM 5768 O O . ILE B 1 328 ? 49.148 45.236 36.330 1.00 46.21 325 ILE B O 1
ATOM 5773 N N . VAL B 1 329 ? 47.925 47.116 36.467 1.00 36.86 326 VAL B N 1
ATOM 5774 C CA . VAL B 1 329 ? 48.303 47.545 35.124 1.00 33.62 326 VAL B CA 1
ATOM 5775 C C . VAL B 1 329 ? 49.806 47.805 35.017 1.00 43.42 326 VAL B C 1
ATOM 5776 O O . VAL B 1 329 ? 50.417 47.505 33.973 1.00 37.06 326 VAL B O 1
ATOM 5780 N N . LYS B 1 330 ? 50.403 48.356 36.078 1.00 38.70 327 LYS B N 1
ATOM 5781 C CA . LYS B 1 330 ? 51.845 48.602 36.060 1.00 44.77 327 LYS B CA 1
ATOM 5782 C C . LYS B 1 330 ? 52.593 47.284 36.047 1.00 44.52 327 LYS B C 1
ATOM 5783 O O . LYS B 1 330 ? 53.772 47.238 35.745 1.00 55.15 327 LYS B O 1
ATOM 5789 N N . HIS B 1 331 ? 51.893 46.204 36.357 1.00 44.37 328 HIS B N 1
ATOM 5790 C CA . HIS B 1 331 ? 52.543 44.908 36.453 1.00 43.74 328 HIS B CA 1
ATOM 5791 C C . HIS B 1 331 ? 52.228 44.017 35.268 1.00 49.25 328 HIS B C 1
ATOM 5792 O O . HIS B 1 331 ? 52.409 42.801 35.339 1.00 54.07 328 HIS B O 1
ATOM 5799 N N . ILE B 1 332 ? 51.755 44.609 34.177 1.00 39.02 329 ILE B N 1
ATOM 5800 C CA . ILE B 1 332 ? 51.495 43.803 33.000 1.00 40.02 329 ILE B CA 1
ATOM 5801 C C . ILE B 1 332 ? 52.503 44.082 31.900 1.00 46.14 329 ILE B C 1
ATOM 5802 O O . ILE B 1 332 ? 52.373 45.056 31.175 1.00 56.31 329 ILE B O 1
ATOM 5807 N N . SER B 1 333 ? 53.505 43.215 31.780 1.00 44.20 330 SER B N 1
ATOM 5808 C CA . SER B 1 333 ? 54.525 43.357 30.743 1.00 48.97 330 SER B CA 1
ATOM 5809 C C . SER B 1 333 ? 53.930 43.721 29.367 1.00 40.06 330 SER B C 1
ATOM 5810 O O . SER B 1 333 ? 52.752 43.513 29.112 1.00 42.28 330 SER B O 1
ATOM 5813 N N . PRO B 1 334 ? 54.761 44.263 28.473 1.00 47.41 331 PRO B N 1
ATOM 5814 C CA . PRO B 1 334 ? 54.286 44.490 27.108 1.00 47.22 331 PRO B CA 1
ATOM 5815 C C . PRO B 1 334 ? 53.890 43.166 26.451 1.00 50.39 331 PRO B C 1
ATOM 5816 O O . PRO B 1 334 ? 53.1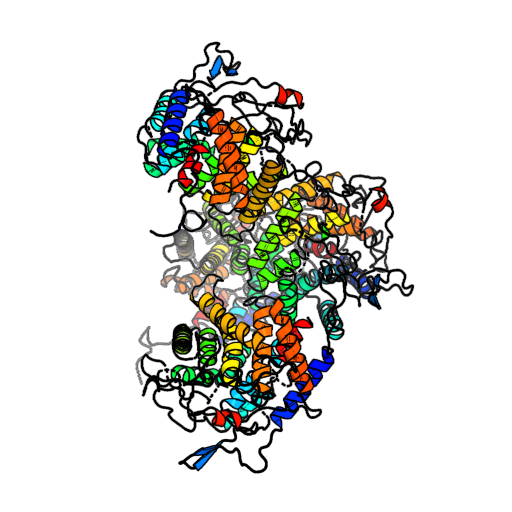39 43.171 25.478 1.00 45.94 331 PRO B O 1
ATOM 5820 N N . GLU B 1 335 ? 54.390 42.045 26.967 1.00 51.36 332 GLU B N 1
ATOM 5821 C CA . GLU B 1 335 ? 54.063 40.739 26.389 1.00 51.78 332 GLU B CA 1
ATOM 5822 C C . GLU B 1 335 ? 52.661 40.325 26.814 1.00 45.69 332 GLU B C 1
ATOM 5823 O O . GLU B 1 335 ? 52.043 39.417 26.239 1.00 40.67 332 GLU B O 1
ATOM 5829 N N . GLY B 1 336 ? 52.147 41.017 27.819 1.00 49.09 333 GLY B N 1
ATOM 5830 C CA . GLY B 1 336 ? 50.802 40.755 28.283 1.00 47.01 333 GLY B CA 1
ATOM 5831 C C . GLY B 1 336 ? 50.818 39.821 29.470 1.00 46.22 333 GLY B C 1
ATOM 5832 O O . GLY B 1 336 ? 49.811 39.183 29.790 1.00 55.37 333 GLY B O 1
ATOM 5833 N N . GLU B 1 337 ? 51.966 39.741 30.127 1.00 41.25 334 GLU B N 1
ATOM 5834 C CA . GLU B 1 337 ? 52.110 38.856 31.277 1.00 45.39 334 GLU B CA 1
ATOM 5835 C C . GLU B 1 337 ? 51.983 39.580 32.625 1.00 44.04 334 GLU B C 1
ATOM 5836 O O . GLU B 1 337 ? 52.598 40.627 32.847 1.00 41.54 334 GLU B O 1
ATOM 5842 N N . LEU B 1 338 ? 51.178 39.020 33.519 1.00 39.02 335 LEU B N 1
ATOM 5843 C CA . LEU B 1 338 ? 51.083 39.558 34.870 1.00 40.74 335 LEU B CA 1
ATOM 5844 C C . LEU B 1 338 ? 52.312 39.145 35.674 1.00 44.04 335 LEU B C 1
ATOM 5845 O O . LEU B 1 338 ? 52.437 37.994 36.098 1.00 50.51 335 LEU B O 1
ATOM 5850 N N . LEU B 1 339 ? 53.225 40.083 35.860 1.00 38.86 336 LEU B N 1
ATOM 5851 C CA . LEU B 1 339 ? 54.382 39.857 36.713 1.00 44.64 336 LEU B CA 1
ATOM 5852 C C . LEU B 1 339 ? 53.991 39.633 38.180 1.00 49.07 336 LEU B C 1
ATOM 5853 O O . LEU B 1 339 ? 52.823 39.828 38.563 1.00 50.64 336 LEU B O 1
ATOM 5858 N N . GLN B 1 340 ? 54.974 39.244 38.999 1.00 44.20 337 GLN B N 1
ATOM 5859 C CA . GLN B 1 340 ? 54.763 38.987 40.434 1.00 34.95 337 GLN B CA 1
ATOM 5860 C C . GLN B 1 340 ? 53.625 38.001 40.726 1.00 46.52 337 GLN B C 1
ATOM 5861 O O . GLN B 1 340 ? 52.790 38.243 41.597 1.00 45.58 337 GLN B O 1
ATOM 5867 N N . THR B 1 341 ? 53.599 36.890 40.003 1.00 54.99 338 THR B N 1
ATOM 5868 C CA . THR B 1 341 ? 52.570 35.882 40.202 1.00 53.39 338 THR B CA 1
ATOM 5869 C C . THR B 1 341 ? 53.143 34.544 40.706 1.00 57.02 338 THR B C 1
ATOM 5870 O O . THR B 1 341 ? 53.912 33.882 40.007 1.00 43.61 338 THR B O 1
ATOM 5874 N N . SER B 1 342 ? 52.729 34.161 41.912 1.00 54.69 339 SER B N 1
ATOM 5875 C CA . SER B 1 342 ? 53.195 32.972 42.609 1.00 59.72 339 SER B CA 1
ATOM 5876 C C . SER B 1 342 ? 52.651 31.667 42.016 1.00 64.22 339 SER B C 1
ATOM 5877 O O . SER B 1 342 ? 51.541 31.638 41.478 1.00 59.60 339 SER B O 1
ATOM 5880 N N . PHE B 1 343 ? 53.425 30.583 42.143 1.00 67.13 340 PHE B N 1
ATOM 5881 C CA . PHE B 1 343 ? 53.016 29.268 41.629 1.00 68.94 340 PHE B CA 1
ATOM 5882 C C . PHE B 1 343 ? 52.028 28.588 42.567 1.00 72.83 340 PHE B C 1
ATOM 5883 O O . PHE B 1 343 ? 51.826 29.039 43.693 1.00 77.81 340 PHE B O 1
ATOM 5891 N N . GLY B 1 344 ? 51.402 27.515 42.087 1.00 75.31 341 GLY B N 1
ATOM 5892 C CA . GLY B 1 344 ? 50.550 26.685 42.922 1.00 78.21 341 GLY B CA 1
ATOM 5893 C C . GLY B 1 344 ? 51.091 26.570 44.337 1.00 76.28 341 GLY B C 1
ATOM 5894 O O . GLY B 1 344 ? 52.020 25.807 44.605 1.00 77.13 341 GLY B O 1
ATOM 5895 N N . THR B 1 345 ? 50.516 27.367 45.231 1.00 70.00 342 THR B N 1
ATOM 5896 C CA . THR B 1 345 ? 50.876 27.381 46.636 1.00 59.64 342 THR B CA 1
ATOM 5897 C C . THR B 1 345 ? 50.054 26.302 47.324 1.00 55.93 342 THR B C 1
ATOM 5898 O O . THR B 1 345 ? 48.846 26.235 47.120 1.00 48.09 342 THR B O 1
ATOM 5902 N N . GLY B 1 346 ? 50.695 25.453 48.132 1.00 54.49 343 GLY B N 1
ATOM 5903 C CA . GLY B 1 346 ? 49.978 24.396 48.841 1.00 53.32 343 GLY B CA 1
ATOM 5904 C C . GLY B 1 346 ? 49.619 24.791 50.269 1.00 55.89 343 GLY B C 1
ATOM 5905 O O . GLY B 1 346 ? 49.676 25.969 50.611 1.00 52.12 343 GLY B O 1
ATOM 5914 N N . GLY B 1 348 ? 50.573 25.376 53.868 1.00 50.24 345 GLY B N 1
ATOM 5915 C CA . GLY B 1 348 ? 51.789 25.581 54.626 1.00 51.34 345 GLY B CA 1
ATOM 5916 C C . GLY B 1 348 ? 51.657 25.098 56.060 1.00 53.07 345 GLY B C 1
ATOM 5917 O O . GLY B 1 348 ? 50.610 25.251 56.685 1.00 49.50 345 GLY B O 1
ATOM 5918 N N . HIS B 1 349 ? 52.729 24.510 56.579 1.00 54.95 346 HIS B N 1
ATOM 5919 C CA . HIS B 1 349 ? 52.757 24.070 57.966 1.00 53.03 346 HIS B CA 1
ATOM 5920 C C . HIS B 1 349 ? 53.425 25.139 58.81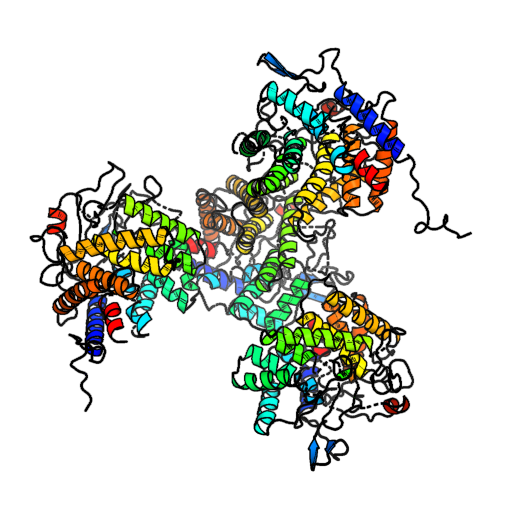9 1.00 49.65 346 HIS B C 1
ATOM 5921 O O . HIS B 1 349 ? 53.404 25.076 60.048 1.00 57.96 346 HIS B O 1
ATOM 5928 N N . ASP B 1 350 ? 54.012 26.126 58.150 1.00 45.91 347 ASP B N 1
ATOM 5929 C CA . ASP B 1 350 ? 54.633 27.246 58.823 1.00 49.29 347 ASP B CA 1
ATOM 5930 C C . ASP B 1 350 ? 54.611 28.447 57.896 1.00 41.39 347 ASP B C 1
ATOM 5931 O O . ASP B 1 350 ? 54.491 28.294 56.690 1.00 50.37 347 ASP B O 1
ATOM 5936 N N . LEU B 1 351 ? 54.730 29.638 58.464 1.00 40.44 348 LEU B N 1
ATOM 5937 C CA . LEU B 1 351 ? 54.646 30.871 57.697 1.00 41.86 348 LEU B CA 1
ATOM 5938 C C . LEU B 1 351 ? 55.751 31.019 56.650 1.00 58.27 348 LEU B C 1
ATOM 5939 O O . LEU B 1 351 ? 55.463 31.312 55.485 1.00 61.78 348 LEU B O 1
ATOM 5944 N N . ASP B 1 352 ? 57.007 30.822 57.055 1.00 58.65 349 ASP B N 1
ATOM 5945 C CA . ASP B 1 352 ? 58.130 30.892 56.117 1.00 60.44 349 ASP B CA 1
ATOM 5946 C C . ASP B 1 352 ? 57.847 30.109 54.826 1.00 55.33 349 ASP B C 1
ATOM 5947 O O . ASP B 1 352 ? 58.378 30.432 53.765 1.00 56.89 349 ASP B O 1
ATOM 5952 N N . PHE B 1 353 ? 57.000 29.091 54.914 1.00 52.10 350 PHE B N 1
ATOM 5953 C CA . PHE B 1 353 ? 56.605 28.321 53.738 1.00 52.21 350 PHE B CA 1
ATOM 5954 C C . PHE B 1 353 ? 56.078 29.217 52.619 1.00 67.54 350 PHE B C 1
ATOM 5955 O O . PHE B 1 353 ? 56.572 29.170 51.488 1.00 75.06 350 PHE B O 1
ATOM 5963 N N . TYR B 1 354 ? 55.069 30.026 52.940 1.00 64.02 351 TYR B N 1
ATOM 5964 C CA . TYR B 1 354 ? 54.501 30.971 51.981 1.00 57.09 351 TYR B CA 1
ATOM 5965 C C . TYR B 1 354 ? 55.551 31.946 51.500 1.00 56.41 351 TYR B C 1
ATOM 5966 O O . TYR B 1 354 ? 55.537 32.354 50.336 1.00 59.77 351 TYR B O 1
ATOM 5975 N N . ARG B 1 355 ? 56.478 32.299 52.385 1.00 46.88 352 ARG B N 1
ATOM 5976 C CA . ARG B 1 355 ? 57.533 33.214 52.003 1.00 51.32 352 ARG B CA 1
ATOM 5977 C C . ARG B 1 355 ? 58.600 32.536 51.129 1.00 65.50 352 ARG B C 1
ATOM 5978 O O . ARG B 1 355 ? 59.691 33.080 50.968 1.00 67.87 352 ARG B O 1
ATOM 5986 N N . HIS B 1 356 ? 58.290 31.361 50.570 1.00 66.65 353 HIS B N 1
ATOM 5987 C CA . HIS B 1 356 ? 59.247 30.633 49.717 1.00 67.79 353 HIS B CA 1
ATOM 5988 C C . HIS B 1 356 ? 58.609 30.017 48.462 1.00 70.54 353 HIS B C 1
ATOM 5989 O O . HIS B 1 356 ? 59.044 28.956 47.978 1.00 62.08 353 HIS B O 1
ATOM 5996 N N . ILE B 1 357 ? 57.588 30.681 47.931 1.00 70.98 354 ILE B N 1
ATOM 5997 C CA . ILE B 1 357 ? 56.888 30.154 46.772 1.00 75.20 354 ILE B CA 1
ATOM 5998 C C . ILE B 1 357 ? 57.569 30.610 45.475 1.00 80.36 354 ILE B C 1
ATOM 5999 O O . ILE B 1 357 ? 58.139 31.707 45.433 1.00 80.60 354 ILE B O 1
ATOM 6004 N N . PRO B 1 358 ? 57.560 29.734 44.439 1.00 81.33 355 PRO B N 1
ATOM 6005 C CA . PRO B 1 358 ? 57.950 29.964 43.031 1.00 73.91 355 PRO B CA 1
ATOM 6006 C C . PRO B 1 358 ? 56.994 30.906 42.307 1.00 61.67 355 PRO B C 1
ATOM 6007 O O . PRO B 1 358 ? 55.780 30.764 42.468 1.00 54.92 355 PRO B O 1
ATOM 6011 N N . LEU B 1 359 ? 57.527 31.842 41.521 1.00 65.08 356 LEU B N 1
ATOM 6012 C CA . LEU B 1 359 ? 56.687 32.804 40.791 1.00 69.05 356 LEU B CA 1
ATOM 6013 C C . LEU B 1 359 ? 56.755 32.632 39.256 1.00 67.03 356 LEU B C 1
ATOM 6014 O O . LEU B 1 359 ? 57.812 32.798 38.635 1.00 63.85 356 LEU B O 1
ATOM 6019 N N . THR B 1 360 ? 55.596 32.319 38.668 1.00 65.64 357 THR B N 1
ATOM 6020 C CA . THR B 1 360 ? 55.471 31.897 37.275 1.00 56.91 357 THR B CA 1
ATOM 6021 C C . THR B 1 360 ? 54.165 32.391 36.648 1.00 55.61 357 THR B C 1
ATOM 6022 O O . THR B 1 360 ? 53.140 32.493 37.329 1.00 59.59 357 THR B O 1
ATOM 6026 N N . SER B 1 361 ? 54.183 32.686 35.353 1.00 43.88 358 SER B N 1
ATOM 6027 C CA . SER B 1 361 ? 52.925 32.983 34.671 1.00 51.81 358 SER B CA 1
ATOM 6028 C C . SER B 1 361 ? 51.981 31.771 34.718 1.00 49.42 358 SER B C 1
ATOM 6029 O O . SER B 1 361 ? 52.399 30.616 34.589 1.00 47.02 358 SER B O 1
ATOM 6040 N N . PRO B 1 363 ? 47.664 30.435 33.986 1.00 76.15 360 PRO B N 1
ATOM 6041 C CA . PRO B 1 363 ? 46.304 30.705 33.520 1.00 78.01 360 PRO B CA 1
ATOM 6042 C C . PRO B 1 363 ? 45.548 31.546 34.538 1.00 72.11 360 PRO B C 1
ATOM 6043 O O . PRO B 1 363 ? 44.729 32.354 34.132 1.00 63.69 360 PRO B O 1
ATOM 6047 N N . TYR B 1 364 ? 45.853 31.393 35.826 1.00 75.17 361 TYR B N 1
ATOM 6048 C CA . TYR B 1 364 ? 45.184 32.177 36.870 1.00 72.35 361 TYR B CA 1
ATOM 6049 C C . TYR B 1 364 ? 45.723 33.615 37.035 1.00 59.86 361 TYR B C 1
ATOM 6050 O O . TYR B 1 364 ? 44.943 34.536 37.274 1.00 57.79 361 TYR B O 1
ATOM 6059 N N . GLY B 1 365 ? 47.037 33.803 36.911 1.00 50.91 362 GLY B N 1
ATOM 6060 C CA . GLY B 1 365 ? 47.632 35.133 36.913 1.00 50.93 362 GLY B CA 1
ATOM 6061 C C . GLY B 1 365 ? 47.002 36.045 35.862 1.00 55.78 362 GLY B C 1
ATOM 6062 O O . GLY B 1 365 ? 46.286 36.990 36.194 1.00 52.71 362 GLY B O 1
ATOM 6063 N N . GLN B 1 366 ? 47.269 35.758 34.592 1.00 56.79 363 GLN B N 1
ATOM 6064 C CA . GLN B 1 366 ? 46.618 36.443 33.482 1.00 50.07 363 GLN B CA 1
ATOM 6065 C C . GLN B 1 366 ? 45.110 36.405 33.662 1.00 42.50 363 GLN B C 1
ATOM 6066 O O . GLN B 1 366 ? 44.427 37.419 33.499 1.00 35.80 363 GLN B O 1
ATOM 6072 N N . ALA B 1 367 ? 44.594 35.236 34.030 1.00 44.56 364 ALA B N 1
ATOM 6073 C CA . ALA B 1 367 ? 43.156 35.074 34.240 1.00 46.07 364 ALA B CA 1
ATOM 6074 C C . ALA B 1 367 ? 42.570 36.066 35.222 1.00 45.63 364 ALA B C 1
ATOM 6075 O O . ALA B 1 367 ? 41.490 36.625 34.992 1.00 41.11 364 ALA B O 1
ATOM 6085 N N . ALA B 1 369 ? 44.051 38.803 36.275 1.00 38.23 366 ALA B N 1
ATOM 6086 C CA . ALA B 1 369 ? 44.283 40.119 35.685 1.00 45.40 366 ALA B CA 1
ATOM 6087 C C . ALA B 1 369 ? 43.130 40.515 34.764 1.00 47.64 366 ALA B C 1
ATOM 6088 O O . ALA B 1 369 ? 42.591 41.626 34.860 1.00 49.44 366 ALA B O 1
ATOM 6098 N N . LEU B 1 371 ? 40.188 39.307 34.769 1.00 46.41 368 LEU B N 1
ATOM 6099 C CA . LEU B 1 371 ? 38.958 39.326 35.542 1.00 42.92 368 LEU B CA 1
ATOM 6100 C C . LEU B 1 371 ? 38.684 40.708 36.160 1.00 44.88 368 LEU B C 1
ATOM 6101 O O . LEU B 1 371 ? 37.589 41.271 36.015 1.00 47.51 368 LEU B O 1
ATOM 6106 N N . CYS B 1 372 ? 39.677 41.255 36.861 1.00 44.06 369 CYS B N 1
ATOM 6107 C CA . CYS B 1 372 ? 39.507 42.559 37.505 1.00 32.50 369 CYS B CA 1
ATOM 6108 C C . CYS B 1 372 ? 39.461 43.679 36.460 1.00 33.08 369 CYS B C 1
ATOM 6109 O O . CYS B 1 372 ? 38.665 44.599 36.584 1.00 34.85 369 CYS B O 1
ATOM 6112 N N . LEU B 1 373 ? 40.282 43.572 35.412 1.00 33.03 370 LEU B N 1
ATOM 6113 C CA . LEU B 1 373 ? 40.229 44.538 34.315 1.00 34.69 370 LEU B CA 1
ATOM 6114 C C . LEU B 1 373 ? 38.846 44.581 33.651 1.00 37.35 370 LEU B C 1
ATOM 6115 O O . LEU B 1 373 ? 38.285 45.657 33.429 1.00 32.84 370 LEU B O 1
ATOM 6120 N N . THR B 1 374 ? 38.287 43.412 33.361 1.00 34.07 371 THR B N 1
ATOM 6121 C CA . THR B 1 374 ? 36.962 43.353 32.768 1.00 32.06 371 THR B CA 1
ATOM 6122 C C . THR B 1 374 ? 35.926 44.009 33.657 1.00 33.50 371 THR B C 1
ATOM 6123 O O . THR B 1 374 ? 35.043 44.712 33.172 1.00 30.18 371 THR B O 1
ATOM 6127 N N . GLU B 1 375 ? 36.033 43.788 34.962 1.00 33.71 372 GLU B N 1
ATOM 6128 C CA . GLU B 1 375 ? 35.088 44.411 35.884 1.00 28.18 372 GLU B CA 1
ATOM 6129 C C . GLU B 1 375 ? 35.327 45.930 35.904 1.00 33.16 372 GLU B C 1
ATOM 6130 O O . GLU B 1 375 ? 34.382 46.718 35.859 1.00 38.16 372 GLU B O 1
ATOM 6136 N N . TYR B 1 376 ? 36.596 46.337 35.934 1.00 31.83 373 TYR B N 1
ATOM 6137 C CA . TYR B 1 376 ? 36.943 47.758 35.923 1.00 34.10 373 TYR B CA 1
ATOM 6138 C C . TYR B 1 376 ? 36.386 48.448 34.691 1.00 32.24 373 TYR B C 1
ATOM 6139 O O . TYR B 1 376 ? 36.010 49.622 34.741 1.00 27.83 373 TYR B O 1
ATOM 6148 N N . LEU B 1 377 ? 36.329 47.711 33.588 1.00 28.67 374 LEU B N 1
ATOM 6149 C CA . LEU B 1 377 ? 35.748 48.251 32.368 1.00 33.72 374 LEU B CA 1
ATOM 6150 C C . LEU B 1 377 ? 34.322 48.751 32.584 1.00 33.72 374 LEU B C 1
ATOM 6151 O O . LEU B 1 377 ? 33.856 49.606 31.831 1.00 32.83 374 LEU B O 1
ATOM 6156 N N . ARG B 1 378 ? 33.624 48.220 33.591 1.00 28.04 375 ARG B N 1
ATOM 6157 C CA . ARG B 1 378 ? 32.248 48.646 33.806 1.00 29.76 375 ARG B CA 1
ATOM 6158 C C . ARG B 1 378 ? 32.222 50.125 34.190 1.00 33.87 375 ARG B C 1
ATOM 6159 O O . ARG B 1 378 ? 31.207 50.811 34.012 1.00 31.54 375 ARG B O 1
ATOM 6167 N N . ASN B 1 379 ? 33.354 50.623 34.689 1.00 26.25 376 ASN B N 1
ATOM 6168 C CA . ASN B 1 379 ? 33.467 52.049 34.982 1.00 33.03 376 ASN B CA 1
ATOM 6169 C C . ASN B 1 379 ? 33.373 52.967 33.769 1.00 31.92 376 ASN B C 1
ATOM 6170 O O . ASN B 1 379 ? 33.339 54.182 33.925 1.00 35.80 376 ASN B O 1
ATOM 6175 N N . TYR B 1 380 ? 33.347 52.413 32.560 1.00 29.57 377 TYR B N 1
ATOM 6176 C CA . TYR B 1 380 ? 33.369 53.279 31.392 1.00 30.30 377 TYR B CA 1
ATOM 6177 C C . TYR B 1 380 ? 32.006 53.419 30.720 1.00 35.84 377 TYR B C 1
ATOM 6178 O O . TYR B 1 380 ? 31.880 54.130 29.730 1.00 48.35 377 TYR B O 1
ATOM 6187 N N . PHE B 1 381 ? 31.000 52.735 31.249 1.00 30.19 378 PHE B N 1
ATOM 6188 C CA . PHE B 1 381 ? 29.630 52.940 30.790 1.00 26.79 378 PHE B CA 1
ATOM 6189 C C . PHE B 1 381 ? 29.073 54.142 31.521 1.00 37.18 378 PHE B C 1
ATOM 6190 O O . PHE B 1 381 ? 29.393 54.325 32.702 1.00 40.79 378 PHE B O 1
ATOM 6207 N N . VAL C 1 5 ? 57.651 12.887 42.010 1.00 120.35 2 VAL C N 1
ATOM 6208 C CA . VAL C 1 5 ? 56.398 12.409 41.423 1.00 108.23 2 VAL C CA 1
ATOM 6209 C C . VAL C 1 5 ? 55.434 11.990 42.538 1.00 109.29 2 VAL C C 1
ATOM 6210 O O . VAL C 1 5 ? 55.854 11.509 43.591 1.00 110.12 2 VAL C O 1
ATOM 6214 N N . TYR C 1 6 ? 54.142 12.193 42.313 1.00 108.19 3 TYR C N 1
ATOM 6215 C CA . TYR C 1 6 ? 53.151 11.929 43.350 1.00 106.81 3 TYR C CA 1
ATOM 6216 C C . TYR C 1 6 ? 52.642 10.492 43.332 1.00 97.55 3 TYR C C 1
ATOM 6217 O O . TYR C 1 6 ? 52.527 9.876 42.268 1.00 90.62 3 TYR C O 1
ATOM 6226 N N . PRO C 1 7 ? 52.322 9.961 44.524 1.00 90.84 4 PRO C N 1
ATOM 6227 C CA . PRO C 1 7 ? 51.841 8.598 44.717 1.00 83.03 4 PRO C CA 1
ATOM 6228 C C . PRO C 1 7 ? 50.317 8.542 44.779 1.00 68.85 4 PRO C C 1
ATOM 6229 O O . PRO C 1 7 ? 49.737 8.724 45.844 1.00 65.23 4 PRO C O 1
ATOM 6233 N N . VAL C 1 8 ? 49.680 8.255 43.653 1.00 61.43 5 VAL C N 1
ATOM 6234 C CA . VAL C 1 8 ? 48.225 8.223 43.602 1.00 59.04 5 VAL C CA 1
ATOM 6235 C C . VAL C 1 8 ? 47.608 6.826 43.467 1.00 63.37 5 VAL C C 1
ATOM 6236 O O . VAL C 1 8 ? 46.480 6.608 43.906 1.00 61.35 5 VAL C O 1
ATOM 6240 N N . LYS C 1 9 ? 48.330 5.882 42.865 1.00 65.24 6 LYS C N 1
ATOM 6241 C CA . LYS C 1 9 ? 47.707 4.613 42.484 1.00 59.18 6 LYS C CA 1
ATOM 6242 C C . LYS C 1 9 ? 47.178 3.797 43.672 1.00 52.88 6 LYS C C 1
ATOM 6243 O O . LYS C 1 9 ? 46.284 2.976 43.514 1.00 54.03 6 LYS C O 1
ATOM 6249 N N . HIS C 1 10 ? 47.693 4.064 44.862 1.00 51.32 7 HIS C N 1
ATOM 6250 C CA . HIS C 1 10 ? 47.255 3.350 46.060 1.00 59.49 7 HIS C CA 1
ATOM 6251 C C . HIS C 1 10 ? 45.880 3.817 46.554 1.00 61.59 7 HIS C C 1
ATOM 6252 O O . HIS C 1 10 ? 45.128 3.045 47.152 1.00 63.86 7 HIS C O 1
ATOM 6259 N N . SER C 1 11 ? 45.558 5.084 46.313 1.00 57.55 8 SER C N 1
ATOM 6260 C CA . SER C 1 11 ? 44.294 5.648 46.777 1.00 51.71 8 SER C CA 1
ATOM 6261 C C . SER C 1 11 ? 43.144 5.455 45.789 1.00 50.02 8 SER C C 1
ATOM 6262 O O . SER C 1 11 ? 43.214 5.888 44.648 1.00 49.65 8 SER C O 1
ATOM 6265 N N . PRO C 1 12 ? 42.067 4.807 46.240 1.00 55.98 9 PRO C N 1
ATOM 6266 C CA . PRO C 1 12 ? 40.860 4.676 45.426 1.00 53.91 9 PRO C CA 1
ATOM 6267 C C . PRO C 1 12 ? 40.321 6.049 45.087 1.00 54.94 9 PRO C C 1
ATOM 6268 O O . PRO C 1 12 ? 39.567 6.200 44.127 1.00 61.50 9 PRO C O 1
ATOM 6272 N N . LEU C 1 13 ? 40.704 7.048 45.874 1.00 53.35 10 LEU C N 1
ATOM 6273 C CA . LEU C 1 13 ? 40.186 8.398 45.678 1.00 56.62 10 LEU C CA 1
ATOM 6274 C C . LEU C 1 13 ? 40.989 9.161 44.645 1.00 50.73 10 LEU C C 1
ATOM 6275 O O . LEU C 1 13 ? 40.457 10.020 43.954 1.00 47.31 10 LEU C O 1
ATOM 6280 N N . LEU C 1 14 ? 42.275 8.849 44.552 1.00 50.59 11 LEU C N 1
ATOM 6281 C CA . LEU C 1 14 ? 43.165 9.590 43.670 1.00 46.78 11 LEU C CA 1
ATOM 6282 C C . LEU C 1 14 ? 43.363 8.898 42.332 1.00 50.40 11 LEU C C 1
ATOM 6283 O O . LEU C 1 14 ? 43.578 9.562 41.309 1.00 42.47 11 LEU C O 1
ATOM 6288 N N . ARG C 1 15 ? 43.280 7.567 42.345 1.00 55.35 12 ARG C N 1
ATOM 6289 C CA . ARG C 1 15 ? 43.615 6.764 41.175 1.00 60.30 12 ARG C CA 1
ATOM 6290 C C . ARG C 1 15 ? 42.666 6.948 39.985 1.00 54.97 12 ARG C C 1
ATOM 6291 O O . ARG C 1 15 ? 41.438 6.931 40.122 1.00 57.72 12 ARG C O 1
ATOM 6299 N N . GLN C 1 16 ? 43.268 7.148 38.821 1.00 50.77 13 GLN C N 1
ATOM 6300 C CA . GLN C 1 16 ? 42.565 7.135 37.551 1.00 55.59 13 GLN C CA 1
ATOM 6301 C C . GLN C 1 16 ? 41.705 5.887 37.506 1.00 63.19 13 GLN C C 1
ATOM 6302 O O . GLN C 1 16 ? 42.073 4.857 38.075 1.00 62.35 13 GLN C O 1
ATOM 6308 N N . PRO C 1 17 ? 40.547 5.973 36.838 1.00 68.81 14 PRO C N 1
ATOM 6309 C CA . PRO C 1 17 ? 39.620 4.838 36.832 1.00 73.13 14 PRO C CA 1
ATOM 6310 C C . PRO C 1 17 ? 40.038 3.759 35.833 1.00 80.42 14 PRO C C 1
ATOM 6311 O O . PRO C 1 17 ? 40.821 4.039 34.925 1.00 77.32 14 PRO C O 1
ATOM 6315 N N . GLU C 1 18 ? 39.508 2.547 36.008 1.00 88.55 15 GLU C N 1
ATOM 6316 C CA . GLU C 1 18 ? 39.916 1.377 35.230 1.00 94.13 15 GLU C CA 1
ATOM 6317 C C . GLU C 1 18 ? 38.798 0.903 34.294 1.00 84.84 15 GLU C C 1
ATOM 6318 O O . GLU C 1 18 ? 37.990 0.053 34.674 1.00 89.46 15 GLU C O 1
ATOM 6324 N N . HIS C 1 19 ? 38.745 1.438 33.077 1.00 65.16 16 HIS C N 1
ATOM 6325 C CA . HIS C 1 19 ? 37.685 1.051 32.154 1.00 58.53 16 HIS C CA 1
ATOM 6326 C C . HIS C 1 19 ? 38.067 -0.171 31.336 1.00 59.27 16 HIS C C 1
ATOM 6327 O O . HIS C 1 19 ? 39.133 -0.198 30.717 1.00 59.85 16 HIS C O 1
ATOM 6334 N N . PHE C 1 20 ? 37.191 -1.172 31.317 1.00 55.81 17 PHE C N 1
ATOM 6335 C CA . PHE C 1 20 ? 37.441 -2.361 30.501 1.00 58.59 17 PHE C CA 1
ATOM 6336 C C . PHE C 1 20 ? 37.367 -2.028 29.012 1.00 49.28 17 PHE C C 1
ATOM 6337 O O . PHE C 1 20 ? 37.925 -2.739 28.201 1.00 46.74 17 PHE C O 1
ATOM 6345 N N . ILE C 1 21 ? 36.723 -0.915 28.662 1.00 42.81 18 ILE C N 1
ATOM 6346 C CA . ILE C 1 21 ? 36.637 -0.524 27.269 1.00 44.07 18 ILE C CA 1
ATOM 6347 C C . ILE C 1 21 ? 36.694 1.006 27.138 1.00 53.11 18 ILE C C 1
ATOM 6348 O O . ILE C 1 21 ? 36.046 1.728 27.896 1.00 51.43 18 ILE C O 1
ATOM 6353 N N . ALA C 1 22 ? 37.481 1.503 26.187 1.00 47.43 19 ALA C N 1
ATOM 6354 C CA . ALA C 1 22 ? 37.669 2.943 26.051 1.00 38.71 19 ALA C CA 1
ATOM 6355 C C . ALA C 1 22 ? 36.394 3.598 25.543 1.00 45.11 19 ALA C C 1
ATOM 6356 O O . ALA C 1 22 ? 35.635 2.987 24.789 1.00 49.06 19 ALA C O 1
ATOM 6358 N N . ARG C 1 23 ? 36.172 4.847 25.945 1.00 40.71 20 ARG C N 1
ATOM 6359 C CA . ARG C 1 23 ? 34.991 5.581 25.509 1.00 39.89 20 ARG C CA 1
ATOM 6360 C C . ARG C 1 23 ? 34.799 5.543 23.991 1.00 44.27 20 ARG C C 1
ATOM 6361 O O . ARG C 1 23 ? 33.706 5.263 23.496 1.00 47.86 20 ARG C O 1
ATOM 6369 N N . ASP C 1 24 ? 35.862 5.849 23.256 1.00 41.93 21 ASP C N 1
ATOM 6370 C CA . ASP C 1 24 ? 35.764 5.947 21.808 1.00 44.53 21 ASP C CA 1
ATOM 6371 C C . ASP C 1 24 ? 35.475 4.584 21.186 1.00 51.11 21 ASP C C 1
ATOM 6372 O O . ASP C 1 24 ? 34.786 4.488 20.171 1.00 54.68 21 ASP C O 1
ATOM 6377 N N . GLU C 1 25 ? 35.981 3.526 21.809 1.00 51.30 22 GLU C N 1
ATOM 6378 C CA . GLU C 1 25 ? 35.703 2.172 21.336 1.00 57.06 22 GLU C CA 1
ATOM 6379 C C . GLU C 1 25 ? 34.226 1.851 21.549 1.00 53.56 22 GLU C C 1
ATOM 6380 O O . GLU C 1 25 ? 33.579 1.239 20.705 1.00 48.68 22 GLU C O 1
ATOM 6386 N N . LEU C 1 26 ? 33.699 2.280 22.689 1.00 54.22 23 LEU C N 1
ATOM 6387 C CA . LEU C 1 26 ? 32.302 2.034 23.031 1.00 53.93 23 LEU C CA 1
ATOM 6388 C C . LEU C 1 26 ? 31.346 2.737 22.062 1.00 47.41 23 LEU C C 1
ATOM 6389 O O . LEU C 1 26 ? 30.346 2.160 21.642 1.00 46.71 23 LEU C O 1
ATOM 6394 N N . LYS C 1 27 ? 31.648 3.983 21.713 1.00 46.47 24 LYS C N 1
ATOM 6395 C CA . LYS C 1 27 ? 30.858 4.679 20.701 1.00 47.74 24 LYS C CA 1
ATOM 6396 C C . LYS C 1 27 ? 30.999 3.997 19.341 1.00 44.58 24 LYS C C 1
ATOM 6397 O O . LYS C 1 27 ? 30.022 3.856 18.602 1.00 41.62 24 LYS C O 1
ATOM 6403 N N . ALA C 1 28 ? 32.214 3.576 19.009 1.00 42.74 25 ALA C N 1
ATOM 6404 C CA . ALA C 1 28 ? 32.434 2.897 17.740 1.00 47.17 25 ALA C CA 1
ATOM 6405 C C . ALA C 1 28 ? 31.525 1.672 17.692 1.00 51.55 25 ALA C C 1
ATOM 6406 O O . ALA C 1 28 ? 30.925 1.365 16.656 1.00 53.64 25 ALA C O 1
ATOM 6408 N N . LEU C 1 29 ? 31.405 1.000 18.835 1.00 45.27 26 LEU C N 1
ATOM 6409 C CA . LEU C 1 29 ? 30.615 -0.217 18.947 1.00 46.44 26 LEU C CA 1
ATOM 6410 C C . LEU C 1 29 ? 29.126 0.085 18.819 1.00 49.18 26 LEU C C 1
ATOM 6411 O O . LEU C 1 29 ? 28.380 -0.659 18.186 1.00 49.44 26 LEU C O 1
ATOM 6416 N N . ILE C 1 30 ? 28.692 1.185 19.421 1.00 46.34 27 ILE C N 1
ATOM 6417 C CA . ILE C 1 30 ? 27.305 1.606 19.284 1.00 43.16 27 ILE C CA 1
ATOM 6418 C C . ILE C 1 30 ? 26.961 1.962 17.837 1.00 49.50 27 ILE C C 1
ATOM 6419 O O . ILE C 1 30 ? 25.865 1.665 17.370 1.00 54.77 27 ILE C O 1
ATOM 6424 N N . GLN C 1 31 ? 27.890 2.592 17.123 1.00 49.93 28 GLN C N 1
ATOM 6425 C CA . GLN C 1 31 ? 27.652 2.889 15.715 1.00 53.77 28 GLN C CA 1
ATOM 6426 C C . GLN C 1 31 ? 27.526 1.568 14.974 1.00 56.38 28 GLN C C 1
ATOM 6427 O O . GLN C 1 31 ? 26.583 1.359 14.213 1.00 53.52 28 GLN C O 1
ATOM 6433 N N . LYS C 1 32 ? 28.465 0.663 15.219 1.00 53.71 29 LYS C N 1
ATOM 6434 C CA . LYS C 1 32 ? 28.442 -0.634 14.562 1.00 50.38 29 LYS C CA 1
ATOM 6435 C C . LYS C 1 32 ? 27.140 -1.378 14.876 1.00 50.49 29 LYS C C 1
ATOM 6436 O O . LYS C 1 32 ? 26.569 -2.042 14.004 1.00 54.70 29 LYS C O 1
ATOM 6442 N N . VAL C 1 33 ? 26.659 -1.246 16.111 1.00 46.88 30 VAL C N 1
ATOM 6443 C CA . VAL C 1 33 ? 25.411 -1.886 16.524 1.00 46.28 30 VAL C CA 1
ATOM 6444 C C . VAL C 1 33 ? 24.209 -1.311 15.764 1.00 43.40 30 VAL C C 1
ATOM 6445 O O . VAL C 1 33 ? 23.310 -2.044 15.357 1.00 38.66 30 VAL C O 1
ATOM 6449 N N . THR C 1 34 ? 24.199 0.009 15.600 1.00 43.92 31 THR C N 1
ATOM 6450 C CA . THR C 1 34 ? 23.130 0.721 14.900 1.00 44.09 31 THR C CA 1
ATOM 6451 C C . THR C 1 34 ? 23.123 0.383 13.407 1.00 48.77 31 THR C C 1
ATOM 6452 O O . THR C 1 34 ? 22.073 0.143 12.814 1.00 50.40 31 THR C O 1
ATOM 6456 N N . HIS C 1 35 ? 24.304 0.367 12.799 1.00 50.61 32 HIS C N 1
ATOM 6457 C CA . HIS C 1 35 ? 24.434 -0.016 11.402 1.00 46.02 32 HIS C CA 1
ATOM 6458 C C . HIS C 1 35 ? 23.770 -1.376 11.210 1.00 51.96 32 HIS C C 1
ATOM 6459 O O . HIS C 1 35 ? 23.050 -1.592 10.235 1.00 48.06 32 HIS C O 1
ATOM 6466 N N . ASN C 1 36 ? 23.998 -2.293 12.144 1.00 48.48 33 ASN C N 1
ATOM 6467 C CA . ASN C 1 36 ? 23.409 -3.617 12.004 1.00 52.75 33 ASN C CA 1
ATOM 6468 C C . ASN C 1 36 ? 21.883 -3.560 12.016 1.00 50.16 33 ASN C C 1
ATOM 6469 O O . ASN C 1 36 ? 21.215 -4.157 11.166 1.00 49.81 33 ASN C O 1
ATOM 6474 N N . LEU C 1 37 ? 21.348 -2.808 12.970 1.00 42.21 34 LEU C N 1
ATOM 6475 C CA . LEU C 1 37 ? 19.907 -2.679 13.160 1.00 45.71 34 LEU C CA 1
ATOM 6476 C C . LEU C 1 37 ? 19.173 -2.259 11.898 1.00 48.83 34 LEU C C 1
ATOM 6477 O O . LEU C 1 37 ? 18.153 -2.851 11.562 1.00 55.60 34 LEU C O 1
ATOM 6482 N N . VAL C 1 38 ? 19.674 -1.232 11.212 1.00 42.53 35 VAL C N 1
ATOM 6483 C CA . VAL C 1 38 ? 18.976 -0.687 10.041 1.00 46.96 35 VAL C CA 1
ATOM 6484 C C . VAL C 1 38 ? 19.048 -1.530 8.766 1.00 49.50 35 VAL C C 1
ATOM 6485 O O . VAL C 1 38 ? 18.232 -1.351 7.867 1.00 48.52 35 VAL C O 1
ATOM 6489 N N . ASN C 1 39 ? 20.021 -2.430 8.685 1.00 47.52 36 ASN C N 1
ATOM 6490 C CA . ASN C 1 39 ? 20.179 -3.283 7.516 1.00 56.13 36 ASN C CA 1
ATOM 6491 C C . ASN C 1 39 ? 19.670 -4.696 7.790 1.00 60.97 36 ASN C C 1
ATOM 6492 O O . ASN C 1 39 ? 19.839 -5.603 6.979 1.00 61.40 36 ASN C O 1
ATOM 6497 N N . ILE C 1 40 ? 19.020 -4.872 8.935 1.00 57.48 37 ILE C N 1
ATOM 6498 C CA . ILE C 1 40 ? 18.440 -6.162 9.291 1.00 57.52 37 ILE C CA 1
ATOM 6499 C C . ILE C 1 40 ? 17.459 -6.635 8.221 1.00 56.66 37 ILE C C 1
ATOM 6500 O O . ILE C 1 40 ? 16.631 -5.862 7.739 1.00 59.50 37 ILE C O 1
ATOM 6505 N N . LYS C 1 41 ? 17.559 -7.909 7.856 1.00 57.02 38 LYS C N 1
ATOM 6506 C CA . LYS C 1 41 ? 16.689 -8.499 6.823 1.00 59.48 38 LYS C CA 1
ATOM 6507 C C . LYS C 1 41 ? 16.145 -9.873 7.213 1.00 60.40 38 LYS C C 1
ATOM 6508 O O . LYS C 1 41 ? 16.902 -10.745 7.626 1.00 62.10 38 LYS C O 1
ATOM 6514 N N . ASP C 1 42 ? 14.834 -10.061 7.093 1.00 57.42 39 ASP C N 1
ATOM 6515 C CA . ASP C 1 42 ? 14.267 -11.400 7.219 1.00 69.54 39 ASP C CA 1
ATOM 6516 C C . ASP C 1 42 ? 14.235 -12.055 5.843 1.00 74.01 39 ASP C C 1
ATOM 6517 O O . ASP C 1 42 ? 13.278 -11.887 5.080 1.00 69.40 39 ASP C O 1
ATOM 6522 N N . GLU C 1 43 ? 15.293 -12.802 5.541 1.00 80.06 40 GLU C N 1
ATOM 6523 C CA . GLU C 1 43 ? 15.538 -13.321 4.195 1.00 87.98 40 GLU C CA 1
ATOM 6524 C C . GLU C 1 43 ? 14.478 -14.307 3.707 1.00 82.57 40 GLU C C 1
ATOM 6525 O O . GLU C 1 43 ? 13.910 -14.135 2.625 1.00 80.14 40 GLU C O 1
ATOM 6531 N N . THR C 1 44 ? 14.227 -15.341 4.503 1.00 78.35 41 THR C N 1
ATOM 6532 C CA . THR C 1 44 ? 13.236 -16.354 4.158 1.00 81.18 41 THR C CA 1
ATOM 6533 C C . THR C 1 44 ? 11.820 -15.791 4.246 1.00 80.90 41 THR C C 1
ATOM 6534 O O . THR C 1 44 ? 10.969 -16.088 3.401 1.00 80.10 41 THR C O 1
ATOM 6538 N N . GLY C 1 45 ? 11.576 -14.978 5.274 1.00 75.64 42 GLY C N 1
ATOM 6539 C CA . GLY C 1 45 ? 10.255 -14.431 5.525 1.00 67.26 42 GLY C CA 1
ATOM 6540 C C . GLY C 1 45 ? 9.498 -15.294 6.511 1.00 66.01 42 GLY C C 1
ATOM 6541 O O . GLY C 1 45 ? 8.270 -15.246 6.591 1.00 66.26 42 GLY C O 1
ATOM 6542 N N . GLU C 1 46 ? 10.244 -16.093 7.263 1.00 71.64 43 GLU C N 1
ATOM 6543 C CA . GLU C 1 46 ? 9.657 -17.017 8.229 1.00 75.74 43 GLU C CA 1
ATOM 6544 C C . GLU C 1 46 ? 9.061 -16.295 9.432 1.00 71.97 43 GLU C C 1
ATOM 6545 O O . GLU C 1 46 ? 8.252 -16.869 10.159 1.00 70.56 43 GLU C O 1
ATOM 6551 N N . PHE C 1 47 ? 9.463 -15.042 9.640 1.00 67.21 44 PHE C N 1
ATOM 6552 C CA . PHE C 1 47 ? 9.024 -14.290 10.815 1.00 63.08 44 PHE C CA 1
ATOM 6553 C C . PHE C 1 47 ? 7.917 -13.294 10.499 1.00 62.67 44 PHE C C 1
ATOM 6554 O O . PHE C 1 47 ? 7.313 -12.719 11.404 1.00 66.22 44 PHE C O 1
ATOM 6562 N N . LEU C 1 48 ? 7.657 -13.083 9.217 1.00 61.18 45 LEU C N 1
ATOM 6563 C CA . LEU C 1 48 ? 6.570 -12.203 8.816 1.00 63.06 45 LEU C CA 1
ATOM 6564 C C . LEU C 1 48 ? 5.297 -12.466 9.610 1.00 69.76 45 LEU C C 1
ATOM 6565 O O . LEU C 1 48 ? 4.897 -13.614 9.810 1.00 73.12 45 LEU C O 1
ATOM 6570 N N . LEU C 1 49 ? 4.660 -11.392 10.060 1.00 70.03 46 LEU C N 1
ATOM 6571 C CA . LEU C 1 49 ? 3.415 -11.514 10.806 1.00 71.43 46 LEU C CA 1
ATOM 6572 C C . LEU C 1 49 ? 2.243 -11.441 9.844 1.00 66.87 46 LEU C C 1
ATOM 6573 O O . LEU C 1 49 ? 2.117 -10.467 9.101 1.00 63.27 46 LEU C O 1
ATOM 6578 N N . ARG C 1 50 ? 1.380 -12.455 9.868 1.00 62.75 47 ARG C N 1
ATOM 6579 C CA . ARG C 1 50 ? 0.287 -12.528 8.902 1.00 66.53 47 ARG C CA 1
ATOM 6580 C C . ARG C 1 50 ? -1.103 -12.458 9.535 1.00 63.21 47 ARG C C 1
ATOM 6581 O O . ARG C 1 50 ? -1.335 -13.026 10.600 1.00 61.74 47 ARG C O 1
ATOM 6589 N N . LEU C 1 51 ? -2.020 -11.773 8.847 1.00 64.95 48 LEU C N 1
ATOM 6590 C CA . LEU C 1 51 ? -3.382 -11.518 9.332 1.00 64.62 48 LEU C CA 1
ATOM 6591 C C . LEU C 1 51 ? -4.472 -11.859 8.298 1.00 72.88 48 LEU C C 1
ATOM 6592 O O . LEU C 1 51 ? -4.267 -11.714 7.088 1.00 71.13 48 LEU C O 1
ATOM 6597 N N . ASP C 1 52 ? -5.624 -12.309 8.799 1.00 80.69 49 ASP C N 1
ATOM 6598 C CA . ASP C 1 52 ? -6.821 -12.589 7.997 1.00 82.71 49 ASP C CA 1
ATOM 6599 C C . ASP C 1 52 ? -6.976 -11.668 6.807 1.00 80.50 49 ASP C C 1
ATOM 6600 O O . ASP C 1 52 ? -7.270 -12.111 5.705 1.00 85.13 49 ASP C O 1
ATOM 6605 N N . ASP C 1 53 ? -6.807 -10.372 7.050 1.00 78.22 50 ASP C N 1
ATOM 6606 C CA . ASP C 1 53 ? -7.186 -9.355 6.075 1.00 72.28 50 ASP C CA 1
ATOM 6607 C C . ASP C 1 53 ? -6.104 -9.110 5.027 1.00 70.88 50 ASP C C 1
ATOM 6608 O O . ASP C 1 53 ? -6.112 -8.083 4.350 1.00 75.03 50 ASP C O 1
ATOM 6613 N N . GLY C 1 54 ? -5.170 -10.049 4.909 1.00 65.62 51 GLY C N 1
ATOM 6614 C CA . GLY C 1 54 ? -4.101 -9.941 3.929 1.00 61.64 51 GLY C CA 1
ATOM 6615 C C . GLY C 1 54 ? -2.896 -9.123 4.368 1.00 61.85 51 GLY C C 1
ATOM 6616 O O . GLY C 1 54 ? -1.920 -8.997 3.629 1.00 67.70 51 GLY C O 1
ATOM 6617 N N . ARG C 1 55 ? -2.956 -8.566 5.572 1.00 65.15 52 ARG C N 1
ATOM 6618 C CA . ARG C 1 55 ? -1.845 -7.779 6.096 1.00 62.57 52 ARG C CA 1
ATOM 6619 C C . ARG C 1 55 ? -0.630 -8.637 6.408 1.00 61.68 52 ARG C C 1
ATOM 6620 O O . ARG C 1 55 ? -0.751 -9.736 6.948 1.00 67.84 52 ARG C O 1
ATOM 6628 N N . VAL C 1 56 ? 0.538 -8.123 6.047 1.00 57.83 53 VAL C N 1
ATOM 6629 C CA . VAL C 1 56 ? 1.805 -8.781 6.314 1.00 61.67 53 VAL C CA 1
ATOM 6630 C C . VAL C 1 56 ? 2.739 -7.742 6.921 1.00 64.12 53 VAL C C 1
ATOM 6631 O O . VAL C 1 56 ? 3.105 -6.770 6.264 1.00 61.44 53 VAL C O 1
ATOM 6635 N N . ILE C 1 57 ? 3.106 -7.953 8.181 1.00 62.97 54 ILE C N 1
ATOM 6636 C CA . ILE C 1 57 ? 3.912 -7.004 8.935 1.00 60.65 54 ILE C CA 1
ATOM 6637 C C . ILE C 1 57 ? 5.317 -7.521 9.212 1.00 60.78 54 ILE C C 1
ATOM 6638 O O . ILE C 1 57 ? 5.487 -8.593 9.796 1.00 62.28 54 ILE C O 1
ATOM 6643 N N . ASP C 1 58 ? 6.321 -6.744 8.815 1.00 58.06 55 ASP C N 1
ATOM 6644 C CA . ASP C 1 58 ? 7.712 -7.080 9.100 1.00 57.42 55 ASP C CA 1
ATOM 6645 C C . ASP C 1 58 ? 8.157 -6.551 10.470 1.00 55.84 55 ASP C C 1
ATOM 6646 O O . ASP C 1 58 ? 8.483 -5.373 10.604 1.00 56.05 55 ASP C O 1
ATOM 6651 N N . THR C 1 59 ? 8.185 -7.418 11.479 1.00 59.66 56 THR C N 1
ATOM 6652 C CA . THR C 1 59 ? 8.563 -6.996 12.829 1.00 60.83 56 THR C CA 1
ATOM 6653 C C . THR C 1 59 ? 10.077 -7.027 13.036 1.00 60.15 56 THR C C 1
ATOM 6654 O O . THR C 1 59 ? 10.592 -6.478 14.019 1.00 57.26 56 THR C O 1
ATOM 6658 N N . LYS C 1 60 ? 10.778 -7.660 12.095 1.00 57.14 57 LYS C N 1
ATOM 6659 C CA . LYS C 1 60 ? 12.222 -7.858 12.187 1.00 51.90 57 LYS C CA 1
ATOM 6660 C C . LYS C 1 60 ? 13.025 -6.860 11.343 1.00 57.04 57 LYS C C 1
ATOM 6661 O O . LYS C 1 60 ? 14.039 -6.342 11.795 1.00 61.56 57 LYS C O 1
ATOM 6667 N N . GLY C 1 61 ? 12.576 -6.593 10.120 1.00 55.41 58 GLY C N 1
ATOM 6668 C CA . GLY C 1 61 ? 13.226 -5.598 9.282 1.00 47.35 58 GLY C CA 1
ATOM 6669 C C . GLY C 1 61 ? 12.845 -4.207 9.748 1.00 45.43 58 GLY C C 1
ATOM 6670 O O . GLY C 1 61 ? 11.830 -4.049 10.418 1.00 43.00 58 GLY C O 1
ATOM 6671 N N . TRP C 1 62 ? 13.645 -3.205 9.384 1.00 51.48 59 TRP C N 1
ATOM 6672 C CA . TRP C 1 62 ? 13.469 -1.828 9.872 1.00 49.98 59 TRP C CA 1
ATOM 6673 C C . TRP C 1 62 ? 12.270 -1.115 9.241 1.00 50.55 59 TRP C C 1
ATOM 6674 O O . TRP C 1 62 ? 11.750 -0.144 9.799 1.00 52.85 59 TRP C O 1
ATOM 6685 N N . ALA C 1 63 ? 11.822 -1.618 8.093 1.00 48.29 60 ALA C N 1
ATOM 6686 C CA . ALA C 1 63 ? 10.719 -1.019 7.339 1.00 53.85 60 ALA C CA 1
ATOM 6687 C C . ALA C 1 63 ? 9.334 -1.183 7.970 1.00 61.28 60 ALA C C 1
ATOM 6688 O O . ALA C 1 63 ? 8.390 -0.495 7.587 1.00 67.96 60 ALA C O 1
ATOM 6690 N N . GLY C 1 64 ? 9.205 -2.095 8.925 1.00 61.57 61 GLY C N 1
ATOM 6691 C CA . GLY C 1 64 ? 7.920 -2.339 9.565 1.00 57.61 61 GLY C CA 1
ATOM 6692 C C . GLY C 1 64 ? 7.534 -1.372 10.677 1.00 48.61 61 GLY C C 1
ATOM 6693 O O . GLY C 1 64 ? 8.331 -0.538 11.112 1.00 48.25 61 GLY C O 1
ATOM 6694 N N . TRP C 1 65 ? 6.294 -1.497 11.131 1.00 44.86 62 TRP C N 1
ATOM 6695 C CA . TRP C 1 65 ? 5.772 -0.718 12.242 1.00 50.47 62 TRP C CA 1
ATOM 6696 C C . TRP C 1 65 ? 5.144 -1.647 13.266 1.00 51.48 62 TRP C C 1
ATOM 6697 O O . TRP C 1 65 ? 3.995 -2.084 13.114 1.00 52.88 62 TRP C O 1
ATOM 6708 N N . GLU C 1 66 ? 5.917 -1.950 14.301 1.00 47.00 63 GLU C N 1
ATOM 6709 C CA . GLU C 1 66 ? 5.490 -2.845 15.361 1.00 52.26 63 GLU C CA 1
ATOM 6710 C C . GLU C 1 66 ? 6.112 -2.323 16.656 1.00 47.85 63 GLU C C 1
ATOM 6711 O O . GLU C 1 66 ? 6.781 -1.288 16.644 1.00 45.71 63 GLU C O 1
ATOM 6717 N N . TRP C 1 67 ? 5.902 -3.018 17.767 1.00 44.72 64 TRP C N 1
ATOM 6718 C CA . TRP C 1 67 ? 6.458 -2.569 19.039 1.00 48.65 64 TRP C CA 1
ATOM 6719 C C . TRP C 1 67 ? 7.981 -2.598 18.978 1.00 47.48 64 TRP C C 1
ATOM 6720 O O . TRP C 1 67 ? 8.678 -1.822 19.637 1.00 42.59 64 TRP C O 1
ATOM 6731 N N . THR C 1 68 ? 8.493 -3.513 18.174 1.00 44.59 65 THR C N 1
ATOM 6732 C CA . THR C 1 68 ? 9.927 -3.697 18.059 1.00 50.24 65 THR C CA 1
ATOM 6733 C C . THR C 1 68 ? 10.664 -2.432 17.631 1.00 47.46 65 THR C C 1
ATOM 6734 O O . THR C 1 68 ? 11.684 -2.083 18.213 1.00 57.34 65 THR C O 1
ATOM 6738 N N . HIS C 1 69 ? 10.148 -1.752 16.615 1.00 43.65 66 HIS C N 1
ATOM 6739 C CA . HIS C 1 69 ? 10.724 -0.487 16.166 1.00 41.96 66 HIS C CA 1
ATOM 6740 C C . HIS C 1 69 ? 10.581 0.591 17.230 1.00 43.18 66 HIS C C 1
ATOM 6741 O O . HIS C 1 69 ? 11.403 1.508 17.316 1.00 38.42 66 HIS C O 1
ATOM 6748 N N . GLY C 1 70 ? 9.517 0.478 18.024 1.00 41.64 67 GLY C N 1
ATOM 6749 C CA . GLY C 1 70 ? 9.258 1.402 19.105 1.00 39.77 67 GLY C CA 1
ATOM 6750 C C . GLY C 1 70 ? 10.461 1.385 20.011 1.00 45.65 67 GLY C C 1
ATOM 6751 O O . GLY C 1 70 ? 11.020 2.431 20.355 1.00 47.11 67 GLY C O 1
ATOM 6752 N N . VAL C 1 71 ? 10.893 0.185 20.365 1.00 49.26 68 VAL C N 1
ATOM 6753 C CA . VAL C 1 71 ? 12.066 0.053 21.205 1.00 50.70 68 VAL C CA 1
ATOM 6754 C C . VAL C 1 71 ? 13.307 0.463 20.427 1.00 45.88 68 VAL C C 1
ATOM 6755 O O . VAL C 1 71 ? 14.122 1.238 20.916 1.00 44.33 68 VAL C O 1
ATOM 6759 N N . GLY C 1 72 ? 13.431 -0.023 19.200 1.00 41.84 69 GLY C N 1
ATOM 6760 C CA . GLY C 1 72 ? 14.489 0.461 18.327 1.00 36.31 69 GLY C CA 1
ATOM 6761 C C . GLY C 1 72 ? 14.680 1.976 18.339 1.00 41.42 69 GLY C C 1
ATOM 6762 O O . GLY C 1 72 ? 15.819 2.470 18.361 1.00 41.90 69 GLY C O 1
ATOM 6763 N N . LEU C 1 73 ? 13.576 2.723 18.312 1.00 35.65 70 LEU C N 1
ATOM 6764 C CA . LEU C 1 73 ? 13.655 4.180 18.252 1.00 31.95 70 LEU C CA 1
ATOM 6765 C C . LEU C 1 73 ? 14.121 4.790 19.571 1.00 29.29 70 LEU C C 1
ATOM 6766 O O . LEU C 1 73 ? 14.951 5.698 19.582 1.00 36.76 70 LEU C O 1
ATOM 6771 N N . TYR C 1 74 ? 13.609 4.258 20.681 1.00 28.60 71 TYR C N 1
ATOM 6772 C CA . TYR C 1 74 ? 13.974 4.706 22.027 1.00 22.54 71 TYR C CA 1
ATOM 6773 C C . TYR C 1 74 ? 15.478 4.550 22.313 1.00 34.42 71 TYR C C 1
ATOM 6774 O O . TYR C 1 74 ? 16.126 5.483 22.790 1.00 35.44 71 TYR C O 1
ATOM 6783 N N . GLY C 1 75 ? 16.026 3.367 22.028 1.00 36.30 72 GLY C N 1
ATOM 6784 C CA . GLY C 1 75 ? 17.459 3.151 22.144 1.00 41.83 72 GLY C CA 1
ATOM 6785 C C . GLY C 1 75 ? 18.288 4.167 21.366 1.00 39.57 72 GLY C C 1
ATOM 6786 O O . GLY C 1 75 ? 19.192 4.792 21.902 1.00 35.21 72 GLY C O 1
ATOM 6795 N N . TYR C 1 77 ? 17.185 7.049 20.286 1.00 37.17 74 TYR C N 1
ATOM 6796 C CA . TYR C 1 77 ? 16.924 8.380 20.818 1.00 39.90 74 TYR C CA 1
ATOM 6797 C C . TYR C 1 77 ? 17.837 8.674 22.010 1.00 38.92 74 TYR C C 1
ATOM 6798 O O . TYR C 1 77 ? 18.354 9.780 22.144 1.00 41.24 74 TYR C O 1
ATOM 6807 N N . HIS C 1 78 ? 18.067 7.675 22.849 1.00 31.55 75 HIS C N 1
ATOM 6808 C CA . HIS C 1 78 ? 18.949 7.864 24.000 1.00 34.50 75 HIS C CA 1
ATOM 6809 C C . HIS C 1 78 ? 20.348 8.346 23.627 1.00 34.16 75 HIS C C 1
ATOM 6810 O O . HIS C 1 78 ? 20.859 9.299 24.197 1.00 36.09 75 HIS C O 1
ATOM 6817 N N . TYR C 1 79 ? 20.971 7.682 22.667 1.00 37.26 76 TYR C N 1
ATOM 6818 C CA . TYR C 1 79 ? 22.287 8.096 22.237 1.00 37.35 76 TYR C CA 1
ATOM 6819 C C . TYR C 1 79 ? 22.244 9.505 21.651 1.00 39.57 76 TYR C C 1
ATOM 6820 O O . TYR C 1 79 ? 23.112 10.339 21.933 1.00 38.52 76 TYR C O 1
ATOM 6829 N N . TYR C 1 80 ? 21.239 9.769 20.822 1.00 35.90 77 TYR C N 1
ATOM 6830 C CA . TYR C 1 80 ? 21.124 11.100 20.250 1.00 41.56 77 TYR C CA 1
ATOM 6831 C C . TYR C 1 80 ? 20.970 12.133 21.355 1.00 38.11 77 TYR C C 1
ATOM 6832 O O . TYR C 1 80 ? 21.609 13.181 21.336 1.00 39.97 77 TYR C O 1
ATOM 6841 N N . GLN C 1 81 ? 20.121 11.828 22.325 1.00 37.21 78 GLN C N 1
ATOM 6842 C CA . GLN C 1 81 ? 19.929 12.717 23.463 1.00 39.92 78 GLN C CA 1
ATOM 6843 C C . GLN C 1 81 ? 21.238 13.015 24.218 1.00 38.72 78 GLN C C 1
ATOM 6844 O O . GLN C 1 81 ? 21.587 14.165 24.462 1.00 37.78 78 GLN C O 1
ATOM 6850 N N . GLN C 1 82 ? 21.966 11.979 24.595 1.00 37.72 79 GLN C N 1
ATOM 6851 C CA . GLN C 1 82 ? 23.222 12.218 25.279 1.00 43.36 79 GLN C CA 1
ATOM 6852 C C . GLN C 1 82 ? 24.227 13.012 24.447 1.00 40.94 79 GLN C C 1
ATOM 6853 O O . GLN C 1 82 ? 24.883 13.898 24.987 1.00 30.00 79 GLN C O 1
ATOM 6859 N N . THR C 1 83 ? 24.335 12.706 23.146 1.00 37.57 80 THR C N 1
ATOM 6860 C CA . THR C 1 83 ? 25.482 13.148 22.342 1.00 35.55 80 THR C CA 1
ATOM 6861 C C . THR C 1 83 ? 25.199 14.156 21.229 1.00 38.43 80 THR C C 1
ATOM 6862 O O . THR C 1 83 ? 26.121 14.783 20.720 1.00 36.27 80 THR C O 1
ATOM 6866 N N . GLY C 1 84 ? 23.945 14.285 20.820 1.00 42.08 81 GLY C N 1
ATOM 6867 C CA . GLY C 1 84 ? 23.602 15.177 19.725 1.00 39.99 81 GLY C CA 1
ATOM 6868 C C . GLY C 1 84 ? 23.834 14.587 18.337 1.00 46.58 81 GLY C C 1
ATOM 6869 O O . GLY C 1 84 ? 23.503 15.220 17.326 1.00 45.76 81 GLY C O 1
ATOM 6870 N N . ASP C 1 85 ? 24.396 13.379 18.295 1.00 43.64 82 ASP C N 1
ATOM 6871 C CA . ASP C 1 85 ? 24.769 12.699 17.054 1.00 43.29 82 ASP C CA 1
ATOM 6872 C C . ASP C 1 85 ? 23.712 12.781 15.953 1.00 42.64 82 ASP C C 1
ATOM 6873 O O . ASP C 1 85 ? 22.644 12.186 16.067 1.00 39.19 82 ASP C O 1
ATOM 6878 N N . GLN C 1 86 ? 24.027 13.491 14.872 1.00 49.84 83 GLN C N 1
ATOM 6879 C CA . GLN C 1 86 ? 23.046 13.754 13.810 1.00 47.44 83 GLN C CA 1
ATOM 6880 C C . GLN C 1 86 ? 22.680 12.517 12.998 1.00 43.36 83 GLN C C 1
ATOM 6881 O O . GLN C 1 86 ? 21.575 12.417 12.465 1.00 38.93 83 GLN C O 1
ATOM 6887 N N . THR C 1 87 ? 23.608 11.576 12.898 1.00 40.94 84 THR C N 1
ATOM 6888 C CA . THR C 1 87 ? 23.315 10.335 12.202 1.00 47.22 84 THR C CA 1
ATOM 6889 C C . THR C 1 87 ? 22.085 9.702 12.828 1.00 46.47 84 THR C C 1
ATOM 6890 O O . THR C 1 87 ? 21.119 9.382 12.125 1.00 41.03 84 THR C O 1
ATOM 6902 N N . ARG C 1 89 ? 19.802 11.132 14.800 1.00 33.67 86 ARG C N 1
ATOM 6903 C CA . ARG C 1 89 ? 18.668 12.022 14.557 1.00 34.82 86 ARG C CA 1
ATOM 6904 C C . ARG C 1 89 ? 17.978 11.718 13.206 1.00 38.39 86 ARG C C 1
ATOM 6905 O O . ARG C 1 89 ? 16.763 11.492 13.144 1.00 38.65 86 ARG C O 1
ATOM 6913 N N . LYS C 1 90 ? 18.755 11.700 12.127 1.00 38.85 87 LYS C N 1
ATOM 6914 C CA . LYS C 1 90 ? 18.185 11.515 10.801 1.00 34.21 87 LYS C CA 1
ATOM 6915 C C . LYS C 1 90 ? 17.493 10.160 10.689 1.00 38.40 87 LYS C C 1
ATOM 6916 O O . LYS C 1 90 ? 16.366 10.075 10.196 1.00 35.78 87 LYS C O 1
ATOM 6922 N N . ILE C 1 91 ? 18.163 9.104 11.145 1.00 32.93 88 ILE C N 1
ATOM 6923 C CA . ILE C 1 91 ? 17.566 7.779 11.076 1.00 39.46 88 ILE C CA 1
ATOM 6924 C C . ILE C 1 91 ? 16.215 7.794 11.777 1.00 45.37 88 ILE C C 1
ATOM 6925 O O . ILE C 1 91 ? 15.218 7.326 11.232 1.00 42.11 88 ILE C O 1
ATOM 6930 N N . ILE C 1 92 ? 16.195 8.343 12.991 1.00 46.13 89 ILE C N 1
ATOM 6931 C CA . ILE C 1 92 ? 14.977 8.401 13.774 1.00 35.51 89 ILE C CA 1
ATOM 6932 C C . ILE C 1 92 ? 13.919 9.147 13.009 1.00 37.13 89 ILE C C 1
ATOM 6933 O O . ILE C 1 92 ? 12.792 8.679 12.863 1.00 37.71 89 ILE C O 1
ATOM 6938 N N . ASP C 1 93 ? 14.301 10.306 12.490 1.00 40.48 90 ASP C N 1
ATOM 6939 C CA . ASP C 1 93 ? 13.389 11.144 11.735 1.00 40.77 90 ASP C CA 1
ATOM 6940 C C . ASP C 1 93 ? 12.894 10.523 10.420 1.00 43.14 90 ASP C C 1
ATOM 6941 O O . ASP C 1 93 ? 11.740 10.749 10.013 1.00 40.03 90 ASP C O 1
ATOM 6946 N N . ASP C 1 94 ? 13.752 9.754 9.747 1.00 36.42 91 ASP C N 1
ATOM 6947 C CA . ASP C 1 94 ? 13.362 9.187 8.459 1.00 44.07 91 ASP C CA 1
ATOM 6948 C C . ASP C 1 94 ? 12.365 8.050 8.620 1.00 43.74 91 ASP C C 1
ATOM 6949 O O . ASP C 1 94 ? 11.520 7.844 7.743 1.00 41.50 91 ASP C O 1
ATOM 6954 N N . TRP C 1 95 ? 12.483 7.313 9.727 1.00 36.06 92 TRP C N 1
ATOM 6955 C CA . TRP C 1 95 ? 11.562 6.212 10.021 1.00 36.82 92 TRP C CA 1
ATOM 6956 C C . TRP C 1 95 ? 10.161 6.776 10.142 1.00 38.89 92 TRP C C 1
ATOM 6957 O O . TRP C 1 95 ? 9.223 6.270 9.530 1.00 36.13 92 TRP C O 1
ATOM 6968 N N . PHE C 1 96 ? 10.020 7.831 10.939 1.00 40.05 93 PHE C N 1
ATOM 6969 C CA . PHE C 1 96 ? 8.723 8.469 11.079 1.00 38.69 93 PHE C CA 1
ATOM 6970 C C . PHE C 1 96 ? 8.233 8.983 9.718 1.00 40.16 93 PHE C C 1
ATOM 6971 O O . PHE C 1 96 ? 7.090 8.732 9.331 1.00 41.52 93 PHE C O 1
ATOM 6979 N N . ALA C 1 97 ? 9.083 9.698 8.987 1.00 33.26 94 ALA C N 1
ATOM 6980 C CA . ALA C 1 97 ? 8.652 10.202 7.685 1.00 39.08 94 ALA C CA 1
ATOM 6981 C C . ALA C 1 97 ? 8.181 9.068 6.779 1.00 41.94 94 ALA C C 1
ATOM 6982 O O . ALA C 1 97 ? 7.092 9.136 6.204 1.00 39.37 94 ALA C O 1
ATOM 6984 N N . ASP C 1 98 ? 9.000 8.026 6.659 1.00 44.40 95 ASP C N 1
ATOM 6985 C CA . ASP C 1 98 ? 8.678 6.901 5.775 1.00 47.69 95 ASP C CA 1
ATOM 6986 C C . ASP C 1 98 ? 7.400 6.222 6.219 1.00 42.79 95 ASP C C 1
ATOM 6987 O O . ASP C 1 98 ? 6.578 5.818 5.398 1.00 42.26 95 ASP C O 1
ATOM 6992 N N . ARG C 1 99 ? 7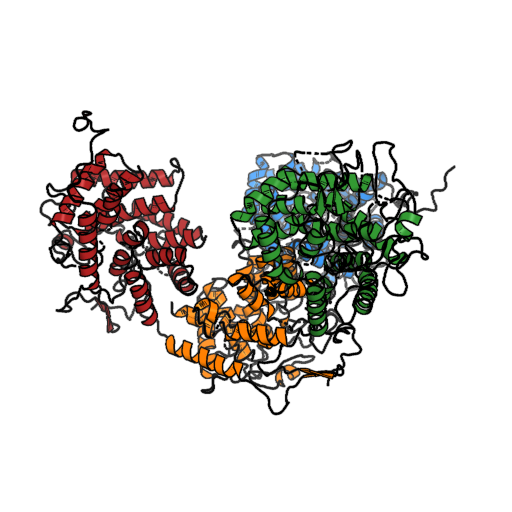.240 6.124 7.533 1.00 40.43 96 ARG C N 1
ATOM 6993 C CA . ARG C 1 99 ? 6.101 5.443 8.133 1.00 47.30 96 ARG C CA 1
ATOM 6994 C C . ARG C 1 99 ? 4.823 6.244 7.928 1.00 46.58 96 ARG C C 1
ATOM 6995 O O . ARG C 1 99 ? 3.795 5.711 7.490 1.00 44.98 96 ARG C O 1
ATOM 7003 N N . PHE C 1 100 ? 4.900 7.536 8.221 1.00 42.53 97 PHE C N 1
ATOM 7004 C CA . PHE C 1 100 ? 3.762 8.420 8.028 1.00 41.21 97 PHE C CA 1
ATOM 7005 C C . PHE C 1 100 ? 3.372 8.584 6.555 1.00 43.39 97 PHE C C 1
ATOM 7006 O O . PHE C 1 100 ? 2.183 8.675 6.234 1.00 42.82 97 PHE C O 1
ATOM 7014 N N . ALA C 1 101 ? 4.357 8.610 5.661 1.00 42.65 98 ALA C N 1
ATOM 7015 C CA . ALA C 1 101 ? 4.054 8.714 4.228 1.00 48.31 98 ALA C CA 1
ATOM 7016 C C . ALA C 1 101 ? 3.236 7.522 3.774 1.00 50.23 98 ALA C C 1
ATOM 7017 O O . ALA C 1 101 ? 2.364 7.651 2.919 1.00 54.17 98 ALA C O 1
ATOM 7019 N N . GLU C 1 102 ? 3.525 6.359 4.349 1.00 46.83 99 GLU C N 1
ATOM 7020 C CA . GLU C 1 102 ? 2.798 5.139 4.005 1.00 47.81 99 GLU C CA 1
ATOM 7021 C C . GLU C 1 102 ? 1.372 5.185 4.525 1.00 51.28 99 GLU C C 1
ATOM 7022 O O . GLU C 1 102 ? 0.441 4.706 3.872 1.00 46.42 99 GLU C O 1
ATOM 7028 N N . GLY C 1 103 ? 1.207 5.753 5.717 1.00 45.96 100 GLY C N 1
ATOM 7029 C CA . GLY C 1 103 ? -0.077 5.743 6.384 1.00 39.78 100 GLY C CA 1
ATOM 7030 C C . GLY C 1 103 ? 0.032 5.106 7.750 1.00 39.84 100 GLY C C 1
ATOM 7031 O O . GLY C 1 103 ? 1.014 4.416 8.049 1.00 42.54 100 GLY C O 1
ATOM 7032 N N . ALA C 1 104 ? -0.979 5.346 8.580 1.00 37.24 101 ALA C N 1
ATOM 7033 C CA . ALA C 1 104 ? -1.029 4.802 9.927 1.00 40.90 101 ALA C CA 1
ATOM 7034 C C . ALA C 1 104 ? -1.326 3.304 9.941 1.00 45.11 101 ALA C C 1
ATOM 7035 O O . ALA C 1 104 ? -2.132 2.840 9.153 1.00 47.46 101 ALA C O 1
ATOM 7037 N N . THR C 1 105 ? -0.677 2.559 10.841 1.00 55.82 102 THR C N 1
ATOM 7038 C CA . THR C 1 105 ? -1.087 1.189 11.165 1.00 54.95 102 THR C CA 1
ATOM 7039 C C . THR C 1 105 ? -2.317 1.295 12.031 1.00 54.79 102 THR C C 1
ATOM 7040 O O . THR C 1 105 ? -2.727 2.386 12.419 1.00 56.18 102 THR C O 1
ATOM 7044 N N . THR C 1 106 ? -2.886 0.151 12.369 1.00 50.98 103 THR C N 1
ATOM 7045 C CA . THR C 1 106 ? -3.994 0.111 13.305 1.00 47.46 103 THR C CA 1
ATOM 7046 C C . THR C 1 106 ? -3.480 0.325 14.722 1.00 50.29 103 THR C C 1
ATOM 7047 O O . THR C 1 106 ? -2.304 0.090 14.995 1.00 54.30 103 THR C O 1
ATOM 7051 N N . LYS C 1 107 ? -4.350 0.777 15.623 1.00 50.96 104 LYS C N 1
ATOM 7052 C CA . LYS C 1 107 ? -3.928 1.122 16.990 1.00 43.52 104 LYS C CA 1
ATOM 7053 C C . LYS C 1 107 ? -3.991 -0.078 17.927 1.00 46.37 104 LYS C C 1
ATOM 7054 O O . LYS C 1 107 ? -5.000 -0.789 17.973 1.00 44.69 104 LYS C O 1
ATOM 7060 N N . ASN C 1 108 ? -2.907 -0.310 18.660 1.00 44.32 105 ASN C N 1
ATOM 7061 C CA . ASN C 1 108 ? -2.863 -1.360 19.678 1.00 43.17 105 ASN C CA 1
ATOM 7062 C C . ASN C 1 108 ? -1.693 -1.116 20.635 1.00 42.71 105 ASN C C 1
ATOM 7063 O O . ASN C 1 108 ? -0.884 -0.217 20.406 1.00 43.39 105 ASN C O 1
ATOM 7068 N N . VAL C 1 109 ? -1.588 -1.924 21.688 1.00 46.73 106 VAL C N 1
ATOM 7069 C CA . VAL C 1 109 ? -0.585 -1.696 22.737 1.00 45.37 106 VAL C CA 1
ATOM 7070 C C . VAL C 1 109 ? 0.822 -1.546 22.198 1.00 43.30 106 VAL C C 1
ATOM 7071 O O . VAL C 1 109 ? 1.656 -0.857 22.795 1.00 40.48 106 VAL C O 1
ATOM 7075 N N . ASN C 1 110 ? 1.075 -2.216 21.077 1.00 43.16 107 ASN C N 1
ATOM 7076 C CA . ASN C 1 110 ? 2.405 -2.330 20.513 1.00 41.84 107 ASN C CA 1
ATOM 7077 C C . ASN C 1 110 ? 2.717 -1.226 19.530 1.00 42.37 107 ASN C C 1
ATOM 7078 O O . ASN C 1 110 ? 3.782 -0.614 19.598 1.00 42.47 107 ASN C O 1
ATOM 7083 N N . THR C 1 111 ? 1.800 -0.975 18.606 1.00 40.47 108 THR C N 1
ATOM 7084 C CA . THR C 1 111 ? 2.060 0.036 17.593 1.00 41.11 108 THR C CA 1
ATOM 7085 C C . THR C 1 111 ? 2.160 1.408 18.248 1.00 38.63 108 THR C C 1
ATOM 7086 O O . THR C 1 111 ? 2.528 2.384 17.610 1.00 36.18 108 THR C O 1
ATOM 7098 N N . ALA C 1 113 ? 4.319 2.118 20.744 1.00 41.56 110 ALA C N 1
ATOM 7099 C CA . ALA C 1 113 ? 5.643 2.375 21.308 1.00 37.94 110 ALA C CA 1
ATOM 7100 C C . ALA C 1 113 ? 6.420 3.532 20.651 1.00 37.55 110 ALA C C 1
ATOM 7101 O O . ALA C 1 113 ? 7.029 4.342 21.338 1.00 34.51 110 ALA C O 1
ATOM 7103 N N . PRO C 1 114 ? 6.408 3.599 19.311 1.00 34.65 111 PRO C N 1
ATOM 7104 C CA . PRO C 1 114 ? 7.134 4.649 18.596 1.00 32.51 111 PRO C CA 1
ATOM 7105 C C . PRO C 1 114 ? 6.772 6.067 19.069 1.00 34.17 111 PRO C C 1
ATOM 7106 O O . PRO C 1 114 ? 7.593 6.980 19.010 1.00 28.04 111 PRO C O 1
ATOM 7110 N N . PHE C 1 115 ? 5.557 6.254 19.554 1.00 32.88 112 PHE C N 1
ATOM 7111 C CA . PHE C 1 115 ? 5.137 7.589 19.938 1.00 34.85 112 PHE C CA 1
ATOM 7112 C C . PHE C 1 115 ? 5.857 8.106 21.176 1.00 36.38 112 PHE C C 1
ATOM 7113 O O . PHE C 1 115 ? 5.803 9.296 21.466 1.00 39.59 112 PHE C O 1
ATOM 7121 N N . LEU C 1 116 ? 6.561 7.221 21.874 1.00 33.16 113 LEU C N 1
ATOM 7122 C CA . LEU C 1 116 ? 7.414 7.651 22.969 1.00 36.11 113 LEU C CA 1
ATOM 7123 C C . LEU C 1 116 ? 8.522 8.517 22.389 1.00 32.18 113 LEU C C 1
ATOM 7124 O O . LEU C 1 116 ? 8.756 9.637 22.835 1.00 29.28 113 LEU C O 1
ATOM 7129 N N . THR C 1 117 ? 9.183 7.998 21.359 1.00 33.12 114 THR C N 1
ATOM 7130 C CA . THR C 1 117 ? 10.270 8.727 20.740 1.00 29.07 114 THR C CA 1
ATOM 7131 C C . THR C 1 117 ? 9.781 9.926 19.942 1.00 30.81 114 THR C C 1
ATOM 7132 O O . THR C 1 117 ? 10.474 10.942 19.851 1.00 31.08 114 THR C O 1
ATOM 7136 N N . LEU C 1 118 ? 8.586 9.817 19.374 1.00 29.72 115 LEU C N 1
ATOM 7137 C CA . LEU C 1 118 ? 8.027 10.935 18.617 1.00 29.71 115 LEU C CA 1
ATOM 7138 C C . LEU C 1 118 ? 7.780 12.103 19.547 1.00 32.43 115 LEU C C 1
ATOM 7139 O O . LEU C 1 118 ? 7.965 13.259 19.173 1.00 39.30 115 LEU C O 1
ATOM 7144 N N . ALA C 1 119 ? 7.345 11.790 20.764 1.00 32.98 116 ALA C N 1
ATOM 7145 C CA . ALA C 1 119 ? 7.058 12.813 21.754 1.00 28.51 116 ALA C CA 1
ATOM 7146 C C . ALA C 1 119 ? 8.313 13.643 22.015 1.00 26.10 116 ALA C C 1
ATOM 7147 O O . ALA C 1 119 ? 8.260 14.865 22.025 1.00 24.71 116 ALA C O 1
ATOM 7149 N N . TYR C 1 120 ? 9.439 12.968 22.218 1.00 26.37 117 TYR C N 1
ATOM 7150 C CA . TYR C 1 120 ? 10.719 13.640 22.421 1.00 26.90 117 TYR C CA 1
ATOM 7151 C C . TYR C 1 120 ? 11.134 14.480 21.214 1.00 36.85 117 TYR C C 1
ATOM 7152 O O . TYR C 1 120 ? 11.616 15.610 21.365 1.00 35.06 117 TYR C O 1
ATOM 7161 N N . ARG C 1 121 ? 10.954 13.942 20.012 1.00 34.90 118 ARG C N 1
ATOM 7162 C CA . ARG C 1 121 ? 11.280 14.727 18.830 1.00 33.74 118 ARG C CA 1
ATOM 7163 C C . ARG C 1 121 ? 10.367 15.963 18.741 1.00 36.03 118 ARG C C 1
ATOM 7164 O O . ARG C 1 121 ? 10.815 17.065 18.402 1.00 34.55 118 ARG C O 1
ATOM 7172 N N . TYR C 1 122 ? 9.093 15.792 19.071 1.00 36.07 119 TYR C N 1
ATOM 7173 C CA . TYR C 1 122 ? 8.191 16.929 19.056 1.00 31.12 119 TYR C CA 1
ATOM 7174 C C . TYR C 1 122 ? 8.600 17.939 20.119 1.00 34.61 119 TYR C C 1
ATOM 7175 O O . TYR C 1 122 ? 8.441 19.144 19.946 1.00 33.06 119 TYR C O 1
ATOM 7184 N N . GLU C 1 123 ? 9.100 17.433 21.240 1.00 31.65 120 GLU C N 1
ATOM 7185 C CA . GLU C 1 123 ? 9.530 18.304 22.307 1.00 38.07 120 GLU C CA 1
ATOM 7186 C C . GLU C 1 123 ? 10.659 19.221 21.822 1.00 40.35 120 GLU C C 1
ATOM 7187 O O . GLU C 1 123 ? 10.698 20.391 22.188 1.00 37.16 120 GLU C O 1
ATOM 7193 N N . GLU C 1 124 ? 11.561 18.693 20.990 1.00 33.77 121 GLU C N 1
ATOM 7194 C CA . GLU C 1 124 ? 12.738 19.437 20.569 1.00 34.89 121 GLU C CA 1
ATOM 7195 C C . GLU C 1 124 ? 12.418 20.329 19.393 1.00 38.11 121 GLU C C 1
ATOM 7196 O O . GLU C 1 124 ? 12.820 21.481 19.365 1.00 47.60 121 GLU C O 1
ATOM 7202 N N . THR C 1 125 ? 11.678 19.799 18.428 1.00 40.65 122 THR C N 1
ATOM 7203 C CA . THR C 1 125 ? 11.465 20.488 17.164 1.00 38.84 122 THR C CA 1
ATOM 7204 C C . THR C 1 125 ? 10.174 21.286 17.159 1.00 39.05 122 THR C C 1
ATOM 7205 O O . THR C 1 125 ? 10.010 22.198 16.359 1.00 40.65 122 THR C O 1
ATOM 7209 N N . ARG C 1 126 ? 9.240 20.914 18.029 1.00 38.49 123 ARG C N 1
ATOM 7210 C CA . ARG C 1 126 ? 7.915 21.535 18.041 1.00 33.19 123 ARG C CA 1
ATOM 7211 C C . ARG C 1 126 ? 7.246 21.499 16.672 1.00 35.55 123 ARG C C 1
ATOM 7212 O O . ARG C 1 126 ? 6.455 22.374 16.330 1.00 41.45 123 ARG C O 1
ATOM 7220 N N . ASN C 1 127 ? 7.576 20.479 15.892 1.00 33.40 124 ASN C N 1
ATOM 7221 C CA . ASN C 1 127 ? 7.023 20.307 14.556 1.00 36.05 124 ASN C CA 1
ATOM 7222 C C . ASN C 1 127 ? 5.513 20.115 14.640 1.00 39.13 124 ASN C C 1
ATOM 7223 O O . ASN C 1 127 ? 5.033 19.104 15.152 1.00 41.12 124 ASN C O 1
ATOM 7228 N N . PRO C 1 128 ? 4.751 21.078 14.125 1.00 37.90 125 PRO C N 1
ATOM 7229 C CA . PRO C 1 128 ? 3.297 21.019 14.269 1.00 33.38 125 PRO C CA 1
ATOM 7230 C C . PRO C 1 128 ? 2.713 19.760 13.638 1.00 36.28 125 PRO C C 1
ATOM 7231 O O . PRO C 1 128 ? 1.589 19.380 13.969 1.00 35.70 125 PRO C O 1
ATOM 7235 N N . ALA C 1 129 ? 3.455 19.134 12.730 1.00 33.99 126 ALA C N 1
ATOM 7236 C CA . ALA C 1 129 ? 2.945 17.947 12.040 1.00 43.72 126 ALA C CA 1
ATOM 7237 C C . ALA C 1 129 ? 2.825 16.737 12.967 1.00 42.65 126 ALA C C 1
ATOM 7238 O O . ALA C 1 129 ? 1.973 15.874 12.773 1.00 44.69 126 ALA C O 1
ATOM 7240 N N . TYR C 1 130 ? 3.697 16.678 13.962 1.00 37.27 127 TYR C N 1
ATOM 7241 C CA . TYR C 1 130 ? 3.689 15.591 14.907 1.00 37.33 127 TYR C CA 1
ATOM 7242 C C . TYR C 1 130 ? 2.508 15.652 15.879 1.00 40.45 127 TYR C C 1
ATOM 7243 O O . TYR C 1 130 ? 2.076 14.622 16.414 1.00 37.20 127 TYR C O 1
ATOM 7252 N N . LEU C 1 131 ? 2.006 16.855 16.134 1.00 38.27 128 LEU C N 1
ATOM 7253 C CA . LEU C 1 131 ? 1.061 17.040 17.236 1.00 31.96 128 LEU C CA 1
ATOM 7254 C C . LEU C 1 131 ? -0.219 16.213 17.098 1.00 29.34 128 LEU C C 1
ATOM 7255 O O . LEU C 1 131 ? -0.606 15.523 18.041 1.00 35.46 128 LEU C O 1
ATOM 7260 N N . PRO C 1 132 ? -0.858 16.247 15.919 1.00 31.20 129 PRO C N 1
ATOM 7261 C CA . PRO C 1 132 ? -2.029 15.395 15.641 1.00 33.88 129 PRO C CA 1
ATOM 7262 C C . PRO C 1 132 ? -1.785 13.892 15.854 1.00 38.90 129 PRO C C 1
ATOM 7263 O O . PRO C 1 132 ? -2.714 13.182 16.239 1.00 43.07 129 PRO C O 1
ATOM 7267 N N . TRP C 1 133 ? -0.573 13.408 15.595 1.00 33.90 130 TRP C N 1
ATOM 7268 C CA . TRP C 1 133 ? -0.266 12.006 15.859 1.00 35.17 130 TRP C CA 1
ATOM 7269 C C . TRP C 1 133 ? -0.323 11.720 17.366 1.00 39.79 130 TRP C C 1
ATOM 7270 O O . TRP C 1 133 ? -1.011 10.793 17.824 1.00 42.70 130 TRP C O 1
ATOM 7281 N N . LEU C 1 134 ? 0.403 12.530 18.130 1.00 39.59 131 LEU C N 1
ATOM 7282 C CA . LEU C 1 134 ? 0.506 12.353 19.575 1.00 39.75 131 LEU C CA 1
ATOM 7283 C C . LEU C 1 134 ? -0.856 12.443 20.247 1.00 36.85 131 LEU C C 1
ATOM 7284 O O . LEU C 1 134 ? -1.210 11.602 21.076 1.00 31.87 131 LEU C O 1
ATOM 7289 N N . GLU C 1 135 ? -1.623 13.460 19.874 1.00 36.18 132 GLU C N 1
ATOM 7290 C CA . GLU C 1 135 ? -2.939 13.664 20.455 1.00 35.29 132 GLU C CA 1
ATOM 7291 C C . GLU C 1 135 ? -3.837 12.483 20.159 1.00 36.18 132 GLU C C 1
ATOM 7292 O O . GLU C 1 135 ? -4.491 11.942 21.059 1.00 37.54 132 GLU C O 1
ATOM 7298 N N . THR C 1 136 ? -3.875 12.080 18.891 1.00 37.78 133 THR C N 1
ATOM 7299 C CA . THR C 1 136 ? -4.839 11.065 18.481 1.00 38.01 133 THR C CA 1
ATOM 7300 C C . THR C 1 136 ? -4.547 9.756 19.203 1.00 37.31 133 THR C C 1
ATOM 7301 O O . THR C 1 136 ? -5.451 9.132 19.765 1.00 43.27 133 THR C O 1
ATOM 7305 N N . TRP C 1 137 ? -3.283 9.348 19.209 1.00 32.07 134 TRP C N 1
ATOM 7306 C CA . TRP C 1 137 ? -2.932 8.060 19.802 1.00 40.26 134 TRP C CA 1
ATOM 7307 C C . TRP C 1 137 ? -3.054 8.049 21.331 1.00 42.48 134 TRP C C 1
ATOM 7308 O O . TRP C 1 137 ? -3.467 7.032 21.922 1.00 36.34 134 TRP C O 1
ATOM 7319 N N . ALA C 1 138 ? -2.709 9.170 21.972 1.00 32.85 135 ALA C N 1
ATOM 7320 C CA . ALA C 1 138 ? -2.900 9.265 23.417 1.00 31.92 135 ALA C CA 1
ATOM 7321 C C . ALA C 1 138 ? -4.387 9.204 23.781 1.00 33.37 135 ALA C C 1
ATOM 7322 O O . ALA C 1 138 ? -4.781 8.494 24.704 1.00 42.08 135 ALA C O 1
ATOM 7324 N N . GLU C 1 139 ? -5.212 9.940 23.046 1.00 40.24 136 GLU C N 1
ATOM 7325 C CA . GLU C 1 139 ? -6.662 9.902 23.241 1.00 36.76 136 GLU C CA 1
ATOM 7326 C C . GLU C 1 139 ? -7.209 8.492 23.020 1.00 36.55 136 GLU C C 1
ATOM 7327 O O . GLU C 1 139 ? -8.180 8.083 23.662 1.00 40.72 136 GLU C O 1
ATOM 7333 N N . TRP C 1 140 ? -6.600 7.748 22.102 1.00 28.88 137 TRP C N 1
ATOM 7334 C CA . TRP C 1 140 ? -7.036 6.372 21.888 1.00 35.85 137 TRP C CA 1
ATOM 7335 C C . TRP C 1 140 ? -6.728 5.553 23.140 1.00 40.84 137 TRP C C 1
ATOM 7336 O O . TRP C 1 140 ? -7.568 4.810 23.633 1.00 41.34 137 TRP C O 1
ATOM 7347 N N . ALA C 1 141 ? -5.512 5.700 23.653 1.00 35.46 138 ALA C N 1
ATOM 7348 C CA . ALA C 1 141 ? -5.120 4.921 24.803 1.00 40.97 138 ALA C CA 1
ATOM 7349 C C . ALA C 1 141 ? -5.966 5.268 26.041 1.00 44.35 138 ALA C C 1
ATOM 7350 O O . ALA C 1 141 ? -6.264 4.387 26.857 1.00 48.99 138 ALA C O 1
ATOM 7360 N N . ASN C 1 143 ? -9.143 6.523 25.948 1.00 43.54 140 ASN C N 1
ATOM 7361 C CA . ASN C 1 143 ? -10.582 6.503 25.769 1.00 45.60 140 ASN C CA 1
ATOM 7362 C C . ASN C 1 143 ? -11.165 5.286 25.061 1.00 48.88 140 ASN C C 1
ATOM 7363 O O . ASN C 1 143 ? -12.344 4.989 25.224 1.00 50.84 140 ASN C O 1
ATOM 7368 N N . GLU C 1 144 ? -10.355 4.575 24.285 1.00 48.69 141 GLU C N 1
ATOM 7369 C CA . GLU C 1 144 ? -10.909 3.530 23.429 1.00 53.07 141 GLU C CA 1
ATOM 7370 C C . GLU C 1 144 ? -10.221 2.181 23.567 1.00 51.58 141 GLU C C 1
ATOM 7371 O O . GLU C 1 144 ? -10.859 1.132 23.454 1.00 55.39 141 GLU C O 1
ATOM 7385 N N . PRO C 1 146 ? -9.235 -1.145 24.570 1.00 39.55 143 PRO C N 1
ATOM 7386 C CA . PRO C 1 146 ? -9.999 -2.006 25.479 1.00 43.42 143 PRO C CA 1
ATOM 7387 C C . PRO C 1 146 ? -9.394 -2.106 26.882 1.00 44.75 143 PRO C C 1
ATOM 7388 O O . PRO C 1 146 ? -8.170 -2.079 27.049 1.00 40.00 143 PRO C O 1
ATOM 7392 N N . ARG C 1 147 ? -10.269 -2.221 27.879 1.00 45.28 144 ARG C N 1
ATOM 7393 C CA . ARG C 1 147 ? -9.860 -2.399 29.264 1.00 45.19 144 ARG C CA 1
ATOM 7394 C C . ARG C 1 147 ? -10.309 -3.749 29.788 1.00 47.95 144 ARG C C 1
ATOM 7395 O O . ARG C 1 147 ? -11.357 -4.273 29.394 1.00 45.20 144 ARG C O 1
ATOM 7403 N N . THR C 1 148 ? -9.513 -4.306 30.689 1.00 49.67 145 THR C N 1
ATOM 7404 C CA . THR C 1 148 ? -9.916 -5.476 31.455 1.00 47.72 145 THR C CA 1
ATOM 7405 C C . THR C 1 148 ? -10.708 -5.005 32.664 1.00 52.12 145 THR C C 1
ATOM 7406 O O . THR C 1 148 ? -10.825 -3.795 32.906 1.00 50.39 145 THR C O 1
ATOM 7410 N N . ASP C 1 149 ? -11.234 -5.960 33.430 1.00 51.97 146 ASP C N 1
ATOM 7411 C CA . ASP C 1 149 ? -11.794 -5.672 34.748 1.00 49.93 146 ASP C CA 1
ATOM 7412 C C . ASP C 1 149 ? -10.935 -4.652 35.505 1.00 44.69 146 ASP C C 1
ATOM 7413 O O . ASP C 1 149 ? -9.710 -4.650 35.393 1.00 48.04 146 ASP C O 1
ATOM 7418 N N . HIS C 1 150 ? -11.580 -3.782 36.269 1.00 44.78 147 HIS C N 1
ATOM 7419 C CA . HIS C 1 150 ? -10.861 -2.777 37.057 1.00 49.84 147 HIS C CA 1
ATOM 7420 C C . HIS C 1 150 ? -10.072 -1.763 36.217 1.00 50.89 147 HIS C C 1
ATOM 7421 O O . HIS C 1 150 ? -9.068 -1.196 36.679 1.00 45.44 147 HIS C O 1
ATOM 7428 N N . GLY C 1 151 ? -10.533 -1.539 34.991 1.00 46.42 148 GLY C N 1
ATOM 7429 C CA . GLY C 1 151 ? -9.956 -0.528 34.119 1.00 43.05 148 GLY C CA 1
ATOM 7430 C C . GLY C 1 151 ? -8.515 -0.771 33.723 1.00 43.00 148 GLY C C 1
ATOM 7431 O O . GLY C 1 151 ? -7.808 0.159 33.362 1.00 48.80 148 GLY C O 1
ATOM 7432 N N . GLY C 1 152 ? -8.070 -2.020 33.798 1.00 44.03 149 GLY C N 1
ATOM 7433 C CA . GLY C 1 152 ? -6.722 -2.365 33.388 1.00 44.75 149 GLY C CA 1
ATOM 7434 C C . GLY C 1 152 ? -6.590 -2.324 31.875 1.00 50.34 149 GLY C C 1
ATOM 7435 O O . GLY C 1 152 ? -7.521 -2.673 31.144 1.00 50.77 149 GLY C O 1
ATOM 7444 N N . GLN C 1 154 ? -5.933 -3.772 28.643 1.00 44.37 151 GLN C N 1
ATOM 7445 C CA . GLN C 1 154 ? -5.813 -5.056 27.982 1.00 38.50 151 GLN C CA 1
ATOM 7446 C C . GLN C 1 154 ? -4.644 -5.038 26.998 1.00 45.13 151 GLN C C 1
ATOM 7447 O O . GLN C 1 154 ? -4.542 -4.138 26.159 1.00 48.99 151 GLN C O 1
ATOM 7453 N N . HIS C 1 155 ? -3.770 -6.037 27.086 1.00 43.49 152 HIS C N 1
ATOM 7454 C CA . HIS C 1 155 ? -2.669 -6.161 26.132 1.00 50.43 152 HIS C CA 1
ATOM 7455 C C . HIS C 1 155 ? -3.111 -6.681 24.753 1.00 52.20 152 HIS C C 1
ATOM 7456 O O . HIS C 1 155 ? -2.838 -7.833 24.386 1.00 47.75 152 HIS C O 1
ATOM 7463 N N . ILE C 1 156 ? -3.791 -5.824 23.997 1.00 47.95 153 ILE C N 1
ATOM 7464 C CA . ILE C 1 156 ? -4.285 -6.170 22.671 1.00 44.35 153 ILE C CA 1
ATOM 7465 C C . ILE C 1 156 ? -3.266 -5.787 21.607 1.00 48.47 153 ILE C C 1
ATOM 7466 O O . ILE C 1 156 ? -2.782 -4.657 21.576 1.00 47.55 153 ILE C O 1
ATOM 7471 N N . THR C 1 157 ? -2.974 -6.746 20.733 1.00 55.52 154 THR C N 1
ATOM 7472 C CA . THR C 1 157 ? -1.874 -6.690 19.773 1.00 62.38 154 THR C CA 1
ATOM 7473 C C . THR C 1 157 ? -2.378 -6.591 18.324 1.00 60.53 154 THR C C 1
ATOM 7474 O O . THR C 1 157 ? -3.580 -6.656 18.079 1.00 60.30 154 THR C O 1
ATOM 7478 N N . LEU C 1 158 ? -1.467 -6.408 17.367 1.00 57.49 155 LEU C N 1
ATOM 7479 C CA . LEU C 1 158 ? -1.839 -6.460 15.951 1.00 54.87 155 LEU C CA 1
ATOM 7480 C C . LEU C 1 158 ? -2.637 -7.717 15.653 1.00 53.26 155 LEU C C 1
ATOM 7481 O O . LEU C 1 158 ? -3.570 -7.677 14.850 1.00 53.75 155 LEU C O 1
ATOM 7486 N N . ALA C 1 159 ? -2.267 -8.812 16.327 1.00 45.11 156 ALA C N 1
ATOM 7487 C CA . ALA C 1 159 ? -2.725 -10.160 15.989 1.00 54.94 156 ALA C CA 1
ATOM 7488 C C . ALA C 1 159 ? -3.791 -10.787 16.899 1.00 68.15 156 ALA C C 1
ATOM 7489 O O . ALA C 1 159 ? -4.424 -11.770 16.502 1.00 72.69 156 ALA C O 1
ATOM 7491 N N . GLU C 1 160 ? -3.998 -10.259 18.104 1.00 61.93 157 GLU C N 1
ATOM 7492 C CA . GLU C 1 160 ? -4.969 -10.899 18.997 1.00 65.59 157 GLU C CA 1
ATOM 7493 C C . GLU C 1 160 ? -5.473 -10.040 20.159 1.00 62.25 157 GLU C C 1
ATOM 7494 O O . GLU C 1 160 ? -4.697 -9.340 20.816 1.00 61.57 157 GLU C O 1
ATOM 7500 N N . GLU C 1 161 ? -6.783 -10.099 20.388 1.00 58.88 158 GLU C N 1
ATOM 7501 C CA . GLU C 1 161 ? -7.424 -9.319 21.439 1.00 64.47 158 GLU C CA 1
ATOM 7502 C C . GLU C 1 161 ? -6.758 -9.548 22.790 1.00 61.40 158 GLU C C 1
ATOM 7503 O O . GLU C 1 161 ? -6.459 -8.598 23.494 1.00 56.48 158 GLU C O 1
ATOM 7509 N N . ASN C 1 162 ? -6.511 -10.810 23.131 1.00 62.60 159 ASN C N 1
ATOM 7510 C CA . ASN C 1 162 ? -6.011 -11.171 24.453 1.00 56.86 159 ASN C CA 1
ATOM 7511 C C . ASN C 1 162 ? -6.980 -10.666 25.508 1.00 54.48 159 ASN C C 1
ATOM 7512 O O . ASN C 1 162 ? -6.632 -9.912 26.422 1.00 46.32 159 ASN C O 1
ATOM 7517 N N . HIS C 1 163 ? -8.219 -11.099 25.343 1.00 52.99 160 HIS C N 1
ATOM 7518 C CA . HIS C 1 163 ? -9.313 -10.637 26.163 1.00 51.57 160 HIS C CA 1
ATOM 7519 C C . HIS C 1 163 ? -8.994 -10.756 27.647 1.00 53.77 160 HIS C C 1
ATOM 7520 O O . HIS C 1 163 ? -8.580 -11.818 28.116 1.00 50.83 160 HIS C O 1
ATOM 7527 N N . GLN C 1 164 ? -9.170 -9.655 28.376 1.00 45.40 161 GLN C N 1
ATOM 7528 C CA . GLN C 1 164 ? -9.022 -9.654 29.828 1.00 46.07 161 GLN C CA 1
ATOM 7529 C C . GLN C 1 164 ? -7.583 -9.871 30.300 1.00 46.78 161 GLN C C 1
ATOM 7530 O O . GLN C 1 164 ? -7.346 -10.139 31.470 1.00 48.68 161 GLN C O 1
ATOM 7536 N N . GLN C 1 165 ? -6.617 -9.752 29.404 1.00 51.10 162 GLN C N 1
ATOM 7537 C CA . GLN C 1 165 ? -5.239 -10.071 29.768 1.00 51.84 162 GLN C CA 1
ATOM 7538 C C . GLN C 1 165 ? -4.371 -8.844 30.007 1.00 46.22 162 GLN C C 1
ATOM 7539 O O . GLN C 1 165 ? -4.445 -7.884 29.260 1.00 48.48 162 GLN C O 1
ATOM 7553 N N . TRP C 1 167 ? -0.179 -7.706 30.646 1.00 46.76 164 TRP C N 1
ATOM 7554 C CA . TRP C 1 167 ? 1.173 -8.222 30.426 1.00 47.93 164 TRP C CA 1
ATOM 7555 C C . TRP C 1 167 ? 2.223 -7.230 30.883 1.00 45.76 164 TRP C C 1
ATOM 7556 O O . TRP C 1 167 ? 1.980 -6.017 30.858 1.00 44.94 164 TRP C O 1
ATOM 7567 N N . ASP C 1 168 ? 3.401 -7.748 31.245 1.00 45.62 165 ASP C N 1
ATOM 7568 C CA . ASP C 1 168 ? 4.575 -6.914 31.508 1.00 46.99 165 ASP C CA 1
ATOM 7569 C C . ASP C 1 168 ? 4.693 -5.848 30.436 1.00 44.53 165 ASP C C 1
ATOM 7570 O O . ASP C 1 168 ? 4.650 -4.648 30.722 1.00 42.18 165 ASP C O 1
ATOM 7575 N N . ASP C 1 169 ? 4.849 -6.315 29.194 1.00 40.26 166 ASP C N 1
ATOM 7576 C CA . ASP C 1 169 ? 5.245 -5.472 28.076 1.00 37.37 166 ASP C CA 1
ATOM 7577 C C . ASP C 1 169 ? 4.417 -4.190 27.950 1.00 42.42 166 ASP C C 1
ATOM 7578 O O . ASP C 1 169 ? 4.942 -3.146 27.567 1.00 49.08 166 ASP C O 1
ATOM 7583 N N . THR C 1 170 ? 3.133 -4.269 28.282 1.00 40.10 167 THR C N 1
ATOM 7584 C CA . THR C 1 170 ? 2.255 -3.097 28.246 1.00 38.67 167 THR C CA 1
ATOM 7585 C C . THR C 1 170 ? 2.894 -1.859 28.869 1.00 33.13 167 THR C C 1
ATOM 7586 O O . THR C 1 170 ? 2.684 -0.767 28.392 1.00 48.23 167 THR C O 1
ATOM 7590 N N . LEU C 1 171 ? 3.676 -2.037 29.928 1.00 38.97 168 LEU C N 1
ATOM 7591 C CA . LEU C 1 171 ? 4.285 -0.903 30.636 1.00 39.86 168 LEU C CA 1
ATOM 7592 C C . LEU C 1 171 ? 5.240 -0.123 29.741 1.00 40.30 168 LEU C C 1
ATOM 7593 O O . LEU C 1 171 ? 5.312 1.107 29.816 1.00 41.87 168 LEU C O 1
ATOM 7614 N N . THR C 1 174 ? 2.860 0.965 25.888 1.00 39.36 171 THR C N 1
ATOM 7615 C CA . THR C 1 174 ? 1.806 1.983 25.927 1.00 35.48 171 THR C CA 1
ATOM 7616 C C . THR C 1 174 ? 1.872 2.940 27.126 1.00 40.06 171 THR C C 1
ATOM 7617 O O . THR C 1 174 ? 1.675 4.144 26.952 1.00 36.44 171 THR C O 1
ATOM 7621 N N . VAL C 1 175 ? 2.166 2.425 28.324 1.00 39.12 172 VAL C N 1
ATOM 7622 C CA . VAL C 1 175 ? 2.111 3.264 29.532 1.00 33.26 172 VAL C CA 1
ATOM 7623 C C . VAL C 1 175 ? 3.175 4.356 29.638 1.00 37.20 172 VAL C C 1
ATOM 7624 O O . VAL C 1 175 ? 2.860 5.503 29.977 1.00 35.06 172 VAL C O 1
ATOM 7628 N N . LEU C 1 176 ? 4.428 3.999 29.391 1.00 34.34 173 LEU C N 1
ATOM 7629 C CA . LEU C 1 176 ? 5.488 4.997 29.398 1.00 38.14 173 LEU C CA 1
ATOM 7630 C C . LEU C 1 176 ? 5.242 6.062 28.326 1.00 42.54 173 LEU C C 1
ATOM 7631 O O . LEU C 1 176 ? 5.401 7.261 28.610 1.00 39.89 173 LEU C O 1
ATOM 7636 N N . PRO C 1 177 ? 4.867 5.635 27.092 1.00 35.06 174 PRO C N 1
ATOM 7637 C CA . PRO C 1 177 ? 4.532 6.642 26.076 1.00 31.02 174 PRO C CA 1
ATOM 7638 C C . PRO C 1 177 ? 3.401 7.563 26.545 1.00 29.35 174 PRO C C 1
ATOM 7639 O O . PRO C 1 177 ? 3.532 8.773 26.424 1.00 32.05 174 PRO C O 1
ATOM 7643 N N . LEU C 1 178 ? 2.327 6.998 27.092 1.00 34.24 175 LEU C N 1
ATOM 7644 C CA . LEU C 1 178 ? 1.213 7.807 27.567 1.00 38.52 175 LEU C CA 1
ATOM 7645 C C . LEU C 1 178 ? 1.692 8.802 28.616 1.00 39.94 175 LEU C C 1
ATOM 7646 O O . LEU C 1 178 ? 1.296 9.961 28.594 1.00 39.15 175 LEU C O 1
ATOM 7651 N N . ALA C 1 179 ? 2.558 8.346 29.520 1.00 40.78 176 ALA C N 1
ATOM 7652 C CA . ALA C 1 179 ? 3.081 9.192 30.591 1.00 41.12 176 ALA C CA 1
ATOM 7653 C C . ALA C 1 179 ? 3.892 10.340 30.018 1.00 41.47 176 ALA C C 1
ATOM 7654 O O . ALA C 1 179 ? 3.765 11.494 30.440 1.00 39.86 176 ALA C O 1
ATOM 7656 N N . LYS C 1 180 ? 4.742 10.011 29.053 1.00 38.86 177 LYS C N 1
ATOM 7657 C CA . LYS C 1 180 ? 5.584 11.017 28.450 1.00 36.12 177 LYS C CA 1
ATOM 7658 C C . LYS C 1 180 ? 4.720 12.060 27.766 1.00 34.75 177 LYS C C 1
ATOM 7659 O O . LYS C 1 180 ? 4.977 13.254 27.887 1.00 29.02 177 LYS C O 1
ATOM 7665 N N . ILE C 1 181 ? 3.690 11.615 27.054 1.00 37.18 178 ILE C N 1
ATOM 7666 C CA . ILE C 1 181 ? 2.842 12.565 26.345 1.00 35.57 178 ILE C CA 1
ATOM 7667 C C . ILE C 1 181 ? 2.075 13.461 27.325 1.00 35.49 178 ILE C C 1
ATOM 7668 O O . ILE C 1 181 ? 1.948 14.666 27.122 1.00 30.65 178 ILE C O 1
ATOM 7673 N N . GLY C 1 182 ? 1.561 12.858 28.383 1.00 32.26 179 GLY C N 1
ATOM 7674 C CA . GLY C 1 182 ? 0.894 13.608 29.425 1.00 33.68 179 GLY C CA 1
ATOM 7675 C C . GLY C 1 182 ? 1.720 14.781 29.929 1.00 34.81 179 GLY C C 1
ATOM 7676 O O . GLY C 1 182 ? 1.202 15.896 30.052 1.00 30.02 179 GLY C O 1
ATOM 7677 N N . LYS C 1 183 ? 2.991 14.525 30.245 1.00 28.83 180 LYS C N 1
ATOM 7678 C CA . LYS C 1 183 ? 3.912 15.578 30.665 1.00 24.61 180 LYS C CA 1
ATOM 7679 C C . LYS C 1 183 ? 4.132 16.628 29.573 1.00 35.29 180 LYS C C 1
ATOM 7680 O O . LYS C 1 183 ? 3.912 17.830 29.780 1.00 27.62 180 LYS C O 1
ATOM 7686 N N . LEU C 1 184 ? 4.551 16.165 28.405 1.00 37.19 181 LEU C N 1
ATOM 7687 C CA . LEU C 1 184 ? 4.855 17.067 27.297 1.00 30.43 181 LEU C CA 1
ATOM 7688 C C . LEU C 1 184 ? 3.682 17.984 26.926 1.00 27.51 181 LEU C C 1
ATOM 7689 O O . LEU C 1 184 ? 3.879 19.157 26.652 1.00 33.30 181 LEU C O 1
ATOM 7694 N N . LEU C 1 185 ? 2.463 17.455 26.943 1.00 27.94 182 LEU C N 1
ATOM 7695 C CA . LEU C 1 185 ? 1.279 18.208 26.521 1.00 27.86 182 LEU C CA 1
ATOM 7696 C C . LEU C 1 185 ? 0.509 18.837 27.677 1.00 26.16 182 LEU C C 1
ATOM 7697 O O . LEU C 1 185 ? -0.619 19.317 27.491 1.00 23.22 182 LEU C O 1
ATOM 7702 N N . ASN C 1 186 ? 1.102 18.822 28.868 1.00 19.77 183 ASN C N 1
ATOM 7703 C CA . ASN C 1 186 ? 0.405 19.245 30.066 1.00 24.28 183 ASN C CA 1
ATOM 7704 C C . ASN C 1 186 ? -1.003 18.681 30.125 1.00 33.79 183 ASN C C 1
ATOM 7705 O O . ASN C 1 186 ? -1.980 19.430 30.231 1.00 35.12 183 ASN C O 1
ATOM 7710 N N . ARG C 1 187 ? -1.094 17.354 30.024 1.00 28.85 184 ARG C N 1
ATOM 7711 C CA . ARG C 1 187 ? -2.340 16.658 30.242 1.00 25.53 184 ARG C CA 1
ATOM 7712 C C . ARG C 1 187 ? -2.194 15.698 31.427 1.00 25.77 184 ARG C C 1
ATOM 7713 O O . ARG C 1 187 ? -1.925 14.506 31.263 1.00 28.58 184 ARG C O 1
ATOM 7721 N N . PRO C 1 188 ? -2.370 16.229 32.643 1.00 29.22 185 PRO C N 1
ATOM 7722 C CA . PRO C 1 188 ? -2.128 15.468 33.870 1.00 28.00 185 PRO C CA 1
ATOM 7723 C C . PRO C 1 188 ? -2.931 14.154 33.926 1.00 29.05 185 PRO C C 1
ATOM 7724 O O . PRO C 1 188 ? -2.426 13.180 34.456 1.00 31.73 185 PRO C O 1
ATOM 7728 N N . GLU C 1 189 ? -4.148 14.139 33.392 1.00 27.89 186 GLU C N 1
ATOM 7729 C CA . GLU C 1 189 ? -4.990 12.931 33.388 1.00 31.22 186 GLU C CA 1
ATOM 7730 C C . GLU C 1 189 ? -4.303 11.708 32.770 1.00 37.88 186 GLU C C 1
ATOM 7731 O O . GLU C 1 189 ? -4.613 10.560 33.140 1.00 37.62 186 GLU C O 1
ATOM 7737 N N . TYR C 1 190 ? -3.412 11.959 31.803 1.00 38.72 187 TYR C N 1
ATOM 7738 C CA . TYR C 1 190 ? -2.641 10.902 31.143 1.00 35.89 187 TYR C CA 1
ATOM 7739 C C . TYR C 1 190 ? -1.676 10.273 32.138 1.00 35.32 187 TYR C C 1
ATOM 7740 O O . TYR C 1 190 ? -1.576 9.051 32.237 1.00 35.51 187 TYR C O 1
ATOM 7749 N N . VAL C 1 191 ? -0.948 11.136 32.842 1.00 31.03 188 VAL C N 1
ATOM 7750 C CA . VAL C 1 191 ? -0.001 10.730 33.859 1.00 32.43 188 VAL C CA 1
ATOM 7751 C C . VAL C 1 191 ? -0.726 10.008 34.985 1.00 31.31 188 VAL C C 1
ATOM 7752 O O . VAL C 1 191 ? -0.230 9.000 35.506 1.00 35.55 188 VAL C O 1
ATOM 7756 N N . GLU C 1 192 ? -1.902 10.496 35.369 1.00 26.01 189 GLU C N 1
ATOM 7757 C CA . GLU C 1 192 ? -2.676 9.781 36.400 1.00 24.19 189 GLU C CA 1
ATOM 7758 C C . GLU C 1 192 ? -3.114 8.376 35.949 1.00 31.12 189 GLU C C 1
ATOM 7759 O O . GLU C 1 192 ? -3.063 7.412 36.729 1.00 35.50 189 GLU C O 1
ATOM 7765 N N . GLU C 1 193 ? -3.547 8.269 34.692 1.00 28.09 190 GLU C N 1
ATOM 7766 C CA . GLU C 1 193 ? -3.973 6.992 34.130 1.00 27.08 190 GLU C CA 1
ATOM 7767 C C . GLU C 1 193 ? -2.771 6.080 34.103 1.00 34.44 190 GLU C C 1
ATOM 7768 O O . GLU C 1 193 ? -2.862 4.912 34.452 1.00 36.66 190 GLU C O 1
ATOM 7774 N N . ALA C 1 194 ? -1.635 6.634 33.695 1.00 30.84 191 ALA C N 1
ATOM 7775 C CA . ALA C 1 194 ? -0.390 5.887 33.644 1.00 32.56 191 ALA C CA 1
ATOM 7776 C C . ALA C 1 194 ? 0.022 5.386 35.026 1.00 37.03 191 ALA C C 1
ATOM 7777 O O . ALA C 1 194 ? 0.397 4.220 35.199 1.00 41.61 191 ALA C O 1
ATOM 7779 N N . THR C 1 195 ? -0.048 6.269 36.010 1.00 36.24 192 THR C N 1
ATOM 7780 C CA . THR C 1 195 ? 0.297 5.885 37.369 1.00 36.70 192 THR C CA 1
ATOM 7781 C C . THR C 1 195 ? -0.631 4.771 37.885 1.00 38.38 192 THR C C 1
ATOM 7782 O O . THR C 1 195 ? -0.173 3.777 38.443 1.00 36.89 192 THR C O 1
ATOM 7786 N N . TYR C 1 196 ? -1.933 4.927 37.675 1.00 35.03 193 TYR C N 1
ATOM 7787 C CA . TYR C 1 196 ? -2.879 3.888 38.050 1.00 30.57 193 TYR C CA 1
ATOM 7788 C C . TYR C 1 196 ? -2.597 2.565 37.329 1.00 36.64 193 TYR C C 1
ATOM 7789 O O . TYR C 1 196 ? -2.605 1.490 37.937 1.00 33.35 193 TYR C O 1
ATOM 7798 N N . GLN C 1 197 ? -2.367 2.640 36.022 1.00 38.03 194 GLN C N 1
ATOM 7799 C CA . GLN C 1 197 ? -2.073 1.439 35.256 1.00 39.71 194 GLN C CA 1
ATOM 7800 C C . GLN C 1 197 ? -0.902 0.716 35.892 1.00 39.62 194 GLN C C 1
ATOM 7801 O O . GLN C 1 197 ? -0.857 -0.506 35.952 1.00 39.54 194 GLN C O 1
ATOM 7807 N N . PHE C 1 198 ? 0.054 1.480 36.385 1.00 36.19 195 PHE C N 1
ATOM 7808 C CA . PHE C 1 198 ? 1.221 0.867 36.977 1.00 39.39 195 PHE C CA 1
ATOM 7809 C C . PHE C 1 198 ? 0.855 0.088 38.251 1.00 41.54 195 PHE C C 1
ATOM 7810 O O . PHE C 1 198 ? 1.287 -1.049 38.441 1.00 41.45 195 PHE C O 1
ATOM 7818 N N . LEU C 1 199 ? 0.053 0.698 39.116 1.00 37.04 196 LEU C N 1
ATOM 7819 C CA . LEU C 1 199 ? -0.327 0.051 40.357 1.00 43.19 196 LEU C CA 1
ATOM 7820 C C . LEU C 1 199 ? -1.064 -1.254 40.066 1.00 46.57 196 LEU C C 1
ATOM 7821 O O . LEU C 1 199 ? -0.786 -2.294 40.670 1.00 45.40 196 LEU C O 1
ATOM 7826 N N . LEU C 1 200 ? -1.986 -1.206 39.116 1.00 39.99 197 LEU C N 1
ATOM 7827 C CA . LEU C 1 200 ? -2.793 -2.373 38.831 1.00 41.30 197 LEU C CA 1
ATOM 7828 C C . LEU C 1 200 ? -1.921 -3.497 38.274 1.00 45.39 197 LEU C C 1
ATOM 7829 O O . LEU C 1 200 ? -2.146 -4.669 38.570 1.00 40.56 197 LEU C O 1
ATOM 7834 N N . HIS C 1 201 ? -0.918 -3.133 37.480 1.00 46.37 198 HIS C N 1
ATOM 7835 C CA . HIS C 1 201 ? 0.012 -4.115 36.927 1.00 45.99 198 HIS C CA 1
ATOM 7836 C C . HIS C 1 201 ? 0.852 -4.765 38.017 1.00 43.18 198 HIS C C 1
ATOM 7837 O O . HIS C 1 201 ? 1.057 -5.984 38.015 1.00 43.20 198 HIS C O 1
ATOM 7844 N N . VAL C 1 202 ? 1.364 -3.950 38.929 1.00 38.81 199 VAL C N 1
ATOM 7845 C CA . VAL C 1 202 ? 2.078 -4.487 40.078 1.00 45.14 199 VAL C CA 1
ATOM 7846 C C . VAL C 1 202 ? 1.208 -5.518 40.796 1.00 41.19 199 VAL C C 1
ATOM 7847 O O . VAL C 1 202 ? 1.627 -6.648 41.010 1.00 42.11 199 VAL C O 1
ATOM 7851 N N . GLN C 1 203 ? -0.003 -5.105 41.154 1.00 32.13 200 GLN C N 1
ATOM 7852 C CA . GLN C 1 203 ? -0.972 -5.977 41.811 1.00 42.77 200 GLN C CA 1
ATOM 7853 C C . GLN C 1 203 ? -1.086 -7.339 41.138 1.00 45.33 200 GLN C C 1
ATOM 7854 O O . GLN C 1 203 ? -1.088 -8.368 41.806 1.00 47.79 200 GLN C O 1
ATOM 7860 N N . ASN C 1 204 ? -1.205 -7.336 39.815 1.00 48.28 201 ASN C N 1
ATOM 7861 C CA . ASN C 1 204 ? -1.517 -8.564 39.091 1.00 52.10 201 ASN C CA 1
ATOM 7862 C C . ASN C 1 204 ? -0.304 -9.376 38.651 1.00 50.98 201 ASN C C 1
ATOM 7863 O O . ASN C 1 204 ? -0.364 -10.605 38.611 1.00 54.24 201 ASN C O 1
ATOM 7868 N N . LEU C 1 205 ? 0.799 -8.698 38.353 1.00 46.71 202 LEU C N 1
ATOM 7869 C CA . LEU C 1 205 ? 1.943 -9.363 37.738 1.00 44.93 202 LEU C CA 1
ATOM 7870 C C . LEU C 1 205 ? 3.156 -9.616 38.631 1.00 52.47 202 LEU C C 1
ATOM 7871 O O . LEU C 1 205 ? 3.808 -10.649 38.497 1.00 54.62 202 LEU C O 1
ATOM 7884 N N . ASP C 1 207 ? 5.399 -10.971 41.434 1.00 48.07 204 ASP C N 1
ATOM 7885 C CA . ASP C 1 207 ? 5.425 -12.124 42.336 1.00 51.50 204 ASP C CA 1
ATOM 7886 C C . ASP C 1 207 ? 5.992 -11.751 43.708 1.00 49.28 204 ASP C C 1
ATOM 7887 O O . ASP C 1 207 ? 7.210 -11.621 43.887 1.00 44.56 204 ASP C O 1
ATOM 7892 N N . LYS C 1 208 ? 5.112 -11.572 44.684 1.00 51.31 205 LYS C N 1
ATOM 7893 C CA . LYS C 1 208 ? 5.584 -11.188 46.009 1.00 57.24 205 LYS C CA 1
ATOM 7894 C C . LYS C 1 208 ? 6.530 -12.237 46.595 1.00 55.52 205 LYS C C 1
ATOM 7895 O O . LYS C 1 208 ? 7.343 -11.927 47.463 1.00 53.23 205 LYS C O 1
ATOM 7901 N N . GLU C 1 209 ? 6.435 -13.473 46.116 1.00 56.39 206 GLU C N 1
ATOM 7902 C CA . GLU C 1 209 ? 7.257 -14.544 46.670 1.00 58.45 206 GLU C CA 1
ATOM 7903 C C . GLU C 1 209 ? 8.735 -14.331 46.372 1.00 59.27 206 GLU C C 1
ATOM 7904 O O . GLU C 1 209 ? 9.579 -14.569 47.233 1.00 62.98 206 GLU C O 1
ATOM 7910 N N . THR C 1 210 ? 9.040 -13.862 45.162 1.00 55.78 207 THR C N 1
ATOM 7911 C CA . THR C 1 210 ? 10.426 -13.763 44.687 1.00 53.49 207 THR C CA 1
ATOM 7912 C C . THR C 1 210 ? 10.924 -12.343 44.408 1.00 54.70 207 THR C C 1
ATOM 7913 O O . THR C 1 210 ? 12.127 -12.092 44.453 1.00 55.56 207 THR C O 1
ATOM 7917 N N . GLY C 1 211 ? 10.010 -11.424 44.107 1.00 54.94 208 GLY C N 1
ATOM 7918 C CA . GLY C 1 211 ? 10.396 -10.077 43.710 1.00 53.86 208 GLY C CA 1
ATOM 7919 C C . GLY C 1 211 ? 10.450 -9.899 42.196 1.00 54.36 208 GLY C C 1
ATOM 7920 O O . GLY C 1 211 ? 10.528 -8.780 41.699 1.00 59.37 208 GLY C O 1
ATOM 7921 N N . LEU C 1 212 ? 10.412 -11.007 41.459 1.00 46.00 209 LEU C N 1
ATOM 7922 C CA . LEU C 1 212 ? 10.347 -10.955 40.004 1.00 44.57 209 LEU C CA 1
ATOM 7923 C C . LEU C 1 212 ? 8.895 -10.861 39.544 1.00 47.65 209 LEU C C 1
ATOM 7924 O O . LEU C 1 212 ? 7.976 -10.839 40.362 1.00 51.40 209 LEU C O 1
ATOM 7929 N N . TRP C 1 213 ? 8.683 -10.767 38.237 1.00 43.76 210 TRP C N 1
ATOM 7930 C CA . TRP C 1 213 ? 7.323 -10.652 37.742 1.00 43.81 210 TRP C CA 1
ATOM 7931 C C . TRP C 1 213 ? 6.978 -11.822 36.846 1.00 42.34 210 TRP C C 1
ATOM 7932 O O . TRP C 1 213 ? 7.815 -12.295 36.097 1.00 47.80 210 TRP C O 1
ATOM 7943 N N . PHE C 1 214 ? 5.735 -12.277 36.923 1.00 47.36 211 PHE C N 1
ATOM 7944 C CA . PHE C 1 214 ? 5.208 -13.185 35.921 1.00 53.83 211 PHE C CA 1
ATOM 7945 C C . PHE C 1 214 ? 4.974 -12.372 34.656 1.00 54.27 211 PHE C C 1
ATOM 7946 O O . PHE C 1 214 ? 5.011 -11.147 34.691 1.00 62.13 211 PHE C O 1
ATOM 7954 N N . HIS C 1 215 ? 4.734 -13.060 33.550 1.00 50.97 212 HIS C N 1
ATOM 7955 C CA . HIS C 1 215 ? 4.594 -12.431 32.251 1.00 49.13 212 HIS C CA 1
ATOM 7956 C C . HIS C 1 215 ? 3.206 -11.857 32.111 1.00 45.77 212 HIS C C 1
ATOM 7957 O O . HIS C 1 215 ? 3.039 -10.675 31.826 1.00 49.74 212 HIS C O 1
ATOM 7964 N N . GLY C 1 216 ? 2.201 -12.693 32.318 1.00 41.67 213 GLY C N 1
ATOM 7965 C CA . GLY C 1 216 ? 0.841 -12.303 32.005 1.00 41.85 213 GLY C CA 1
ATOM 7966 C C . GLY C 1 216 ? -0.156 -12.552 33.111 1.00 48.26 213 GLY C C 1
ATOM 7967 O O . GLY C 1 216 ? 0.112 -13.300 34.043 1.00 56.14 213 GLY C O 1
ATOM 7968 N N . TRP C 1 217 ? -1.319 -11.921 32.991 1.00 48.48 214 TRP C N 1
ATOM 7969 C CA . TRP C 1 217 ? -2.432 -12.131 33.907 1.00 48.34 214 TRP C CA 1
ATOM 7970 C C . TRP C 1 217 ? -3.736 -12.092 33.123 1.00 51.12 214 TRP C C 1
ATOM 7971 O O . TRP C 1 217 ? -3.881 -11.303 32.195 1.00 49.28 214 TRP C O 1
ATOM 7982 N N . SER C 1 218 ? -4.697 -12.922 33.503 1.00 50.13 215 SER C N 1
ATOM 7983 C CA . SER C 1 218 ? -6.015 -12.856 32.885 1.00 47.48 215 SER C CA 1
ATOM 7984 C C . SER C 1 218 ? -7.093 -12.749 33.946 1.00 53.40 215 SER C C 1
ATOM 7985 O O . SER C 1 218 ? -7.043 -13.443 34.953 1.00 56.59 215 SER C O 1
ATOM 7988 N N . TYR C 1 219 ? -8.058 -11.864 33.733 1.00 54.06 216 TYR C N 1
ATOM 7989 C CA . TYR C 1 219 ? -9.184 -11.762 34.645 1.00 45.81 216 TYR C CA 1
ATOM 7990 C C . TYR C 1 219 ? -10.231 -12.817 34.317 1.00 50.41 216 TYR C C 1
ATOM 7991 O O . TYR C 1 219 ? -11.053 -13.153 35.158 1.00 58.46 216 TYR C O 1
ATOM 8000 N N . ASP C 1 220 ? -10.208 -13.324 33.089 1.00 47.56 217 ASP C N 1
ATOM 8001 C CA . ASP C 1 220 ? -11.076 -14.444 32.707 1.00 57.57 217 ASP C CA 1
ATOM 8002 C C . ASP C 1 220 ? -10.423 -15.720 33.223 1.00 50.32 217 ASP C C 1
ATOM 8003 O O . ASP C 1 220 ? -9.656 -16.360 32.521 1.00 61.53 217 ASP C O 1
ATOM 8008 N N . GLY C 1 221 ? -10.681 -16.043 34.477 1.00 53.11 218 GLY C N 1
ATOM 8009 C CA . GLY C 1 221 ? -9.992 -17.136 35.134 1.00 63.77 218 GLY C CA 1
ATOM 8010 C C . GLY C 1 221 ? -9.156 -16.712 36.338 1.00 66.41 218 GLY C C 1
ATOM 8011 O O . GLY C 1 221 ? -8.950 -17.511 37.249 1.00 64.32 218 GLY C O 1
ATOM 8012 N N . HIS C 1 222 ? -8.659 -15.474 36.345 1.00 54.60 219 HIS C N 1
ATOM 8013 C CA . HIS C 1 222 ? -7.866 -14.978 37.474 1.00 54.79 219 HIS C CA 1
ATOM 8014 C C . HIS C 1 222 ? -6.615 -15.813 37.728 1.00 56.15 219 HIS C C 1
ATOM 8015 O O . HIS C 1 222 ? -6.408 -16.340 38.824 1.00 57.15 219 HIS C O 1
ATOM 8022 N N . HIS C 1 223 ? -5.774 -15.914 36.710 1.00 52.45 220 HIS C N 1
ATOM 8023 C CA . HIS C 1 223 ? -4.525 -16.636 36.836 1.00 57.77 220 HIS C CA 1
ATOM 8024 C C . HIS C 1 223 ? -3.411 -15.894 36.122 1.00 58.83 220 HIS C C 1
ATOM 8025 O O . HIS C 1 223 ? -3.658 -14.922 35.412 1.00 64.33 220 HIS C O 1
ATOM 8032 N N . ASN C 1 224 ? -2.185 -16.369 36.314 1.00 57.94 221 ASN C N 1
ATOM 8033 C CA . ASN C 1 224 ? -1.024 -15.865 35.594 1.00 56.18 221 ASN C CA 1
ATOM 8034 C C . ASN C 1 224 ? -0.468 -16.895 34.615 1.00 59.09 221 ASN C C 1
ATOM 8035 O O . ASN C 1 224 ? 0.746 -17.102 34.512 1.00 53.82 221 ASN C O 1
ATOM 8040 N N . PHE C 1 225 ? -1.378 -17.543 33.901 1.00 62.80 222 PHE C N 1
ATOM 8041 C CA . PHE C 1 225 ? -0.999 -18.513 32.895 1.00 63.86 222 PHE C CA 1
ATOM 8042 C C . PHE C 1 225 ? 0.043 -19.479 33.448 1.00 67.29 222 PHE C C 1
ATOM 8043 O O . PHE C 1 225 ? -0.199 -20.161 34.445 1.00 67.36 222 PHE C O 1
ATOM 8051 N N . ALA C 1 226 ? 1.206 -19.516 32.811 1.00 62.82 223 ALA C N 1
ATOM 8052 C CA . ALA C 1 226 ? 2.227 -20.501 33.135 1.00 57.48 223 ALA C CA 1
ATOM 8053 C C . ALA C 1 226 ? 3.031 -20.086 34.345 1.00 63.77 223 ALA C C 1
ATOM 8054 O O . ALA C 1 226 ? 3.930 -20.809 34.775 1.00 68.65 223 ALA C O 1
ATOM 8056 N N . ASN C 1 227 ? 2.710 -18.922 34.902 1.00 61.07 224 ASN C N 1
ATOM 8057 C CA . ASN C 1 227 ? 3.483 -18.402 36.015 1.00 59.11 224 ASN C CA 1
ATOM 8058 C C . ASN C 1 227 ? 4.950 -18.344 35.616 1.00 61.17 224 ASN C C 1
ATOM 8059 O O . ASN C 1 227 ? 5.837 -18.728 36.379 1.00 68.06 224 ASN C O 1
ATOM 8064 N N . ALA C 1 228 ? 5.185 -17.844 34.409 1.00 56.98 225 ALA C N 1
ATOM 8065 C CA . ALA C 1 228 ? 6.524 -17.706 33.860 1.00 56.34 225 ALA C CA 1
ATOM 8066 C C . ALA C 1 228 ? 7.196 -16.395 34.271 1.00 56.25 225 ALA C C 1
ATOM 8067 O O . ALA C 1 228 ? 6.666 -15.298 34.039 1.00 56.91 225 ALA C O 1
ATOM 8069 N N . ARG C 1 229 ? 8.367 -16.515 34.883 1.00 51.27 226 ARG C N 1
ATOM 8070 C CA . ARG C 1 229 ? 9.171 -15.350 35.214 1.00 54.85 226 ARG C CA 1
ATOM 8071 C C . ARG C 1 229 ? 10.143 -15.100 34.068 1.00 52.77 226 ARG C C 1
ATOM 8072 O O . ARG C 1 229 ? 11.333 -15.399 34.161 1.00 53.25 226 ARG C O 1
ATOM 8080 N N . TRP C 1 230 ? 9.607 -14.548 32.984 1.00 48.73 227 TRP C N 1
ATOM 8081 C CA . TRP C 1 230 ? 10.330 -14.399 31.724 1.00 48.16 227 TRP C CA 1
ATOM 8082 C C . TRP C 1 230 ? 11.222 -13.148 31.743 1.00 52.57 227 TRP C C 1
ATOM 8083 O O . TRP C 1 230 ? 10.817 -12.073 32.216 1.00 47.70 227 TRP C O 1
ATOM 8094 N N . ALA C 1 231 ? 12.440 -13.308 31.232 1.00 54.06 228 ALA C N 1
ATOM 8095 C CA . ALA C 1 231 ? 13.488 -12.301 31.376 1.00 52.96 228 ALA C CA 1
ATOM 8096 C C . ALA C 1 231 ? 13.224 -10.955 30.681 1.00 49.27 228 ALA C C 1
ATOM 8097 O O . ALA C 1 231 ? 13.247 -9.914 31.325 1.00 49.82 228 ALA C O 1
ATOM 8099 N N . ARG C 1 232 ? 12.994 -10.967 29.376 1.00 40.66 229 ARG C N 1
ATOM 8100 C CA . ARG C 1 232 ? 12.744 -9.713 28.668 1.00 45.07 229 ARG C CA 1
ATOM 8101 C C . ARG C 1 232 ? 11.540 -8.987 29.261 1.00 46.52 229 ARG C C 1
ATOM 8102 O O . ARG C 1 232 ? 11.546 -7.759 29.417 1.00 54.74 229 ARG C O 1
ATOM 8110 N N . GLY C 1 233 ? 10.514 -9.751 29.607 1.00 39.51 230 GLY C N 1
ATOM 8111 C CA . GLY C 1 233 ? 9.329 -9.201 30.233 1.00 33.55 230 GLY C CA 1
ATOM 8112 C C . GLY C 1 233 ? 9.649 -8.460 31.522 1.00 45.99 230 GLY C C 1
ATOM 8113 O O . GLY C 1 233 ? 9.172 -7.339 31.739 1.00 51.76 230 GLY C O 1
ATOM 8114 N N . ASN C 1 234 ? 10.451 -9.082 32.380 1.00 43.42 231 ASN C N 1
ATOM 8115 C CA . ASN C 1 234 ? 10.922 -8.420 33.590 1.00 45.61 231 ASN C CA 1
ATOM 8116 C C . ASN C 1 234 ? 11.788 -7.223 33.230 1.00 48.37 231 ASN C C 1
ATOM 8117 O O . ASN C 1 234 ? 11.727 -6.159 33.865 1.00 46.11 231 ASN C O 1
ATOM 8122 N N . SER C 1 235 ? 12.577 -7.416 32.179 1.00 44.52 232 SER C N 1
ATOM 8123 C CA . SER C 1 235 ? 13.491 -6.418 31.667 1.00 44.23 232 SER C CA 1
ATOM 8124 C C . SER C 1 235 ? 12.773 -5.083 31.457 1.00 44.14 232 SER C C 1
ATOM 8125 O O . SER C 1 235 ? 13.332 -4.019 31.731 1.00 46.25 232 SER C O 1
ATOM 8128 N N . TRP C 1 236 ? 11.540 -5.144 30.959 1.00 39.61 233 TRP C N 1
ATOM 8129 C CA . TRP C 1 236 ? 10.769 -3.937 30.692 1.00 46.78 233 TRP C CA 1
ATOM 8130 C C . TRP C 1 236 ? 10.566 -3.150 31.984 1.00 50.85 233 TRP C C 1
ATOM 8131 O O . TRP C 1 236 ? 10.649 -1.920 32.004 1.00 50.30 233 TRP C O 1
ATOM 8142 N N . LEU C 1 237 ? 10.298 -3.857 33.074 1.00 49.59 234 LEU C N 1
ATOM 8143 C CA . LEU C 1 237 ? 10.158 -3.160 34.342 1.00 49.44 234 LEU C CA 1
ATOM 8144 C C . LEU C 1 237 ? 11.421 -2.454 34.818 1.00 42.63 234 LEU C C 1
ATOM 8145 O O . LEU C 1 237 ? 11.342 -1.320 35.314 1.00 39.01 234 LEU C O 1
ATOM 8150 N N . THR C 1 238 ? 12.578 -3.096 34.668 1.00 35.64 235 THR C N 1
ATOM 8151 C CA . THR C 1 238 ? 13.830 -2.458 35.075 1.00 33.02 235 THR C CA 1
ATOM 8152 C C . THR C 1 238 ? 14.115 -1.210 34.242 1.00 42.58 235 THR C C 1
ATOM 8153 O O . THR C 1 238 ? 14.766 -0.273 34.703 1.00 46.60 235 THR C O 1
ATOM 8157 N N . ILE C 1 239 ? 13.615 -1.196 33.012 1.00 44.54 236 ILE C N 1
ATOM 8158 C CA . ILE C 1 239 ? 13.729 -0.019 32.167 1.00 38.24 236 ILE C CA 1
ATOM 8159 C C . ILE C 1 239 ? 12.680 1.024 32.534 1.00 38.13 236 ILE C C 1
ATOM 8160 O O . ILE C 1 239 ? 12.986 2.198 32.747 1.00 41.49 236 ILE C O 1
ATOM 8165 N N . VAL C 1 240 ? 11.435 0.589 32.620 1.00 37.71 237 VAL C N 1
ATOM 8166 C CA . VAL C 1 240 ? 10.334 1.526 32.769 1.00 39.16 237 VAL C CA 1
ATOM 8167 C C . VAL C 1 240 ? 10.279 2.246 34.126 1.00 39.99 237 VAL C C 1
ATOM 8168 O O . VAL C 1 240 ? 10.050 3.458 34.182 1.00 31.53 237 VAL C O 1
ATOM 8172 N N . ILE C 1 241 ? 10.502 1.529 35.219 1.00 33.24 238 ILE C N 1
ATOM 8173 C CA . ILE C 1 241 ? 10.456 2.196 36.523 1.00 38.36 238 ILE C CA 1
ATOM 8174 C C . ILE C 1 241 ? 11.414 3.386 36.627 1.00 35.82 238 ILE C C 1
ATOM 8175 O O . ILE C 1 241 ? 10.989 4.490 36.944 1.00 40.27 238 ILE C O 1
ATOM 8180 N N . PRO C 1 242 ? 12.707 3.171 36.356 1.00 35.25 239 PRO C N 1
ATOM 8181 C CA . PRO C 1 242 ? 13.603 4.335 36.399 1.00 37.33 239 PRO C CA 1
ATOM 8182 C C . PRO C 1 242 ? 13.154 5.480 35.466 1.00 40.78 239 PRO C C 1
ATOM 8183 O O . PRO C 1 242 ? 13.153 6.645 35.886 1.00 32.32 239 PRO C O 1
ATOM 8187 N N . ASP C 1 243 ? 12.775 5.169 34.226 1.00 37.81 240 ASP C N 1
ATOM 8188 C CA . ASP C 1 243 ? 12.367 6.235 33.317 1.00 37.39 240 ASP C CA 1
ATOM 8189 C C . ASP C 1 243 ? 11.057 6.891 33.739 1.00 37.60 240 ASP C C 1
ATOM 8190 O O . ASP C 1 243 ? 10.887 8.108 33.593 1.00 36.36 240 ASP C O 1
ATOM 8195 N N . PHE C 1 244 ? 10.135 6.085 34.256 1.00 28.19 241 PHE C N 1
ATOM 8196 C CA . PHE C 1 244 ? 8.868 6.597 34.761 1.00 33.21 241 PHE C CA 1
ATOM 8197 C C . PHE C 1 244 ? 9.087 7.492 35.995 1.00 34.22 241 PHE C C 1
ATOM 8198 O O . PHE C 1 244 ? 8.540 8.590 36.091 1.00 35.78 241 PHE C O 1
ATOM 8206 N N . LEU C 1 245 ? 9.901 7.022 36.931 1.00 34.92 242 LEU C N 1
ATOM 8207 C CA . LEU C 1 245 ? 10.253 7.824 38.090 1.00 31.97 242 LEU C CA 1
ATOM 8208 C C . LEU C 1 245 ? 10.873 9.147 37.671 1.00 36.94 242 LEU C C 1
ATOM 8209 O O . LEU C 1 245 ? 10.488 10.202 38.163 1.00 31.97 242 LEU C O 1
ATOM 8214 N N . GLU C 1 246 ? 11.832 9.081 36.753 1.00 29.30 243 GLU C N 1
ATOM 8215 C CA . GLU C 1 246 ? 12.521 10.269 36.305 1.00 31.06 243 GLU C CA 1
ATOM 8216 C C . GLU C 1 246 ? 11.497 11.281 35.789 1.00 31.54 243 GLU C C 1
ATOM 8217 O O . GLU C 1 246 ? 11.577 12.468 36.088 1.00 33.62 243 GLU C O 1
ATOM 8223 N N . LEU C 1 247 ? 10.529 10.788 35.023 1.00 32.85 244 LEU C N 1
ATOM 8224 C CA . LEU C 1 247 ? 9.484 11.600 34.398 1.00 31.62 244 LEU C CA 1
ATOM 8225 C C . LEU C 1 247 ? 8.498 12.185 35.410 1.00 37.34 244 LEU C C 1
ATOM 8226 O O . LEU C 1 247 ? 7.942 13.268 35.192 1.00 35.47 244 LEU C O 1
ATOM 8231 N N . LEU C 1 248 ? 8.255 11.457 36.500 1.00 31.84 245 LEU C N 1
ATOM 8232 C CA . LEU C 1 248 ? 7.332 11.931 37.528 1.00 31.84 245 LEU C CA 1
ATOM 8233 C C . LEU C 1 248 ? 7.999 12.936 38.434 1.00 33.86 245 LEU C C 1
ATOM 8234 O O . LEU C 1 248 ? 7.325 13.824 38.981 1.00 31.49 245 LEU C O 1
ATOM 8239 N N . ASP C 1 249 ? 9.309 12.784 38.625 1.00 31.08 246 ASP C N 1
ATOM 8240 C CA . ASP C 1 249 ? 10.061 13.778 39.381 1.00 37.91 246 ASP C CA 1
ATOM 8241 C C . ASP C 1 249 ? 9.299 14.169 40.660 1.00 36.74 246 ASP C C 1
ATOM 8242 O O . ASP C 1 249 ? 8.956 15.331 40.866 1.00 33.19 246 ASP C O 1
ATOM 8247 N N . LEU C 1 250 ? 9.019 13.175 41.495 1.00 34.95 247 LEU C N 1
ATOM 8248 C CA . LEU C 1 250 ? 8.301 13.367 42.747 1.00 31.21 247 LEU C CA 1
ATOM 8249 C C . LEU C 1 250 ? 9.272 13.513 43.932 1.00 32.37 247 LEU C C 1
ATOM 8250 O O . LEU C 1 250 ? 10.403 13.041 43.863 1.00 38.77 247 LEU C O 1
ATOM 8255 N N . PRO C 1 251 ? 8.832 14.153 45.034 1.00 31.33 248 PRO C N 1
ATOM 8256 C CA . PRO C 1 251 ? 9.662 14.209 46.247 1.00 28.55 248 PRO C CA 1
ATOM 8257 C C . PRO C 1 251 ? 10.064 12.824 46.722 1.00 36.35 248 PRO C C 1
ATOM 8258 O O . PRO C 1 251 ? 9.340 11.863 46.489 1.00 36.40 248 PRO C O 1
ATOM 8262 N N . GLU C 1 252 ? 11.192 12.745 47.413 1.00 39.84 249 GLU C N 1
ATOM 8263 C CA . GLU C 1 252 ? 11.750 11.472 47.848 1.00 45.29 249 GLU C CA 1
ATOM 8264 C C . GLU C 1 252 ? 10.835 10.676 48.790 1.00 39.35 249 GLU C C 1
ATOM 8265 O O . GLU C 1 252 ? 10.841 9.444 48.748 1.00 37.79 249 GLU C O 1
ATOM 8271 N N . ASN C 1 253 ? 10.043 11.365 49.615 1.00 31.30 250 ASN C N 1
ATOM 8272 C CA . ASN C 1 253 ? 9.106 10.690 50.536 1.00 37.48 250 ASN C CA 1
ATOM 8273 C C . ASN C 1 253 ? 7.682 10.508 49.990 1.00 38.81 250 ASN C C 1
ATOM 8274 O O . ASN C 1 253 ? 6.776 10.099 50.716 1.00 30.67 250 ASN C O 1
ATOM 8279 N N . ASN C 1 254 ? 7.470 10.848 48.724 1.00 39.12 251 ASN C N 1
ATOM 8280 C CA . ASN C 1 254 ? 6.163 10.656 48.114 1.00 26.01 251 ASN C CA 1
ATOM 8281 C C . ASN C 1 254 ? 5.816 9.158 48.113 1.00 26.55 251 ASN C C 1
ATOM 8282 O O . ASN C 1 254 ? 6.623 8.338 47.686 1.00 33.66 251 ASN C O 1
ATOM 8287 N N . ALA C 1 255 ? 4.634 8.794 48.608 1.00 28.84 252 ALA C N 1
ATOM 8288 C CA . ALA C 1 255 ? 4.273 7.372 48.742 1.00 34.96 252 ALA C CA 1
ATOM 8289 C C . ALA C 1 255 ? 4.441 6.583 47.453 1.00 36.93 252 ALA C C 1
ATOM 8290 O O . ALA C 1 255 ? 5.061 5.523 47.437 1.00 34.22 252 ALA C O 1
ATOM 8292 N N . VAL C 1 256 ? 3.856 7.101 46.378 1.00 38.55 253 VAL C N 1
ATOM 8293 C CA . VAL C 1 256 ? 3.934 6.460 45.078 1.00 36.66 253 VAL C CA 1
ATOM 8294 C C . VAL C 1 256 ? 5.386 6.319 44.651 1.00 33.80 253 VAL C C 1
ATOM 8295 O O . VAL C 1 256 ? 5.800 5.261 44.181 1.00 32.52 253 VAL C O 1
ATOM 8299 N N . ARG C 1 257 ? 6.172 7.371 44.833 1.00 30.64 254 ARG C N 1
ATOM 8300 C CA . ARG C 1 257 ? 7.568 7.286 44.444 1.00 32.52 254 ARG C CA 1
ATOM 8301 C C . ARG C 1 257 ? 8.242 6.148 45.201 1.00 36.30 254 ARG C C 1
ATOM 8302 O O . ARG C 1 257 ? 9.001 5.379 44.618 1.00 30.91 254 ARG C O 1
ATOM 8310 N N . ARG C 1 258 ? 7.956 6.050 46.499 1.00 32.61 255 ARG C N 1
ATOM 8311 C CA . ARG C 1 258 ? 8.549 5.024 47.340 1.00 35.66 255 ARG C CA 1
ATOM 8312 C C . ARG C 1 258 ? 8.095 3.643 46.925 1.00 33.17 255 ARG C C 1
ATOM 8313 O O . ARG C 1 258 ? 8.890 2.703 46.875 1.00 34.46 255 ARG C O 1
ATOM 8321 N N . TYR C 1 259 ? 6.813 3.526 46.620 1.00 29.35 256 TYR C N 1
ATOM 8322 C CA . TYR C 1 259 ? 6.265 2.236 46.253 1.00 33.53 256 TYR C CA 1
ATOM 8323 C C . TYR C 1 259 ? 6.941 1.748 44.971 1.00 40.61 256 TYR C C 1
ATOM 8324 O O . TYR C 1 259 ? 7.301 0.565 44.844 1.00 34.91 256 TYR C O 1
ATOM 8333 N N . LEU C 1 260 ? 7.145 2.667 44.034 1.00 42.70 257 LEU C N 1
ATOM 8334 C CA . LEU C 1 260 ? 7.812 2.316 42.792 1.00 40.93 257 LEU C CA 1
ATOM 8335 C C . LEU C 1 260 ? 9.264 1.942 43.049 1.00 41.31 257 LEU C C 1
ATOM 8336 O O . LEU C 1 260 ? 9.783 0.979 42.473 1.00 44.52 257 LEU C O 1
ATOM 8341 N N . VAL C 1 261 ? 9.922 2.695 43.921 1.00 37.30 258 VAL C N 1
ATOM 8342 C CA . VAL C 1 261 ? 11.309 2.384 44.254 1.00 42.80 258 VAL C CA 1
ATOM 8343 C C . VAL C 1 261 ? 11.439 1.020 44.960 1.00 39.80 258 VAL C C 1
ATOM 8344 O O . VAL C 1 261 ? 12.414 0.298 44.748 1.00 42.37 258 VAL C O 1
ATOM 8348 N N . GLN C 1 262 ? 10.458 0.655 45.779 1.00 33.13 259 GLN C N 1
ATOM 8349 C CA . GLN C 1 262 ? 10.552 -0.617 46.488 1.00 45.35 259 GLN C CA 1
ATOM 8350 C C . GLN C 1 262 ? 10.317 -1.782 45.528 1.00 47.03 259 GLN C C 1
ATOM 8351 O O . GLN C 1 262 ? 11.047 -2.763 45.557 1.00 49.79 259 GLN C O 1
ATOM 8357 N N . VAL C 1 263 ? 9.314 -1.658 44.666 1.00 45.48 260 VAL C N 1
ATOM 8358 C CA . VAL C 1 263 ? 9.104 -2.642 43.614 1.00 44.67 260 VAL C CA 1
ATOM 8359 C C . VAL C 1 263 ? 10.386 -2.863 42.815 1.00 39.79 260 VAL C C 1
ATOM 8360 O O . VAL C 1 263 ? 10.794 -3.999 42.566 1.00 33.35 260 VAL C O 1
ATOM 8364 N N . LEU C 1 264 ? 11.035 -1.765 42.448 1.00 42.23 261 LEU C N 1
ATOM 8365 C CA . LEU C 1 264 ? 12.276 -1.829 41.686 1.00 42.08 261 LEU C CA 1
ATOM 8366 C C . LEU C 1 264 ? 13.398 -2.505 42.467 1.00 46.74 261 LEU C C 1
ATOM 8367 O O . LEU C 1 264 ? 14.206 -3.221 41.890 1.00 41.97 261 LEU C O 1
ATOM 8372 N N . ASN C 1 265 ? 13.469 -2.245 43.774 1.00 52.74 262 ASN C N 1
ATOM 8373 C CA . ASN C 1 265 ? 14.502 -2.864 44.596 1.00 49.71 262 ASN C CA 1
ATOM 8374 C C . ASN C 1 265 ? 14.240 -4.350 44.741 1.00 49.09 262 ASN C C 1
ATOM 8375 O O . ASN C 1 265 ? 15.161 -5.164 44.686 1.00 49.13 262 ASN C O 1
ATOM 8380 N N . ALA C 1 266 ? 12.971 -4.699 44.912 1.00 47.20 263 ALA C N 1
ATOM 8381 C CA . ALA C 1 266 ? 12.595 -6.095 45.041 1.00 44.83 263 ALA C CA 1
ATOM 8382 C C . ALA C 1 266 ? 13.085 -6.864 43.825 1.00 46.24 263 ALA C C 1
ATOM 8383 O O . ALA C 1 266 ? 13.690 -7.937 43.965 1.00 46.93 263 ALA C O 1
ATOM 8385 N N . GLN C 1 267 ? 12.829 -6.313 42.636 1.00 42.90 264 GLN C N 1
ATOM 8386 C CA . GLN C 1 267 ? 13.220 -6.992 41.403 1.00 44.41 264 GLN C CA 1
ATOM 8387 C C . GLN C 1 267 ? 14.733 -7.021 41.244 1.00 47.08 264 GLN C C 1
ATOM 8388 O O . GLN C 1 267 ? 15.315 -8.067 40.979 1.00 53.89 264 GLN C O 1
ATOM 8394 N N . ILE C 1 268 ? 15.377 -5.873 41.393 1.00 45.40 265 ILE C N 1
ATOM 8395 C CA . ILE C 1 268 ? 16.818 -5.835 41.215 1.00 46.90 265 ILE C CA 1
ATOM 8396 C C . ILE C 1 268 ? 17.544 -6.798 42.163 1.00 51.68 265 ILE C C 1
ATOM 8397 O O . ILE C 1 268 ? 18.544 -7.418 41.784 1.00 52.45 265 ILE C O 1
ATOM 8402 N N . ALA C 1 269 ? 17.027 -6.932 43.383 1.00 45.26 266 ALA C N 1
ATOM 8403 C CA . ALA C 1 269 ? 17.648 -7.773 44.394 1.00 43.24 266 ALA C CA 1
ATOM 8404 C C . ALA C 1 269 ? 17.622 -9.215 43.949 1.00 49.84 266 ALA C C 1
ATOM 8405 O O . ALA C 1 269 ? 18.595 -9.947 44.115 1.00 55.81 266 ALA C O 1
ATOM 8407 N N . ALA C 1 270 ? 16.482 -9.621 43.405 1.00 50.85 267 ALA C N 1
ATOM 8408 C CA . ALA C 1 270 ? 16.304 -10.977 42.915 1.00 51.67 267 ALA C CA 1
ATOM 8409 C C . ALA C 1 270 ? 17.151 -11.176 41.664 1.00 54.70 267 ALA C C 1
ATOM 8410 O O . ALA C 1 270 ? 17.734 -12.242 41.457 1.00 57.71 267 ALA C O 1
ATOM 8412 N N . LEU C 1 271 ? 17.232 -10.141 40.835 1.00 47.53 268 LEU C N 1
ATOM 8413 C CA . LEU C 1 271 ? 18.001 -10.238 39.595 1.00 57.82 268 LEU C CA 1
ATOM 8414 C C . LEU C 1 271 ? 19.467 -10.483 39.903 1.00 60.22 268 LEU C C 1
ATOM 8415 O O . LEU C 1 271 ? 20.159 -11.210 39.185 1.00 61.94 268 LEU C O 1
ATOM 8420 N N . ALA C 1 272 ? 19.936 -9.876 40.983 1.00 59.75 269 ALA C N 1
ATOM 8421 C CA . ALA C 1 272 ? 21.328 -10.022 41.353 1.00 56.55 269 ALA C CA 1
ATOM 8422 C C . ALA C 1 272 ? 21.659 -11.465 41.753 1.00 56.07 269 ALA C C 1
ATOM 8423 O O . ALA C 1 272 ? 22.788 -11.903 41.585 1.00 48.79 269 ALA C O 1
ATOM 8425 N N . LYS C 1 273 ? 20.679 -12.196 42.273 1.00 56.00 270 LYS C N 1
ATOM 8426 C CA . LYS C 1 273 ? 20.950 -13.537 42.779 1.00 60.37 270 LYS C CA 1
ATOM 8427 C C . LYS C 1 273 ? 20.795 -14.642 41.735 1.00 63.46 270 LYS C C 1
ATOM 8428 O O . LYS C 1 273 ? 21.213 -15.773 41.968 1.00 69.90 270 LYS C O 1
ATOM 8434 N N . CYS C 1 274 ? 20.203 -14.331 40.589 1.00 61.04 271 CYS C N 1
ATOM 8435 C CA . CYS C 1 274 ? 20.070 -15.346 39.548 1.00 69.08 271 CYS C CA 1
ATOM 8436 C C . CYS C 1 274 ? 20.844 -14.973 38.286 1.00 60.23 271 CYS C C 1
ATOM 8437 O O . CYS C 1 274 ? 20.564 -15.479 37.192 1.00 52.64 271 CYS C O 1
ATOM 8440 N N . GLN C 1 275 ? 21.829 -14.094 38.453 1.00 57.17 272 GLN C N 1
ATOM 8441 C CA . GLN C 1 275 ? 22.668 -13.686 37.337 1.00 58.43 272 GLN C CA 1
ATOM 8442 C C . GLN C 1 275 ? 23.756 -14.715 37.069 1.00 65.58 272 GLN C C 1
ATOM 8443 O O . GLN C 1 275 ? 24.476 -15.140 37.978 1.00 62.75 272 GLN C O 1
ATOM 8449 N N . ASP C 1 276 ? 23.871 -15.096 35.805 1.00 69.07 273 ASP C N 1
ATOM 8450 C CA . ASP C 1 276 ? 24.840 -16.091 35.383 1.00 70.43 273 ASP C CA 1
ATOM 8451 C C . ASP C 1 276 ? 26.262 -15.552 35.476 1.00 69.61 273 ASP C C 1
ATOM 8452 O O . ASP C 1 276 ? 26.478 -14.344 35.433 1.00 69.25 273 ASP C O 1
ATOM 8457 N N . GLU C 1 277 ? 27.229 -16.452 35.596 1.00 69.99 274 GLU C N 1
ATOM 8458 C CA . GLU C 1 277 ? 28.627 -16.061 35.733 1.00 76.36 274 GLU C CA 1
ATOM 8459 C C . GLU C 1 277 ? 29.107 -15.248 34.524 1.00 72.18 274 GLU C C 1
ATOM 8460 O O . GLU C 1 277 ? 30.032 -14.442 34.629 1.00 71.57 274 GLU C O 1
ATOM 8466 N N . SER C 1 278 ? 28.475 -15.465 33.378 1.00 68.73 275 SER C N 1
ATOM 8467 C CA . SER C 1 278 ? 28.834 -14.753 32.161 1.00 70.49 275 SER C CA 1
ATOM 8468 C C . SER C 1 278 ? 28.440 -13.283 32.253 1.00 72.10 275 SER C C 1
ATOM 8469 O O . SER C 1 278 ? 29.040 -12.415 31.612 1.00 73.78 275 SER C O 1
ATOM 8472 N N . GLY C 1 279 ? 27.415 -13.008 33.051 1.00 70.92 276 GLY C N 1
ATOM 8473 C CA . GLY C 1 279 ? 26.891 -11.663 33.169 1.00 62.41 276 GLY C CA 1
ATOM 8474 C C . GLY C 1 279 ? 25.539 -11.527 32.498 1.00 56.22 276 GLY C C 1
ATOM 8475 O O . GLY C 1 279 ? 24.894 -10.498 32.617 1.00 50.25 276 GLY C O 1
ATOM 8476 N N . LEU C 1 280 ? 25.100 -12.553 31.782 1.00 55.59 277 LEU C N 1
ATOM 8477 C CA . LEU C 1 280 ? 23.753 -12.520 31.229 1.00 59.35 277 LEU C CA 1
ATOM 8478 C C . LEU C 1 280 ? 22.759 -13.181 32.195 1.00 63.57 277 LEU C C 1
ATOM 8479 O O . LEU C 1 280 ? 23.145 -13.688 33.247 1.00 66.95 277 LEU C O 1
ATOM 8484 N N . TRP C 1 281 ? 21.477 -13.151 31.851 1.00 61.94 278 TRP C N 1
ATOM 8485 C CA . TRP C 1 281 ? 20.455 -13.816 32.655 1.00 62.11 278 TRP C CA 1
ATOM 8486 C C . TRP C 1 281 ? 19.775 -14.867 31.788 1.00 65.57 278 TRP C C 1
ATOM 8487 O O . TRP C 1 281 ? 19.847 -14.787 30.556 1.00 60.38 278 TRP C O 1
ATOM 8498 N N . HIS C 1 282 ? 19.120 -15.842 32.422 1.00 63.95 279 HIS C N 1
ATOM 8499 C CA . HIS C 1 282 ? 18.466 -16.930 31.689 1.00 60.58 279 HIS C CA 1
ATOM 8500 C C . HIS C 1 282 ? 17.098 -16.472 31.236 1.00 58.30 279 HIS C C 1
ATOM 8501 O O . HIS C 1 282 ? 16.439 -15.710 31.942 1.00 58.65 279 HIS C O 1
ATOM 8508 N N . THR C 1 283 ? 16.673 -16.923 30.061 1.00 56.47 280 THR C N 1
ATOM 8509 C CA . THR C 1 283 ? 15.445 -16.409 29.472 1.00 54.80 280 THR C CA 1
ATOM 8510 C C . THR C 1 283 ? 14.247 -16.671 30.375 1.00 54.43 280 THR C C 1
ATOM 8511 O O . THR C 1 283 ? 13.272 -15.915 30.378 1.00 51.31 280 THR C O 1
ATOM 8515 N N . LEU C 1 284 ? 14.320 -17.763 31.122 1.00 59.81 281 LEU C N 1
ATOM 8516 C CA . LEU C 1 284 ? 13.491 -17.942 32.303 1.00 61.01 281 LEU C CA 1
ATOM 8517 C C . LEU C 1 284 ? 14.466 -17.767 33.450 1.00 63.30 281 LEU C C 1
ATOM 8518 O O . LEU C 1 284 ? 15.388 -18.562 33.611 1.00 61.58 281 LEU C O 1
ATOM 8523 N N . LEU C 1 285 ? 14.292 -16.697 34.218 1.00 64.80 282 LEU C N 1
ATOM 8524 C CA . LEU C 1 285 ? 15.355 -16.218 35.092 1.00 62.00 282 LEU C CA 1
ATOM 8525 C C . LEU C 1 285 ? 15.735 -17.230 36.159 1.00 66.79 282 LEU C C 1
ATOM 8526 O O . LEU C 1 285 ? 16.884 -17.263 36.602 1.00 69.65 282 LEU C O 1
ATOM 8531 N N . ASP C 1 286 ? 14.773 -18.052 36.568 1.00 68.15 283 ASP C N 1
ATOM 8532 C CA . ASP C 1 286 ? 14.977 -18.965 37.695 1.00 68.49 283 ASP C CA 1
ATOM 8533 C C . ASP C 1 286 ? 15.345 -20.376 37.262 1.00 66.45 283 ASP C C 1
ATOM 8534 O O . ASP C 1 286 ? 15.675 -21.207 38.092 1.00 66.61 283 ASP C O 1
ATOM 8539 N N . ASP C 1 287 ? 15.274 -20.636 35.963 1.00 66.45 284 ASP C N 1
ATOM 8540 C CA . ASP C 1 287 ? 15.712 -21.906 35.395 1.00 70.05 284 ASP C CA 1
ATOM 8541 C C . ASP C 1 287 ? 17.063 -21.765 34.696 1.00 71.95 284 ASP C C 1
ATOM 8542 O O . ASP C 1 287 ? 17.133 -21.341 33.541 1.00 68.49 284 ASP C O 1
ATOM 8547 N N . PRO C 1 288 ? 18.144 -22.139 35.391 1.00 76.13 285 PRO C N 1
ATOM 8548 C CA . PRO C 1 288 ? 19.502 -22.047 34.845 1.00 74.90 285 PRO C CA 1
ATOM 8549 C C . PRO C 1 288 ? 19.713 -22.950 33.632 1.00 74.14 285 PRO C C 1
ATOM 8550 O O . PRO C 1 288 ? 20.822 -22.969 33.099 1.00 77.80 285 PRO C O 1
ATOM 8554 N N . HIS C 1 289 ? 18.681 -23.679 33.212 1.00 68.98 286 HIS C N 1
ATOM 8555 C CA . HIS C 1 289 ? 18.790 -24.560 32.044 1.00 71.52 286 HIS C CA 1
ATOM 8556 C C . HIS C 1 289 ? 17.962 -24.031 30.877 1.00 74.52 286 HIS C C 1
ATOM 8557 O O . HIS C 1 289 ? 17.635 -24.770 29.945 1.00 79.09 286 HIS C O 1
ATOM 8564 N N . SER C 1 290 ? 17.617 -22.747 30.961 1.00 68.73 287 SER C N 1
ATOM 8565 C CA . SER C 1 290 ? 17.114 -21.971 29.832 1.00 68.17 287 SER C CA 1
ATOM 8566 C C . SER C 1 290 ? 18.330 -21.432 29.107 1.00 68.69 287 SER C C 1
ATOM 8567 O O . SER C 1 290 ? 19.395 -21.306 29.707 1.00 73.53 287 SER C O 1
ATOM 8570 N N . TYR C 1 291 ? 18.187 -21.066 27.839 1.00 60.30 288 TYR C N 1
ATOM 8571 C CA . TYR C 1 291 ? 19.282 -20.367 27.190 1.00 59.82 288 TYR C CA 1
ATOM 8572 C C . TYR C 1 291 ? 19.425 -18.938 27.719 1.00 66.29 288 TYR C C 1
ATOM 8573 O O . TYR C 1 291 ? 18.448 -18.304 28.107 1.00 63.59 288 TYR C O 1
ATOM 8582 N N . LEU C 1 292 ? 20.658 -18.451 27.746 1.00 69.26 289 LEU C N 1
ATOM 8583 C CA . LEU C 1 292 ? 20.932 -17.079 28.115 1.00 65.21 289 LEU C CA 1
ATOM 8584 C C . LEU C 1 292 ? 20.359 -16.146 27.054 1.00 66.68 289 LEU C C 1
ATOM 8585 O O . LEU C 1 292 ? 20.482 -16.412 25.857 1.00 65.47 289 LEU C O 1
ATOM 8590 N N . GLU C 1 293 ? 19.737 -15.058 27.498 1.00 57.19 290 GLU C N 1
ATOM 8591 C CA . GLU C 1 293 ? 19.133 -14.091 26.601 1.00 58.62 290 GLU C CA 1
ATOM 8592 C C . GLU C 1 293 ? 19.836 -12.736 26.758 1.00 61.38 290 GLU C C 1
ATOM 8593 O O . GLU C 1 293 ? 19.990 -12.221 27.869 1.00 62.50 290 GLU C O 1
ATOM 8599 N N . ALA C 1 294 ? 20.261 -12.163 25.640 1.00 57.22 291 ALA C N 1
ATOM 8600 C CA . ALA C 1 294 ? 21.063 -10.952 25.662 1.00 55.59 291 ALA C CA 1
ATOM 8601 C C . ALA C 1 294 ? 20.233 -9.671 25.688 1.00 57.21 291 ALA C C 1
ATOM 8602 O O . ALA C 1 294 ? 20.621 -8.704 26.342 1.00 53.80 291 ALA C O 1
ATOM 8604 N N . SER C 1 295 ? 19.109 -9.653 24.973 1.00 57.46 292 SER C N 1
ATOM 8605 C CA . SER C 1 295 ? 18.286 -8.449 24.942 1.00 54.17 292 SER C CA 1
ATOM 8606 C C . SER C 1 295 ? 17.807 -8.100 26.355 1.00 55.69 292 SER C C 1
ATOM 8607 O O . SER C 1 295 ? 18.096 -7.010 26.859 1.00 59.91 292 SER C O 1
ATOM 8610 N N . ALA C 1 296 ? 17.101 -9.031 26.997 1.00 46.05 293 ALA C N 1
ATOM 8611 C CA . ALA C 1 296 ? 16.668 -8.834 28.375 1.00 42.37 293 ALA C CA 1
ATOM 8612 C C . ALA C 1 296 ? 17.866 -8.384 29.197 1.00 42.10 293 ALA C C 1
ATOM 8613 O O . ALA C 1 296 ? 17.794 -7.420 29.946 1.00 47.39 293 ALA C O 1
ATOM 8615 N N . THR C 1 297 ? 18.981 -9.089 29.043 1.00 50.53 294 THR C N 1
ATOM 8616 C CA . THR C 1 297 ? 20.195 -8.756 29.780 1.00 51.43 294 THR C CA 1
ATOM 8617 C C . THR C 1 297 ? 20.553 -7.284 29.609 1.00 49.87 294 THR C C 1
ATOM 8618 O O . THR C 1 297 ? 21.009 -6.644 30.559 1.00 50.43 294 THR C O 1
ATOM 8622 N N . ALA C 1 298 ? 20.342 -6.760 28.398 1.00 41.62 295 ALA C N 1
ATOM 8623 C CA . ALA C 1 298 ? 20.656 -5.368 28.077 1.00 44.63 295 ALA C CA 1
ATOM 8624 C C . ALA C 1 298 ? 19.674 -4.427 28.763 1.00 42.34 295 ALA C C 1
ATOM 8625 O O . ALA C 1 298 ? 20.049 -3.355 29.233 1.00 41.43 295 ALA C O 1
ATOM 8627 N N . GLY C 1 299 ? 18.415 -4.844 28.826 1.00 40.59 296 GLY C N 1
ATOM 8628 C CA . GLY C 1 299 ? 17.422 -4.125 29.595 1.00 39.34 296 GLY C CA 1
ATOM 8629 C C . GLY C 1 299 ? 17.873 -4.042 31.037 1.00 43.07 296 GLY C C 1
ATOM 8630 O O . GLY C 1 299 ? 17.883 -2.975 31.635 1.00 38.85 296 GLY C O 1
ATOM 8631 N N . PHE C 1 300 ? 18.280 -5.179 31.590 1.00 37.88 297 PHE C N 1
ATOM 8632 C CA . PHE C 1 300 ? 18.715 -5.233 32.978 1.00 41.09 297 PHE C CA 1
ATOM 8633 C C . PHE C 1 300 ? 19.929 -4.349 33.289 1.00 43.42 297 PHE C C 1
ATOM 8634 O O . PHE C 1 300 ? 19.948 -3.649 34.305 1.00 48.30 297 PHE C O 1
ATOM 8642 N N . ALA C 1 301 ? 20.934 -4.365 32.417 1.00 42.85 298 ALA C N 1
ATOM 8643 C CA . ALA C 1 301 ? 22.088 -3.489 32.597 1.00 38.65 298 ALA C CA 1
ATOM 8644 C C . ALA C 1 301 ? 21.644 -2.030 32.685 1.00 41.16 298 ALA C C 1
ATOM 8645 O O . ALA C 1 301 ? 21.999 -1.319 33.627 1.00 43.16 298 ALA C O 1
ATOM 8647 N N . TYR C 1 302 ? 20.881 -1.596 31.687 1.00 41.13 299 TYR C N 1
ATOM 8648 C CA . TYR C 1 302 ? 20.388 -0.216 31.633 1.00 39.00 299 TYR C CA 1
ATOM 8649 C C . TYR C 1 302 ? 19.721 0.206 32.934 1.00 35.90 299 TYR C C 1
ATOM 8650 O O . TYR C 1 302 ? 20.128 1.171 33.552 1.00 39.38 299 TYR C O 1
ATOM 8659 N N . GLY C 1 303 ? 18.688 -0.529 33.330 1.00 38.60 300 GLY C N 1
ATOM 8660 C CA . GLY C 1 303 ? 17.912 -0.206 34.509 1.00 37.13 300 GLY C CA 1
ATOM 8661 C C . GLY C 1 303 ? 18.750 -0.178 35.769 1.00 41.14 300 GLY C C 1
ATOM 8662 O O . GLY C 1 303 ? 18.617 0.719 36.607 1.00 36.00 300 GLY C O 1
ATOM 8663 N N . ILE C 1 304 ? 19.631 -1.156 35.906 1.00 38.03 301 ILE C N 1
ATOM 8664 C CA . ILE C 1 304 ? 20.478 -1.217 37.084 1.00 34.48 301 ILE C CA 1
ATOM 8665 C C . ILE C 1 304 ? 21.427 -0.018 37.116 1.00 36.70 301 ILE C C 1
ATOM 8666 O O . ILE C 1 304 ? 21.578 0.643 38.150 1.00 36.81 301 ILE C O 1
ATOM 8671 N N . LEU C 1 305 ? 22.048 0.279 35.976 1.00 37.75 302 LEU C N 1
ATOM 8672 C CA . LEU C 1 305 ? 22.985 1.398 35.915 1.00 38.67 302 LEU C CA 1
ATOM 8673 C C . LEU C 1 305 ? 22.283 2.688 36.255 1.00 38.10 302 LEU C C 1
ATOM 8674 O O . LEU C 1 305 ? 22.804 3.496 37.027 1.00 44.89 302 LEU C O 1
ATOM 8679 N N . LYS C 1 306 ? 21.102 2.883 35.674 1.00 30.84 303 LYS C N 1
ATOM 8680 C CA . LYS C 1 306 ? 20.346 4.114 35.916 1.00 34.05 303 LYS C CA 1
ATOM 8681 C C . LYS C 1 306 ? 19.795 4.183 37.354 1.00 38.07 303 LYS C C 1
ATOM 8682 O O . LYS C 1 306 ? 19.786 5.244 37.963 1.00 34.61 303 LYS C O 1
ATOM 8688 N N . ALA C 1 307 ? 19.366 3.051 37.905 1.00 39.30 304 ALA C N 1
ATOM 8689 C CA . ALA C 1 307 ? 18.874 3.036 39.277 1.00 40.05 304 ALA C CA 1
ATOM 8690 C C . ALA C 1 307 ? 20.000 3.389 40.234 1.00 43.81 304 ALA C C 1
ATOM 8691 O O . ALA C 1 307 ? 19.803 4.132 41.201 1.00 45.39 304 ALA C O 1
ATOM 8693 N N . VAL C 1 308 ? 21.186 2.861 39.962 1.00 41.56 305 VAL C N 1
ATOM 8694 C CA . VAL C 1 308 ? 22.341 3.182 40.781 1.00 38.65 305 VAL C CA 1
ATOM 8695 C C . VAL C 1 308 ? 22.678 4.665 40.659 1.00 33.38 305 VAL C C 1
ATOM 8696 O O . VAL C 1 308 ? 22.834 5.356 41.653 1.00 39.71 305 VAL C O 1
ATOM 8700 N N . ARG C 1 309 ? 22.808 5.153 39.438 1.00 35.69 306 ARG C N 1
ATOM 8701 C CA . ARG C 1 309 ? 23.142 6.555 39.242 1.00 39.12 306 ARG C CA 1
ATOM 8702 C C . ARG C 1 309 ? 22.119 7.489 39.896 1.00 40.88 306 ARG C C 1
ATOM 8703 O O . ARG C 1 309 ? 22.482 8.488 40.521 1.00 44.93 306 ARG C O 1
ATOM 8711 N N . LYS C 1 310 ? 20.840 7.155 39.762 1.00 40.93 307 LYS C N 1
ATOM 8712 C CA . LYS C 1 310 ? 19.777 8.000 40.303 1.00 41.16 307 LYS C CA 1
ATOM 8713 C C . LYS C 1 310 ? 19.534 7.726 41.776 1.00 46.73 307 LYS C C 1
ATOM 8714 O O . LYS C 1 310 ? 18.634 8.308 42.371 1.00 44.51 307 LYS C O 1
ATOM 8720 N N . ARG C 1 311 ? 20.340 6.830 42.345 1.00 45.20 308 ARG C N 1
ATOM 8721 C CA . ARG C 1 311 ? 20.276 6.479 43.759 1.00 47.20 308 ARG C CA 1
ATOM 8722 C C . ARG C 1 311 ? 18.927 5.911 44.192 1.00 46.95 308 ARG C C 1
ATOM 8723 O O . ARG C 1 311 ? 18.499 6.135 45.325 1.00 48.33 308 ARG C O 1
ATOM 8731 N N . TYR C 1 312 ? 18.265 5.177 43.303 1.00 47.05 309 TYR C N 1
ATOM 8732 C CA . TYR C 1 312 ? 17.090 4.402 43.694 1.00 43.61 309 TYR C CA 1
ATOM 8733 C C . TYR C 1 312 ? 17.541 3.136 44.417 1.00 46.41 309 TYR C C 1
ATOM 8734 O O . TYR C 1 312 ? 16.836 2.620 45.280 1.00 50.67 309 TYR C O 1
ATOM 8743 N N . VAL C 1 313 ? 18.726 2.646 44.071 1.00 41.86 310 VAL C N 1
ATOM 8744 C CA . VAL C 1 313 ? 19.298 1.480 44.742 1.00 40.09 310 VAL C CA 1
ATOM 8745 C C . VAL C 1 313 ? 20.708 1.806 45.202 1.00 41.66 310 VAL C C 1
ATOM 8746 O O . VAL C 1 313 ? 21.293 2.787 44.738 1.00 46.04 310 VAL C O 1
ATOM 8750 N N . GLU C 1 314 ? 21.251 0.995 46.108 1.00 40.11 311 GLU C N 1
ATOM 8751 C CA . GLU C 1 314 ? 22.598 1.230 46.642 1.00 45.01 311 GLU C CA 1
ATOM 8752 C C . GLU C 1 314 ? 23.704 1.008 45.595 1.00 41.87 311 GLU C C 1
ATOM 8753 O O . GLU C 1 314 ? 23.563 0.175 44.709 1.00 42.06 311 GLU C O 1
ATOM 8759 N N . ARG C 1 315 ? 24.804 1.745 45.724 1.00 39.30 312 ARG C N 1
ATOM 8760 C CA . ARG C 1 315 ? 25.893 1.712 44.752 1.00 48.97 312 ARG C CA 1
ATOM 8761 C C . ARG C 1 315 ? 26.433 0.304 44.457 1.00 54.02 312 ARG C C 1
ATOM 8762 O O . ARG C 1 315 ? 26.875 0.034 43.345 1.00 60.50 312 ARG C O 1
ATOM 8770 N N . HIS C 1 316 ? 26.406 -0.586 45.441 1.00 49.07 313 HIS C N 1
ATOM 8771 C CA . HIS C 1 316 ? 27.047 -1.894 45.272 1.00 56.41 313 HIS C CA 1
ATOM 8772 C C . HIS C 1 316 ? 26.469 -2.686 44.111 1.00 54.84 313 HIS C C 1
ATOM 8773 O O . HIS C 1 316 ? 27.123 -3.575 43.581 1.00 58.97 313 HIS C O 1
ATOM 8780 N N . TYR C 1 317 ? 25.247 -2.352 43.707 1.00 50.26 314 TYR C N 1
ATOM 8781 C CA . TYR C 1 317 ? 24.621 -3.019 42.570 1.00 47.18 314 TYR C CA 1
ATOM 8782 C C . TYR C 1 317 ? 25.355 -2.709 41.266 1.00 47.26 314 TYR C C 1
ATOM 8783 O O . TYR C 1 317 ? 25.176 -3.404 40.262 1.00 48.89 314 TYR C O 1
ATOM 8792 N N . ALA C 1 318 ? 26.190 -1.676 41.288 1.00 41.23 315 ALA C N 1
ATOM 8793 C CA . ALA C 1 318 ? 27.001 -1.345 40.118 1.00 48.18 315 ALA C CA 1
ATOM 8794 C C . ALA C 1 318 ? 27.770 -2.581 39.683 1.00 54.31 315 ALA C C 1
ATOM 8795 O O . ALA C 1 318 ? 27.882 -2.859 38.486 1.00 55.66 315 ALA C O 1
ATOM 8797 N N . GLN C 1 319 ? 28.286 -3.313 40.673 1.00 55.93 316 GLN C N 1
ATOM 8798 C CA . GLN C 1 319 ? 29.044 -4.549 40.460 1.00 57.62 316 GLN C CA 1
ATOM 8799 C C . GLN C 1 319 ? 28.329 -5.485 39.499 1.00 51.22 316 GLN C C 1
ATOM 8800 O O . GLN C 1 319 ? 28.953 -6.132 38.668 1.00 53.59 316 GLN C O 1
ATOM 8806 N N . VAL C 1 320 ? 27.010 -5.557 39.633 1.00 51.44 317 VAL C N 1
ATOM 8807 C CA . VAL C 1 320 ? 26.193 -6.426 38.796 1.00 49.92 317 VAL C CA 1
ATOM 8808 C C . VAL C 1 320 ? 26.072 -5.891 37.373 1.00 48.94 317 VAL C C 1
ATOM 8809 O O . VAL C 1 320 ? 26.200 -6.645 36.406 1.00 43.28 317 VAL C O 1
ATOM 8813 N N . ALA C 1 321 ? 25.813 -4.589 37.246 1.00 50.24 318 ALA C N 1
ATOM 8814 C CA . ALA C 1 321 ? 25.629 -4.000 35.931 1.00 47.26 318 ALA C CA 1
ATOM 8815 C C . ALA C 1 321 ? 26.922 -4.114 35.152 1.00 49.23 318 ALA C C 1
ATOM 8816 O O . ALA C 1 321 ? 26.905 -4.385 33.952 1.00 50.49 318 ALA C O 1
ATOM 8818 N N . GLU C 1 322 ? 28.038 -3.905 35.847 1.00 50.17 319 GLU C N 1
ATOM 8819 C CA . GLU C 1 322 ? 29.365 -4.003 35.245 1.00 55.80 319 GLU C CA 1
ATOM 8820 C C . GLU C 1 322 ? 29.597 -5.384 34.608 1.00 52.93 319 GLU C C 1
ATOM 8821 O O . GLU C 1 322 ? 30.158 -5.502 33.507 1.00 51.61 319 GLU C O 1
ATOM 8827 N N . LYS C 1 323 ? 29.167 -6.427 35.302 1.00 46.57 320 LYS C N 1
ATOM 8828 C CA . LYS C 1 323 ? 29.333 -7.773 34.776 1.00 52.22 320 LYS C CA 1
ATOM 8829 C C . LYS C 1 323 ? 28.416 -7.979 33.569 1.00 47.85 320 LYS C C 1
ATOM 8830 O O . LYS C 1 323 ? 28.734 -8.721 32.652 1.00 52.68 320 LYS C O 1
ATOM 8836 N N . ALA C 1 324 ? 27.275 -7.304 33.578 1.00 45.00 321 ALA C N 1
ATOM 8837 C CA . ALA C 1 324 ? 26.306 -7.445 32.507 1.00 44.20 321 ALA C CA 1
ATOM 8838 C C . ALA C 1 324 ? 26.809 -6.708 31.278 1.00 52.26 321 ALA C C 1
ATOM 8839 O O . ALA C 1 324 ? 26.605 -7.149 30.144 1.00 54.79 321 ALA C O 1
ATOM 8841 N N . ILE C 1 325 ? 27.466 -5.576 31.509 1.00 51.18 322 ILE C N 1
ATOM 8842 C CA . ILE C 1 325 ? 27.990 -4.782 30.415 1.00 46.27 322 ILE C CA 1
ATOM 8843 C C . ILE C 1 325 ? 29.090 -5.541 29.669 1.00 45.90 322 ILE C C 1
ATOM 8844 O O . ILE C 1 325 ? 29.087 -5.595 28.439 1.00 55.40 322 ILE C O 1
ATOM 8849 N N . ARG C 1 326 ? 30.025 -6.127 30.411 1.00 44.15 323 ARG C N 1
ATOM 8850 C CA . ARG C 1 326 ? 31.092 -6.912 29.803 1.00 46.27 323 ARG C CA 1
ATOM 8851 C C . ARG C 1 326 ? 30.501 -8.081 29.025 1.00 53.18 323 ARG C C 1
ATOM 8852 O O . ARG C 1 326 ? 31.027 -8.468 27.980 1.00 56.81 323 ARG C O 1
ATOM 8860 N N . GLY C 1 327 ? 29.406 -8.633 29.542 1.00 47.51 324 GLY C N 1
ATOM 8861 C CA . GLY C 1 327 ? 28.699 -9.706 28.868 1.00 44.47 324 GLY C CA 1
ATOM 8862 C C . GLY C 1 327 ? 28.088 -9.262 27.551 1.00 55.55 324 GLY C C 1
ATOM 8863 O O . GLY C 1 327 ? 28.272 -9.924 26.526 1.00 61.41 324 GLY C O 1
ATOM 8864 N N . ILE C 1 328 ? 27.360 -8.144 27.580 1.00 51.82 325 ILE C N 1
ATOM 8865 C CA . ILE C 1 328 ? 26.715 -7.615 26.387 1.00 52.83 325 ILE C CA 1
ATOM 8866 C C . ILE C 1 328 ? 27.751 -7.359 25.293 1.00 57.07 325 ILE C C 1
ATOM 8867 O O . ILE C 1 328 ? 27.543 -7.727 24.136 1.00 54.84 325 ILE C O 1
ATOM 8872 N N . VAL C 1 329 ? 28.863 -6.727 25.667 1.00 58.17 326 VAL C N 1
ATOM 8873 C CA . VAL C 1 329 ? 29.936 -6.426 24.719 1.00 58.48 326 VAL C CA 1
ATOM 8874 C C . VAL C 1 329 ? 30.530 -7.706 24.117 1.00 60.97 326 VAL C C 1
ATOM 8875 O O . VAL C 1 329 ? 30.677 -7.828 22.903 1.00 61.89 326 VAL C O 1
ATOM 8879 N N . LYS C 1 330 ? 30.853 -8.659 24.983 1.00 61.12 327 LYS C N 1
ATOM 8880 C CA . LYS C 1 330 ? 31.297 -9.979 24.569 1.00 58.31 327 LYS C CA 1
ATOM 8881 C C . LYS C 1 330 ? 30.325 -10.592 23.569 1.00 53.85 327 LYS C C 1
ATOM 8882 O O . LYS C 1 330 ? 30.715 -11.429 22.763 1.00 53.29 327 LYS C O 1
ATOM 8888 N N . HIS C 1 331 ? 29.066 -10.170 23.621 1.00 48.43 328 HIS C N 1
ATOM 8889 C CA . HIS C 1 331 ? 28.017 -10.809 22.837 1.00 50.10 328 HIS C CA 1
ATOM 8890 C C . HIS C 1 331 ? 27.585 -10.011 21.613 1.00 58.18 328 HIS C C 1
ATOM 8891 O O . HIS C 1 331 ? 26.584 -10.327 20.963 1.00 62.17 328 HIS C O 1
ATOM 8898 N N . ILE C 1 332 ? 28.351 -8.973 21.304 1.00 56.39 329 ILE C N 1
ATOM 8899 C CA . ILE C 1 332 ? 28.180 -8.224 20.069 1.00 56.81 329 ILE C CA 1
ATOM 8900 C C . ILE C 1 332 ? 29.215 -8.672 19.030 1.00 54.99 329 ILE C C 1
ATOM 8901 O O . ILE C 1 332 ? 30.419 -8.502 19.222 1.00 52.25 329 ILE C O 1
ATOM 8906 N N . SER C 1 333 ? 28.733 -9.244 17.933 1.00 57.03 330 SER C N 1
ATOM 8907 C CA . SER C 1 333 ? 29.595 -9.792 16.883 1.00 56.50 330 SER C CA 1
ATOM 8908 C C . SER C 1 333 ? 30.430 -8.719 16.192 1.00 57.68 330 SER C C 1
ATOM 8909 O O . SER C 1 333 ? 30.179 -7.527 16.341 1.00 62.18 330 SER C O 1
ATOM 8912 N N . PRO C 1 334 ? 31.430 -9.138 15.418 1.00 56.36 331 PRO C N 1
ATOM 8913 C CA . PRO C 1 334 ? 32.205 -8.115 14.717 1.00 56.48 331 PRO C CA 1
ATOM 8914 C C . PRO C 1 334 ? 31.340 -7.318 13.731 1.00 62.64 331 PRO C C 1
ATOM 8915 O O . PRO C 1 334 ? 31.725 -6.220 13.339 1.00 52.53 331 PRO C O 1
ATOM 8919 N N . GLU C 1 335 ? 30.186 -7.859 13.343 1.00 73.15 332 GLU C N 1
ATOM 8920 C CA . GLU C 1 335 ? 29.290 -7.157 12.419 1.00 72.72 332 GLU C CA 1
ATOM 8921 C C . GLU C 1 335 ? 28.283 -6.272 13.154 1.00 67.72 332 GLU C C 1
ATOM 8922 O O . GLU C 1 335 ? 27.501 -5.551 12.532 1.00 69.30 332 GLU C O 1
ATOM 8928 N N . GLY C 1 336 ? 28.293 -6.344 14.478 1.00 63.81 333 GLY C N 1
ATOM 8929 C CA . GLY C 1 336 ? 27.466 -5.469 15.292 1.00 60.32 333 GLY C CA 1
ATOM 8930 C C . GLY C 1 336 ? 26.150 -6.084 15.719 1.00 56.00 333 GLY C C 1
ATOM 8931 O O . GLY C 1 336 ? 25.284 -5.390 16.238 1.00 53.66 333 GLY C O 1
ATOM 8932 N N . GLU C 1 337 ? 26.003 -7.388 15.496 1.00 59.19 334 GLU C N 1
ATOM 8933 C CA . GLU C 1 337 ? 24.777 -8.085 15.843 1.00 56.75 334 GLU C CA 1
ATOM 8934 C C . GLU C 1 337 ? 24.803 -8.503 17.303 1.00 57.47 334 GLU C C 1
ATOM 8935 O O . GLU C 1 337 ? 25.761 -9.135 17.750 1.00 60.52 334 GLU C O 1
ATOM 8941 N N . LEU C 1 338 ? 23.758 -8.153 18.049 1.00 52.85 335 LEU C N 1
ATOM 8942 C CA . LEU C 1 338 ? 23.643 -8.638 19.417 1.00 54.87 335 LEU C CA 1
ATOM 8943 C C . LEU C 1 338 ? 23.172 -10.087 19.391 1.00 52.07 335 LEU C C 1
ATOM 8944 O O . LEU C 1 338 ? 21.998 -10.370 19.159 1.00 53.00 335 LEU C O 1
ATOM 8949 N N . LEU C 1 339 ? 24.103 -10.997 19.622 1.00 51.39 336 LEU C N 1
ATOM 8950 C CA . LEU C 1 339 ? 23.803 -12.414 19.554 1.00 55.96 336 LEU C CA 1
ATOM 8951 C C . LEU C 1 339 ? 22.928 -12.814 20.739 1.00 61.13 336 LEU C C 1
ATOM 8952 O O . LEU C 1 339 ? 22.864 -12.097 21.746 1.00 61.21 336 LEU C O 1
ATOM 8957 N N . GLN C 1 340 ? 22.238 -13.942 20.610 1.00 58.56 337 GLN C N 1
ATOM 8958 C CA . GLN C 1 340 ? 21.422 -14.470 21.701 1.00 59.63 337 GLN C CA 1
ATOM 8959 C C . GLN C 1 340 ? 20.202 -13.601 21.998 1.00 60.17 337 GLN C C 1
ATOM 8960 O O . GLN C 1 340 ? 19.724 -13.552 23.137 1.00 64.05 337 GLN C O 1
ATOM 8966 N N . THR C 1 341 ? 19.711 -12.914 20.969 1.00 53.87 338 THR C N 1
ATOM 8967 C CA . THR C 1 341 ? 18.430 -12.231 21.032 1.00 55.13 338 THR C CA 1
ATOM 8968 C C . THR C 1 341 ? 17.314 -13.204 20.656 1.00 59.11 338 THR C C 1
ATOM 8969 O O . THR C 1 341 ? 17.255 -13.679 19.521 1.00 63.21 338 THR C O 1
ATOM 8973 N N . SER C 1 342 ? 16.435 -13.519 21.599 1.00 56.77 339 SER C N 1
ATOM 8974 C CA . SER C 1 342 ? 15.274 -14.336 21.262 1.00 59.11 339 SER C CA 1
ATOM 8975 C C . SER C 1 342 ? 14.295 -13.505 20.448 1.00 60.24 339 SER C C 1
ATOM 8976 O O . SER C 1 342 ? 14.274 -12.269 20.529 1.00 53.50 339 SER C O 1
ATOM 8979 N N . PHE C 1 343 ? 13.491 -14.206 19.662 1.00 64.99 340 PHE C N 1
ATOM 8980 C CA . PHE C 1 343 ? 12.518 -13.592 18.781 1.00 60.99 340 PHE C CA 1
ATOM 8981 C C . PHE C 1 343 ? 11.334 -13.154 19.617 1.00 58.13 340 PHE C C 1
ATOM 8982 O O . PHE C 1 343 ? 11.239 -13.515 20.785 1.00 60.38 340 PHE C O 1
ATOM 8990 N N . GLY C 1 344 ? 10.438 -12.375 19.019 1.00 56.38 341 GLY C N 1
ATOM 8991 C CA . GLY C 1 344 ? 9.221 -11.952 19.683 1.00 59.79 341 GLY C CA 1
ATOM 8992 C C . GLY C 1 344 ? 8.547 -13.087 20.423 1.00 66.60 341 GLY C C 1
ATOM 8993 O O . GLY C 1 344 ? 8.529 -14.225 19.951 1.00 71.81 341 GLY C O 1
ATOM 8994 N N . THR C 1 345 ? 7.977 -12.777 21.582 1.00 66.64 342 THR C N 1
ATOM 8995 C CA . THR C 1 345 ? 7.459 -13.813 22.466 1.00 62.68 342 THR C CA 1
ATOM 8996 C C . THR C 1 345 ? 6.054 -13.517 22.980 1.00 60.14 342 THR C C 1
ATOM 8997 O O . THR C 1 345 ? 5.827 -12.527 23.675 1.00 55.49 342 THR C O 1
ATOM 9001 N N . GLY C 1 346 ? 5.115 -14.389 22.631 1.00 59.49 343 GLY C N 1
ATOM 9002 C CA . GLY C 1 346 ? 3.736 -14.252 23.062 1.00 61.19 343 GLY C CA 1
ATOM 9003 C C . GLY C 1 346 ? 3.541 -14.786 24.465 1.00 61.55 343 GLY C C 1
ATOM 9004 O O . GLY C 1 346 ? 4.520 -14.998 25.189 1.00 59.65 343 GLY C O 1
ATOM 9013 N N . GLY C 1 348 ? 3.044 -17.412 27.134 1.00 71.15 345 GLY C N 1
ATOM 9014 C CA . GLY C 1 348 ? 3.270 -18.837 27.284 1.00 69.23 345 GLY C CA 1
ATOM 9015 C C . GLY C 1 348 ? 2.261 -19.512 28.185 1.00 71.74 345 GLY C C 1
ATOM 9016 O O . GLY C 1 348 ? 2.070 -19.101 29.326 1.00 69.36 345 GLY C O 1
ATOM 9017 N N . HIS C 1 349 ? 1.639 -20.570 27.676 1.00 78.94 346 HIS C N 1
ATOM 9018 C CA . HIS C 1 349 ? 0.718 -21.369 28.470 1.00 77.09 346 HIS C CA 1
ATOM 9019 C C . HIS C 1 349 ? 1.488 -22.378 29.315 1.00 77.11 346 HIS C C 1
ATOM 9020 O O . HIS C 1 349 ? 0.949 -22.938 30.269 1.00 79.97 346 HIS C O 1
ATOM 9027 N N . ASP C 1 350 ? 2.751 -22.604 28.964 1.00 77.72 347 ASP C N 1
ATOM 9028 C CA . ASP C 1 350 ? 3.605 -23.491 29.745 1.00 79.37 347 ASP C CA 1
ATOM 9029 C C . ASP C 1 350 ? 5.052 -23.009 29.685 1.00 72.14 347 ASP C C 1
ATOM 9030 O O . ASP C 1 350 ? 5.395 -22.165 28.859 1.00 70.97 347 ASP C O 1
ATOM 9035 N N . LEU C 1 351 ? 5.903 -23.532 30.559 1.00 67.27 348 LEU C N 1
ATOM 9036 C CA . LEU C 1 351 ? 7.290 -23.077 30.595 1.00 65.90 348 LEU C CA 1
ATOM 9037 C C . LEU C 1 351 ? 8.087 -23.410 29.311 1.00 71.66 348 LEU C C 1
ATOM 9038 O O . LEU C 1 351 ? 8.746 -22.535 28.735 1.00 64.78 348 LEU C O 1
ATOM 9043 N N . ASP C 1 352 ? 7.998 -24.654 28.844 1.00 77.58 349 ASP C N 1
ATOM 9044 C CA . ASP C 1 352 ? 8.699 -25.062 27.622 1.00 80.32 349 ASP C CA 1
ATOM 9045 C C . ASP C 1 352 ? 8.528 -24.042 26.499 1.00 77.58 349 ASP C C 1
ATOM 9046 O O . ASP C 1 352 ? 9.442 -23.822 25.700 1.00 77.92 349 ASP C O 1
ATOM 9051 N N . PHE C 1 353 ? 7.356 -23.416 26.457 1.00 72.66 350 PHE C N 1
ATOM 9052 C CA . PHE C 1 353 ? 7.025 -22.418 25.440 1.00 63.57 350 PHE C CA 1
ATOM 9053 C C . PHE C 1 353 ? 8.068 -21.298 25.328 1.00 65.06 350 PHE C C 1
ATOM 9054 O O . PHE C 1 353 ? 8.384 -20.840 24.232 1.00 69.11 350 PHE C O 1
ATOM 9062 N N . TYR C 1 354 ? 8.603 -20.861 26.460 1.00 63.02 351 TYR C N 1
ATOM 9063 C CA . TYR C 1 354 ? 9.641 -19.842 26.468 1.00 58.24 351 TYR C CA 1
ATOM 9064 C C . TYR C 1 354 ? 10.982 -20.475 26.184 1.00 65.00 351 TYR C C 1
ATOM 9065 O O . TYR C 1 354 ? 11.815 -19.901 25.495 1.00 68.54 351 TYR C O 1
ATOM 9074 N N . ARG C 1 355 ? 11.188 -21.669 26.726 1.00 70.19 352 ARG C N 1
ATOM 9075 C CA . ARG C 1 355 ? 12.441 -22.385 26.530 1.00 66.69 352 ARG C CA 1
ATOM 9076 C C . ARG C 1 355 ? 12.756 -22.521 25.051 1.00 66.85 352 ARG C C 1
ATOM 9077 O O . ARG C 1 355 ? 13.917 -22.493 24.653 1.00 68.62 352 ARG C O 1
ATOM 9085 N N . HIS C 1 356 ? 11.718 -22.628 24.230 1.00 67.95 353 HIS C N 1
ATOM 9086 C CA . HIS C 1 356 ? 11.918 -22.919 22.816 1.00 71.51 353 HIS C CA 1
ATOM 9087 C C . HIS C 1 356 ? 11.787 -21.723 21.855 1.00 70.04 353 HIS C C 1
ATOM 9088 O O . HIS C 1 356 ? 11.828 -21.905 20.635 1.00 70.97 353 HIS C O 1
ATOM 9095 N N . ILE C 1 357 ? 11.652 -20.507 22.387 1.00 63.84 354 ILE C N 1
ATOM 9096 C CA . ILE C 1 357 ? 11.578 -19.329 21.522 1.00 62.37 354 ILE C CA 1
ATOM 9097 C C . ILE C 1 357 ? 12.812 -19.258 20.617 1.00 66.48 354 ILE C C 1
ATOM 9098 O O . ILE C 1 357 ? 13.941 -19.368 21.093 1.00 74.51 354 ILE C O 1
ATOM 9103 N N . PRO C 1 358 ? 12.596 -19.086 19.306 1.00 62.53 355 PRO C N 1
ATOM 9104 C CA . PRO C 1 358 ? 13.685 -19.027 18.317 1.00 70.06 355 PRO C CA 1
ATOM 9105 C C . PRO C 1 358 ? 14.631 -17.819 18.473 1.00 68.86 355 PRO C C 1
ATOM 9106 O O . PRO C 1 358 ? 14.197 -16.727 18.855 1.00 66.99 355 PRO C O 1
ATOM 9110 N N . LEU C 1 359 ? 15.910 -18.011 18.155 1.00 69.28 356 LEU C N 1
ATOM 9111 C CA . LEU C 1 359 ? 16.914 -16.954 18.330 1.00 65.97 356 LEU C CA 1
ATOM 9112 C C . LEU C 1 359 ? 17.406 -16.243 17.055 1.00 60.31 356 LEU C C 1
ATOM 9113 O O . LEU C 1 359 ? 18.101 -16.836 16.229 1.00 61.93 356 LEU C O 1
ATOM 9118 N N . THR C 1 360 ? 17.066 -14.958 16.933 1.00 57.07 357 THR C N 1
ATOM 9119 C CA . THR C 1 360 ? 17.377 -14.156 15.754 1.00 57.54 357 THR C CA 1
ATOM 9120 C C . THR C 1 360 ? 17.471 -12.662 16.082 1.00 56.32 357 THR C C 1
ATOM 9121 O O . THR C 1 360 ? 16.830 -12.179 17.016 1.00 59.70 357 THR C O 1
ATOM 9125 N N . SER C 1 361 ? 18.260 -11.928 15.303 1.00 48.89 358 SER C N 1
ATOM 9126 C CA . SER C 1 361 ? 18.486 -10.522 15.585 1.00 50.22 358 SER C CA 1
ATOM 9127 C C . SER C 1 361 ? 17.205 -9.725 15.377 1.00 50.81 358 SER C C 1
ATOM 9128 O O . SER C 1 361 ? 16.385 -10.054 14.526 1.00 55.69 358 SER C O 1
ATOM 9139 N N . PRO C 1 363 ? 15.354 -5.495 16.127 1.00 43.88 360 PRO C N 1
ATOM 9140 C CA . PRO C 1 363 ? 15.622 -4.094 16.449 1.00 47.18 360 PRO C CA 1
ATOM 9141 C C . PRO C 1 363 ? 15.565 -3.836 17.959 1.00 46.33 360 PRO C C 1
ATOM 9142 O O . PRO C 1 363 ? 16.277 -2.963 18.442 1.00 54.99 360 PRO C O 1
ATOM 9146 N N . TYR C 1 364 ? 14.754 -4.580 18.704 1.00 49.27 361 TYR C N 1
ATOM 9147 C CA . TYR C 1 364 ? 14.776 -4.413 20.161 1.00 54.79 361 TYR C CA 1
ATOM 9148 C C . TYR C 1 364 ? 16.076 -4.917 20.783 1.00 57.45 361 TYR C C 1
ATOM 9149 O O . TYR C 1 364 ? 16.561 -4.348 21.760 1.00 59.72 361 TYR C O 1
ATOM 9158 N N . GLY C 1 365 ? 16.643 -5.975 20.216 1.00 58.57 362 GLY C N 1
ATOM 9159 C CA . GLY C 1 365 ? 17.930 -6.462 20.680 1.00 54.73 362 GLY C CA 1
ATOM 9160 C C . GLY C 1 365 ? 19.010 -5.410 20.498 1.00 47.93 362 GLY C C 1
ATOM 9161 O O . GLY C 1 365 ? 19.656 -4.972 21.455 1.00 43.15 362 GLY C O 1
ATOM 9162 N N . GLN C 1 366 ? 19.206 -5.000 19.253 1.00 46.92 363 GLN C N 1
ATOM 9163 C CA . GLN C 1 366 ? 20.192 -3.982 18.932 1.00 50.32 363 GLN C CA 1
ATOM 9164 C C . GLN C 1 366 ? 19.999 -2.718 19.780 1.00 49.24 363 GLN C C 1
ATOM 9165 O O . GLN C 1 366 ? 20.964 -2.123 20.256 1.00 55.83 363 GLN C O 1
ATOM 9171 N N . ALA C 1 367 ? 18.751 -2.309 19.974 1.00 45.10 364 ALA C N 1
ATOM 9172 C CA . ALA C 1 367 ? 18.491 -1.035 20.626 1.00 46.31 364 ALA C CA 1
ATOM 9173 C C . ALA C 1 367 ? 18.624 -1.118 22.152 1.00 48.94 364 ALA C C 1
ATOM 9174 O O . ALA C 1 367 ? 19.041 -0.155 22.806 1.00 40.62 364 ALA C O 1
ATOM 9184 N N . ALA C 1 369 ? 20.698 -2.970 23.578 1.00 43.30 366 ALA C N 1
ATOM 9185 C CA . ALA C 1 369 ? 22.149 -2.972 23.720 1.00 42.13 366 ALA C CA 1
ATOM 9186 C C . ALA C 1 369 ? 22.716 -1.558 23.681 1.00 47.27 366 ALA C C 1
ATOM 9187 O O . ALA C 1 369 ? 23.609 -1.227 24.460 1.00 49.80 366 ALA C O 1
ATOM 9197 N N . LEU C 1 371 ? 20.950 1.035 24.355 1.00 45.46 368 LEU C N 1
ATOM 9198 C CA . LEU C 1 371 ? 20.307 1.633 25.508 1.00 44.73 368 LEU C CA 1
ATOM 9199 C C . LEU C 1 371 ? 21.202 1.482 26.737 1.00 41.57 368 LEU C C 1
ATOM 9200 O O . LEU C 1 371 ? 21.443 2.446 27.458 1.00 39.93 368 LEU C O 1
ATOM 9205 N N . CYS C 1 372 ? 21.720 0.276 26.965 1.00 37.52 369 CYS C N 1
ATOM 9206 C CA . CYS C 1 372 ? 22.542 0.059 28.153 1.00 42.15 369 CYS C CA 1
ATOM 9207 C C . CYS C 1 372 ? 23.945 0.638 27.978 1.00 44.69 369 CYS C C 1
ATOM 9208 O O . CYS C 1 372 ? 24.524 1.174 28.927 1.00 44.45 369 CYS C O 1
ATOM 9211 N N . LEU C 1 373 ? 24.475 0.570 26.757 1.00 40.69 370 LEU C N 1
ATOM 9212 C CA . LEU C 1 373 ? 25.797 1.136 26.486 1.00 41.09 370 LEU C CA 1
ATOM 9213 C C . LEU C 1 373 ? 25.796 2.665 26.636 1.00 42.10 370 LEU C C 1
ATOM 9214 O O . LEU C 1 373 ? 26.756 3.252 27.143 1.00 44.75 370 LEU C O 1
ATOM 9219 N N . THR C 1 374 ? 24.701 3.300 26.227 1.00 44.26 371 THR C N 1
ATOM 9220 C CA . THR C 1 374 ? 24.571 4.751 26.349 1.00 35.34 371 THR C CA 1
ATOM 9221 C C . THR C 1 374 ? 24.567 5.151 27.816 1.00 38.40 371 THR C C 1
ATOM 9222 O O . THR C 1 374 ? 25.207 6.137 28.196 1.00 43.28 371 THR C O 1
ATOM 9226 N N . GLU C 1 375 ? 23.855 4.390 28.644 1.00 31.02 372 GLU C N 1
ATOM 9227 C CA . GLU C 1 375 ? 23.845 4.693 30.068 1.00 31.47 372 GLU C CA 1
ATOM 9228 C C . GLU C 1 375 ? 25.229 4.451 30.630 1.00 40.41 372 GLU C C 1
ATOM 9229 O O . GLU C 1 375 ? 25.686 5.144 31.535 1.00 40.91 372 GLU C O 1
ATOM 9235 N N . TYR C 1 376 ? 25.891 3.435 30.094 1.00 46.16 373 TYR C N 1
ATOM 9236 C CA . TYR C 1 376 ? 27.189 3.066 30.607 1.00 43.43 373 TYR C CA 1
ATOM 9237 C C . TYR C 1 376 ? 28.229 4.126 30.245 1.00 41.93 373 TYR C C 1
ATOM 9238 O O . TYR C 1 376 ? 29.123 4.412 31.041 1.00 43.44 373 TYR C O 1
ATOM 9247 N N . LEU C 1 377 ? 28.093 4.710 29.053 1.00 34.38 374 LEU C N 1
ATOM 9248 C CA . LEU C 1 377 ? 28.915 5.847 28.642 1.00 38.67 374 LEU C CA 1
ATOM 9249 C C . LEU C 1 377 ? 28.922 7.001 29.633 1.00 41.30 374 LEU C C 1
ATOM 9250 O O . LEU C 1 377 ? 29.819 7.850 29.589 1.00 41.52 374 LEU C O 1
ATOM 9255 N N . ARG C 1 378 ? 27.920 7.065 30.507 1.00 40.92 375 ARG C N 1
ATOM 9256 C CA . ARG C 1 378 ? 27.881 8.152 31.490 1.00 37.89 375 ARG C CA 1
ATOM 9257 C C . ARG C 1 378 ? 29.039 8.039 32.468 1.00 36.46 375 ARG C C 1
ATOM 9258 O O . ARG C 1 378 ? 29.463 9.033 33.064 1.00 37.89 375 ARG C O 1
ATOM 9266 N N . ASN C 1 379 ? 29.538 6.819 32.640 1.00 30.06 376 ASN C N 1
ATOM 9267 C CA . ASN C 1 379 ? 30.699 6.590 33.495 1.00 38.40 376 ASN C CA 1
ATOM 9268 C C . ASN C 1 379 ? 31.969 7.221 32.939 1.00 41.74 376 ASN C C 1
ATOM 9269 O O . ASN C 1 379 ? 32.965 7.318 33.639 1.00 47.00 376 ASN C O 1
ATOM 9274 N N . TYR C 1 380 ? 31.918 7.671 31.692 1.00 38.53 377 TYR C N 1
ATOM 9275 C CA . TYR C 1 380 ? 33.068 8.291 31.042 1.00 39.99 377 TYR C CA 1
ATOM 9276 C C . TYR C 1 380 ? 33.017 9.808 31.022 1.00 46.73 377 TYR C C 1
ATOM 9277 O O . TYR C 1 380 ? 33.814 10.446 30.332 1.00 55.74 377 TYR C O 1
ATOM 9286 N N . PHE C 1 381 ? 32.058 10.386 31.732 1.00 38.92 378 PHE C N 1
ATOM 9287 C CA . PHE C 1 381 ? 32.074 11.822 31.964 1.00 36.30 378 PHE C CA 1
ATOM 9288 C C . PHE C 1 381 ? 32.694 12.033 33.338 1.00 43.70 378 PHE C C 1
ATOM 9289 O O . PHE C 1 381 ? 32.556 11.186 34.234 1.00 41.96 378 PHE C O 1
ATOM 9306 N N . VAL D 1 5 ? -28.084 49.198 -4.856 1.00 88.02 2 VAL D N 1
ATOM 9307 C CA . VAL D 1 5 ? -27.050 49.946 -4.149 1.00 74.20 2 VAL D CA 1
ATOM 9308 C C . VAL D 1 5 ? -27.565 50.324 -2.765 1.00 67.61 2 VAL D C 1
ATOM 9309 O O . VAL D 1 5 ? -28.641 50.918 -2.635 1.00 65.61 2 VAL D O 1
ATOM 9313 N N . TYR D 1 6 ? -26.798 49.971 -1.737 1.00 54.38 3 TYR D N 1
ATOM 9314 C CA . TYR D 1 6 ? -27.196 50.239 -0.363 1.00 54.22 3 TYR D CA 1
ATOM 9315 C C . TYR D 1 6 ? -26.842 51.661 0.068 1.00 58.87 3 TYR D C 1
ATOM 9316 O O . TYR D 1 6 ? -25.738 52.140 -0.209 1.00 52.38 3 TYR D O 1
ATOM 9325 N N . PRO D 1 7 ? -27.764 52.327 0.784 1.00 59.27 4 PRO D N 1
ATOM 9326 C CA . PRO D 1 7 ? -27.481 53.668 1.299 1.00 57.99 4 PRO D CA 1
ATOM 9327 C C . PRO D 1 7 ? -26.536 53.584 2.490 1.00 56.50 4 PRO D C 1
ATOM 9328 O O . PRO D 1 7 ? -26.927 52.999 3.496 1.00 60.61 4 PRO D O 1
ATOM 9332 N N . VAL D 1 8 ? -25.327 54.136 2.388 1.00 51.37 5 VAL D N 1
ATOM 9333 C CA . VAL D 1 8 ? -24.413 54.105 3.524 1.00 52.48 5 VAL D CA 1
ATOM 9334 C C . VAL D 1 8 ? -23.832 55.455 3.896 1.00 57.49 5 VAL D C 1
ATOM 9335 O O . VAL D 1 8 ? -23.512 55.690 5.057 1.00 55.18 5 VAL D O 1
ATOM 9339 N N . LYS D 1 9 ? -23.678 56.338 2.919 1.00 65.53 6 LYS D N 1
ATOM 9340 C CA . LYS D 1 9 ? -22.986 57.598 3.171 1.00 64.86 6 LYS D CA 1
ATOM 9341 C C . LYS D 1 9 ? -23.710 58.399 4.244 1.00 58.87 6 LYS D C 1
ATOM 9342 O O . LYS D 1 9 ? -23.103 59.212 4.948 1.00 52.58 6 LYS D O 1
ATOM 9348 N N . HIS D 1 10 ? -25.004 58.135 4.381 1.00 57.48 7 HIS D N 1
ATOM 9349 C CA . HIS D 1 10 ? -25.847 58.858 5.319 1.00 60.85 7 HIS D CA 1
ATOM 9350 C C . HIS D 1 10 ? -25.651 58.428 6.774 1.00 65.53 7 HIS D C 1
ATOM 9351 O O . HIS D 1 10 ? -26.269 58.996 7.667 1.00 68.70 7 HIS D O 1
ATOM 9358 N N . SER D 1 11 ? -24.824 57.419 7.023 1.00 65.55 8 SER D N 1
ATOM 9359 C CA . SER D 1 11 ? -24.689 56.892 8.390 1.00 62.61 8 SER D CA 1
ATOM 9360 C C . SER D 1 11 ? -23.265 56.924 8.941 1.00 59.60 8 SER D C 1
ATOM 9361 O O . SER D 1 11 ? -22.338 56.402 8.322 1.00 61.23 8 SER D O 1
ATOM 9364 N N . PRO D 1 12 ? -23.095 57.519 10.130 1.00 59.59 9 PRO D N 1
ATOM 9365 C CA . PRO D 1 12 ? -21.795 57.596 10.812 1.00 56.14 9 PRO D CA 1
ATOM 9366 C C . PRO D 1 12 ? -21.237 56.202 11.121 1.00 49.57 9 PRO D C 1
ATOM 9367 O O . PRO D 1 12 ? -20.020 56.006 11.179 1.00 47.82 9 PRO D O 1
ATOM 9371 N N . LEU D 1 13 ? -22.129 55.237 11.303 1.00 42.78 10 LEU D N 1
ATOM 9372 C CA . LEU D 1 13 ? -21.712 53.864 11.563 1.00 46.43 10 LEU D CA 1
ATOM 9373 C C . LEU D 1 13 ? -21.215 53.128 10.305 1.00 50.77 10 LEU D C 1
ATOM 9374 O O . LEU D 1 13 ? -20.294 52.299 10.392 1.00 48.00 10 LEU D O 1
ATOM 9379 N N . LEU D 1 14 ? -21.812 53.439 9.149 1.00 45.11 11 LEU D N 1
ATOM 9380 C CA . LEU D 1 14 ? -21.556 52.690 7.914 1.00 45.35 11 LEU D CA 1
ATOM 9381 C C . LEU D 1 14 ? -20.579 53.339 6.938 1.00 52.07 11 LEU D C 1
ATOM 9382 O O . LEU D 1 14 ? -19.973 52.642 6.117 1.00 50.00 11 LEU D O 1
ATOM 9387 N N . ARG D 1 15 ? -20.458 54.663 6.996 1.00 52.47 12 ARG D N 1
ATOM 9388 C CA . ARG D 1 15 ? -19.668 55.392 6.012 1.00 54.18 12 ARG D CA 1
ATOM 9389 C C . ARG D 1 15 ? -18.175 55.398 6.340 1.00 50.83 12 ARG D C 1
ATOM 9390 O O . ARG D 1 15 ? -17.774 55.269 7.498 1.00 47.51 12 ARG D O 1
ATOM 9398 N N . GLN D 1 16 ? -17.369 55.571 5.300 1.00 53.31 13 GLN D N 1
ATOM 9399 C CA . GLN D 1 16 ? -15.918 55.656 5.427 1.00 57.62 13 GLN D CA 1
ATOM 9400 C C . GLN D 1 16 ? -15.472 56.843 6.269 1.00 57.26 13 GLN D C 1
ATOM 9401 O O . GLN D 1 16 ? -16.188 57.831 6.396 1.00 55.94 13 GLN D O 1
ATOM 9407 N N . PRO D 1 17 ? -14.275 56.743 6.854 1.00 68.29 14 PRO D N 1
ATOM 9408 C CA . PRO D 1 17 ? -13.657 57.865 7.567 1.00 77.18 14 PRO D CA 1
ATOM 9409 C C . PRO D 1 17 ? -13.265 58.972 6.594 1.00 78.25 14 PRO D C 1
ATOM 9410 O O . PRO D 1 17 ? -12.810 58.668 5.491 1.00 80.31 14 PRO D O 1
ATOM 9414 N N . GLU D 1 18 ? -13.441 60.231 6.986 1.00 77.69 15 GLU D N 1
ATOM 9415 C CA . GLU D 1 18 ? -12.994 61.339 6.150 1.00 78.53 15 GLU D CA 1
ATOM 9416 C C . GLU D 1 18 ? -11.584 61.783 6.526 1.00 68.20 15 GLU D C 1
ATOM 9417 O O . GLU D 1 18 ? -11.391 62.824 7.146 1.00 73.83 15 GLU D O 1
ATOM 9423 N N . HIS D 1 19 ? -10.597 60.986 6.143 1.00 56.21 16 HIS D N 1
ATOM 9424 C CA . HIS D 1 19 ? -9.205 61.324 6.399 1.00 50.30 16 HIS D CA 1
ATOM 9425 C C . HIS D 1 19 ? -8.763 62.565 5.601 1.00 49.25 16 HIS D C 1
ATOM 9426 O O . HIS D 1 19 ? -8.963 62.628 4.390 1.00 53.60 16 HIS D O 1
ATOM 9433 N N . PHE D 1 20 ? -8.162 63.550 6.272 1.00 41.89 17 PHE D N 1
ATOM 9434 C CA . PHE D 1 20 ? -7.686 64.738 5.568 1.00 48.24 17 PHE D CA 1
ATOM 9435 C C . PHE D 1 20 ? -6.448 64.405 4.750 1.00 46.35 17 PHE D C 1
ATOM 9436 O O . PHE D 1 20 ? -6.117 65.114 3.810 1.00 53.02 17 PHE D O 1
ATOM 9444 N N . ILE D 1 21 ? -5.800 63.295 5.091 1.00 40.23 18 ILE D N 1
ATOM 9445 C CA . ILE D 1 21 ? -4.599 62.849 4.399 1.00 34.48 18 ILE D CA 1
ATOM 9446 C C . ILE D 1 21 ? -4.605 61.324 4.284 1.00 38.34 18 ILE D C 1
ATOM 9447 O O . ILE D 1 21 ? -5.107 60.638 5.163 1.00 41.09 18 ILE D O 1
ATOM 9452 N N . ALA D 1 22 ? -4.054 60.798 3.197 1.00 41.90 19 ALA D N 1
ATOM 9453 C CA . ALA D 1 22 ? -4.057 59.357 2.970 1.00 43.29 19 ALA D CA 1
ATOM 9454 C C . ALA D 1 22 ? -3.031 58.644 3.843 1.00 41.58 19 ALA D C 1
ATOM 9455 O O . ALA D 1 22 ? -2.029 59.233 4.262 1.00 43.58 19 ALA D O 1
ATOM 9457 N N . ARG D 1 23 ? -3.269 57.367 4.094 1.00 39.50 20 ARG D N 1
ATOM 9458 C CA . ARG D 1 23 ? -2.312 56.603 4.861 1.00 38.81 20 ARG D CA 1
ATOM 9459 C C . ARG D 1 23 ? -0.915 56.730 4.277 1.00 44.54 20 ARG D C 1
ATOM 9460 O O . ARG D 1 23 ? 0.041 57.026 4.991 1.00 44.55 20 ARG D O 1
ATOM 9468 N N . ASP D 1 24 ? -0.779 56.495 2.982 1.00 42.18 21 ASP D N 1
ATOM 9469 C CA . ASP D 1 24 ? 0.564 56.425 2.428 1.00 49.29 21 ASP D CA 1
ATOM 9470 C C . ASP D 1 24 ? 1.232 57.793 2.313 1.00 46.60 21 ASP D C 1
ATOM 9471 O O . ASP D 1 24 ? 2.462 57.891 2.342 1.00 49.14 21 ASP D O 1
ATOM 9476 N N . GLU D 1 25 ? 0.427 58.849 2.230 1.00 39.85 22 GLU D N 1
ATOM 9477 C CA . GLU D 1 25 ? 0.972 60.199 2.193 1.00 46.43 22 GLU D CA 1
ATOM 9478 C C . GLU D 1 25 ? 1.509 60.513 3.574 1.00 50.74 22 GLU D C 1
ATOM 9479 O O . GLU D 1 25 ? 2.528 61.190 3.726 1.00 51.68 22 GLU D O 1
ATOM 9485 N N . LEU D 1 26 ? 0.807 60.016 4.585 1.00 45.51 23 LEU D N 1
ATOM 9486 C CA . LEU D 1 26 ? 1.193 60.247 5.965 1.00 45.55 23 LEU D CA 1
ATOM 9487 C C . LEU D 1 26 ? 2.541 59.587 6.234 1.00 42.72 23 LEU D C 1
ATOM 9488 O O . LEU D 1 26 ? 3.397 60.128 6.938 1.00 43.11 23 LEU D O 1
ATOM 9493 N N . LYS D 1 27 ? 2.735 58.421 5.641 1.00 38.04 24 LYS D N 1
ATOM 9494 C CA . LYS D 1 27 ? 3.987 57.719 5.800 1.00 39.46 24 LYS D CA 1
ATOM 9495 C C . LYS D 1 27 ? 5.120 58.426 5.091 1.00 42.77 24 LYS D C 1
ATOM 9496 O O . LYS D 1 27 ? 6.232 58.506 5.622 1.00 42.27 24 LYS D O 1
ATOM 9502 N N . ALA D 1 28 ? 4.829 58.962 3.907 1.00 43.54 25 ALA D N 1
ATOM 9503 C CA . ALA D 1 28 ? 5.834 59.678 3.123 1.00 47.10 25 ALA D CA 1
ATOM 9504 C C . ALA D 1 28 ? 6.296 60.907 3.879 1.00 44.66 25 ALA D C 1
ATOM 9505 O O . ALA D 1 28 ? 7.475 61.239 3.895 1.00 42.17 25 ALA D O 1
ATOM 9507 N N . LEU D 1 29 ? 5.349 61.586 4.506 1.00 44.59 26 LEU D N 1
ATOM 9508 C CA . LEU D 1 29 ? 5.665 62.753 5.307 1.00 42.04 26 LEU D CA 1
ATOM 9509 C C . LEU D 1 29 ? 6.648 62.361 6.405 1.00 41.82 26 LEU D C 1
ATOM 9510 O O . LEU D 1 29 ? 7.601 63.088 6.702 1.00 44.42 26 LEU D O 1
ATOM 9515 N N . ILE D 1 30 ? 6.416 61.193 6.991 1.00 35.02 27 ILE D N 1
ATOM 9516 C CA . ILE D 1 30 ? 7.219 60.736 8.107 1.00 39.50 27 ILE D CA 1
ATOM 9517 C C . ILE D 1 30 ? 8.615 60.431 7.613 1.00 37.10 27 ILE D C 1
ATOM 9518 O O . ILE D 1 30 ? 9.599 60.790 8.259 1.00 35.85 27 ILE D O 1
ATOM 9523 N N . GLN D 1 31 ? 8.683 59.790 6.452 1.00 38.18 28 GLN D N 1
ATOM 9524 C CA . GLN D 1 31 ? 9.944 59.511 5.785 1.00 42.56 28 GLN D CA 1
ATOM 9525 C C . GLN D 1 31 ? 10.732 60.808 5.575 1.00 47.74 28 GLN D C 1
ATOM 9526 O O . GLN D 1 31 ? 11.932 60.899 5.869 1.00 42.35 28 GLN D O 1
ATOM 9532 N N . LYS D 1 32 ? 10.042 61.809 5.046 1.00 47.08 29 LYS D N 1
ATOM 9533 C CA . LYS D 1 32 ? 10.648 63.095 4.780 1.00 50.45 29 LYS D CA 1
ATOM 9534 C C . LYS D 1 32 ? 11.116 63.732 6.095 1.00 43.03 29 LYS D C 1
ATOM 9535 O O . LYS D 1 32 ? 12.217 64.264 6.196 1.00 36.92 29 LYS D O 1
ATOM 9541 N N . VAL D 1 33 ? 10.265 63.668 7.105 1.00 38.44 30 VAL D N 1
ATOM 9542 C CA . VAL D 1 33 ? 10.581 64.276 8.382 1.00 35.48 30 VAL D CA 1
ATOM 9543 C C . VAL D 1 33 ? 11.784 63.597 9.018 1.00 34.80 30 VAL D C 1
ATOM 9544 O O . VAL D 1 33 ? 12.624 64.258 9.650 1.00 32.39 30 VAL D O 1
ATOM 9548 N N . THR D 1 34 ? 11.876 62.282 8.843 1.00 33.52 31 THR D N 1
ATOM 9549 C CA . THR D 1 34 ? 13.019 61.537 9.363 1.00 39.82 31 THR D CA 1
ATOM 9550 C C . THR D 1 34 ? 14.248 61.918 8.581 1.00 38.39 31 THR D C 1
ATOM 9551 O O . THR D 1 34 ? 15.300 62.195 9.142 1.00 37.42 31 THR D O 1
ATOM 9555 N N . HIS D 1 35 ? 14.111 61.928 7.267 1.00 41.90 32 HIS D N 1
ATOM 9556 C CA . HIS D 1 35 ? 15.248 62.256 6.438 1.00 41.76 32 HIS D CA 1
ATOM 9557 C C . HIS D 1 35 ? 15.765 63.629 6.857 1.00 42.90 32 HIS D C 1
ATOM 9558 O O . HIS D 1 35 ? 16.977 63.819 7.011 1.00 43.48 32 HIS D O 1
ATOM 9565 N N . ASN D 1 36 ? 14.849 64.578 7.059 1.00 37.18 33 ASN D N 1
ATOM 9566 C CA . ASN D 1 36 ? 15.249 65.914 7.497 1.00 39.38 33 ASN D CA 1
ATOM 9567 C C . ASN D 1 36 ? 16.036 65.874 8.809 1.00 42.00 33 ASN D C 1
ATOM 9568 O O . ASN D 1 36 ? 17.080 66.514 8.945 1.00 44.17 33 ASN D O 1
ATOM 9573 N N . LEU D 1 37 ? 15.529 65.093 9.758 1.00 45.76 34 LEU D N 1
ATOM 9574 C CA . LEU D 1 37 ? 16.113 64.961 11.096 1.00 42.21 34 LEU D CA 1
ATOM 9575 C C . LEU D 1 37 ? 17.558 64.496 11.065 1.00 39.22 34 LEU D C 1
ATOM 9576 O O . LEU D 1 37 ? 18.433 65.111 11.662 1.00 34.36 34 LEU D O 1
ATOM 9581 N N . VAL D 1 38 ? 17.817 63.399 10.378 1.00 42.98 35 VAL D N 1
ATOM 9582 C CA . VAL D 1 38 ? 19.166 62.852 10.395 1.00 41.32 35 VAL D CA 1
ATOM 9583 C C . VAL D 1 38 ? 20.136 63.724 9.604 1.00 41.47 35 VAL D C 1
ATOM 9584 O O . VAL D 1 38 ? 21.346 63.525 9.675 1.00 46.09 35 VAL D O 1
ATOM 9588 N N . ASN D 1 39 ? 19.621 64.701 8.866 1.00 34.38 36 ASN D N 1
ATOM 9589 C CA . ASN D 1 39 ? 20.526 65.602 8.137 1.00 41.55 36 ASN D CA 1
ATOM 9590 C C . ASN D 1 39 ? 20.660 67.016 8.702 1.00 39.82 36 ASN D C 1
ATOM 9591 O O . ASN D 1 39 ? 21.226 67.901 8.057 1.00 48.21 36 ASN D O 1
ATOM 9596 N N . ILE D 1 40 ? 20.179 67.227 9.921 1.00 43.11 37 ILE D N 1
ATOM 9597 C CA . ILE D 1 40 ? 20.283 68.540 10.553 1.00 53.44 37 ILE D CA 1
ATOM 9598 C C . ILE D 1 40 ? 21.725 68.905 10.917 1.00 53.42 37 ILE D C 1
ATOM 9599 O O . ILE D 1 40 ? 22.421 68.136 11.579 1.00 50.01 37 ILE D O 1
ATOM 9604 N N . LYS D 1 41 ? 22.162 70.085 10.482 1.00 54.22 38 LYS D N 1
ATOM 9605 C CA . LYS D 1 41 ? 23.479 70.606 10.828 1.00 63.41 38 LYS D CA 1
ATOM 9606 C C . LYS D 1 41 ? 23.354 72.045 11.314 1.00 60.63 38 LYS D C 1
ATOM 9607 O O . LYS D 1 41 ? 22.382 72.728 11.000 1.00 57.26 38 LYS D O 1
ATOM 9613 N N . ASP D 1 42 ? 24.337 72.478 12.102 1.00 63.31 39 ASP D N 1
ATOM 9614 C CA . ASP D 1 42 ? 24.416 73.844 12.609 1.00 67.21 39 ASP D CA 1
ATOM 9615 C C . ASP D 1 42 ? 25.665 74.508 12.032 1.00 71.02 39 ASP D C 1
ATOM 9616 O O . ASP D 1 42 ? 26.755 74.381 12.593 1.00 70.09 39 ASP D O 1
ATOM 9621 N N . GLU D 1 43 ? 25.495 75.209 10.911 1.00 75.55 40 GLU D N 1
ATOM 9622 C CA . GLU D 1 43 ? 26.606 75.826 10.166 1.00 79.57 40 GLU D CA 1
ATOM 9623 C C . GLU D 1 43 ? 27.437 76.815 10.993 1.00 72.21 40 GLU D C 1
ATOM 9624 O O . GLU D 1 43 ? 28.656 76.660 11.161 1.00 65.63 40 GLU D O 1
ATOM 9630 N N . THR D 1 44 ? 26.755 77.846 11.479 1.00 69.23 41 THR D N 1
ATOM 9631 C CA . THR D 1 44 ? 27.356 78.884 12.299 1.00 65.15 41 THR D CA 1
ATOM 9632 C C . THR D 1 44 ? 28.072 78.326 13.525 1.00 64.49 41 THR D C 1
ATOM 9633 O O . THR D 1 44 ? 29.132 78.828 13.913 1.00 66.67 41 THR D O 1
ATOM 9637 N N . GLY D 1 45 ? 27.490 77.292 14.131 1.00 54.11 42 GLY D N 1
ATOM 9638 C CA . GLY D 1 45 ? 27.996 76.753 15.379 1.00 42.75 42 GLY D CA 1
ATOM 9639 C C . GLY D 1 45 ? 27.312 77.443 16.540 1.00 42.37 42 GLY D C 1
ATOM 9640 O O . GLY D 1 45 ? 27.489 77.065 17.694 1.00 41.33 42 GLY D O 1
ATOM 9641 N N . GLU D 1 46 ? 26.510 78.456 16.223 1.00 44.28 43 GLU D N 1
ATOM 9642 C CA . GLU D 1 46 ? 25.826 79.265 17.234 1.00 55.63 43 GLU D CA 1
ATOM 9643 C C . GLU D 1 46 ? 24.993 78.489 18.277 1.00 57.32 43 GLU D C 1
ATOM 9644 O O . GLU D 1 46 ? 24.686 79.012 19.355 1.00 55.63 43 GLU D O 1
ATOM 9650 N N . PHE D 1 47 ? 24.614 77.256 17.967 1.00 56.93 44 PHE D N 1
ATOM 9651 C CA . PHE D 1 47 ? 23.791 76.487 18.905 1.00 56.98 44 PHE D CA 1
ATOM 9652 C C . PHE D 1 47 ? 24.575 75.482 19.743 1.00 51.31 44 PHE D C 1
ATOM 9653 O O . PHE D 1 47 ? 24.042 74.919 20.705 1.00 52.91 44 PHE D O 1
ATOM 9661 N N . LEU D 1 48 ? 25.839 75.266 19.381 1.00 48.22 45 LEU D N 1
ATOM 9662 C CA . LEU D 1 48 ? 26.686 74.302 20.084 1.00 45.04 45 LEU D CA 1
ATOM 9663 C C . LEU D 1 48 ? 26.780 74.584 21.582 1.00 44.04 45 LEU D C 1
ATOM 9664 O O . LEU D 1 48 ? 26.976 75.730 22.015 1.00 42.69 45 LEU D O 1
ATOM 9669 N N . LEU D 1 49 ? 26.629 73.532 22.372 1.00 41.87 46 LEU D N 1
ATOM 9670 C CA . LEU D 1 49 ? 26.843 73.626 23.809 1.00 44.16 46 LEU D CA 1
ATOM 9671 C C . LEU D 1 49 ? 28.340 73.541 24.111 1.00 47.07 46 LEU D C 1
ATOM 9672 O O . LEU D 1 49 ? 29.026 72.585 23.709 1.00 39.81 46 LEU D O 1
ATOM 9677 N N . ARG D 1 50 ? 28.840 74.551 24.813 1.00 43.76 47 ARG D N 1
ATOM 9678 C CA . ARG D 1 50 ? 30.265 74.620 25.122 1.00 46.76 47 ARG D CA 1
ATOM 9679 C C . ARG D 1 50 ? 30.504 74.606 26.633 1.00 48.12 47 ARG D C 1
ATOM 9680 O O . ARG D 1 50 ? 29.821 75.308 27.394 1.00 43.58 47 ARG D O 1
ATOM 9688 N N . LEU D 1 51 ? 31.481 73.804 27.048 1.00 42.14 48 LEU D N 1
ATOM 9689 C CA . LEU D 1 51 ? 31.801 73.596 28.456 1.00 44.45 48 LEU D CA 1
ATOM 9690 C C . LEU D 1 51 ? 33.241 73.996 28.736 1.00 51.32 48 LEU D C 1
ATOM 9691 O O . LEU D 1 51 ? 34.086 73.974 27.826 1.00 45.16 48 LEU D O 1
ATOM 9696 N N . ASP D 1 52 ? 33.525 74.330 29.996 1.00 55.60 49 ASP D N 1
ATOM 9697 C CA . ASP D 1 52 ? 34.834 74.877 30.358 1.00 55.31 49 ASP D CA 1
ATOM 9698 C C . ASP D 1 52 ? 35.929 73.815 30.519 1.00 47.04 49 ASP D C 1
ATOM 9699 O O . ASP D 1 52 ? 37.059 74.136 30.886 1.00 40.49 49 ASP D O 1
ATOM 9704 N N . ASP D 1 53 ? 35.591 72.551 30.269 1.00 46.63 50 ASP D N 1
ATOM 9705 C CA . ASP D 1 53 ? 36.616 71.501 30.220 1.00 49.24 50 ASP D CA 1
ATOM 9706 C C . ASP D 1 53 ? 36.968 71.251 28.767 1.00 49.38 50 ASP D C 1
ATOM 9707 O O . ASP D 1 53 ? 37.765 70.362 28.443 1.00 43.12 50 ASP D O 1
ATOM 9712 N N . GLY D 1 54 ? 36.359 72.056 27.900 1.00 49.81 51 GLY D N 1
ATOM 9713 C CA . GLY D 1 54 ? 36.678 72.049 26.486 1.00 54.44 51 GLY D CA 1
ATOM 9714 C C . GLY D 1 54 ? 35.714 71.227 25.653 1.00 52.48 51 GLY D C 1
ATOM 9715 O O . GLY D 1 54 ? 35.826 71.180 24.430 1.00 54.41 51 GLY D O 1
ATOM 9716 N N . ARG D 1 55 ? 34.765 70.572 26.309 1.00 44.20 52 ARG D N 1
ATOM 9717 C CA . ARG D 1 55 ? 33.809 69.750 25.583 1.00 42.18 52 ARG D CA 1
ATOM 9718 C C . ARG D 1 55 ? 32.923 70.647 24.729 1.00 47.75 52 ARG D C 1
ATOM 9719 O O . ARG D 1 55 ? 32.413 71.672 25.201 1.00 45.61 52 ARG D O 1
ATOM 9727 N N . VAL D 1 56 ? 32.773 70.279 23.459 1.00 50.46 53 VAL D N 1
ATOM 9728 C CA . VAL D 1 56 ? 31.792 70.920 22.590 1.00 47.56 53 VAL D CA 1
ATOM 9729 C C . VAL D 1 56 ? 30.779 69.859 22.192 1.00 47.15 53 VAL D C 1
ATOM 9730 O O . VAL D 1 56 ? 31.158 68.772 21.759 1.00 53.91 53 VAL D O 1
ATOM 9734 N N . ILE D 1 57 ? 29.496 70.167 22.332 1.00 35.85 54 ILE D N 1
ATOM 9735 C CA . ILE D 1 57 ? 28.468 69.143 22.151 1.00 38.85 54 ILE D CA 1
ATOM 9736 C C . ILE D 1 57 ? 27.321 69.640 21.289 1.00 40.88 54 ILE D C 1
ATOM 9737 O O . ILE D 1 57 ? 26.586 70.559 21.658 1.00 39.17 54 ILE D O 1
ATOM 9742 N N . ASP D 1 58 ? 27.181 69.015 20.131 1.00 39.56 55 ASP D N 1
ATOM 9743 C CA . ASP D 1 58 ? 26.186 69.409 19.163 1.00 39.53 55 ASP D CA 1
ATOM 9744 C C . ASP D 1 58 ? 24.810 68.890 19.581 1.00 50.62 55 ASP D C 1
ATOM 9745 O O . ASP D 1 58 ? 24.504 67.705 19.400 1.00 54.93 55 ASP D O 1
ATOM 9750 N N . THR D 1 59 ? 23.981 69.767 20.144 1.00 46.45 56 THR D N 1
ATOM 9751 C CA . THR D 1 59 ? 22.636 69.356 20.566 1.00 48.85 56 THR D CA 1
ATOM 9752 C C . THR D 1 59 ? 21.670 69.277 19.386 1.00 46.84 56 THR D C 1
ATOM 9753 O O . THR D 1 59 ? 20.546 68.779 19.524 1.00 44.30 56 THR D O 1
ATOM 9757 N N . LYS D 1 60 ? 22.132 69.753 18.228 1.00 42.74 57 LYS D N 1
ATOM 9758 C CA . LYS D 1 60 ? 21.297 69.928 17.039 1.00 41.06 57 LYS D CA 1
ATOM 9759 C C . LYS D 1 60 ? 21.528 68.813 15.994 1.00 44.38 57 LYS D C 1
ATOM 9760 O O . LYS D 1 60 ? 20.576 68.217 15.489 1.00 47.80 57 LYS D O 1
ATOM 9766 N N . GLY D 1 61 ? 22.791 68.535 15.670 1.00 42.39 58 GLY D N 1
ATOM 9767 C CA . GLY D 1 61 ? 23.120 67.499 14.701 1.00 41.71 58 GLY D CA 1
ATOM 9768 C C . GLY D 1 61 ? 22.899 66.086 15.219 1.00 39.08 58 GLY D C 1
ATOM 9769 O O . GLY D 1 61 ? 22.910 65.851 16.428 1.00 39.76 58 GLY D O 1
ATOM 9770 N N . TRP D 1 62 ? 22.713 65.138 14.304 1.00 31.83 59 TRP D N 1
ATOM 9771 C CA . TRP D 1 62 ? 22.375 63.766 14.685 1.00 32.37 59 TRP D CA 1
ATOM 9772 C C . TRP D 1 62 ? 23.538 63.058 15.392 1.00 37.52 59 TRP D C 1
ATOM 9773 O O . TRP D 1 62 ? 23.334 62.085 16.122 1.00 33.32 59 TRP D O 1
ATOM 9784 N N . ALA D 1 63 ? 24.751 63.566 15.187 1.00 30.91 60 ALA D N 1
ATOM 9785 C CA . ALA D 1 63 ? 25.955 62.902 15.695 1.00 37.86 60 ALA D CA 1
ATOM 9786 C C . ALA D 1 63 ? 26.231 63.136 17.178 1.00 41.30 60 ALA D C 1
ATOM 9787 O O . ALA D 1 63 ? 27.178 62.586 17.725 1.00 51.14 60 ALA D O 1
ATOM 9789 N N . GLY D 1 64 ? 25.393 63.928 17.832 1.00 41.63 61 GLY D N 1
ATOM 9790 C CA . GLY D 1 64 ? 25.572 64.218 19.243 1.00 36.20 61 GLY D CA 1
ATOM 9791 C C . GLY D 1 64 ? 24.838 63.271 20.175 1.00 36.21 61 GLY D C 1
ATOM 9792 O O . GLY D 1 64 ? 24.223 62.292 19.752 1.00 32.80 61 GLY D O 1
ATOM 9793 N N . TRP D 1 65 ? 24.910 63.580 21.465 1.00 41.34 62 TRP D N 1
ATOM 9794 C CA . TRP D 1 65 ? 24.300 62.761 22.507 1.00 34.66 62 TRP D CA 1
ATOM 9795 C C . TRP D 1 65 ? 23.689 63.674 23.555 1.00 28.23 62 TRP D C 1
ATOM 9796 O O . TRP D 1 65 ? 24.364 64.122 24.487 1.00 34.18 62 TRP D O 1
ATOM 9807 N N . GLU D 1 66 ? 22.410 63.959 23.388 1.00 27.90 63 GLU D N 1
ATOM 9808 C CA . GLU D 1 66 ? 21.724 64.910 24.249 1.00 29.60 63 GLU D CA 1
ATOM 9809 C C . GLU D 1 66 ? 20.306 64.416 24.465 1.00 26.09 63 GLU D C 1
ATOM 9810 O O . GLU D 1 66 ? 19.860 63.520 23.738 1.00 22.58 63 GLU D O 1
ATOM 9816 N N . TRP D 1 67 ? 19.586 64.997 25.426 1.00 25.98 64 TRP D N 1
ATOM 9817 C CA . TRP D 1 67 ? 18.158 64.657 25.565 1.00 35.97 64 TRP D CA 1
ATOM 9818 C C . TRP D 1 67 ? 17.478 64.709 24.197 1.00 28.51 64 TRP D C 1
ATOM 9819 O O . TRP D 1 67 ? 16.563 63.953 23.908 1.00 27.46 64 TRP D O 1
ATOM 9830 N N . THR D 1 68 ? 17.966 65.600 23.346 1.00 35.02 65 THR D N 1
ATOM 9831 C CA . THR D 1 68 ? 17.342 65.826 22.051 1.00 35.42 65 THR D CA 1
ATOM 9832 C C . THR D 1 68 ? 17.346 64.566 21.213 1.00 34.76 65 THR D C 1
ATOM 9833 O O . THR D 1 68 ? 16.351 64.268 20.553 1.00 36.13 65 THR D O 1
ATOM 9837 N N . HIS D 1 69 ? 18.450 63.817 21.246 1.00 25.20 66 HIS D N 1
ATOM 9838 C CA . HIS D 1 69 ? 18.541 62.615 20.426 1.00 27.27 66 HIS D CA 1
ATOM 9839 C C . HIS D 1 69 ? 17.681 61.520 21.013 1.00 24.45 66 HIS D C 1
ATOM 9840 O O . HIS D 1 69 ? 17.136 60.692 20.287 1.00 26.78 66 HIS D O 1
ATOM 9847 N N . GLY D 1 70 ? 17.572 61.514 22.339 1.00 28.37 67 GLY D N 1
ATOM 9848 C CA . GLY D 1 70 ? 16.729 60.555 23.038 1.00 21.17 67 GLY D CA 1
ATOM 9849 C C . GLY D 1 70 ? 15.288 60.628 22.563 1.00 30.69 67 GLY D C 1
ATOM 9850 O O . GLY D 1 70 ? 14.659 59.605 22.304 1.00 31.92 67 GLY D O 1
ATOM 9851 N N . VAL D 1 71 ? 14.756 61.845 22.459 1.00 32.35 68 VAL D N 1
ATOM 9852 C CA . VAL D 1 71 ? 13.380 62.004 22.022 1.00 29.30 68 VAL D CA 1
ATOM 9853 C C . VAL D 1 71 ? 13.368 61.545 20.591 1.00 29.11 68 VAL D C 1
ATOM 9854 O O . VAL D 1 71 ? 12.489 60.805 20.166 1.00 31.12 68 VAL D O 1
ATOM 9858 N N . GLY D 1 72 ? 14.399 61.974 19.865 1.00 35.98 69 GLY D N 1
ATOM 9859 C CA . GLY D 1 72 ? 14.596 61.603 18.479 1.00 28.76 69 GLY D CA 1
ATOM 9860 C C . GLY D 1 72 ? 14.426 60.118 18.276 1.00 33.50 69 GLY D C 1
ATOM 9861 O O . GLY D 1 72 ? 13.591 59.684 17.473 1.00 28.16 69 GLY D O 1
ATOM 9862 N N . LEU D 1 73 ? 15.212 59.346 19.025 1.00 30.76 70 LEU D N 1
ATOM 9863 C CA . LEU D 1 73 ? 15.165 57.895 18.966 1.00 32.19 70 LEU D CA 1
ATOM 9864 C C . LEU D 1 73 ? 13.787 57.328 19.331 1.00 29.82 70 LEU D C 1
ATOM 9865 O O . LEU D 1 73 ? 13.349 56.350 18.728 1.00 30.93 70 LEU D O 1
ATOM 9870 N N . TYR D 1 74 ? 13.121 57.924 20.317 1.00 23.94 71 TYR D N 1
ATOM 9871 C CA . TYR D 1 74 ? 11.848 57.368 20.805 1.00 33.17 71 TYR D CA 1
ATOM 9872 C C . TYR D 1 74 ? 10.812 57.456 19.689 1.00 36.66 71 TYR D C 1
ATOM 9873 O O . TYR D 1 74 ? 10.094 56.490 19.407 1.00 36.20 71 TYR D O 1
ATOM 9882 N N . GLY D 1 75 ? 10.760 58.616 19.038 1.00 35.38 72 GLY D N 1
ATOM 9883 C CA . GLY D 1 75 ? 9.864 58.804 17.915 1.00 40.22 72 GLY D CA 1
ATOM 9884 C C . GLY D 1 75 ? 10.139 57.781 16.822 1.00 42.30 72 GLY D C 1
ATOM 9885 O O . GLY D 1 75 ? 9.236 57.079 16.349 1.00 37.06 72 GLY D O 1
ATOM 9894 N N . TYR D 1 77 ? 11.561 55.000 17.160 1.00 33.61 74 TYR D N 1
ATOM 9895 C CA . TYR D 1 77 ? 11.226 53.672 17.634 1.00 33.94 74 TYR D CA 1
ATOM 9896 C C . TYR D 1 77 ? 9.729 53.385 17.511 1.00 30.51 74 TYR D C 1
ATOM 9897 O O . TYR D 1 77 ? 9.334 52.258 17.211 1.00 31.70 74 TYR D O 1
ATOM 9906 N N . HIS D 1 78 ? 8.898 54.392 17.765 1.00 31.93 75 HIS D N 1
ATOM 9907 C CA . HIS D 1 78 ? 7.449 54.196 17.713 1.00 31.38 75 HIS D CA 1
ATOM 9908 C C . HIS D 1 78 ? 7.041 53.823 16.301 1.00 37.56 75 HIS D C 1
ATOM 9909 O O . HIS D 1 78 ? 6.285 52.874 16.100 1.00 32.73 75 HIS D O 1
ATOM 9916 N N . TYR D 1 79 ? 7.531 54.576 15.316 1.00 37.83 76 TYR D N 1
ATOM 9917 C CA . TYR D 1 79 ? 7.209 54.235 13.936 1.00 35.71 76 TYR D CA 1
ATOM 9918 C C . TYR D 1 79 ? 7.713 52.834 13.600 1.00 39.48 76 TYR D C 1
ATOM 9919 O O . TYR D 1 79 ? 6.996 52.041 12.990 1.00 33.03 76 TYR D O 1
ATOM 9928 N N . TYR D 1 80 ? 8.933 52.506 14.018 1.00 41.16 77 TYR D N 1
ATOM 9929 C CA . TYR D 1 80 ? 9.452 51.168 13.740 1.00 35.06 77 TYR D CA 1
ATOM 9930 C C . TYR D 1 80 ? 8.625 50.078 14.430 1.00 38.79 77 TYR D C 1
ATOM 9931 O O . TYR D 1 80 ? 8.297 49.061 13.820 1.00 36.94 77 TYR D O 1
ATOM 9940 N N . GLN D 1 81 ? 8.286 50.297 15.698 1.00 34.43 78 GLN D N 1
ATOM 9941 C CA . GLN D 1 81 ? 7.544 49.304 16.473 1.00 36.39 78 GLN D CA 1
ATOM 9942 C C . GLN D 1 81 ? 6.198 48.994 15.829 1.00 32.30 78 GLN D C 1
ATOM 9943 O O . GLN D 1 81 ? 5.730 47.860 15.842 1.00 34.01 78 GLN D O 1
ATOM 9949 N N . GLN D 1 82 ? 5.583 50.023 15.264 1.00 31.37 79 GLN D N 1
ATOM 9950 C CA . GLN D 1 82 ? 4.275 49.875 14.661 1.00 33.05 79 GLN D CA 1
ATOM 9951 C C . GLN D 1 82 ? 4.358 49.148 13.339 1.00 32.81 79 GLN D C 1
ATOM 9952 O O . GLN D 1 82 ? 3.533 48.287 13.064 1.00 39.64 79 GLN D O 1
ATOM 9958 N N . THR D 1 83 ? 5.356 49.499 12.531 1.00 26.39 80 THR D N 1
ATOM 9959 C CA . THR D 1 83 ? 5.380 49.136 11.117 1.00 31.42 80 THR D CA 1
ATOM 9960 C C . THR D 1 83 ? 6.466 48.141 10.745 1.00 38.46 80 THR D C 1
ATOM 9961 O O . THR D 1 83 ? 6.418 47.554 9.670 1.00 42.87 80 THR D O 1
ATOM 9965 N N . GLY D 1 84 ? 7.452 47.966 11.619 1.00 38.92 81 GLY D N 1
ATOM 9966 C CA . GLY D 1 84 ? 8.559 47.064 11.345 1.00 36.96 81 GLY D CA 1
ATOM 9967 C C . GLY D 1 84 ? 9.588 47.599 10.356 1.00 39.50 81 GLY D C 1
ATOM 9968 O O . GLY D 1 84 ? 10.474 46.861 9.914 1.00 37.23 81 GLY D O 1
ATOM 9969 N N . ASP D 1 85 ? 9.483 48.886 10.026 1.00 35.24 82 ASP D N 1
ATOM 9970 C CA . ASP D 1 85 ? 10.338 49.506 9.015 1.00 38.30 82 ASP D CA 1
ATOM 9971 C C . ASP D 1 85 ? 11.830 49.389 9.334 1.00 42.90 82 ASP D C 1
ATOM 9972 O O . ASP D 1 85 ? 12.325 50.016 10.267 1.00 44.19 82 ASP D O 1
ATOM 9977 N N . GLN D 1 86 ? 12.537 48.608 8.524 1.00 39.50 83 GLN D N 1
ATOM 9978 C CA . GLN D 1 86 ? 13.944 48.296 8.747 1.00 38.63 83 GLN D CA 1
ATOM 9979 C C . GLN D 1 86 ? 14.869 49.482 8.480 1.00 45.34 83 GLN D C 1
ATOM 9980 O O . GLN D 1 86 ? 16.024 49.497 8.916 1.00 42.86 83 GLN D O 1
ATOM 9986 N N . THR D 1 87 ? 14.369 50.465 7.741 1.00 46.11 84 THR D N 1
ATOM 9987 C CA . THR D 1 87 ? 15.105 51.702 7.558 1.00 47.25 84 THR D CA 1
ATOM 9988 C C . THR D 1 87 ? 15.128 52.442 8.899 1.00 45.96 84 THR D C 1
ATOM 9989 O O . THR D 1 87 ? 16.182 52.880 9.340 1.00 51.44 84 THR D O 1
ATOM 10001 N N . ARG D 1 89 ? 14.739 51.049 11.860 1.00 40.92 86 ARG D N 1
ATOM 10002 C CA . ARG D 1 89 ? 15.497 50.214 12.782 1.00 38.35 86 ARG D CA 1
ATOM 10003 C C . ARG D 1 89 ? 16.999 50.459 12.637 1.00 36.56 86 ARG D C 1
ATOM 10004 O O . ARG D 1 89 ? 17.713 50.592 13.634 1.00 30.40 86 ARG D O 1
ATOM 10012 N N . LYS D 1 90 ? 17.477 50.512 11.397 1.00 33.41 87 LYS D N 1
ATOM 10013 C CA . LYS D 1 90 ? 18.909 50.648 11.162 1.00 39.18 87 LYS D CA 1
ATOM 10014 C C . LYS D 1 90 ? 19.422 52.044 11.560 1.00 41.33 87 LYS D C 1
ATOM 10015 O O . LYS D 1 90 ? 20.556 52.189 12.010 1.00 40.87 87 LYS D O 1
ATOM 10021 N N . ILE D 1 91 ? 18.586 53.066 11.411 1.00 34.59 88 ILE D N 1
ATOM 10022 C CA . ILE D 1 91 ? 18.994 54.392 11.843 1.00 34.65 88 ILE D CA 1
ATOM 10023 C C . ILE D 1 91 ? 19.121 54.379 13.349 1.00 30.87 88 ILE D C 1
ATOM 10024 O O . ILE D 1 91 ? 20.056 54.935 13.905 1.00 28.63 88 ILE D O 1
ATOM 10029 N N . ILE D 1 92 ? 18.176 53.737 14.015 1.00 25.41 89 ILE D N 1
ATOM 10030 C CA . ILE D 1 92 ? 18.239 53.676 15.468 1.00 29.62 89 ILE D CA 1
ATOM 10031 C C . ILE D 1 92 ? 19.492 52.941 15.959 1.00 31.28 89 ILE D C 1
ATOM 10032 O O . ILE D 1 92 ? 20.224 53.449 16.814 1.00 29.11 89 ILE D O 1
ATOM 10037 N N . ASP D 1 93 ? 19.756 51.765 15.404 1.00 34.09 90 ASP D N 1
ATOM 10038 C CA . ASP D 1 93 ? 20.870 50.952 15.894 1.00 30.75 90 ASP D CA 1
ATOM 10039 C C . ASP D 1 93 ? 22.234 51.578 15.584 1.00 30.54 90 ASP D C 1
ATOM 10040 O O . ASP D 1 93 ? 23.203 51.339 16.294 1.00 36.42 90 ASP D O 1
ATOM 10045 N N . ASP D 1 94 ? 22.300 52.372 14.521 1.00 25.62 91 ASP D N 1
ATOM 10046 C CA . ASP D 1 94 ? 23.558 52.988 14.102 1.00 35.36 91 ASP D CA 1
ATOM 10047 C C . ASP D 1 94 ? 23.909 54.145 15.030 1.00 34.36 91 ASP D C 1
ATOM 10048 O O . ASP D 1 94 ? 25.080 54.445 15.251 1.00 33.37 91 ASP D O 1
ATOM 10053 N N . TRP D 1 95 ? 22.890 54.801 15.570 1.00 31.30 92 TRP D N 1
ATOM 10054 C CA . TRP D 1 95 ? 23.152 55.865 16.509 1.00 32.65 92 TRP D CA 1
ATOM 10055 C C . TRP D 1 95 ? 23.821 55.305 17.767 1.00 38.86 92 TRP D C 1
ATOM 10056 O O . TRP D 1 95 ? 24.820 55.849 18.249 1.00 39.77 92 TRP D O 1
ATOM 10067 N N . PHE D 1 96 ? 23.271 54.222 18.300 1.00 30.94 93 PHE D N 1
ATOM 10068 C CA . PHE D 1 96 ? 23.847 53.599 19.489 1.00 26.90 93 PHE D CA 1
ATOM 10069 C C . PHE D 1 96 ? 25.229 53.054 19.152 1.00 32.71 93 PHE D C 1
ATOM 10070 O O . PHE D 1 96 ? 26.202 53.288 19.877 1.00 35.76 93 PHE D O 1
ATOM 10078 N N . ALA D 1 97 ? 25.321 52.339 18.037 1.00 30.48 94 ALA D N 1
ATOM 10079 C CA . ALA D 1 97 ? 26.612 51.828 17.582 1.00 35.84 94 ALA D CA 1
ATOM 10080 C C . ALA D 1 97 ? 27.674 52.946 17.489 1.00 34.91 94 ALA D C 1
ATOM 10081 O O . ALA D 1 97 ? 28.775 52.816 18.030 1.00 43.27 94 ALA D O 1
ATOM 10083 N N . ASP D 1 98 ? 27.333 54.056 16.848 1.00 33.22 95 ASP D N 1
ATOM 10084 C CA . ASP D 1 98 ? 28.264 55.190 16.747 1.00 34.33 95 ASP D CA 1
ATOM 10085 C C . ASP D 1 98 ? 28.629 55.848 18.085 1.00 38.58 95 ASP D C 1
ATOM 10086 O O . ASP D 1 98 ? 29.804 56.158 18.349 1.00 36.28 95 ASP D O 1
ATOM 10091 N N . ARG D 1 99 ? 27.628 56.080 18.925 1.00 34.11 96 ARG D N 1
ATOM 10092 C CA . ARG D 1 99 ? 27.869 56.738 20.204 1.00 29.15 96 ARG D CA 1
ATOM 10093 C C . ARG D 1 99 ? 28.758 55.858 21.089 1.00 32.00 96 ARG D C 1
ATOM 10094 O O . ARG D 1 99 ? 29.734 56.348 21.675 1.00 31.04 96 ARG D O 1
ATOM 10102 N N . PHE D 1 100 ? 28.428 54.564 21.149 1.00 23.30 97 PHE D N 1
ATOM 10103 C CA . PHE D 1 100 ? 29.087 53.628 22.042 1.00 30.04 97 PHE D CA 1
ATOM 10104 C C . PHE D 1 100 ? 30.521 53.396 21.631 1.00 32.10 97 PHE D C 1
ATOM 10105 O O . PHE D 1 100 ? 31.360 53.189 22.485 1.00 35.05 97 PHE D O 1
ATOM 10113 N N . ALA D 1 101 ? 30.800 53.415 20.330 1.00 32.50 98 ALA D N 1
ATOM 10114 C CA . ALA D 1 101 ? 32.179 53.282 19.860 1.00 30.85 98 ALA D CA 1
ATOM 10115 C C . ALA D 1 101 ? 32.954 54.552 20.179 1.00 35.59 98 ALA D C 1
ATOM 10116 O O . ALA D 1 101 ? 34.159 54.504 20.431 1.00 24.45 98 ALA D O 1
ATOM 10118 N N . GLU D 1 102 ? 32.272 55.696 20.141 1.00 32.27 99 GLU D N 1
ATOM 10119 C CA . GLU D 1 102 ? 32.904 56.940 20.571 1.00 33.04 99 GLU D CA 1
ATOM 10120 C C . GLU D 1 102 ? 33.278 56.736 22.030 1.00 38.03 99 GLU D C 1
ATOM 10121 O O . GLU D 1 102 ? 34.392 57.052 22.463 1.00 27.62 99 GLU D O 1
ATOM 10127 N N . GLY D 1 103 ? 32.354 56.148 22.784 1.00 37.80 100 GLY D N 1
ATOM 10128 C CA . GLY D 1 103 ? 32.563 55.970 24.206 1.00 35.35 100 GLY D CA 1
ATOM 10129 C C . GLY D 1 103 ? 31.516 56.762 24.940 1.00 36.52 100 GLY D C 1
ATOM 10130 O O . GLY D 1 103 ? 30.856 57.622 24.355 1.00 40.31 100 GLY D O 1
ATOM 10131 N N . ALA D 1 104 ? 31.349 56.488 26.223 1.00 33.14 101 ALA D N 1
ATOM 10132 C CA . ALA D 1 104 ? 30.235 57.093 26.946 1.00 31.00 101 ALA D CA 1
ATOM 10133 C C . ALA D 1 104 ? 30.371 58.608 27.265 1.00 38.83 101 ALA D C 1
ATOM 10134 O O . ALA D 1 104 ? 31.463 59.116 27.585 1.00 33.59 101 ALA D O 1
ATOM 10136 N N . THR D 1 105 ? 29.241 59.312 27.180 1.00 30.79 102 THR D N 1
ATOM 10137 C CA . THR D 1 105 ? 29.139 60.670 27.687 1.00 28.48 102 THR D CA 1
ATOM 10138 C C . THR D 1 105 ? 28.947 60.678 29.220 1.00 34.14 102 THR D C 1
ATOM 10139 O O . THR D 1 105 ? 28.772 59.620 29.849 1.00 24.52 102 THR D O 1
ATOM 10143 N N . THR D 1 106 ? 28.979 61.860 29.831 1.00 32.41 103 THR D N 1
ATOM 10144 C CA . THR D 1 106 ? 28.696 61.938 31.253 1.00 31.66 103 THR D CA 1
ATOM 10145 C C . THR D 1 106 ? 27.200 61.760 31.521 1.00 29.76 103 THR D C 1
ATOM 10146 O O . THR D 1 106 ? 26.367 61.996 30.644 1.00 30.14 103 THR D O 1
ATOM 10150 N N . LYS D 1 107 ? 26.882 61.342 32.741 1.00 34.14 104 LYS D N 1
ATOM 10151 C CA . LYS D 1 107 ? 25.519 60.977 33.143 1.00 25.72 104 LYS D CA 1
ATOM 10152 C C . LYS D 1 107 ? 24.809 62.165 33.775 1.00 29.42 104 LYS D C 1
ATOM 10153 O O . LYS D 1 107 ? 25.349 62.811 34.679 1.00 25.40 104 LYS D O 1
ATOM 10159 N N . ASN D 1 108 ? 23.604 62.454 33.297 1.00 23.70 105 ASN D N 1
ATOM 10160 C CA . ASN D 1 108 ? 22.790 63.524 33.859 1.00 26.47 105 ASN D CA 1
ATOM 10161 C C . ASN D 1 108 ? 21.365 63.257 33.439 1.00 20.22 105 ASN D C 1
ATOM 10162 O O . ASN D 1 108 ? 21.132 62.305 32.737 1.00 18.09 105 ASN D O 1
ATOM 10167 N N . VAL D 1 109 ? 20.416 64.096 33.839 1.00 26.73 106 VAL D N 1
ATOM 10168 C CA . VAL D 1 109 ? 18.991 63.858 33.536 1.00 26.68 106 VAL D CA 1
ATOM 10169 C C . VAL D 1 109 ? 18.721 63.694 32.025 1.00 21.27 106 VAL D C 1
ATOM 10170 O O . VAL D 1 109 ? 17.850 62.916 31.609 1.00 27.94 106 VAL D O 1
ATOM 10174 N N . ASN D 1 110 ? 19.508 64.391 31.218 1.00 19.62 107 ASN D N 1
ATOM 10175 C CA . ASN D 1 110 ? 19.294 64.483 29.780 1.00 27.53 107 ASN D CA 1
ATOM 10176 C C . ASN D 1 110 ? 19.951 63.349 29.009 1.00 29.74 107 ASN D C 1
ATOM 10177 O O . ASN D 1 110 ? 19.340 62.727 28.147 1.00 22.52 107 ASN D O 1
ATOM 10182 N N . THR D 1 111 ? 21.218 63.100 29.299 1.00 28.57 108 THR D N 1
ATOM 10183 C CA . THR D 1 111 ? 21.935 62.068 28.572 1.00 21.32 108 THR D CA 1
ATOM 10184 C C . THR D 1 111 ? 21.307 60.689 28.846 1.00 24.90 108 THR D C 1
ATOM 10185 O O . THR D 1 111 ? 21.581 59.714 28.129 1.00 20.49 108 THR D O 1
ATOM 10197 N N . ALA D 1 113 ? 18.139 60.052 28.357 1.00 22.45 110 ALA D N 1
ATOM 10198 C CA . ALA D 1 113 ? 16.943 59.815 27.542 1.00 27.41 110 ALA D CA 1
ATOM 10199 C C . ALA D 1 113 ? 17.049 58.686 26.496 1.00 19.64 110 ALA D C 1
ATOM 10200 O O . ALA D 1 113 ? 16.119 57.920 26.314 1.00 21.73 110 ALA D O 1
ATOM 10202 N N . PRO D 1 114 ? 18.190 58.578 25.804 1.00 24.70 111 PRO D N 1
ATOM 10203 C CA . PRO D 1 114 ? 18.333 57.535 24.774 1.00 23.30 111 PRO D CA 1
ATOM 10204 C C . PRO D 1 114 ? 18.057 56.091 25.276 1.00 23.93 111 PRO D C 1
ATOM 10205 O O . PRO D 1 114 ? 17.574 55.245 24.520 1.00 22.86 111 PRO D O 1
ATOM 10209 N N . PHE D 1 115 ? 18.322 55.818 26.547 1.00 23.31 112 PHE D N 1
ATOM 10210 C CA . PHE D 1 115 ? 18.170 54.449 27.057 1.00 25.38 112 PHE D CA 1
ATOM 10211 C C . PHE D 1 115 ? 16.738 53.926 27.117 1.00 25.89 112 PHE D C 1
ATOM 10212 O O . PHE D 1 115 ? 16.524 52.736 27.274 1.00 25.29 112 PHE D O 1
ATOM 10220 N N . LEU D 1 116 ? 15.763 54.810 26.961 1.00 30.23 113 LEU D N 1
ATOM 10221 C CA . LEU D 1 116 ? 14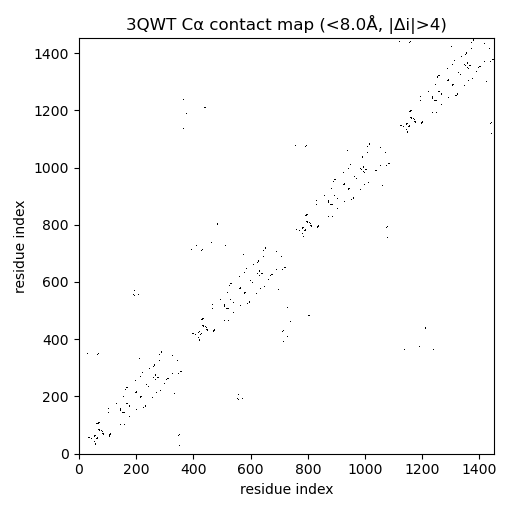.382 54.371 26.892 1.00 28.96 113 LEU D CA 1
ATOM 10222 C C . LEU D 1 116 ? 14.252 53.550 25.627 1.00 22.23 113 LEU D C 1
ATOM 10223 O O . LEU D 1 116 ? 13.737 52.446 25.649 1.00 29.59 113 LEU D O 1
ATOM 10228 N N . THR D 1 117 ? 14.771 54.074 24.527 1.00 24.14 114 THR D N 1
ATOM 10229 C CA . THR D 1 117 ? 14.740 53.340 23.269 1.00 25.70 114 THR D CA 1
ATOM 10230 C C . THR D 1 117 ? 15.680 52.137 23.322 1.00 25.46 114 THR D C 1
ATOM 10231 O O . THR D 1 117 ? 15.337 51.061 22.816 1.00 25.32 114 THR D O 1
ATOM 10235 N N . LEU D 1 118 ? 16.835 52.289 23.971 1.00 15.85 115 LEU D N 1
ATOM 10236 C CA . LEU D 1 118 ? 17.781 51.155 24.040 1.00 20.57 115 LEU D CA 1
ATOM 10237 C C . LEU D 1 118 ? 17.127 49.962 24.726 1.00 26.58 115 LEU D C 1
ATOM 10238 O O . LEU D 1 118 ? 17.266 48.831 24.274 1.00 34.77 115 LEU D O 1
ATOM 10243 N N . ALA D 1 119 ? 16.427 50.229 25.824 1.00 28.96 116 ALA D N 1
ATOM 10244 C CA . ALA D 1 119 ? 15.657 49.204 26.530 1.00 26.49 116 ALA D CA 1
ATOM 10245 C C . ALA D 1 119 ? 14.741 48.427 25.572 1.00 26.38 116 ALA D C 1
ATOM 10246 O O . ALA D 1 119 ? 14.768 47.198 25.516 1.00 25.77 116 ALA D O 1
ATOM 10248 N N . TYR D 1 120 ? 13.925 49.161 24.827 1.00 24.74 117 TYR D N 1
ATOM 10249 C CA . TYR D 1 120 ? 13.073 48.559 23.818 1.00 32.80 117 TYR D CA 1
ATOM 10250 C C . TYR D 1 120 ? 13.870 47.707 22.821 1.00 29.95 117 TYR D C 1
ATOM 10251 O O . TYR D 1 120 ? 13.459 46.608 22.489 1.00 24.59 117 TYR D O 1
ATOM 10260 N N . ARG D 1 121 ? 15.006 48.202 22.343 1.00 25.87 118 ARG D N 1
ATOM 10261 C CA . ARG D 1 121 ? 15.790 47.398 21.413 1.00 29.44 118 ARG D CA 1
ATOM 10262 C C . ARG D 1 121 ? 16.336 46.133 22.086 1.00 24.30 118 ARG D C 1
ATOM 10263 O O . ARG D 1 121 ? 16.333 45.064 21.487 1.00 28.88 118 ARG D O 1
ATOM 10271 N N . TYR D 1 122 ? 16.749 46.246 23.346 1.00 25.12 119 TYR D N 1
ATOM 10272 C CA . TYR D 1 122 ? 17.261 45.094 24.087 1.00 26.78 119 TYR D CA 1
ATOM 10273 C C . TYR D 1 122 ? 16.161 44.069 24.281 1.00 33.03 119 TYR D C 1
ATOM 10274 O O . TYR D 1 122 ? 16.369 42.863 24.087 1.00 32.46 119 TYR D O 1
ATOM 10283 N N . GLU D 1 123 ? 14.992 44.562 24.667 1.00 24.85 120 GLU D N 1
ATOM 10284 C CA . GLU D 1 123 ? 13.814 43.714 24.822 1.00 30.30 120 GLU D CA 1
ATOM 10285 C C . GLU D 1 123 ? 13.579 42.824 23.596 1.00 36.07 120 GLU D C 1
ATOM 10286 O O . GLU D 1 123 ? 13.194 41.661 23.739 1.00 37.07 120 GLU D O 1
ATOM 10292 N N . GLU D 1 124 ? 13.785 43.358 22.393 1.00 29.85 121 GLU D N 1
ATOM 10293 C CA . GLU D 1 124 ? 13.556 42.527 21.213 1.00 38.76 121 GLU D CA 1
ATOM 10294 C C . GLU D 1 124 ? 14.782 41.741 20.726 1.00 41.41 121 GLU D C 1
ATOM 10295 O O . GLU D 1 124 ? 14.645 40.612 20.259 1.00 44.46 121 GLU D O 1
ATOM 10301 N N . THR D 1 125 ? 15.975 42.306 20.855 1.00 37.10 122 THR D N 1
ATOM 10302 C CA . THR D 1 125 ? 17.158 41.601 20.378 1.00 35.96 122 THR D CA 1
ATOM 10303 C C . THR D 1 125 ? 17.853 40.760 21.433 1.00 34.14 122 THR D C 1
ATOM 10304 O O . THR D 1 125 ? 18.539 39.805 21.088 1.00 36.32 122 THR D O 1
ATOM 10308 N N . ARG D 1 126 ? 17.677 41.124 22.708 1.00 28.83 123 ARG D N 1
ATOM 10309 C CA . ARG D 1 126 ? 18.443 40.532 23.816 1.00 30.93 123 ARG D CA 1
ATOM 10310 C C . ARG D 1 126 ? 19.945 40.525 23.551 1.00 33.63 123 ARG D C 1
ATOM 10311 O O . ARG D 1 126 ? 20.664 39.634 23.996 1.00 32.72 123 ARG D O 1
ATOM 10319 N N . ASN D 1 127 ? 20.413 41.514 22.811 1.00 30.97 124 ASN D N 1
ATOM 10320 C CA . ASN D 1 127 ? 21.835 41.664 22.602 1.00 34.44 124 ASN D CA 1
ATOM 10321 C C . ASN D 1 127 ? 22.541 41.855 23.946 1.00 35.61 124 ASN D C 1
ATOM 10322 O O . ASN D 1 127 ? 22.334 42.856 24.624 1.00 36.89 124 ASN D O 1
ATOM 10327 N N . PRO D 1 128 ? 23.377 40.887 24.340 1.00 26.23 125 PRO D N 1
ATOM 10328 C CA . PRO D 1 128 ? 23.987 40.987 25.665 1.00 30.46 125 PRO D CA 1
ATOM 10329 C C . PRO D 1 128 ? 24.779 42.280 25.855 1.00 29.21 125 PRO D C 1
ATOM 10330 O O . PRO D 1 128 ? 24.875 42.707 26.993 1.00 29.13 125 PRO D O 1
ATOM 10334 N N . ALA D 1 129 ? 25.339 42.878 24.797 1.00 24.33 126 ALA D N 1
ATOM 10335 C CA . ALA D 1 129 ? 26.158 44.087 24.979 1.00 27.39 126 ALA D CA 1
ATOM 10336 C C . ALA D 1 129 ? 25.354 45.325 25.426 1.00 28.75 126 ALA D C 1
ATOM 10337 O O . ALA D 1 129 ? 25.930 46.283 25.935 1.00 20.92 126 ALA D O 1
ATOM 10339 N N . TYR D 1 130 ? 24.037 45.300 25.240 1.00 25.66 127 TYR D N 1
ATOM 10340 C CA . TYR D 1 130 ? 23.191 46.385 25.730 1.00 30.58 127 TYR D CA 1
ATOM 10341 C C . TYR D 1 130 ? 22.970 46.353 27.245 1.00 31.70 127 TYR D C 1
ATOM 10342 O O . TYR D 1 130 ? 22.640 47.377 27.853 1.00 24.98 127 TYR D O 1
ATOM 10351 N N . LEU D 1 131 ? 23.142 45.184 27.855 1.00 29.92 128 LEU D N 1
ATOM 10352 C CA . LEU D 1 131 ? 22.766 45.030 29.261 1.00 25.79 128 LEU D CA 1
ATOM 10353 C C . LEU D 1 131 ? 23.599 45.894 30.213 1.00 28.86 128 LEU D C 1
ATOM 10354 O O . LEU D 1 131 ? 23.042 46.512 31.116 1.00 26.23 128 LEU D O 1
ATOM 10359 N N . PRO D 1 132 ? 24.938 45.956 30.019 1.00 22.35 129 PRO D N 1
ATOM 10360 C CA . PRO D 1 132 ? 25.709 46.824 30.918 1.00 31.12 129 PRO D CA 1
ATOM 10361 C C . PRO D 1 132 ? 25.334 48.302 30.818 1.00 27.51 129 PRO D C 1
ATOM 10362 O O . PRO D 1 132 ? 25.473 49.040 31.789 1.00 32.04 129 PRO D O 1
ATOM 10366 N N . TRP D 1 133 ? 24.899 48.730 29.646 1.00 25.82 130 TRP D N 1
ATOM 10367 C CA . TRP D 1 133 ? 24.511 50.112 29.461 1.00 28.53 130 TRP D CA 1
ATOM 10368 C C . TRP D 1 133 ? 23.279 50.362 30.308 1.00 27.77 130 TRP D C 1
ATOM 10369 O O . TRP D 1 133 ? 23.273 51.236 31.150 1.00 25.59 130 TRP D O 1
ATOM 10380 N N . LEU D 1 134 ? 22.238 49.571 30.091 1.00 22.99 131 LEU D N 1
ATOM 10381 C CA . LEU D 1 134 ? 20.988 49.782 30.807 1.00 26.36 131 LEU D CA 1
ATOM 10382 C C . LEU D 1 134 ? 21.199 49.672 32.321 1.00 26.69 131 LEU D C 1
ATOM 10383 O O . LEU D 1 134 ? 20.679 50.471 33.087 1.00 23.79 131 LEU D O 1
ATOM 10388 N N . GLU D 1 135 ? 21.982 48.689 32.753 1.00 17.64 132 GLU D N 1
ATOM 10389 C CA . GLU D 1 135 ? 22.158 48.474 34.171 1.00 24.69 132 GLU D CA 1
ATOM 10390 C C . GLU D 1 135 ? 22.913 49.640 34.766 1.00 27.69 132 GLU D C 1
ATOM 10391 O O . GLU D 1 135 ? 22.544 50.151 35.824 1.00 26.67 132 GLU D O 1
ATOM 10397 N N . THR D 1 136 ? 23.978 50.069 34.093 1.00 18.40 133 THR D N 1
ATOM 10398 C CA . THR D 1 136 ? 24.848 51.052 34.722 1.00 22.34 133 THR D CA 1
ATOM 10399 C C . THR D 1 136 ? 24.093 52.361 34.861 1.00 25.17 133 THR D C 1
ATOM 10400 O O . THR D 1 136 ? 24.150 53.028 35.894 1.00 21.29 133 THR D O 1
ATOM 10404 N N . TRP D 1 137 ? 23.349 52.695 33.821 1.00 21.72 134 TRP D N 1
ATOM 10405 C CA . TRP D 1 137 ? 22.692 53.988 33.756 1.00 24.50 134 TRP D CA 1
ATOM 10406 C C . TRP D 1 137 ? 21.478 54.029 34.673 1.00 26.04 134 TRP D C 1
ATOM 10407 O O . TRP D 1 137 ? 21.258 55.025 35.348 1.00 23.28 134 TRP D O 1
ATOM 10418 N N . ALA D 1 138 ? 20.717 52.934 34.716 1.00 21.86 135 ALA D N 1
ATOM 10419 C CA . ALA D 1 138 ? 19.553 52.874 35.577 1.00 20.06 135 ALA D CA 1
ATOM 10420 C C . ALA D 1 138 ? 19.991 52.910 37.022 1.00 26.75 135 ALA D C 1
ATOM 10421 O O . ALA D 1 138 ? 19.352 53.550 37.854 1.00 28.95 135 ALA D O 1
ATOM 10423 N N . GLU D 1 139 ? 21.095 52.223 37.310 1.00 32.96 136 GLU D N 1
ATOM 10424 C CA . GLU D 1 139 ? 21.655 52.192 38.655 1.00 30.07 136 GLU D CA 1
ATOM 10425 C C . GLU D 1 139 ? 22.139 53.572 39.086 1.00 28.89 136 GLU D C 1
ATOM 10426 O O . GLU D 1 139 ? 22.000 53.957 40.246 1.00 29.98 136 GLU D O 1
ATOM 10432 N N . TRP D 1 140 ? 22.701 54.324 38.151 1.00 27.84 137 TRP D N 1
ATOM 10433 C CA . TRP D 1 140 ? 23.085 55.691 38.468 1.00 28.42 137 TRP D CA 1
ATOM 10434 C C . TRP D 1 140 ? 21.854 56.533 38.800 1.00 28.64 137 TRP D C 1
ATOM 10435 O O . TRP D 1 140 ? 21.854 57.283 39.775 1.00 24.71 137 TRP D O 1
ATOM 10446 N N . ALA D 1 141 ? 20.795 56.398 38.000 1.00 24.96 138 ALA D N 1
ATOM 10447 C CA . ALA D 1 141 ? 19.552 57.091 38.317 1.00 31.77 138 ALA D CA 1
ATOM 10448 C C . ALA D 1 141 ? 19.060 56.707 39.720 1.00 28.12 138 ALA D C 1
ATOM 10449 O O . ALA D 1 141 ? 18.613 57.565 40.473 1.00 28.20 138 ALA D O 1
ATOM 10459 N N . ASN D 1 143 ? 20.878 55.541 42.441 1.00 22.26 140 ASN D N 1
ATOM 10460 C CA . ASN D 1 143 ? 21.755 55.643 43.621 1.00 25.70 140 ASN D CA 1
ATOM 10461 C C . ASN D 1 143 ? 22.753 56.790 43.657 1.00 31.11 140 ASN D C 1
ATOM 10462 O O . ASN D 1 143 ? 23.291 57.097 44.721 1.00 33.27 140 ASN D O 1
ATOM 10467 N N . GLU D 1 144 ? 23.010 57.422 42.512 1.00 27.50 141 GLU D N 1
ATOM 10468 C CA . GLU D 1 144 ? 24.045 58.454 42.460 1.00 33.40 141 GLU D CA 1
ATOM 10469 C C . GLU D 1 144 ? 23.574 59.795 41.894 1.00 31.71 141 GLU D C 1
ATOM 10470 O O . GLU D 1 144 ? 24.074 60.835 42.297 1.00 33.73 141 GLU D O 1
ATOM 10484 N N . PRO D 1 146 ? 22.035 63.159 41.738 1.00 25.93 143 PRO D N 1
ATOM 10485 C CA . PRO D 1 146 ? 21.675 64.024 42.868 1.00 28.38 143 PRO D CA 1
ATOM 10486 C C . PRO D 1 146 ? 20.170 64.045 43.132 1.00 26.15 143 PRO D C 1
ATOM 10487 O O . PRO D 1 146 ? 19.363 63.978 42.200 1.00 22.84 143 PRO D O 1
ATOM 10491 N N . ARG D 1 147 ? 19.819 64.165 44.409 1.00 28.29 144 ARG D N 1
ATOM 10492 C CA . ARG D 1 147 ? 18.439 64.293 44.846 1.00 30.52 144 ARG D CA 1
ATOM 10493 C C . ARG D 1 147 ? 18.238 65.631 45.531 1.00 31.71 144 ARG D C 1
ATOM 10494 O O . ARG D 1 147 ? 19.121 66.129 46.246 1.00 29.64 144 ARG D O 1
ATOM 10502 N N . THR D 1 148 ? 17.060 66.198 45.330 1.00 30.81 145 THR D N 1
ATOM 10503 C CA . THR D 1 148 ? 16.656 67.383 46.066 1.00 31.31 145 THR D CA 1
ATOM 10504 C C . THR D 1 148 ? 16.127 66.975 47.433 1.00 31.36 145 THR D C 1
ATOM 10505 O O . THR D 1 148 ? 16.037 65.785 47.755 1.00 30.34 145 THR D O 1
ATOM 10509 N N . ASP D 1 149 ? 15.765 67.963 48.234 1.00 30.04 146 ASP D N 1
ATOM 10510 C CA . ASP D 1 149 ? 14.948 67.694 49.402 1.00 30.92 146 ASP D CA 1
ATOM 10511 C C . ASP D 1 149 ? 13.849 66.703 49.034 1.00 31.47 146 ASP D C 1
ATOM 10512 O O . ASP D 1 149 ? 13.336 66.712 47.912 1.00 33.77 146 ASP D O 1
ATOM 10517 N N . HIS D 1 150 ? 13.487 65.871 49.998 1.00 28.48 147 HIS D N 1
ATOM 10518 C CA . HIS D 1 150 ? 12.414 64.898 49.856 1.00 25.19 147 HIS D CA 1
ATOM 10519 C C . HIS D 1 150 ? 12.665 63.847 48.779 1.00 31.53 147 HIS D C 1
ATOM 10520 O O . HIS D 1 150 ? 11.744 63.133 48.354 1.00 28.95 147 HIS D O 1
ATOM 10527 N N . GLY D 1 151 ? 13.916 63.733 48.363 1.00 23.57 148 GLY D N 1
ATOM 10528 C CA . GLY D 1 151 ? 14.295 62.687 47.437 1.00 29.60 148 GLY D CA 1
ATOM 10529 C C . GLY D 1 151 ? 13.825 62.940 46.015 1.00 31.63 148 GLY D C 1
ATOM 10530 O O . GLY D 1 151 ? 13.768 62.014 45.217 1.00 32.13 148 GLY D O 1
ATOM 10531 N N . GLY D 1 152 ? 13.467 64.185 45.703 1.00 27.22 149 GLY D N 1
ATOM 10532 C CA . GLY D 1 152 ? 13.137 64.543 44.330 1.00 24.63 149 GLY D CA 1
ATOM 10533 C C . GLY D 1 152 ? 14.363 64.372 43.427 1.00 30.86 149 GLY D C 1
ATOM 10534 O O . GLY D 1 152 ? 15.502 64.560 43.860 1.00 28.31 149 GLY D O 1
ATOM 10543 N N . GLN D 1 154 ? 16.877 65.704 40.959 1.00 32.44 151 GLN D N 1
ATOM 10544 C CA . GLN D 1 154 ? 17.378 67.013 40.582 1.00 25.79 151 GLN D CA 1
ATOM 10545 C C . GLN D 1 154 ? 17.626 67.062 39.085 1.00 21.48 151 GLN D C 1
ATOM 10546 O O . GLN D 1 154 ? 18.256 66.171 38.531 1.00 32.83 151 GLN D O 1
ATOM 10552 N N . HIS D 1 155 ? 17.103 68.077 38.418 1.00 25.06 152 HIS D N 1
ATOM 10553 C CA . HIS D 1 155 ? 17.304 68.208 36.979 1.00 24.93 152 HIS D CA 1
ATOM 10554 C C . HIS D 1 155 ? 18.748 68.656 36.641 1.00 32.40 152 HIS D C 1
ATOM 10555 O O . HIS D 1 155 ? 18.962 69.766 36.137 1.00 28.49 152 HIS D O 1
ATOM 10562 N N . ILE D 1 156 ? 19.734 67.795 36.922 1.00 25.59 153 ILE D N 1
ATOM 10563 C CA . ILE D 1 156 ? 21.127 68.066 36.564 1.00 25.58 153 ILE D CA 1
ATOM 10564 C C . ILE D 1 156 ? 21.381 67.765 35.080 1.00 27.28 153 ILE D C 1
ATOM 10565 O O . ILE D 1 156 ? 20.921 66.761 34.546 1.00 36.74 153 ILE D O 1
ATOM 10570 N N . THR D 1 157 ? 22.072 68.669 34.403 1.00 27.10 154 THR D N 1
ATOM 10571 C CA . THR D 1 157 ? 22.241 68.574 32.958 1.00 27.55 154 THR D CA 1
ATOM 10572 C C . THR D 1 157 ? 23.745 68.537 32.689 1.00 27.03 154 THR D C 1
ATOM 10573 O O . THR D 1 157 ? 24.531 68.657 33.621 1.00 26.42 154 THR D O 1
ATOM 10577 N N . LEU D 1 158 ? 24.139 68.375 31.430 1.00 22.55 155 LEU D N 1
ATOM 10578 C CA . LEU D 1 158 ? 25.545 68.490 31.046 1.00 27.47 155 LEU D CA 1
ATOM 10579 C C . LEU D 1 158 ? 26.161 69.793 31.566 1.00 41.62 155 LEU D C 1
ATOM 10580 O O . LEU D 1 158 ? 27.297 69.810 32.038 1.00 39.33 155 LEU D O 1
ATOM 10585 N N . ALA D 1 159 ? 25.390 70.875 31.485 1.00 44.70 156 ALA D N 1
ATOM 10586 C CA . ALA D 1 159 ? 25.917 72.220 31.681 1.00 42.89 156 ALA D CA 1
ATOM 10587 C C . ALA D 1 159 ? 25.802 72.750 33.107 1.00 44.96 156 ALA D C 1
ATOM 10588 O O . ALA D 1 159 ? 26.665 73.516 33.551 1.00 41.10 156 ALA D O 1
ATOM 10590 N N . GLU D 1 160 ? 24.742 72.360 33.819 1.00 42.29 157 GLU D N 1
ATOM 10591 C CA . GLU D 1 160 ? 24.384 73.028 35.072 1.00 37.29 157 GLU D CA 1
ATOM 10592 C C . GLU D 1 160 ? 23.911 72.073 36.156 1.00 36.62 157 GLU D C 1
ATOM 10593 O O . GLU D 1 160 ? 23.096 71.172 35.872 1.00 31.58 157 GLU D O 1
ATOM 10599 N N . GLU D 1 161 ? 24.387 72.278 37.393 1.00 28.90 158 GLU D N 1
ATOM 10600 C CA . GLU D 1 161 ? 23.929 71.459 38.532 1.00 31.87 158 GLU D CA 1
ATOM 10601 C C . GLU D 1 161 ? 22.434 71.599 38.824 1.00 30.29 158 GLU D C 1
ATOM 10602 O O . GLU D 1 161 ? 21.769 70.629 39.181 1.00 24.57 158 GLU D O 1
ATOM 10608 N N . ASN D 1 162 ? 21.919 72.816 38.679 1.00 30.91 159 ASN D N 1
ATOM 10609 C CA . ASN D 1 162 ? 20.536 73.109 39.025 1.00 35.09 159 ASN D CA 1
ATOM 10610 C C . ASN D 1 162 ? 20.177 72.539 40.386 1.00 34.57 159 ASN D C 1
ATOM 10611 O O . ASN D 1 162 ? 19.139 71.886 40.549 1.00 22.72 159 ASN D O 1
ATOM 10616 N N . HIS D 1 163 ? 21.074 72.791 41.340 1.00 36.80 160 HIS D N 1
ATOM 10617 C CA . HIS D 1 163 ? 20.915 72.436 42.748 1.00 29.24 160 HIS D CA 1
ATOM 10618 C C . HIS D 1 163 ? 19.497 72.651 43.268 1.00 31.55 160 HIS D C 1
ATOM 10619 O O . HIS D 1 163 ? 18.960 73.773 43.215 1.00 26.49 160 HIS D O 1
ATOM 10626 N N . GLN D 1 164 ? 18.907 71.581 43.793 1.00 28.06 161 GLN D N 1
ATOM 10627 C CA . GLN D 1 164 ? 17.585 71.641 44.397 1.00 28.49 161 GLN D CA 1
ATOM 10628 C C . GLN D 1 164 ? 16.455 71.853 43.399 1.00 31.35 161 GLN D C 1
ATOM 10629 O O . GLN D 1 164 ? 15.336 72.154 43.801 1.00 27.41 161 GLN D O 1
ATOM 10635 N N . GLN D 1 165 ? 16.724 71.714 42.102 1.00 31.30 162 GLN D N 1
ATOM 10636 C CA . GLN D 1 165 ? 15.675 72.014 41.119 1.00 25.76 162 GLN D CA 1
ATOM 10637 C C . GLN D 1 165 ? 15.009 70.780 40.531 1.00 26.46 162 GLN D C 1
ATOM 10638 O O . GLN D 1 165 ? 15.670 69.766 40.263 1.00 27.25 162 GLN D O 1
ATOM 10652 N N . TRP D 1 167 ? 12.307 69.896 37.279 1.00 28.51 164 TRP D N 1
ATOM 10653 C CA . TRP D 1 167 ? 11.622 70.385 36.075 1.00 30.14 164 TRP D CA 1
ATOM 10654 C C . TRP D 1 167 ? 10.641 69.360 35.505 1.00 27.70 164 TRP D C 1
ATOM 10655 O O . TRP D 1 167 ? 10.762 68.161 35.766 1.00 27.08 164 TRP D O 1
ATOM 10666 N N . ASP D 1 168 ? 9.712 69.835 34.680 1.00 18.95 165 ASP D N 1
ATOM 10667 C CA . ASP D 1 168 ? 8.819 68.967 33.907 1.00 29.05 165 ASP D CA 1
ATOM 10668 C C . ASP D 1 168 ? 9.600 67.943 33.108 1.00 21.98 165 ASP D C 1
ATOM 10669 O O . ASP D 1 168 ? 9.257 66.767 33.088 1.00 25.65 165 ASP D O 1
ATOM 10674 N N . ASP D 1 169 ? 10.629 68.433 32.424 1.00 20.90 166 ASP D N 1
ATOM 10675 C CA . ASP D 1 169 ? 11.423 67.649 31.482 1.00 30.37 166 ASP D CA 1
ATOM 10676 C C . ASP D 1 169 ? 12.002 66.360 32.096 1.00 29.27 166 ASP D C 1
ATOM 10677 O O . ASP D 1 169 ? 12.283 65.401 31.388 1.00 25.42 166 ASP D O 1
ATOM 10682 N N . THR D 1 170 ? 12.195 66.342 33.407 1.00 31.36 167 THR D N 1
ATOM 10683 C CA . THR D 1 170 ? 12.777 65.161 34.048 1.00 32.82 167 THR D CA 1
ATOM 10684 C C . THR D 1 170 ? 11.919 63.894 33.825 1.00 29.02 167 THR D C 1
ATOM 10685 O O . THR D 1 170 ? 12.432 62.781 33.687 1.00 22.56 167 THR D O 1
ATOM 10689 N N . LEU D 1 171 ? 10.608 64.065 33.748 1.00 30.97 168 LEU D N 1
ATOM 10690 C CA . LEU D 1 171 ? 9.715 62.916 33.598 1.00 26.37 168 LEU D CA 1
ATOM 10691 C C . LEU D 1 171 ? 9.933 62.166 32.277 1.00 31.44 168 LEU D C 1
ATOM 10692 O O . LEU D 1 171 ? 9.850 60.932 32.232 1.00 25.63 168 LEU D O 1
ATOM 10713 N N . THR D 1 174 ? 14.438 61.187 32.134 1.00 28.58 171 THR D N 1
ATOM 10714 C CA . THR D 1 174 ? 14.975 60.191 33.061 1.00 22.14 171 THR D CA 1
ATOM 10715 C C . THR D 1 174 ? 13.921 59.223 33.654 1.00 22.75 171 THR D C 1
ATOM 10716 O O . THR D 1 174 ? 14.170 58.036 33.771 1.00 21.76 171 THR D O 1
ATOM 10720 N N . VAL D 1 175 ? 12.746 59.715 34.013 1.00 21.38 172 VAL D N 1
ATOM 10721 C CA . VAL D 1 175 ? 11.828 58.876 34.778 1.00 27.87 172 VAL D CA 1
ATOM 10722 C C . VAL D 1 175 ? 11.198 57.784 33.919 1.00 28.15 172 VAL D C 1
ATOM 10723 O O . VAL D 1 175 ? 11.190 56.612 34.296 1.00 28.12 172 VAL D O 1
ATOM 10727 N N . LEU D 1 176 ? 10.660 58.173 32.772 1.00 31.24 173 LEU D N 1
ATOM 10728 C CA . LEU D 1 176 ? 10.108 57.192 31.853 1.00 30.68 173 LEU D CA 1
ATOM 10729 C C . LEU D 1 176 ? 11.167 56.155 31.465 1.00 27.89 173 LEU D C 1
ATOM 10730 O O . LEU D 1 176 ? 10.895 54.960 31.481 1.00 23.26 173 LEU D O 1
ATOM 10735 N N . PRO D 1 177 ? 12.378 56.609 31.116 1.00 27.54 174 PRO D N 1
ATOM 10736 C CA . PRO D 1 177 ? 13.441 55.610 30.898 1.00 21.03 174 PRO D CA 1
ATOM 10737 C C . PRO D 1 177 ? 13.604 54.659 32.083 1.00 25.26 174 PRO D C 1
ATOM 10738 O O . PRO D 1 177 ? 13.601 53.439 31.881 1.00 21.31 174 PRO D O 1
ATOM 10742 N N . LEU D 1 178 ? 13.728 55.197 33.296 1.00 22.58 175 LEU D N 1
ATOM 10743 C CA . LEU D 1 178 ? 13.942 54.344 34.465 1.00 19.99 175 LEU D CA 1
ATOM 10744 C C . LEU D 1 178 ? 12.816 53.315 34.643 1.00 24.92 175 LEU D C 1
ATOM 10745 O O . LEU D 1 178 ? 13.072 52.149 34.974 1.00 26.89 175 LEU D O 1
ATOM 10750 N N . ALA D 1 179 ? 11.577 53.735 34.401 1.00 20.72 176 ALA D N 1
ATOM 10751 C CA . ALA D 1 179 ? 10.429 52.825 34.584 1.00 22.41 176 ALA D CA 1
ATOM 10752 C C . ALA D 1 179 ? 10.436 51.662 33.575 1.00 19.38 176 ALA D C 1
ATOM 10753 O O . ALA D 1 179 ? 10.212 50.506 33.926 1.00 24.83 176 ALA D O 1
ATOM 10755 N N . LYS D 1 180 ? 10.690 51.974 32.313 1.00 24.79 177 LYS D N 1
ATOM 10756 C CA . LYS D 1 180 ? 10.751 50.940 31.299 1.00 23.13 177 LYS D CA 1
ATOM 10757 C C . LYS D 1 180 ? 11.846 49.922 31.643 1.00 27.99 177 LYS D C 1
ATOM 10758 O O . LYS D 1 180 ? 11.620 48.696 31.629 1.00 25.21 177 LYS D O 1
ATOM 10764 N N . ILE D 1 181 ? 13.035 50.421 31.965 1.00 18.77 178 ILE D N 1
ATOM 10765 C CA . ILE D 1 181 ? 14.106 49.517 32.382 1.00 25.48 178 ILE D CA 1
ATOM 10766 C C . ILE D 1 181 ? 13.731 48.670 33.620 1.00 30.96 178 ILE D C 1
ATOM 10767 O O . ILE D 1 181 ? 14.147 47.509 33.745 1.00 26.19 178 ILE D O 1
ATOM 10772 N N . GLY D 1 182 ? 12.948 49.251 34.531 1.00 24.83 179 GLY D N 1
ATOM 10773 C CA . GLY D 1 182 ? 12.518 48.540 35.719 1.00 21.41 179 GLY D CA 1
ATOM 10774 C C . GLY D 1 182 ? 11.643 47.355 35.332 1.00 29.29 179 GLY D C 1
ATOM 10775 O O . GLY D 1 182 ? 11.843 46.228 35.793 1.00 27.22 179 GLY D O 1
ATOM 10776 N N . LYS D 1 183 ? 10.676 47.606 34.461 1.00 27.15 180 LYS D N 1
ATOM 10777 C CA . LYS D 1 183 ? 9.795 46.548 34.010 1.00 25.66 180 LYS D CA 1
ATOM 10778 C C . LYS D 1 183 ? 10.587 45.498 33.205 1.00 37.42 180 LYS D C 1
ATOM 10779 O O . LYS D 1 183 ? 10.378 44.285 33.346 1.00 26.36 180 LYS D O 1
ATOM 10785 N N . LEU D 1 184 ? 11.513 45.964 32.377 1.00 31.31 181 LEU D N 1
ATOM 10786 C CA . LEU D 1 184 ? 12.178 45.066 31.452 1.00 27.72 181 LEU D CA 1
ATOM 10787 C C . LEU D 1 184 ? 13.117 44.086 32.160 1.00 26.19 181 LEU D C 1
ATOM 10788 O O . LEU D 1 184 ? 13.191 42.919 31.806 1.00 34.48 181 LEU D O 1
ATOM 10793 N N . LEU D 1 185 ? 13.830 44.579 33.163 1.00 27.00 182 LEU D N 1
ATOM 10794 C CA . LEU D 1 185 ? 14.776 43.789 33.937 1.00 29.42 182 LEU D CA 1
ATOM 10795 C C . LEU D 1 185 ? 14.197 43.178 35.232 1.00 32.90 182 LEU D C 1
ATOM 10796 O O . LEU D 1 185 ? 14.953 42.633 36.059 1.00 30.57 182 LEU D O 1
ATOM 10801 N N . ASN D 1 186 ? 12.880 43.261 35.422 1.00 27.38 183 ASN D N 1
ATOM 10802 C CA . ASN D 1 186 ? 12.278 42.752 36.665 1.00 32.56 183 ASN D CA 1
ATOM 10803 C C . ASN D 1 186 ? 12.927 43.361 37.901 1.00 35.96 183 ASN D C 1
ATOM 10804 O O . ASN D 1 186 ? 13.426 42.635 38.765 1.00 33.99 183 ASN D O 1
ATOM 10809 N N . ARG D 1 187 ? 12.938 44.691 37.964 1.00 26.66 184 ARG D N 1
ATOM 10810 C CA . ARG D 1 187 ? 13.428 45.399 39.128 1.00 27.79 184 ARG D CA 1
ATOM 10811 C C . ARG D 1 187 ? 12.343 46.363 39.621 1.00 33.32 184 ARG D C 1
ATOM 10812 O O . ARG D 1 187 ? 12.353 47.549 39.286 1.00 33.25 184 ARG D O 1
ATOM 10820 N N . PRO D 1 188 ? 11.390 45.846 40.414 1.00 32.88 185 PRO D N 1
ATOM 10821 C CA . PRO D 1 188 ? 10.246 46.672 40.812 1.00 30.05 185 PRO D CA 1
ATOM 10822 C C . PRO D 1 188 ? 10.703 47.919 41.546 1.00 26.54 185 PRO D C 1
ATOM 10823 O O . PRO D 1 188 ? 9.956 48.897 41.572 1.00 27.44 185 PRO D O 1
ATOM 10827 N N . GLU D 1 189 ? 11.895 47.881 42.130 1.00 21.49 186 GLU D N 1
ATOM 10828 C CA . GLU D 1 189 ? 12.409 49.027 42.879 1.00 26.08 186 GLU D CA 1
ATOM 10829 C C . GLU D 1 189 ? 12.515 50.238 41.951 1.00 29.50 186 GLU D C 1
ATOM 10830 O O . GLU D 1 189 ? 12.354 51.386 42.387 1.00 29.56 186 GLU D O 1
ATOM 10836 N N . TYR D 1 190 ? 12.774 49.972 40.669 1.00 27.99 187 TYR D N 1
ATOM 10837 C CA . TYR D 1 190 ? 13.013 51.036 39.712 1.00 24.34 187 TYR D CA 1
ATOM 10838 C C . TYR D 1 190 ? 11.659 51.669 39.397 1.00 27.52 187 TYR D C 1
ATOM 10839 O O . TYR D 1 190 ? 11.540 52.881 39.202 1.00 21.20 187 TYR D O 1
ATOM 10848 N N . VAL D 1 191 ? 10.645 50.823 39.327 1.00 22.36 188 VAL D N 1
ATOM 10849 C CA . VAL D 1 191 ? 9.296 51.274 39.042 1.00 26.70 188 VAL D CA 1
ATOM 10850 C C . VAL D 1 191 ? 8.708 52.062 40.211 1.00 28.24 188 VAL D C 1
ATOM 10851 O O . VAL D 1 191 ? 8.085 53.106 40.000 1.00 22.50 188 VAL D O 1
ATOM 10855 N N . GLU D 1 192 ? 8.924 51.575 41.435 1.00 25.26 189 GLU D N 1
ATOM 10856 C CA . GLU D 1 192 ? 8.510 52.319 42.619 1.00 24.07 189 GLU D CA 1
ATOM 10857 C C . GLU D 1 192 ? 9.161 53.723 42.657 1.00 23.27 189 GLU D C 1
ATOM 10858 O O . GLU D 1 192 ? 8.458 54.714 42.828 1.00 19.87 189 GLU D O 1
ATOM 10864 N N . GLU D 1 193 ? 10.490 53.800 42.486 1.00 20.08 190 GLU D N 1
ATOM 10865 C CA . GLU D 1 193 ? 11.193 55.096 42.445 1.00 26.91 190 GLU D CA 1
ATOM 10866 C C . GLU D 1 193 ? 10.552 55.996 41.381 1.00 28.11 190 GLU D C 1
ATOM 10867 O O . GLU D 1 193 ? 10.276 57.160 41.637 1.00 21.11 190 GLU D O 1
ATOM 10873 N N . ALA D 1 194 ? 10.281 55.433 40.202 1.00 29.15 191 ALA D N 1
ATOM 10874 C CA . ALA D 1 194 ? 9.640 56.193 39.131 1.00 28.52 191 ALA D CA 1
ATOM 10875 C C . ALA D 1 194 ? 8.259 56.727 39.537 1.00 29.94 191 ALA D C 1
ATOM 10876 O O . ALA D 1 194 ? 7.918 57.878 39.262 1.00 23.32 191 ALA D O 1
ATOM 10878 N N . THR D 1 195 ? 7.471 55.894 40.191 1.00 27.26 192 THR D N 1
ATOM 10879 C CA . THR D 1 195 ? 6.125 56.295 40.591 1.00 26.36 192 THR D CA 1
ATOM 10880 C C . THR D 1 195 ? 6.170 57.385 41.657 1.00 26.40 192 THR D C 1
ATOM 10881 O O . THR D 1 195 ? 5.380 58.340 41.635 1.00 21.87 192 THR D O 1
ATOM 10885 N N . TYR D 1 196 ? 7.089 57.223 42.604 1.00 18.06 193 TYR D N 1
ATOM 10886 C CA . TYR D 1 196 ? 7.323 58.242 43.610 1.00 21.17 193 TYR D CA 1
ATOM 10887 C C . TYR D 1 196 ? 7.694 59.565 42.948 1.00 23.84 193 TYR D C 1
ATOM 10888 O O . TYR D 1 196 ? 7.117 60.602 43.279 1.00 23.64 193 TYR D O 1
ATOM 10897 N N . GLN D 1 197 ? 8.656 59.544 42.027 1.00 25.13 194 GLN D N 1
ATOM 10898 C CA . GLN D 1 197 ? 9.045 60.790 41.335 1.00 21.39 194 GLN D CA 1
ATOM 10899 C C . GLN D 1 197 ? 7.802 61.464 40.714 1.00 20.39 194 GLN D C 1
ATOM 10900 O O . GLN D 1 197 ? 7.658 62.679 40.756 1.00 18.76 194 GLN D O 1
ATOM 10906 N N . PHE D 1 198 ? 6.895 60.677 40.138 1.00 20.56 195 PHE D N 1
ATOM 10907 C CA . PHE D 1 198 ? 5.740 61.283 39.479 1.00 26.32 195 PHE D CA 1
ATOM 10908 C C . PHE D 1 198 ? 4.909 62.078 40.472 1.00 28.27 195 PHE D C 1
ATOM 10909 O O . PHE D 1 198 ? 4.610 63.265 40.273 1.00 26.30 195 PHE D O 1
ATOM 10917 N N . LEU D 1 199 ? 4.551 61.396 41.552 1.00 24.26 196 LEU D N 1
ATOM 10918 C CA . LEU D 1 199 ? 3.801 61.992 42.626 1.00 22.77 196 LEU D CA 1
ATOM 10919 C C . LEU D 1 199 ? 4.471 63.279 43.105 1.00 24.83 196 LEU D C 1
ATOM 10920 O O . LEU D 1 199 ? 3.803 64.302 43.283 1.00 24.33 196 LEU D O 1
ATOM 10925 N N . LEU D 1 200 ? 5.790 63.252 43.289 1.00 25.37 197 LEU D N 1
ATOM 10926 C CA . LEU D 1 200 ? 6.458 64.432 43.854 1.00 23.70 197 LEU D CA 1
ATOM 10927 C C . LEU D 1 200 ? 6.536 65.570 42.809 1.00 25.51 197 LEU D C 1
ATOM 10928 O O . LEU D 1 200 ? 6.373 66.753 43.147 1.00 24.42 197 LEU D O 1
ATOM 10933 N N . HIS D 1 201 ? 6.727 65.226 41.539 1.00 17.61 198 HIS D N 1
ATOM 10934 C CA . HIS D 1 201 ? 6.669 66.268 40.501 1.00 21.61 198 HIS D CA 1
ATOM 10935 C C . HIS D 1 201 ? 5.299 66.919 40.400 1.00 26.39 198 HIS D C 1
ATOM 10936 O O . HIS D 1 201 ? 5.204 68.131 40.190 1.00 23.41 198 HIS D O 1
ATOM 10943 N N . VAL D 1 202 ? 4.244 66.112 40.529 1.00 21.18 199 VAL D N 1
ATOM 10944 C CA . VAL D 1 202 ? 2.881 66.638 40.486 1.00 21.75 199 VAL D CA 1
ATOM 10945 C C . VAL D 1 202 ? 2.748 67.634 41.632 1.00 21.96 199 VAL D C 1
ATOM 10946 O O . VAL D 1 202 ? 2.315 68.773 41.442 1.00 25.34 199 VAL D O 1
ATOM 10950 N N . GLN D 1 203 ? 3.184 67.209 42.812 1.00 18.19 200 GLN D N 1
ATOM 10951 C CA . GLN D 1 203 ? 3.092 68.039 43.991 1.00 14.00 200 GLN D CA 1
ATOM 10952 C C . GLN D 1 203 ? 3.771 69.402 43.773 1.00 26.63 200 GLN D C 1
ATOM 10953 O O . GLN D 1 203 ? 3.210 70.435 44.128 1.00 28.27 200 GLN D O 1
ATOM 10959 N N . ASN D 1 204 ? 4.961 69.398 43.171 1.00 17.63 201 ASN D N 1
ATOM 10960 C CA . ASN D 1 204 ? 5.725 70.637 42.981 1.00 28.46 201 ASN D CA 1
ATOM 10961 C C . ASN D 1 204 ? 5.460 71.457 41.712 1.00 29.05 201 ASN D C 1
ATOM 10962 O O . ASN D 1 204 ? 5.792 72.652 41.687 1.00 27.33 201 ASN D O 1
ATOM 10967 N N . LEU D 1 205 ? 4.887 70.840 40.674 1.00 20.35 202 LEU D N 1
ATOM 10968 C CA . LEU D 1 205 ? 4.790 71.502 39.365 1.00 24.58 202 LEU D CA 1
ATOM 10969 C C . LEU D 1 205 ? 3.388 71.716 38.782 1.00 28.95 202 LEU D C 1
ATOM 10970 O O . LEU D 1 205 ? 3.174 72.697 38.056 1.00 29.04 202 LEU D O 1
ATOM 10983 N N . ASP D 1 207 ? -0.066 73.067 38.387 1.00 27.49 204 ASP D N 1
ATOM 10984 C CA . ASP D 1 207 ? -0.822 74.204 38.881 1.00 26.42 204 ASP D CA 1
ATOM 10985 C C . ASP D 1 207 ? -2.300 73.822 39.097 1.00 29.18 204 ASP D C 1
ATOM 10986 O O . ASP D 1 207 ? -3.072 73.754 38.135 1.00 23.17 204 ASP D O 1
ATOM 10991 N N . LYS D 1 208 ? -2.697 73.558 40.342 1.00 28.57 205 LYS D N 1
ATOM 10992 C CA . LYS D 1 208 ? -4.095 73.160 40.596 1.00 31.65 205 LYS D CA 1
ATOM 10993 C C . LYS D 1 208 ? -5.112 74.208 40.116 1.00 38.07 205 LYS D C 1
ATOM 10994 O O . LYS D 1 208 ? -6.275 73.891 39.906 1.00 38.85 205 LYS D O 1
ATOM 11000 N N . GLU D 1 209 ? -4.673 75.452 39.941 1.00 42.85 206 GLU D N 1
ATOM 11001 C CA . GLU D 1 209 ? -5.586 76.522 39.559 1.00 39.38 206 GLU D CA 1
ATOM 11002 C C . GLU D 1 209 ? -6.052 76.386 38.109 1.00 36.41 206 GLU D C 1
ATOM 11003 O O . GLU D 1 209 ? -7.144 76.842 37.764 1.00 33.62 206 GLU D O 1
ATOM 11009 N N . THR D 1 210 ? -5.244 75.737 37.270 1.00 30.84 207 THR D N 1
ATOM 11010 C CA . THR D 1 210 ? -5.512 75.706 35.833 1.00 27.63 207 THR D CA 1
ATOM 11011 C C . THR D 1 210 ? -5.469 74.323 35.218 1.00 31.27 207 THR D C 1
ATOM 11012 O O . THR D 1 210 ? -5.951 74.117 34.097 1.00 29.71 207 THR D O 1
ATOM 11016 N N . GLY D 1 211 ? -4.831 73.389 35.918 1.00 35.08 208 GLY D N 1
ATOM 11017 C CA . GLY D 1 211 ? -4.620 72.055 35.388 1.00 32.31 208 GLY D CA 1
ATOM 11018 C C . GLY D 1 211 ? -3.369 71.944 34.524 1.00 36.50 208 GLY D C 1
ATOM 11019 O O . GLY D 1 211 ? -3.012 70.854 34.095 1.00 34.40 208 GLY D O 1
ATOM 11020 N N . LEU D 1 212 ? -2.709 73.068 34.249 1.00 36.89 209 LEU D N 1
ATOM 11021 C CA . LEU D 1 212 ? -1.446 73.029 33.514 1.00 34.74 209 LEU D CA 1
ATOM 11022 C C . LEU D 1 212 ? -0.296 72.984 34.508 1.00 25.56 209 LEU D C 1
ATOM 11023 O O . LEU D 1 212 ? -0.528 73.109 35.707 1.00 33.07 209 LEU D O 1
ATOM 11028 N N . TRP D 1 213 ? 0.932 72.834 34.007 1.00 19.54 210 TRP D N 1
ATOM 11029 C CA . TRP D 1 213 ? 2.130 72.751 34.848 1.00 19.16 210 TRP D CA 1
ATOM 11030 C C . TRP D 1 213 ? 3.082 73.936 34.710 1.00 24.83 210 TRP D C 1
ATOM 11031 O O . TRP D 1 213 ? 3.239 74.480 33.619 1.00 26.46 210 TRP D O 1
ATOM 11042 N N . PHE D 1 214 ? 3.703 74.329 35.822 1.00 23.90 211 PHE D N 1
ATOM 11043 C CA . PHE D 1 214 ? 4.828 75.252 35.792 1.00 26.45 211 PHE D CA 1
ATOM 11044 C C . PHE D 1 214 ? 6.038 74.469 35.331 1.00 25.59 211 PHE D C 1
ATOM 11045 O O . PHE D 1 214 ? 6.106 73.253 35.521 1.00 23.61 211 PHE D O 1
ATOM 11053 N N . HIS D 1 215 ? 6.941 75.154 34.654 1.00 24.13 212 HIS D N 1
ATOM 11054 C CA . HIS D 1 215 ? 8.144 74.545 34.085 1.00 25.74 212 HIS D CA 1
ATOM 11055 C C . HIS D 1 215 ? 8.998 73.947 35.193 1.00 23.70 212 HIS D C 1
ATOM 11056 O O . HIS D 1 215 ? 9.347 72.774 35.155 1.00 31.21 212 HIS D O 1
ATOM 11063 N N . GLY D 1 216 ? 9.324 74.759 36.190 1.00 24.47 213 GLY D N 1
ATOM 11064 C CA . GLY D 1 216 ? 10.301 74.357 37.185 1.00 25.20 213 GLY D CA 1
ATOM 11065 C C . GLY D 1 216 ? 9.895 74.675 38.611 1.00 28.34 213 GLY D C 1
ATOM 11066 O O . GLY D 1 216 ? 9.021 75.523 38.877 1.00 31.45 213 GLY D O 1
ATOM 11067 N N . TRP D 1 217 ? 10.538 73.971 39.530 1.00 24.53 214 TRP D N 1
ATOM 11068 C CA . TRP D 1 217 ? 10.412 74.210 40.956 1.00 27.56 214 TRP D CA 1
ATOM 11069 C C . TRP D 1 217 ? 11.788 74.167 41.601 1.00 30.53 214 TRP D C 1
ATOM 11070 O O . TRP D 1 217 ? 12.670 73.428 41.152 1.00 27.10 214 TRP D O 1
ATOM 11081 N N . SER D 1 218 ? 11.955 74.941 42.670 1.00 28.71 215 SER D N 1
ATOM 11082 C CA . SER D 1 218 ? 13.151 74.840 43.508 1.00 34.58 215 SER D CA 1
ATOM 11083 C C . SER D 1 218 ? 12.851 74.738 44.996 1.00 33.42 215 SER D C 1
ATOM 11084 O O . SER D 1 218 ? 12.017 75.483 45.528 1.00 29.66 215 SER D O 1
ATOM 11087 N N . TYR D 1 219 ? 13.550 73.818 45.660 1.00 34.66 216 TYR D N 1
ATOM 11088 C CA . TYR D 1 219 ? 13.532 73.739 47.121 1.00 36.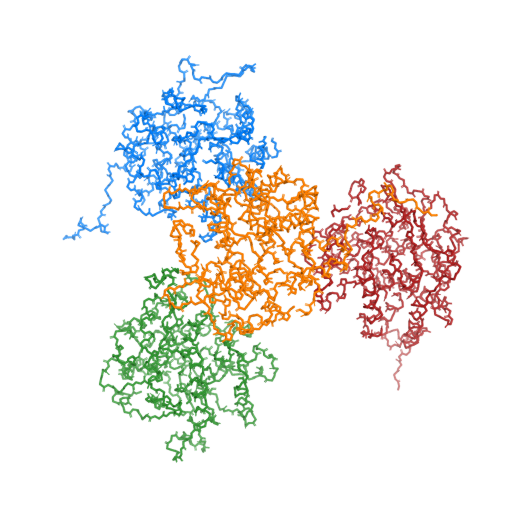47 216 TYR D CA 1
ATOM 11089 C C . TYR D 1 219 ? 14.504 74.749 47.739 1.00 30.45 216 TYR D C 1
ATOM 11090 O O . TYR D 1 219 ? 14.652 74.822 48.951 1.00 37.76 216 TYR D O 1
ATOM 11099 N N . ASP D 1 220 ? 15.192 75.495 46.894 1.00 28.95 217 ASP D N 1
ATOM 11100 C CA . ASP D 1 220 ? 16.068 76.571 47.364 1.00 32.94 217 ASP D CA 1
ATOM 11101 C C . ASP D 1 220 ? 15.295 77.880 47.247 1.00 32.23 217 ASP D C 1
ATOM 11102 O O . ASP D 1 220 ? 15.540 78.688 46.337 1.00 37.69 217 ASP D O 1
ATOM 11107 N N . GLY D 1 221 ? 14.349 78.068 48.161 1.00 35.27 218 GLY D N 1
ATOM 11108 C CA . GLY D 1 221 ? 13.431 79.194 48.118 1.00 32.29 218 GLY D CA 1
ATOM 11109 C C . GLY D 1 221 ? 11.966 78.750 48.002 1.00 34.27 218 GLY D C 1
ATOM 11110 O O . GLY D 1 221 ? 11.046 79.574 48.127 1.00 33.40 218 GLY D O 1
ATOM 11111 N N . HIS D 1 222 ? 11.744 77.459 47.756 1.00 35.31 219 HIS D N 1
ATOM 11112 C CA . HIS D 1 222 ? 10.380 76.909 47.624 1.00 32.70 219 HIS D CA 1
ATOM 11113 C C . HIS D 1 222 ? 9.504 77.697 46.657 1.00 27.41 219 HIS D C 1
ATOM 11114 O O . HIS D 1 222 ? 8.497 78.277 47.049 1.00 31.48 219 HIS D O 1
ATOM 11121 N N . HIS D 1 223 ? 9.897 77.738 45.398 1.00 30.63 220 HIS D N 1
ATOM 11122 C CA . HIS D 1 223 ? 9.217 78.610 44.449 1.00 32.24 220 HIS D CA 1
ATOM 11123 C C . HIS D 1 223 ? 9.151 77.946 43.083 1.00 31.70 220 HIS D C 1
ATOM 11124 O O . HIS D 1 223 ? 9.861 76.976 42.835 1.00 33.35 220 HIS D O 1
ATOM 11131 N N . ASN D 1 224 ? 8.287 78.450 42.209 1.00 30.06 221 ASN D N 1
ATOM 11132 C CA . ASN D 1 224 ? 8.245 77.972 40.831 1.00 28.93 221 ASN D CA 1
ATOM 11133 C C . ASN D 1 224 ? 8.857 78.964 39.848 1.00 25.44 221 ASN D C 1
ATOM 11134 O O . ASN D 1 224 ? 8.352 79.129 38.735 1.00 24.86 221 ASN D O 1
ATOM 11139 N N . PHE D 1 225 ? 9.958 79.601 40.241 1.00 27.11 222 PHE D N 1
ATOM 11140 C CA . PHE D 1 225 ? 10.648 80.526 39.342 1.00 24.08 222 PHE D CA 1
ATOM 11141 C C . PHE D 1 225 ? 9.659 81.545 38.776 1.00 31.47 222 PHE D C 1
ATOM 11142 O O . PHE D 1 225 ? 9.060 82.300 39.529 1.00 36.64 222 PHE D O 1
ATOM 11150 N N . ALA D 1 226 ? 9.463 81.550 37.462 1.00 29.51 223 ALA D N 1
ATOM 11151 C CA . ALA D 1 226 ? 8.616 82.565 36.852 1.00 35.97 223 ALA D CA 1
ATOM 11152 C C . ALA D 1 226 ? 7.162 82.122 36.734 1.00 35.92 223 ALA D C 1
ATOM 11153 O O . ALA D 1 226 ? 6.370 82.749 36.026 1.00 31.16 223 ALA D O 1
ATOM 11155 N N . ASN D 1 227 ? 6.806 81.050 37.428 1.00 31.89 224 ASN D N 1
ATOM 11156 C CA . ASN D 1 227 ? 5.497 80.422 37.221 1.00 29.77 224 ASN D CA 1
ATOM 11157 C C . ASN D 1 227 ? 5.124 80.318 35.745 1.00 29.05 224 ASN D C 1
ATOM 11158 O O . ASN D 1 227 ? 4.031 80.710 35.353 1.00 36.38 224 ASN D O 1
ATOM 11163 N N . ALA D 1 228 ? 6.034 79.801 34.922 1.00 26.87 225 ALA D N 1
ATOM 11164 C CA . ALA D 1 228 ? 5.788 79.685 33.487 1.00 30.33 225 ALA D CA 1
ATOM 11165 C C . ALA D 1 228 ? 4.982 78.446 33.148 1.00 36.94 225 ALA D C 1
ATOM 11166 O O . ALA D 1 228 ? 5.401 77.333 33.449 1.00 32.47 225 ALA D O 1
ATOM 11168 N N . ARG D 1 229 ? 3.814 78.635 32.532 1.00 33.25 226 ARG D N 1
ATOM 11169 C CA . ARG D 1 229 ? 3.062 77.501 32.009 1.00 33.89 226 ARG D CA 1
ATOM 11170 C C . ARG D 1 229 ? 3.537 77.225 30.586 1.00 33.25 226 ARG D C 1
ATOM 11171 O O . ARG D 1 229 ? 2.815 77.479 29.621 1.00 27.81 226 ARG D O 1
ATOM 11179 N N . TRP D 1 230 ? 4.750 76.685 30.475 1.00 28.53 227 TRP D N 1
ATOM 11180 C CA . TRP D 1 230 ? 5.452 76.593 29.206 1.00 25.64 227 TRP D CA 1
ATOM 11181 C C . TRP D 1 230 ? 5.006 75.408 28.344 1.00 27.08 227 TRP D C 1
ATOM 11182 O O . TRP D 1 230 ? 4.980 74.263 28.806 1.00 34.88 227 TRP D O 1
ATOM 11193 N N . ALA D 1 231 ? 4.670 75.677 27.082 1.00 29.41 228 ALA D N 1
ATOM 11194 C CA . ALA D 1 231 ? 4.074 74.655 26.212 1.00 32.91 228 ALA D CA 1
ATOM 11195 C C . ALA D 1 231 ? 4.885 73.362 26.113 1.00 29.36 228 ALA D C 1
ATOM 11196 O O . ALA D 1 231 ? 4.402 72.314 26.509 1.00 21.87 228 ALA D O 1
ATOM 11198 N N . ARG D 1 232 ? 6.092 73.416 25.563 1.00 31.38 229 ARG D N 1
ATOM 11199 C CA . ARG D 1 232 ? 6.835 72.167 25.411 1.00 33.61 229 ARG D CA 1
ATOM 11200 C C . ARG D 1 232 ? 6.994 71.457 26.752 1.00 33.52 229 ARG D C 1
ATOM 11201 O O . ARG D 1 232 ? 6.814 70.229 26.839 1.00 32.42 229 ARG D O 1
ATOM 11209 N N . GLY D 1 233 ? 7.329 72.224 27.793 1.00 26.89 230 GLY D N 1
ATOM 11210 C CA . GLY D 1 233 ? 7.392 71.674 29.138 1.00 27.61 230 GLY D CA 1
ATOM 11211 C C . GLY D 1 233 ? 6.170 70.836 29.499 1.00 26.88 230 GLY D C 1
ATOM 11212 O O . GLY D 1 233 ? 6.287 69.681 29.933 1.00 27.41 230 GLY D O 1
ATOM 11213 N N . ASN D 1 234 ? 4.987 71.417 29.311 1.00 21.41 231 ASN D N 1
ATOM 11214 C CA . ASN D 1 234 ? 3.735 70.715 29.559 1.00 22.85 231 ASN D CA 1
ATOM 11215 C C . ASN D 1 234 ? 3.567 69.500 28.683 1.00 25.27 231 ASN D C 1
ATOM 11216 O O . ASN D 1 234 ? 2.973 68.503 29.104 1.00 25.22 231 ASN D O 1
ATOM 11221 N N . SER D 1 235 ? 4.047 69.573 27.449 1.00 26.04 232 SER D N 1
ATOM 11222 C CA . SER D 1 235 ? 3.775 68.467 26.545 1.00 27.92 232 SER D CA 1
ATOM 11223 C C . SER D 1 235 ? 4.494 67.198 26.997 1.00 30.11 232 SER D C 1
ATOM 11224 O O . SER D 1 235 ? 4.014 66.082 26.748 1.00 26.71 232 SER D O 1
ATOM 11227 N N . TRP D 1 236 ? 5.623 67.356 27.690 1.00 22.28 233 TRP D N 1
ATOM 11228 C CA . TRP D 1 236 ? 6.315 66.170 28.194 1.00 26.01 233 TRP D CA 1
ATOM 11229 C C . TRP D 1 236 ? 5.356 65.385 29.068 1.00 27.49 233 TRP D C 1
ATOM 11230 O O . TRP D 1 236 ? 5.340 64.148 29.031 1.00 24.73 233 TRP D O 1
ATOM 11241 N N . LEU D 1 237 ? 4.551 66.097 29.857 1.00 21.88 234 LEU D N 1
ATOM 11242 C CA . LEU D 1 237 ? 3.559 65.417 30.693 1.00 28.45 234 LEU D CA 1
ATOM 11243 C C . LEU D 1 237 ? 2.549 64.657 29.834 1.00 31.61 234 LEU D C 1
ATOM 11244 O O . LEU D 1 237 ? 2.233 63.481 30.095 1.00 25.33 234 LEU D O 1
ATOM 11249 N N . THR D 1 238 ? 2.047 65.328 28.803 1.00 29.45 235 THR D N 1
ATOM 11250 C CA . THR D 1 238 ? 1.037 64.725 27.935 1.00 30.16 235 THR D CA 1
ATOM 11251 C C . THR D 1 238 ? 1.539 63.466 27.220 1.00 27.86 235 THR D C 1
ATOM 11252 O O . THR D 1 238 ? 0.766 62.570 26.895 1.00 27.52 235 THR D O 1
ATOM 11256 N N . ILE D 1 239 ? 2.842 63.405 26.989 1.00 31.61 236 ILE D N 1
ATOM 11257 C CA . ILE D 1 239 ? 3.465 62.217 26.408 1.00 28.70 236 ILE D CA 1
ATOM 11258 C C . ILE D 1 239 ? 3.706 61.154 27.457 1.00 28.13 236 ILE D C 1
ATOM 11259 O O . ILE D 1 239 ? 3.340 59.984 27.283 1.00 26.45 236 ILE D O 1
ATOM 11264 N N . VAL D 1 240 ? 4.329 61.566 28.551 1.00 26.62 237 VAL D N 1
ATOM 11265 C CA . VAL D 1 240 ? 4.782 60.615 29.557 1.00 23.72 237 VAL D CA 1
ATOM 11266 C C . VAL D 1 240 ? 3.663 59.886 30.336 1.00 23.33 237 VAL D C 1
ATOM 11267 O O . VAL D 1 240 ? 3.776 58.700 30.605 1.00 22.47 237 VAL D O 1
ATOM 11271 N N . ILE D 1 241 ? 2.600 60.584 30.710 1.00 17.70 238 ILE D N 1
ATOM 11272 C CA . ILE D 1 241 ? 1.592 59.980 31.582 1.00 19.31 238 ILE D CA 1
ATOM 11273 C C . ILE D 1 241 ? 0.936 58.801 30.891 1.00 27.15 238 ILE D C 1
ATOM 11274 O O . ILE D 1 241 ? 0.856 57.714 31.466 1.00 32.19 238 ILE D O 1
ATOM 11279 N N . PRO D 1 242 ? 0.478 59.002 29.649 1.00 27.70 239 PRO D N 1
ATOM 11280 C CA . PRO D 1 242 ? -0.101 57.871 28.919 1.00 26.95 239 PRO D CA 1
ATOM 11281 C C . PRO D 1 242 ? 0.915 56.743 28.731 1.00 30.64 239 PRO D C 1
ATOM 11282 O O . PRO D 1 242 ? 0.551 55.581 28.876 1.00 32.84 239 PRO D O 1
ATOM 11286 N N . ASP D 1 243 ? 2.171 57.065 28.435 1.00 28.62 240 ASP D N 1
ATOM 11287 C CA . ASP D 1 243 ? 3.150 56.000 28.231 1.00 25.71 240 ASP D CA 1
ATOM 11288 C C . ASP D 1 243 ? 3.431 55.284 29.545 1.00 24.74 240 ASP D C 1
ATOM 11289 O O . ASP D 1 243 ? 3.640 54.073 29.579 1.00 29.73 240 ASP D O 1
ATOM 11294 N N . PHE D 1 244 ? 3.399 56.043 30.632 1.00 25.95 241 PHE D N 1
ATOM 11295 C CA . PHE D 1 244 ? 3.747 55.514 31.943 1.00 27.85 241 PHE D CA 1
ATOM 11296 C C . PHE D 1 244 ? 2.595 54.650 32.461 1.00 28.11 241 PHE D C 1
ATOM 11297 O O . PHE D 1 244 ? 2.824 53.554 32.968 1.00 31.31 241 PHE D O 1
ATOM 11305 N N . LEU D 1 245 ? 1.364 55.138 32.305 1.00 23.88 242 LEU D N 1
ATOM 11306 C CA . LEU D 1 245 ? 0.172 54.347 32.602 1.00 18.85 242 LEU D CA 1
ATOM 11307 C C . LEU D 1 245 ? 0.183 53.010 31.872 1.00 23.25 242 LEU D C 1
ATOM 11308 O O . LEU D 1 245 ? -0.061 51.976 32.467 1.00 29.00 242 LEU D O 1
ATOM 11313 N N . GLU D 1 246 ? 0.433 53.052 30.566 1.00 20.27 243 GLU D N 1
ATOM 11314 C CA . GLU D 1 246 ? 0.482 51.859 29.742 1.00 22.79 243 GLU D CA 1
ATOM 11315 C C . GLU D 1 246 ? 1.500 50.860 30.297 1.00 29.21 243 GLU D C 1
ATOM 11316 O O . GLU D 1 246 ? 1.228 49.673 30.414 1.00 24.98 243 GLU D O 1
ATOM 11322 N N . LEU D 1 247 ? 2.680 51.357 30.635 1.00 30.17 244 LEU D N 1
ATOM 11323 C CA . LEU D 1 247 ? 3.741 50.521 31.155 1.00 23.50 244 LEU D CA 1
ATOM 11324 C C . LEU D 1 247 ? 3.339 49.894 32.503 1.00 29.76 244 LEU D C 1
ATOM 11325 O O . LEU D 1 247 ? 3.668 48.732 32.792 1.00 27.59 244 LEU D O 1
ATOM 11330 N N . LEU D 1 248 ? 2.623 50.659 33.320 1.00 23.16 245 LEU D N 1
ATOM 11331 C CA . LEU D 1 248 ? 2.271 50.197 34.652 1.00 29.35 245 LEU D CA 1
ATOM 11332 C C . LEU D 1 248 ? 1.202 49.150 34.565 1.00 29.15 245 LEU D C 1
ATOM 11333 O O . LEU D 1 248 ? 1.128 48.270 35.429 1.00 24.44 245 LEU D O 1
ATOM 11338 N N . ASP D 1 249 ? 0.366 49.276 33.535 1.00 30.77 246 ASP D N 1
ATOM 11339 C CA . ASP D 1 249 ? -0.725 48.341 33.297 1.00 30.47 246 ASP D CA 1
ATOM 11340 C C . ASP D 1 249 ? -1.496 48.030 34.586 1.00 33.41 246 ASP D C 1
ATOM 11341 O O . ASP D 1 249 ? -1.685 46.858 34.929 1.00 34.89 246 ASP D O 1
ATOM 11346 N N . LEU D 1 250 ? -1.945 49.064 35.300 1.00 32.15 247 LEU D N 1
ATOM 11347 C CA . LEU D 1 250 ? -2.633 48.848 36.579 1.00 31.56 247 LEU D CA 1
ATOM 11348 C C . LEU D 1 250 ? -4.126 48.683 36.400 1.00 29.50 247 LEU D C 1
ATOM 11349 O O . LEU D 1 250 ? -4.675 49.158 35.410 1.00 31.63 247 LEU D O 1
ATOM 11354 N N . PRO D 1 251 ? -4.791 48.009 37.362 1.00 29.57 248 PRO D N 1
ATOM 11355 C CA . PRO D 1 251 ? -6.251 47.889 37.325 1.00 33.02 248 PRO D CA 1
ATOM 11356 C C . PRO D 1 251 ? -6.909 49.264 37.324 1.00 31.97 248 PRO D C 1
ATOM 11357 O O . PRO D 1 251 ? -6.351 50.241 37.867 1.00 26.05 248 PRO D O 1
ATOM 11361 N N . GLU D 1 252 ? -8.095 49.322 36.733 1.00 28.82 249 GLU D N 1
ATOM 11362 C CA . GLU D 1 252 ? -8.789 50.581 36.497 1.00 40.86 249 GLU D CA 1
ATOM 11363 C C . GLU D 1 252 ? -9.036 51.395 37.770 1.00 41.25 249 GLU D C 1
ATOM 11364 O O . GLU D 1 252 ? -8.877 52.622 37.779 1.00 44.86 249 GLU D O 1
ATOM 11370 N N . ASN D 1 253 ? -9.408 50.718 38.847 1.00 31.85 250 ASN D N 1
ATOM 11371 C CA . ASN D 1 253 ? -9.725 51.420 40.079 1.00 36.68 250 ASN D CA 1
ATOM 11372 C C . ASN D 1 253 ? -8.538 51.558 41.042 1.00 34.11 250 ASN D C 1
ATOM 11373 O O . ASN D 1 253 ? -8.719 51.990 42.177 1.00 28.12 250 ASN D O 1
ATOM 11378 N N . ASN D 1 254 ? -7.340 51.164 40.602 1.00 26.36 251 ASN D N 1
ATOM 11379 C CA . ASN D 1 254 ? -6.122 51.414 41.362 1.00 24.17 251 ASN D CA 1
ATOM 11380 C C . ASN D 1 254 ? -5.950 52.909 41.622 1.00 27.33 251 ASN D C 1
ATOM 11381 O O . ASN D 1 254 ? -6.026 53.701 40.676 1.00 22.41 251 ASN D O 1
ATOM 11386 N N . ALA D 1 255 ? -5.717 53.280 42.887 1.00 26.49 252 ALA D N 1
ATOM 11387 C CA . ALA D 1 255 ? -5.668 54.682 43.298 1.00 28.26 252 ALA D CA 1
ATOM 11388 C C . ALA D 1 255 ? -4.658 55.496 42.500 1.00 32.12 252 ALA D C 1
ATOM 11389 O O . ALA D 1 255 ? -4.951 56.603 42.056 1.00 30.70 252 ALA D O 1
ATOM 11391 N N . VAL D 1 256 ? -3.465 54.947 42.332 1.00 25.91 253 VAL D N 1
ATOM 11392 C CA . VAL D 1 256 ? -2.414 55.643 41.612 1.00 27.49 253 VAL D CA 1
ATOM 11393 C C . VAL D 1 256 ? -2.791 55.793 40.149 1.00 29.06 253 VAL D C 1
ATOM 11394 O O . VAL D 1 256 ? -2.576 56.840 39.544 1.00 22.54 253 VAL D O 1
ATOM 11398 N N . ARG D 1 257 ? -3.350 54.744 39.569 1.00 27.26 254 ARG D N 1
ATOM 11399 C CA . ARG D 1 257 ? -3.779 54.849 38.186 1.00 29.65 254 ARG D CA 1
ATOM 11400 C C . ARG D 1 257 ? -4.824 55.962 38.046 1.00 29.30 254 ARG D C 1
ATOM 11401 O O . ARG D 1 257 ? -4.739 56.811 37.144 1.00 20.18 254 ARG D O 1
ATOM 11409 N N . ARG D 1 258 ? -5.816 55.961 38.935 1.00 23.63 255 ARG D N 1
ATOM 11410 C CA . ARG D 1 258 ? -6.838 57.009 38.895 1.00 27.50 255 ARG D CA 1
ATOM 11411 C C . ARG D 1 258 ? -6.204 58.402 39.047 1.00 27.12 255 ARG D C 1
ATOM 11412 O O . ARG D 1 258 ? -6.534 59.337 38.321 1.00 24.66 255 ARG D O 1
ATOM 11420 N N . TYR D 1 259 ? -5.302 58.526 40.015 1.00 26.88 256 TYR D N 1
ATOM 11421 C CA . TYR D 1 259 ? -4.708 59.821 40.311 1.00 30.11 256 TYR D CA 1
ATOM 11422 C C . TYR D 1 259 ? -3.948 60.333 39.081 1.00 30.90 256 TYR D C 1
ATOM 11423 O O . TYR D 1 259 ? -4.085 61.483 38.697 1.00 28.34 256 TYR D O 1
ATOM 11432 N N . LEU D 1 260 ? -3.182 59.461 38.438 1.00 33.35 257 LEU D N 1
ATOM 11433 C CA . LEU D 1 260 ? -2.516 59.857 37.203 1.00 38.24 257 LEU D CA 1
ATOM 11434 C C . LEU D 1 260 ? -3.537 60.221 36.111 1.00 34.41 257 LEU D C 1
ATOM 11435 O O . LEU D 1 260 ? -3.329 61.157 35.329 1.00 25.99 257 LEU D O 1
ATOM 11440 N N . VAL D 1 261 ? -4.645 59.496 36.056 1.00 26.37 258 VAL D N 1
ATOM 11441 C CA . VAL D 1 261 ? -5.629 59.788 35.022 1.00 26.00 258 VAL D CA 1
ATOM 11442 C C . VAL D 1 261 ? -6.276 61.156 35.264 1.00 23.47 258 VAL D C 1
ATOM 11443 O O . VAL D 1 261 ? -6.517 61.898 34.328 1.00 19.18 258 VAL D O 1
ATOM 11447 N N . GLN D 1 262 ? -6.529 61.472 36.531 1.00 20.68 259 GLN D N 1
ATOM 11448 C CA . GLN D 1 262 ? -6.969 62.791 36.927 1.00 26.09 259 GLN D CA 1
ATOM 11449 C C . GLN D 1 262 ? -5.971 63.844 36.463 1.00 25.37 259 GLN D C 1
ATOM 11450 O O . GLN D 1 262 ? -6.362 64.845 35.863 1.00 25.37 259 GLN D O 1
ATOM 11456 N N . VAL D 1 263 ? -4.684 63.611 36.716 1.00 15.30 260 VAL D N 1
ATOM 11457 C CA . VAL D 1 263 ? -3.694 64.640 36.407 1.00 25.69 260 VAL D CA 1
ATOM 11458 C C . VAL D 1 263 ? -3.775 64.924 34.923 1.00 30.29 260 VAL D C 1
ATOM 11459 O O . VAL D 1 263 ? -3.805 66.089 34.494 1.00 27.89 260 VAL D O 1
ATOM 11463 N N . LEU D 1 264 ? -3.868 63.846 34.152 1.00 26.30 261 LEU D N 1
ATOM 11464 C CA . LEU D 1 264 ? -3.901 63.920 32.693 1.00 21.71 261 LEU D CA 1
ATOM 11465 C C . LEU D 1 264 ? -5.164 64.647 32.214 1.00 27.26 261 LEU D C 1
ATOM 11466 O O . LEU D 1 264 ? -5.111 65.475 31.315 1.00 28.93 261 LEU D O 1
ATOM 11471 N N . ASN D 1 265 ? -6.300 64.330 32.821 1.00 21.87 262 ASN D N 1
ATOM 11472 C CA . ASN D 1 265 ? -7.554 64.954 32.421 1.00 24.16 262 ASN D CA 1
ATOM 11473 C C . ASN D 1 265 ? -7.589 66.436 32.740 1.00 22.07 262 ASN D C 1
ATOM 11474 O O . ASN D 1 265 ? -8.124 67.235 31.971 1.00 20.22 262 ASN D O 1
ATOM 11479 N N . ALA D 1 266 ? -7.008 66.794 33.876 1.00 22.82 263 ALA D N 1
ATOM 11480 C CA . ALA D 1 266 ? -6.948 68.183 34.274 1.00 32.57 263 ALA D CA 1
ATOM 11481 C C . ALA D 1 266 ? -6.144 68.927 33.234 1.00 32.49 263 ALA D C 1
ATOM 11482 O O . ALA D 1 266 ? -6.547 70.011 32.797 1.00 30.50 263 ALA D O 1
ATOM 11484 N N . GLN D 1 267 ? -5.014 68.352 32.824 1.00 29.19 264 GLN D N 1
ATOM 11485 C CA . GLN D 1 267 ? -4.202 69.024 31.816 1.00 32.05 264 GLN D CA 1
ATOM 11486 C C . GLN D 1 267 ? -4.935 69.113 30.474 1.00 35.89 264 GLN D C 1
ATOM 11487 O O . GLN D 1 267 ? -4.978 70.170 29.844 1.00 34.01 264 GLN D O 1
ATOM 11493 N N . ILE D 1 268 ? -5.518 68.005 30.043 1.00 36.77 265 ILE D N 1
ATOM 11494 C CA . ILE D 1 268 ? -6.100 67.965 28.715 1.00 29.98 265 ILE D CA 1
ATOM 11495 C C . ILE D 1 268 ? -7.332 68.868 28.656 1.00 34.60 265 ILE D C 1
ATOM 11496 O O . ILE D 1 268 ? -7.547 69.580 27.682 1.00 30.95 265 ILE D O 1
ATOM 11501 N N . ALA D 1 269 ? -8.112 68.895 29.721 1.00 33.92 266 ALA D N 1
ATOM 11502 C CA . ALA D 1 269 ? -9.221 69.831 29.733 1.00 34.23 266 ALA D CA 1
ATOM 11503 C C . ALA D 1 269 ? -8.699 71.262 29.534 1.00 36.05 266 ALA D C 1
ATOM 11504 O O . ALA D 1 269 ? -9.265 72.029 28.747 1.00 40.31 266 ALA D O 1
ATOM 11506 N N . ALA D 1 270 ? -7.609 71.619 30.212 1.00 31.55 267 ALA D N 1
ATOM 11507 C CA . ALA D 1 270 ? -7.064 72.975 30.056 1.00 34.18 267 ALA D CA 1
ATOM 11508 C C . ALA D 1 270 ? -6.516 73.255 28.650 1.00 34.61 267 ALA D C 1
ATOM 11509 O O . ALA D 1 270 ? -6.742 74.328 28.097 1.00 40.97 267 ALA D O 1
ATOM 11511 N N . LEU D 1 271 ? -5.787 72.298 28.094 1.00 27.66 268 LEU D N 1
ATOM 11512 C CA . LEU D 1 271 ? -5.224 72.431 26.756 1.00 28.99 268 LEU D CA 1
ATOM 11513 C C . LEU D 1 271 ? -6.308 72.700 25.713 1.00 31.49 268 LEU D C 1
ATOM 11514 O O . LEU D 1 271 ? -6.133 73.538 24.825 1.00 29.60 268 LEU D O 1
ATOM 11519 N N . ALA D 1 272 ? -7.427 71.990 25.823 1.00 29.44 269 ALA D N 1
ATOM 11520 C CA . ALA D 1 272 ? -8.549 72.213 24.916 1.00 33.16 269 ALA D CA 1
ATOM 11521 C C . ALA D 1 272 ? -8.991 73.687 24.920 1.00 37.08 269 ALA D C 1
ATOM 11522 O O . ALA D 1 272 ? -9.232 74.264 23.866 1.00 41.55 269 ALA D O 1
ATOM 11524 N N . LYS D 1 273 ? -9.070 74.289 26.105 1.00 36.45 270 LYS D N 1
ATOM 11525 C CA . LYS D 1 273 ? -9.579 75.644 26.247 1.00 47.97 270 LYS D CA 1
ATOM 11526 C C . LYS D 1 273 ? -8.601 76.685 25.726 1.00 45.73 270 LYS D C 1
ATOM 11527 O O . LYS D 1 273 ? -8.999 77.810 25.421 1.00 44.40 270 LYS D O 1
ATOM 11533 N N . CYS D 1 274 ? -7.322 76.339 25.626 1.00 39.63 271 CYS D N 1
ATOM 11534 C CA . CYS D 1 274 ? -6.373 77.352 25.172 1.00 39.05 271 CYS D CA 1
ATOM 11535 C C . CYS D 1 274 ? -5.726 77.025 23.835 1.00 34.87 271 CYS D C 1
ATOM 11536 O O . CYS D 1 274 ? -4.785 77.676 23.434 1.00 32.54 271 CYS D O 1
ATOM 11539 N N . GLN D 1 275 ? -6.271 76.041 23.128 1.00 36.92 272 GLN D N 1
ATOM 11540 C CA . GLN D 1 275 ? -5.794 75.732 21.794 1.00 36.54 272 GLN D CA 1
ATOM 11541 C C . GLN D 1 275 ? -6.114 76.862 20.828 1.00 44.58 272 GLN D C 1
ATOM 11542 O O . GLN D 1 275 ? -7.239 77.377 20.800 1.00 43.66 272 GLN D O 1
ATOM 11548 N N . ASP D 1 276 ? -5.132 77.234 20.020 1.00 42.14 273 ASP D N 1
ATOM 11549 C CA . ASP D 1 276 ? -5.346 78.275 19.026 1.00 43.30 273 ASP D CA 1
ATOM 11550 C C . ASP D 1 276 ? -6.142 77.783 17.827 1.00 42.95 273 ASP D C 1
ATOM 11551 O O . ASP D 1 276 ? -6.144 76.595 17.519 1.00 38.46 273 ASP D O 1
ATOM 11556 N N . GLU D 1 277 ? -6.819 78.719 17.165 1.00 49.59 274 GLU D N 1
ATOM 11557 C CA . GLU D 1 277 ? -7.644 78.434 15.998 1.00 52.69 274 GLU D CA 1
ATOM 11558 C C . GLU D 1 277 ? -6.902 77.564 14.978 1.00 47.97 274 GLU D C 1
ATOM 11559 O O . GLU D 1 277 ? -7.505 76.755 14.260 1.00 43.75 274 GLU D O 1
ATOM 11565 N N . SER D 1 278 ? -5.586 77.725 14.932 1.00 42.94 275 SER D N 1
ATOM 11566 C CA . SER D 1 278 ? -4.758 77.022 13.961 1.00 39.72 275 SER D CA 1
ATOM 11567 C C . SER D 1 278 ? -4.504 75.563 14.336 1.00 38.36 275 SER D C 1
ATOM 11568 O O . SER D 1 278 ? -3.934 74.802 13.550 1.00 41.82 275 SER D O 1
ATOM 11571 N N . GLY D 1 279 ? -4.897 75.168 15.541 1.00 35.86 276 GLY D N 1
ATOM 11572 C CA . GLY D 1 279 ? -4.519 73.856 16.029 1.00 28.92 276 GLY D CA 1
ATOM 11573 C C . GLY D 1 279 ? -3.279 73.822 16.922 1.00 35.66 276 GLY D C 1
ATOM 11574 O O . GLY D 1 279 ? -3.134 72.920 17.760 1.00 35.51 276 GLY D O 1
ATOM 11575 N N . LEU D 1 280 ? -2.381 74.789 16.760 1.00 28.48 277 LEU D N 1
ATOM 11576 C CA . LEU D 1 280 ? -1.189 74.855 17.613 1.00 36.73 277 LEU D CA 1
ATOM 11577 C C . LEU D 1 280 ? -1.476 75.507 18.960 1.00 37.99 277 LEU D C 1
ATOM 11578 O O . LEU D 1 280 ? -2.511 76.143 19.138 1.00 42.48 277 LEU D O 1
ATOM 11583 N N . TRP D 1 281 ? -0.568 75.326 19.916 1.00 29.35 278 TRP D N 1
ATOM 11584 C CA . TRP D 1 281 ? -0.639 76.065 21.173 1.00 30.85 278 TRP D CA 1
ATOM 11585 C C . TRP D 1 281 ? 0.437 77.151 21.251 1.00 32.82 278 TRP D C 1
ATOM 11586 O O . TRP D 1 281 ? 1.449 77.084 20.537 1.00 32.71 278 TRP D O 1
ATOM 11597 N N . HIS D 1 282 ? 0.246 78.116 22.150 1.00 32.83 279 HIS D N 1
ATOM 11598 C CA . HIS D 1 282 ? 1.226 79.202 22.343 1.00 34.89 279 HIS D CA 1
ATOM 11599 C C . HIS D 1 282 ? 2.353 78.770 23.286 1.00 34.78 279 HIS D C 1
ATOM 11600 O O . HIS D 1 282 ? 2.098 78.086 24.283 1.00 37.51 279 HIS D O 1
ATOM 11607 N N . THR D 1 283 ? 3.588 79.172 22.991 1.00 30.30 280 THR D N 1
ATOM 11608 C CA . THR D 1 283 ? 4.723 78.699 23.779 1.00 27.88 280 THR D CA 1
ATOM 11609 C C . THR D 1 283 ? 4.534 78.970 25.276 1.00 35.50 280 THR D C 1
ATOM 11610 O O . THR D 1 283 ? 5.009 78.209 26.111 1.00 40.34 280 THR D O 1
ATOM 11614 N N . LEU D 1 284 ? 3.865 80.073 25.606 1.00 31.93 281 LEU D N 1
ATOM 11615 C CA . LEU D 1 284 ? 3.238 80.233 26.907 1.00 31.00 281 LEU D CA 1
ATOM 11616 C C . LEU D 1 284 ? 1.752 79.970 26.685 1.00 28.05 281 LEU D C 1
ATOM 11617 O O . LEU D 1 284 ? 1.052 80.769 26.045 1.00 26.12 281 LEU D O 1
ATOM 11622 N N . LEU D 1 285 ? 1.268 78.862 27.227 1.00 29.30 282 LEU D N 1
ATOM 11623 C CA . LEU D 1 285 ? -0.066 78.358 26.904 1.00 22.73 282 LEU D CA 1
ATOM 11624 C C . LEU D 1 285 ? -1.162 79.369 27.180 1.00 33.04 282 LEU D C 1
ATOM 11625 O O . LEU D 1 285 ? -2.179 79.415 26.471 1.00 33.02 282 LEU D O 1
ATOM 11630 N N . ASP D 1 286 ? -0.965 80.162 28.229 1.00 36.42 283 ASP D N 1
ATOM 11631 C CA . ASP D 1 286 ? -1.978 81.111 28.661 1.00 39.35 283 ASP D CA 1
ATOM 11632 C C . ASP D 1 286 ? -1.669 82.517 28.153 1.00 45.53 283 ASP D C 1
ATOM 11633 O O . ASP D 1 286 ? -2.216 83.494 28.659 1.00 53.25 283 ASP D O 1
ATOM 11638 N N . ASP D 1 287 ? -0.794 82.612 27.154 1.00 39.65 284 ASP D N 1
ATOM 11639 C CA . ASP D 1 287 ? -0.497 83.895 26.529 1.00 32.96 284 ASP D CA 1
ATOM 11640 C C . ASP D 1 287 ? -0.648 83.913 25.010 1.00 34.87 284 ASP D C 1
ATOM 11641 O O . ASP D 1 287 ? 0.278 83.566 24.277 1.00 39.77 284 ASP D O 1
ATOM 11646 N N . PRO D 1 288 ? -1.798 84.390 24.536 1.00 37.48 285 PRO D N 1
ATOM 11647 C CA . PRO D 1 288 ? -2.175 84.481 23.121 1.00 41.48 285 PRO D CA 1
ATOM 11648 C C . PRO D 1 288 ? -1.248 85.365 22.297 1.00 53.35 285 PRO D C 1
ATOM 11649 O O . PRO D 1 288 ? -1.285 85.268 21.071 1.00 59.80 285 PRO D O 1
ATOM 11653 N N . HIS D 1 289 ? -0.452 86.215 22.940 1.00 53.74 286 HIS D N 1
ATOM 11654 C CA . HIS D 1 289 ? 0.443 87.122 22.210 1.00 54.81 286 HIS D CA 1
ATOM 11655 C C . HIS D 1 289 ? 1.851 86.568 22.203 1.00 50.08 286 HIS D C 1
ATOM 11656 O O . HIS D 1 289 ? 2.817 87.228 21.777 1.00 45.49 286 HIS D O 1
ATOM 11663 N N . SER D 1 290 ? 1.960 85.354 22.721 1.00 44.22 287 SER D N 1
ATOM 11664 C CA . SER D 1 290 ? 3.196 84.609 22.675 1.00 43.88 287 SER D CA 1
ATOM 11665 C C . SER D 1 290 ? 3.142 83.847 21.364 1.00 44.45 287 SER D C 1
ATOM 11666 O O . SER D 1 290 ? 2.056 83.510 20.879 1.00 45.78 287 SER D O 1
ATOM 11669 N N . TYR D 1 291 ? 4.299 83.567 20.778 1.00 37.18 288 TYR D N 1
ATOM 11670 C CA . TYR D 1 291 ? 4.303 82.876 19.492 1.00 41.28 288 TYR D CA 1
ATOM 11671 C C . TYR D 1 291 ? 3.860 81.399 19.574 1.00 47.18 288 TYR D C 1
ATOM 11672 O O . TYR D 1 291 ? 3.969 80.756 20.620 1.00 46.41 288 TYR D O 1
ATOM 11681 N N . LEU D 1 292 ? 3.340 80.889 18.461 1.00 48.90 289 LEU D N 1
ATOM 11682 C CA . LEU D 1 292 ? 2.875 79.511 18.370 1.00 46.83 289 LEU D CA 1
ATOM 11683 C C . LEU D 1 292 ? 4.062 78.545 18.271 1.00 46.50 289 LEU D C 1
ATOM 11684 O O . LEU D 1 292 ? 5.046 78.822 17.581 1.00 37.46 289 LEU D O 1
ATOM 11689 N N . GLU D 1 293 ? 3.980 77.411 18.963 1.00 42.58 290 GLU D N 1
ATOM 11690 C CA . GLU D 1 293 ? 5.122 76.497 18.979 1.00 38.87 290 GLU D CA 1
ATOM 11691 C C . GLU D 1 293 ? 4.733 75.083 18.588 1.00 34.63 290 GLU D C 1
ATOM 11692 O O . GLU D 1 293 ? 3.974 74.423 19.278 1.00 30.28 290 GLU D O 1
ATOM 11698 N N . ALA D 1 294 ? 5.288 74.621 17.477 1.00 42.44 291 ALA D N 1
ATOM 11699 C CA . ALA D 1 294 ? 4.892 73.354 16.874 1.00 37.84 291 ALA D CA 1
ATOM 11700 C C . ALA D 1 294 ? 5.319 72.095 17.655 1.00 36.58 291 ALA D C 1
ATOM 11701 O O . ALA D 1 294 ? 4.566 71.122 17.722 1.00 35.01 291 ALA D O 1
ATOM 11703 N N . SER D 1 295 ? 6.512 72.104 18.242 1.00 38.91 292 SER D N 1
ATOM 11704 C CA . SER D 1 295 ? 6.990 70.893 18.911 1.00 40.25 292 SER D CA 1
ATOM 11705 C C . SER D 1 295 ? 6.094 70.510 20.099 1.00 29.86 292 SER D C 1
ATOM 11706 O O . SER D 1 295 ? 5.656 69.346 20.224 1.00 31.46 292 SER D O 1
ATOM 11709 N N . ALA D 1 296 ? 5.812 71.486 20.956 1.00 21.67 293 ALA D N 1
ATOM 11710 C CA . ALA D 1 296 ? 4.849 71.286 22.032 1.00 27.83 293 ALA D CA 1
ATOM 11711 C C . ALA D 1 296 ? 3.534 70.736 21.465 1.00 29.90 293 ALA D C 1
ATOM 11712 O O . ALA D 1 296 ? 2.904 69.824 22.039 1.00 27.58 293 ALA D O 1
ATOM 11714 N N . THR D 1 297 ? 3.138 71.297 20.323 1.00 25.71 294 THR D N 1
ATOM 11715 C CA . THR D 1 297 ? 1.841 71.001 19.718 1.00 30.93 294 THR D CA 1
ATOM 11716 C C . THR D 1 297 ? 1.806 69.535 19.297 1.00 31.83 294 THR D C 1
ATOM 11717 O O . THR D 1 297 ? 0.812 68.831 19.514 1.00 23.31 294 THR D O 1
ATOM 11721 N N . ALA D 1 298 ? 2.918 69.078 18.722 1.00 29.62 295 ALA D N 1
ATOM 11722 C CA . ALA D 1 298 ? 3.066 67.686 18.348 1.00 28.07 295 ALA D CA 1
ATOM 11723 C C . ALA D 1 298 ? 2.944 66.803 19.589 1.00 26.68 295 ALA D C 1
ATOM 11724 O O . ALA D 1 298 ? 2.125 65.862 19.619 1.00 28.46 295 ALA D O 1
ATOM 11726 N N . GLY D 1 299 ? 3.734 67.121 20.618 1.00 29.62 296 GLY D N 1
ATOM 11727 C CA . GLY D 1 299 ? 3.709 66.375 21.873 1.00 25.79 296 GLY D CA 1
ATOM 11728 C C . GLY D 1 299 ? 2.261 66.249 22.342 1.00 25.69 296 GLY D C 1
ATOM 11729 O O . GLY D 1 299 ? 1.783 65.160 22.647 1.00 28.36 296 GLY D O 1
ATOM 11730 N N . PHE D 1 300 ? 1.562 67.381 22.372 1.00 27.54 297 PHE D N 1
ATOM 11731 C CA . PHE D 1 300 ? 0.157 67.422 22.766 1.00 28.74 297 PHE D CA 1
ATOM 11732 C C . PHE D 1 300 ? -0.701 66.522 21.868 1.00 31.84 297 PHE D C 1
ATOM 11733 O O . PHE D 1 300 ? -1.508 65.730 22.351 1.00 31.72 297 PHE D O 1
ATOM 11741 N N . ALA D 1 301 ? -0.517 66.636 20.559 1.00 32.25 298 ALA D N 1
ATOM 11742 C CA . ALA D 1 301 ? -1.289 65.829 19.614 1.00 30.01 298 ALA D CA 1
ATOM 11743 C C . ALA D 1 301 ? -1.168 64.348 19.935 1.00 26.74 298 ALA D C 1
ATOM 11744 O O . ALA D 1 301 ? -2.161 63.597 19.971 1.00 28.29 298 ALA D O 1
ATOM 11746 N N . TYR D 1 302 ? 0.063 63.921 20.176 1.00 38.92 299 TYR D N 1
ATOM 11747 C CA . TYR D 1 302 ? 0.322 62.529 20.512 1.00 28.98 299 TYR D CA 1
ATOM 11748 C C . TYR D 1 302 ? -0.387 62.089 21.790 1.00 28.40 299 TYR D C 1
ATOM 11749 O O . TYR D 1 302 ? -1.097 61.080 21.809 1.00 21.96 299 TYR D O 1
ATOM 11758 N N . GLY D 1 303 ? -0.157 62.829 22.871 1.00 28.48 300 GLY D N 1
ATOM 11759 C CA . GLY D 1 303 ? -0.713 62.472 24.162 1.00 22.21 300 GLY D CA 1
ATOM 11760 C C . GLY D 1 303 ? -2.229 62.391 24.141 1.00 30.70 300 GLY D C 1
ATOM 11761 O O . GLY D 1 303 ? -2.847 61.452 24.669 1.00 29.77 300 GLY D O 1
ATOM 11762 N N . ILE D 1 304 ? -2.838 63.396 23.534 1.00 26.56 301 ILE D N 1
ATOM 11763 C CA . ILE D 1 304 ? -4.273 63.468 23.517 1.00 26.65 301 ILE D CA 1
ATOM 11764 C C . ILE D 1 304 ? -4.812 62.310 22.685 1.00 33.00 301 ILE D C 1
ATOM 11765 O O . ILE D 1 304 ? -5.809 61.711 23.043 1.00 24.47 301 ILE D O 1
ATOM 11770 N N . LEU D 1 305 ? -4.152 62.007 21.570 1.00 40.90 302 LEU D N 1
ATOM 11771 C CA . LEU D 1 305 ? -4.585 60.901 20.720 1.00 39.80 302 LEU D CA 1
ATOM 11772 C C . LEU D 1 305 ? -4.474 59.585 21.483 1.00 38.78 302 LEU D C 1
ATOM 11773 O O . LEU D 1 305 ? -5.419 58.793 21.545 1.00 31.24 302 LEU D O 1
ATOM 11778 N N . LYS D 1 306 ? -3.317 59.358 22.085 1.00 33.92 303 LYS D N 1
ATOM 11779 C CA . LYS D 1 306 ? -3.141 58.132 22.827 1.00 28.40 303 LYS D CA 1
ATOM 11780 C C . LYS D 1 306 ? -4.134 58.063 23.986 1.00 30.87 303 LYS D C 1
ATOM 11781 O O . LYS D 1 306 ? -4.708 57.006 24.262 1.00 34.66 303 LYS D O 1
ATOM 11787 N N . ALA D 1 307 ? -4.357 59.185 24.659 1.00 29.81 304 ALA D N 1
ATOM 11788 C CA . ALA D 1 307 ? -5.234 59.147 25.823 1.00 28.63 304 ALA D CA 1
ATOM 11789 C C . ALA D 1 307 ? -6.628 58.740 25.373 1.00 31.29 304 ALA D C 1
ATOM 11790 O O . ALA D 1 307 ? -7.329 58.023 26.082 1.00 28.12 304 ALA D O 1
ATOM 11792 N N . VAL D 1 308 ? -7.029 59.193 24.190 1.00 35.90 305 VAL D N 1
ATOM 11793 C CA . VAL D 1 308 ? -8.355 58.859 23.700 1.00 36.17 305 VAL D CA 1
ATOM 11794 C C . VAL D 1 308 ? -8.387 57.372 23.361 1.00 41.57 305 VAL D C 1
ATOM 11795 O O . VAL D 1 308 ? -9.307 56.646 23.761 1.00 37.12 305 VAL D O 1
ATOM 11799 N N . ARG D 1 309 ? -7.374 56.920 22.625 1.00 37.42 306 ARG D N 1
ATOM 11800 C CA . ARG D 1 309 ? -7.268 55.503 22.314 1.00 41.46 306 ARG D CA 1
ATOM 11801 C C . ARG D 1 309 ? -7.374 54.642 23.574 1.00 40.79 306 ARG D C 1
ATOM 11802 O O . ARG D 1 309 ? -8.250 53.805 23.674 1.00 46.24 306 ARG D O 1
ATOM 11810 N N . LYS D 1 310 ? -6.491 54.861 24.541 1.00 40.68 307 LYS D N 1
ATOM 11811 C CA . LYS D 1 310 ? -6.515 54.090 25.785 1.00 36.73 307 LYS D CA 1
ATOM 11812 C C . LYS D 1 310 ? -7.707 54.424 26.693 1.00 34.64 307 LYS D C 1
ATOM 11813 O O . LYS D 1 310 ? -7.865 53.839 27.759 1.00 36.88 307 LYS D O 1
ATOM 11819 N N . ARG D 1 311 ? -8.543 55.371 26.294 1.00 32.00 308 ARG D N 1
ATOM 11820 C CA . ARG D 1 311 ? -9.714 55.699 27.112 1.00 34.79 308 ARG D CA 1
ATOM 11821 C C . ARG D 1 311 ? -9.358 56.249 28.501 1.00 37.07 308 ARG D C 1
ATOM 11822 O O . ARG D 1 311 ? -10.151 56.141 29.444 1.00 32.52 308 ARG D O 1
ATOM 11830 N N . TYR D 1 312 ? -8.172 56.852 28.612 1.00 38.58 309 TYR D N 1
ATOM 11831 C CA . TYR D 1 312 ? -7.816 57.670 29.769 1.00 29.67 309 TYR D CA 1
ATOM 11832 C C . TYR D 1 312 ? -8.667 58.950 29.788 1.00 36.00 309 TYR D C 1
ATOM 11833 O O . TYR D 1 312 ? -8.963 59.488 30.853 1.00 32.91 309 TYR D O 1
ATOM 11842 N N . VAL D 1 313 ? -9.055 59.444 28.610 1.00 35.78 310 VAL D N 1
ATOM 11843 C CA . VAL D 1 313 ? -9.972 60.582 28.536 1.00 28.80 310 VAL D CA 1
ATOM 11844 C C . VAL D 1 313 ? -11.078 60.314 27.525 1.00 35.34 310 VAL D C 1
ATOM 11845 O O . VAL D 1 313 ? -10.943 59.435 26.677 1.00 34.23 310 VAL D O 1
ATOM 11849 N N . GLU D 1 314 ? -12.147 61.108 27.611 1.00 40.84 311 GLU D N 1
ATOM 11850 C CA . GLU D 1 314 ? -13.342 60.952 26.780 1.00 45.51 311 GLU D CA 1
ATOM 11851 C C . GLU D 1 314 ? -13.101 61.212 25.284 1.00 43.73 311 GLU D C 1
ATOM 11852 O O . GLU D 1 314 ? -12.231 62.009 24.927 1.00 39.34 311 GLU D O 1
ATOM 11858 N N . ARG D 1 315 ? -13.876 60.536 24.425 1.00 44.75 312 ARG D N 1
ATOM 11859 C CA . ARG D 1 315 ? -13.689 60.564 22.958 1.00 48.11 312 ARG D CA 1
ATOM 11860 C C . ARG D 1 315 ? -13.780 61.933 22.307 1.00 34.49 312 ARG D C 1
ATOM 11861 O O . ARG D 1 315 ? -13.098 62.196 21.331 1.00 34.42 312 ARG D O 1
ATOM 11869 N N . HIS D 1 316 ? -14.627 62.800 22.832 1.00 29.76 313 HIS D N 1
ATOM 11870 C CA . HIS D 1 316 ? -14.752 64.113 22.242 1.00 40.39 313 HIS D CA 1
ATOM 11871 C C . HIS D 1 316 ? -13.404 64.850 22.146 1.00 45.52 313 HIS D C 1
ATOM 11872 O O . HIS D 1 316 ? -13.258 65.729 21.304 1.00 48.78 313 HIS D O 1
ATOM 11879 N N . TYR D 1 317 ? -12.416 64.482 22.974 1.00 39.67 314 TYR D N 1
ATOM 11880 C CA . TYR D 1 317 ? -11.092 65.124 22.887 1.00 42.71 314 TYR D CA 1
ATOM 11881 C C . TYR D 1 317 ? -10.379 64.863 21.566 1.00 40.66 314 TYR D C 1
ATOM 11882 O O . TYR D 1 317 ? -9.487 65.613 21.201 1.00 40.34 314 TYR D O 1
ATOM 11891 N N . ALA D 1 318 ? -10.779 63.802 20.865 1.00 38.67 315 ALA D N 1
ATOM 11892 C CA . ALA D 1 318 ? -10.250 63.481 19.536 1.00 33.70 315 ALA D CA 1
ATOM 11893 C C . ALA D 1 318 ? -10.266 64.672 18.585 1.00 32.13 315 ALA D C 1
ATOM 11894 O O . ALA D 1 318 ? -9.376 64.815 17.755 1.00 42.96 315 ALA D O 1
ATOM 11896 N N . GLN D 1 319 ? -11.276 65.526 18.684 1.00 31.41 316 GLN D N 1
ATOM 11897 C CA . GLN D 1 319 ? -11.341 66.665 17.771 1.00 34.59 316 GLN D CA 1
ATOM 11898 C C . GLN D 1 319 ? -10.259 67.706 18.060 1.00 39.12 316 GLN D C 1
ATOM 11899 O O . GLN D 1 319 ? -9.795 68.409 17.166 1.00 34.59 316 GLN D O 1
ATOM 11905 N N . VAL D 1 320 ? -9.874 67.813 19.323 1.00 39.87 317 VAL D N 1
ATOM 11906 C CA . VAL D 1 320 ? -8.789 68.693 19.702 1.00 43.23 317 VAL D CA 1
ATOM 11907 C C . VAL D 1 320 ? -7.542 68.188 19.002 1.00 33.53 317 VAL D C 1
ATOM 11908 O O . VAL D 1 320 ? -6.770 68.972 18.436 1.00 27.94 317 VAL D O 1
ATOM 11912 N N . ALA D 1 321 ? -7.396 66.862 19.009 1.00 27.56 318 ALA D N 1
ATOM 11913 C CA . ALA D 1 321 ? -6.190 66.200 18.534 1.00 31.35 318 ALA D CA 1
ATOM 11914 C C . ALA D 1 321 ? -6.140 66.336 17.035 1.00 37.11 318 ALA D C 1
ATOM 11915 O O . ALA D 1 321 ? -5.087 66.593 16.445 1.00 40.27 318 ALA D O 1
ATOM 11917 N N . GLU D 1 322 ? -7.302 66.153 16.427 1.00 29.28 319 GLU D N 1
ATOM 11918 C CA . GLU D 1 322 ? -7.463 66.314 14.991 1.00 31.92 319 GLU D CA 1
ATOM 11919 C C . GLU D 1 322 ? -7.024 67.710 14.539 1.00 35.92 319 GLU D C 1
ATOM 11920 O O . GLU D 1 322 ? -6.302 67.850 13.547 1.00 40.52 319 GLU D O 1
ATOM 11926 N N . LYS D 1 323 ? -7.463 68.741 15.262 1.00 34.68 320 LYS D N 1
ATOM 11927 C CA . LYS D 1 323 ? -7.139 70.117 14.870 1.00 39.37 320 LYS D CA 1
ATOM 11928 C C . LYS D 1 323 ? -5.631 70.348 14.935 1.00 37.26 320 LYS D C 1
ATOM 11929 O O . LYS D 1 323 ? -5.061 71.068 14.112 1.00 35.03 320 LYS D O 1
ATOM 11935 N N . ALA D 1 324 ? -4.982 69.705 15.902 1.00 32.52 321 ALA D N 1
ATOM 11936 C CA . ALA D 1 324 ? -3.545 69.887 16.085 1.00 29.99 321 ALA D CA 1
ATOM 11937 C C . ALA D 1 324 ? -2.760 69.142 15.009 1.00 31.32 321 ALA D C 1
ATOM 11938 O O . ALA D 1 324 ? -1.779 69.645 14.483 1.00 31.75 321 ALA D O 1
ATOM 11940 N N . ILE D 1 325 ? -3.208 67.942 14.683 1.00 33.51 322 ILE D N 1
ATOM 11941 C CA . ILE D 1 325 ? -2.576 67.145 13.647 1.00 36.94 322 ILE D CA 1
ATOM 11942 C C . ILE D 1 325 ? -2.609 67.850 12.271 1.00 38.74 322 ILE D C 1
ATOM 11943 O O . ILE D 1 325 ? -1.621 67.845 11.537 1.00 36.78 322 ILE D O 1
ATOM 11948 N N . ARG D 1 326 ? -3.729 68.478 11.933 1.00 34.72 323 ARG D N 1
ATOM 11949 C CA . ARG D 1 326 ? -3.766 69.299 10.727 1.00 40.73 323 ARG D CA 1
ATOM 11950 C C . ARG D 1 326 ? -2.813 70.485 10.836 1.00 41.18 323 ARG D C 1
ATOM 11951 O O . ARG D 1 326 ? -2.199 70.895 9.844 1.00 42.52 323 ARG D O 1
ATOM 11959 N N . GLY D 1 327 ? -2.703 71.040 12.035 1.00 36.60 324 GLY D N 1
ATOM 11960 C CA . GLY D 1 327 ? -1.810 72.164 12.252 1.00 30.69 324 GLY D CA 1
ATOM 11961 C C . GLY D 1 327 ? -0.372 71.721 12.057 1.00 36.86 324 GLY D C 1
ATOM 11962 O O . GLY D 1 327 ? 0.428 72.419 11.431 1.00 42.92 324 GLY D O 1
ATOM 11963 N N . ILE D 1 328 ? -0.045 70.543 12.586 1.00 34.66 325 ILE D N 1
ATOM 11964 C CA . ILE D 1 328 ? 1.306 69.989 12.457 1.00 32.61 325 ILE D CA 1
ATOM 11965 C C . ILE D 1 328 ? 1.678 69.817 10.980 1.00 36.40 325 ILE D C 1
ATOM 11966 O O . ILE D 1 328 ? 2.709 70.335 10.517 1.00 38.47 325 ILE D O 1
ATOM 11971 N N . VAL D 1 329 ? 0.824 69.098 10.252 1.00 31.53 326 VAL D N 1
ATOM 11972 C CA . VAL D 1 329 ? 1.037 68.790 8.846 1.00 31.21 326 VAL D CA 1
ATOM 11973 C C . VAL D 1 329 ? 1.281 70.066 8.069 1.00 34.68 326 VAL D C 1
ATOM 11974 O O . VAL D 1 329 ? 2.214 70.154 7.280 1.00 38.12 326 VAL D O 1
ATOM 11978 N N . LYS D 1 330 ? 0.443 71.063 8.323 1.00 38.76 327 LYS D N 1
ATOM 11979 C CA . LYS D 1 330 ? 0.563 72.351 7.663 1.00 40.33 327 LYS D CA 1
ATOM 11980 C C . LYS D 1 330 ? 1.862 73.031 8.038 1.00 42.05 327 LYS D C 1
ATOM 11981 O O . LYS D 1 330 ? 2.285 73.948 7.353 1.00 42.83 327 LYS D O 1
ATOM 11987 N N . HIS D 1 331 ? 2.491 72.595 9.129 1.00 40.01 328 HIS D N 1
ATOM 11988 C CA . HIS D 1 331 ? 3.747 73.212 9.563 1.00 39.35 328 HIS D CA 1
ATOM 11989 C C . HIS D 1 331 ? 4.987 72.429 9.205 1.00 35.06 328 HIS D C 1
ATOM 11990 O O . HIS D 1 331 ? 6.070 72.750 9.666 1.00 37.30 328 HIS D O 1
ATOM 11997 N N . ILE D 1 332 ? 4.823 71.423 8.360 1.00 35.74 329 ILE D N 1
ATOM 11998 C CA . ILE D 1 332 ? 5.951 70.653 7.860 1.00 34.65 329 ILE D CA 1
ATOM 11999 C C . ILE D 1 332 ? 6.326 71.089 6.444 1.00 38.44 329 ILE D C 1
ATOM 12000 O O . ILE D 1 332 ? 5.534 70.989 5.506 1.00 35.91 329 ILE D O 1
ATOM 12005 N N . SER D 1 333 ? 7.540 71.590 6.295 1.00 39.33 330 SER D N 1
ATOM 12006 C CA . SER D 1 333 ? 7.972 72.149 5.021 1.00 40.49 330 SER D CA 1
ATOM 12007 C C . SER D 1 333 ? 8.153 71.056 3.979 1.00 39.61 330 SER D C 1
ATOM 12008 O O . SER D 1 333 ? 8.218 69.877 4.317 1.00 41.16 330 SER D O 1
ATOM 12011 N N . PRO D 1 334 ? 8.288 71.446 2.707 1.00 46.46 331 PRO D N 1
ATOM 12012 C CA . PRO D 1 334 ? 8.515 70.419 1.689 1.00 51.06 331 PRO D CA 1
ATOM 12013 C C . PRO D 1 334 ? 9.817 69.647 1.933 1.00 54.76 331 PRO D C 1
ATOM 12014 O O . PRO D 1 334 ? 9.959 68.517 1.462 1.00 58.40 331 PRO D O 1
ATOM 12018 N N . GLU D 1 335 ? 10.755 70.246 2.659 1.00 55.34 332 GLU D N 1
ATOM 12019 C CA . GLU D 1 335 ? 12.009 69.568 2.967 1.00 53.31 332 GLU D CA 1
ATOM 12020 C C . GLU D 1 335 ? 11.895 68.740 4.233 1.00 48.98 332 GLU D C 1
ATOM 12021 O O . GLU D 1 335 ? 12.902 68.236 4.733 1.00 52.61 332 GLU D O 1
ATOM 12027 N N . GLY D 1 336 ? 10.676 68.604 4.753 1.00 41.45 333 GLY D N 1
ATOM 12028 C CA . GLY D 1 336 ? 10.452 67.764 5.919 1.00 43.84 333 GLY D CA 1
ATOM 12029 C C . GLY D 1 336 ? 10.767 68.372 7.278 1.00 44.77 333 GLY D C 1
ATOM 12030 O O . GLY D 1 336 ? 10.731 67.671 8.282 1.00 50.30 333 GLY D O 1
ATOM 12031 N N . GLU D 1 337 ? 11.067 69.668 7.315 1.00 39.91 334 GLU D N 1
ATOM 12032 C CA . GLU D 1 337 ? 11.309 70.379 8.568 1.00 35.77 334 GLU D CA 1
ATOM 12033 C C . GLU D 1 337 ? 10.019 70.815 9.269 1.00 36.16 334 GLU D C 1
ATOM 12034 O O . GLU D 1 337 ? 9.045 71.211 8.626 1.00 37.78 334 GLU D O 1
ATOM 12040 N N . LEU D 1 338 ? 10.006 70.729 10.596 1.00 36.35 335 LEU D N 1
ATOM 12041 C CA . LEU D 1 338 ? 8.839 71.184 11.341 1.00 38.53 335 LEU D CA 1
ATOM 12042 C C . LEU D 1 338 ? 9.043 72.641 11.723 1.00 31.34 335 LEU D C 1
ATOM 12043 O O . LEU D 1 338 ? 9.757 72.947 12.665 1.00 31.86 335 LEU D O 1
ATOM 12048 N N . LEU D 1 339 ? 8.418 73.535 10.974 1.00 33.34 336 LEU D N 1
ATOM 12049 C CA . LEU D 1 339 ? 8.539 74.964 11.233 1.00 41.32 336 LEU D CA 1
ATOM 12050 C C . LEU D 1 339 ? 7.972 75.317 12.605 1.00 40.97 336 LEU D C 1
ATOM 12051 O O . LEU D 1 339 ? 7.143 74.584 13.152 1.00 36.76 336 LEU D O 1
ATOM 12056 N N . GLN D 1 340 ? 8.411 76.449 13.145 1.00 41.50 337 GLN D N 1
ATOM 12057 C CA . GLN D 1 340 ? 7.931 76.927 14.439 1.00 47.51 337 GLN D CA 1
ATOM 12058 C C . GLN D 1 340 ? 8.328 75.965 15.553 1.00 48.30 337 GLN D C 1
ATOM 12059 O O . GLN D 1 340 ? 7.557 75.711 16.474 1.00 47.68 337 GLN D O 1
ATOM 12065 N N . THR D 1 341 ? 9.532 75.420 15.450 1.00 49.12 338 THR D N 1
ATOM 12066 C CA . THR D 1 341 ? 10.136 74.707 16.556 1.00 45.62 338 THR D CA 1
ATOM 12067 C C . THR D 1 341 ? 11.023 75.692 17.312 1.00 41.49 338 THR D C 1
ATOM 12068 O O . THR D 1 341 ? 11.803 76.431 16.711 1.00 48.49 338 THR D O 1
ATOM 12072 N N . SER D 1 342 ? 10.877 75.738 18.628 1.00 39.28 339 SER D N 1
ATOM 12073 C CA . SER D 1 342 ? 11.719 76.610 19.437 1.00 40.20 339 SER D CA 1
ATOM 12074 C C . SER D 1 342 ? 12.954 75.854 19.931 1.00 41.00 339 SER D C 1
ATOM 12075 O O . SER D 1 342 ? 12.904 74.646 20.186 1.00 35.62 339 SER D O 1
ATOM 12078 N N . PHE D 1 343 ? 14.057 76.583 20.069 1.00 45.06 340 PHE D N 1
ATOM 12079 C CA . PHE D 1 343 ? 15.323 76.022 20.506 1.00 40.50 340 PHE D CA 1
ATOM 12080 C C . PHE D 1 343 ? 15.273 75.518 21.951 1.00 43.87 340 PHE D C 1
ATOM 12081 O O . PHE D 1 343 ? 14.336 75.818 22.690 1.00 48.93 340 PHE D O 1
ATOM 12089 N N . GLY D 1 344 ? 16.284 74.750 22.345 1.00 39.50 341 GLY D N 1
ATOM 12090 C CA . GLY D 1 344 ? 16.462 74.386 23.738 1.00 42.50 341 GLY D CA 1
ATOM 12091 C C . GLY D 1 344 ? 16.160 75.541 24.687 1.00 47.10 341 GLY D C 1
ATOM 12092 O O . GLY D 1 344 ? 16.639 76.675 24.504 1.00 48.02 341 GLY D O 1
ATOM 12093 N N . THR D 1 345 ? 15.360 75.235 25.705 1.00 39.56 342 THR D N 1
ATOM 12094 C CA . THR D 1 345 ? 14.820 76.230 26.615 1.00 37.72 342 THR D CA 1
ATOM 12095 C C . THR D 1 345 ? 15.148 75.835 28.053 1.00 44.64 342 THR D C 1
ATOM 12096 O O . THR D 1 345 ? 14.695 74.798 28.535 1.00 40.18 342 THR D O 1
ATOM 12100 N N . GLY D 1 346 ? 15.931 76.665 28.735 1.00 40.93 343 GLY D N 1
ATOM 12101 C CA . GLY D 1 346 ? 16.242 76.435 30.128 1.00 40.80 343 GLY D CA 1
ATOM 12102 C C . GLY D 1 346 ? 15.179 76.977 31.067 1.00 43.90 343 GLY D C 1
ATOM 12103 O O . GLY D 1 346 ? 14.027 77.206 30.681 1.00 46.07 343 GLY D O 1
ATOM 12112 N N . GLY D 1 348 ? 13.435 79.758 32.848 1.00 33.55 345 GLY D N 1
ATOM 12113 C CA . GLY D 1 348 ? 13.241 81.191 32.809 1.00 39.84 345 GLY D CA 1
ATOM 12114 C C . GLY D 1 348 ? 12.978 81.833 34.160 1.00 44.00 345 GLY D C 1
ATOM 12115 O O . GLY D 1 348 ? 12.317 81.260 35.023 1.00 40.48 345 GLY D O 1
ATOM 12116 N N . HIS D 1 349 ? 13.474 83.048 34.343 1.00 42.40 346 HIS D N 1
ATOM 12117 C CA . HIS D 1 349 ? 13.217 83.764 35.583 1.00 41.01 346 HIS D CA 1
ATOM 12118 C C . HIS D 1 349 ? 12.099 84.772 35.410 1.00 36.89 346 HIS D C 1
ATOM 12119 O O . HIS D 1 349 ? 11.628 85.356 36.381 1.00 38.92 346 HIS D O 1
ATOM 12126 N N . ASP D 1 350 ? 11.669 84.952 34.168 1.00 38.17 347 ASP D N 1
ATOM 12127 C CA . ASP D 1 350 ? 10.563 85.845 33.837 1.00 45.42 347 ASP D CA 1
ATOM 12128 C C . ASP D 1 350 ? 9.947 85.337 32.556 1.00 40.30 347 ASP D C 1
ATOM 12129 O O . ASP D 1 350 ? 10.565 84.541 31.856 1.00 44.88 347 ASP D O 1
ATOM 12134 N N . LEU D 1 351 ? 8.741 85.800 32.239 1.00 38.79 348 LEU D N 1
ATOM 12135 C CA . LEU D 1 351 ? 8.010 85.267 31.094 1.00 39.97 348 LEU D CA 1
ATOM 12136 C C . LEU D 1 351 ? 8.660 85.566 29.742 1.00 40.33 348 LEU D C 1
ATOM 12137 O O . LEU D 1 351 ? 8.679 84.713 28.854 1.00 43.50 348 LEU D O 1
ATOM 12142 N N . ASP D 1 352 ? 9.210 86.765 29.595 1.00 44.85 349 ASP D N 1
ATOM 12143 C CA . ASP D 1 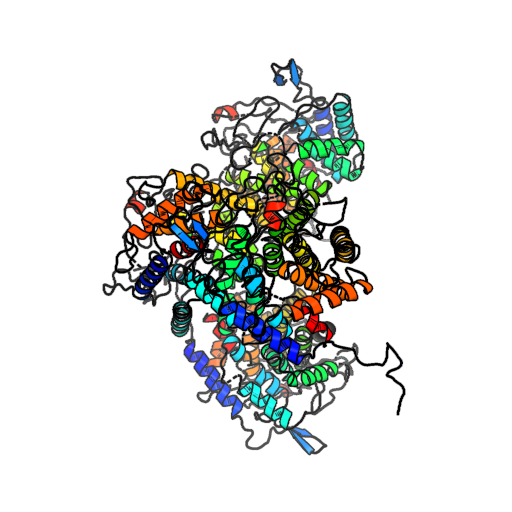352 ? 9.938 87.143 28.377 1.00 45.79 349 ASP D CA 1
ATOM 12144 C C . ASP D 1 352 ? 10.983 86.115 27.965 1.00 38.72 349 ASP D C 1
ATOM 12145 O O . ASP D 1 352 ? 11.239 85.907 26.778 1.00 40.88 349 ASP D O 1
ATOM 12150 N N . PHE D 1 353 ? 11.594 85.473 28.950 1.00 32.92 350 PHE D N 1
ATOM 12151 C CA . PHE D 1 353 ? 12.619 84.486 28.672 1.00 36.96 350 PHE D CA 1
ATOM 12152 C C . PHE D 1 353 ? 12.048 83.423 27.730 1.00 40.94 350 PHE D C 1
ATOM 12153 O O . PHE D 1 353 ? 12.737 82.956 26.809 1.00 42.30 350 PHE D O 1
ATOM 12161 N N . TYR D 1 354 ? 10.785 83.055 27.956 1.00 33.14 351 TYR D N 1
ATOM 12162 C CA . TYR D 1 354 ? 10.115 82.075 27.103 1.00 36.88 351 TYR D CA 1
ATOM 12163 C C . TYR D 1 354 ? 9.720 82.728 25.784 1.00 47.84 351 TYR D C 1
ATOM 12164 O O . TYR D 1 354 ? 10.050 82.217 24.708 1.00 46.46 351 TYR D O 1
ATOM 12173 N N . ARG D 1 355 ? 9.046 83.874 25.872 1.00 49.49 352 ARG D N 1
ATOM 12174 C CA . ARG D 1 355 ? 8.635 84.608 24.679 1.00 47.82 352 ARG D CA 1
ATOM 12175 C C . ARG D 1 355 ? 9.781 84.834 23.676 1.00 48.85 352 ARG D C 1
ATOM 12176 O O . ARG D 1 355 ? 9.531 85.022 22.487 1.00 45.92 352 ARG D O 1
ATOM 12184 N N . HIS D 1 356 ? 11.029 84.790 24.144 1.00 50.98 353 HIS D N 1
ATOM 12185 C CA . HIS D 1 356 ? 12.162 85.161 23.292 1.00 53.61 353 HIS D CA 1
ATOM 12186 C C . HIS D 1 356 ? 13.121 84.036 22.913 1.00 58.16 353 HIS D C 1
ATOM 12187 O O . HIS D 1 356 ? 14.236 84.311 22.476 1.00 63.14 353 HIS D O 1
ATOM 12194 N N . ILE D 1 357 ? 12.712 82.782 23.065 1.00 56.34 354 ILE D N 1
ATOM 12195 C CA . ILE D 1 357 ? 13.559 81.669 22.621 1.00 54.87 354 ILE D CA 1
ATOM 12196 C C . ILE D 1 357 ? 13.685 81.628 21.088 1.00 52.82 354 ILE D C 1
ATOM 12197 O O . ILE D 1 357 ? 12.699 81.758 20.369 1.00 52.56 354 ILE D O 1
ATOM 12202 N N . PRO D 1 358 ? 14.910 81.443 20.581 1.00 54.17 355 PRO D N 1
ATOM 12203 C CA . PRO D 1 358 ? 15.081 81.375 19.127 1.00 57.11 355 PRO D CA 1
ATOM 12204 C C . PRO D 1 358 ? 14.351 80.181 18.506 1.00 60.23 355 PRO D C 1
ATOM 12205 O O . PRO D 1 358 ? 13.993 79.219 19.202 1.00 59.68 355 PRO D O 1
ATOM 12209 N N . LEU D 1 359 ? 14.153 80.252 17.191 1.00 56.67 356 LEU D N 1
ATOM 12210 C CA . LEU D 1 359 ? 13.502 79.193 16.428 1.00 49.14 356 LEU D CA 1
ATOM 12211 C C . LEU D 1 359 ? 14.496 78.494 15.499 1.00 48.03 356 LEU D C 1
ATOM 12212 O O . LEU D 1 359 ? 15.129 79.125 14.659 1.00 49.25 356 LEU D O 1
ATOM 12217 N N . THR D 1 360 ? 14.637 77.188 15.659 1.00 52.80 357 THR D N 1
ATOM 12218 C CA . THR D 1 360 ? 15.528 76.416 14.807 1.00 53.88 357 THR D CA 1
ATOM 12219 C C . THR D 1 360 ? 15.091 74.959 14.828 1.00 51.42 357 THR D C 1
ATOM 12220 O O . THR D 1 360 ? 14.509 74.502 15.813 1.00 52.93 357 THR D O 1
ATOM 12224 N N . SER D 1 361 ? 15.362 74.230 13.751 1.00 42.22 358 SER D N 1
ATOM 12225 C CA . SER D 1 361 ? 14.966 72.828 13.707 1.00 46.15 358 SER D CA 1
ATOM 12226 C C . SER D 1 361 ? 15.777 72.042 14.737 1.00 52.05 358 SER D C 1
ATOM 12227 O O . SER D 1 361 ? 16.948 72.368 14.993 1.00 53.22 358 SER D O 1
ATOM 12238 N N . PRO D 1 363 ? 16.275 67.823 16.702 1.00 47.78 360 PRO D N 1
ATOM 12239 C CA . PRO D 1 363 ? 15.861 66.419 16.717 1.00 47.64 360 PRO D CA 1
ATOM 12240 C C . PRO D 1 363 ? 14.476 66.252 17.372 1.00 44.97 360 PRO D C 1
ATOM 12241 O O . PRO D 1 363 ? 13.593 65.608 16.809 1.00 44.08 360 PRO D O 1
ATOM 12245 N N . TYR D 1 364 ? 14.294 66.835 18.553 1.00 43.99 361 TYR D N 1
ATOM 12246 C CA . TYR D 1 364 ? 13.042 66.695 19.291 1.00 41.14 361 TYR D CA 1
ATOM 12247 C C . TYR D 1 364 ? 11.849 67.204 18.503 1.00 42.92 361 TYR D C 1
ATOM 12248 O O . TYR D 1 364 ? 10.769 66.638 18.599 1.00 48.85 361 TYR D O 1
ATOM 12257 N N . GLY D 1 365 ? 12.057 68.269 17.731 1.00 43.41 362 GLY D N 1
ATOM 12258 C CA . GLY D 1 365 ? 11.011 68.847 16.904 1.00 48.11 362 GLY D CA 1
ATOM 12259 C C . GLY D 1 365 ? 10.530 67.879 15.844 1.00 40.66 362 GLY D C 1
ATOM 12260 O O . GLY D 1 365 ? 9.331 67.585 15.747 1.00 31.89 362 GLY D O 1
ATOM 12261 N N . GLN D 1 366 ? 11.477 67.382 15.053 1.00 34.42 363 GLN D N 1
ATOM 12262 C CA . GLN D 1 366 ? 11.198 66.363 14.049 1.00 37.05 363 GLN D CA 1
ATOM 12263 C C . GLN D 1 366 ? 10.601 65.121 14.706 1.00 37.26 363 GLN D C 1
ATOM 12264 O O . GLN D 1 366 ? 9.594 64.564 14.254 1.00 33.86 363 GLN D O 1
ATOM 12270 N N . ALA D 1 367 ? 11.236 64.687 15.783 1.00 41.01 364 ALA D N 1
ATOM 12271 C CA . ALA D 1 367 ? 10.841 63.455 16.433 1.00 39.65 364 ALA D CA 1
ATOM 12272 C C . ALA D 1 367 ? 9.427 63.553 17.003 1.00 37.58 364 ALA D C 1
ATOM 12273 O O . ALA D 1 367 ? 8.662 62.587 16.994 1.00 34.78 364 ALA D O 1
ATOM 12283 N N . ALA D 1 369 ? 6.988 65.402 15.843 1.00 31.15 366 ALA D N 1
ATOM 12284 C CA . ALA D 1 369 ? 6.119 65.285 14.679 1.00 29.32 366 ALA D CA 1
ATOM 12285 C C . ALA D 1 369 ? 5.908 63.799 14.361 1.00 31.44 366 ALA D C 1
ATOM 12286 O O . ALA D 1 369 ? 4.776 63.307 14.322 1.00 33.78 366 ALA D O 1
ATOM 12296 N N . LEU D 1 371 ? 6.286 61.303 16.220 1.00 35.14 368 LEU D N 1
ATOM 12297 C CA . LEU D 1 371 ? 5.544 60.701 17.319 1.00 30.88 368 LEU D CA 1
ATOM 12298 C C . LEU D 1 371 ? 4.031 60.876 17.169 1.00 37.22 368 LEU D C 1
ATOM 12299 O O . LEU D 1 371 ? 3.272 59.893 17.237 1.00 34.01 368 LEU D O 1
ATOM 12304 N N . CYS D 1 372 ? 3.583 62.122 16.986 1.00 33.33 369 CYS D N 1
ATOM 12305 C CA . CYS D 1 372 ? 2.146 62.362 16.895 1.00 32.35 369 CYS D CA 1
ATOM 12306 C C . CYS D 1 372 ? 1.612 61.754 15.605 1.00 34.57 369 CYS D C 1
ATOM 12307 O O . CYS D 1 372 ? 0.518 61.187 15.593 1.00 30.61 369 CYS D O 1
ATOM 12310 N N . LEU D 1 373 ? 2.402 61.829 14.534 1.00 29.96 370 LEU D N 1
ATOM 12311 C CA . LEU D 1 373 ? 1.962 61.265 13.256 1.00 33.74 370 LEU D CA 1
ATOM 12312 C C . LEU D 1 373 ? 1.817 59.741 13.307 1.00 36.24 370 LEU D C 1
ATOM 12313 O O . LEU D 1 373 ? 0.844 59.187 12.793 1.00 36.82 370 LEU D O 1
ATOM 12318 N N . THR D 1 374 ? 2.773 59.069 13.939 1.00 37.66 371 THR D N 1
ATOM 12319 C CA . THR D 1 374 ? 2.706 57.618 14.090 1.00 39.90 371 THR D CA 1
ATOM 12320 C C . THR D 1 374 ? 1.465 57.186 14.875 1.00 39.86 371 THR D C 1
ATOM 12321 O O . THR D 1 374 ? 0.761 56.245 14.485 1.00 42.04 371 THR D O 1
ATOM 12325 N N . GLU D 1 375 ? 1.196 57.877 15.980 1.00 30.44 372 GLU D N 1
ATOM 12326 C CA . GLU D 1 375 ? -0.023 57.623 16.737 1.00 33.41 372 GLU D CA 1
ATOM 12327 C C . GLU D 1 375 ? -1.276 57.893 15.893 1.00 34.95 372 GLU D C 1
ATOM 12328 O O . GLU D 1 375 ? -2.272 57.172 15.985 1.00 37.00 372 GLU D O 1
ATOM 12334 N N . TYR D 1 376 ? -1.210 58.929 15.062 1.00 34.92 373 TYR D N 1
ATOM 12335 C CA . TYR D 1 376 ? -2.314 59.273 14.182 1.00 32.89 373 TYR D CA 1
ATOM 12336 C C . TYR D 1 376 ? -2.568 58.152 13.187 1.00 34.52 373 TYR D C 1
ATOM 12337 O O . TYR D 1 376 ? -3.720 57.850 12.848 1.00 26.15 373 TYR D O 1
ATOM 12346 N N . LEU D 1 377 ? -1.478 57.553 12.716 1.00 28.88 374 LEU D N 1
ATOM 12347 C CA . LEU D 1 377 ? -1.547 56.445 11.778 1.00 34.76 374 LEU D CA 1
ATOM 12348 C C . LEU D 1 377 ? -2.434 55.307 12.282 1.00 37.83 374 LEU D C 1
ATOM 12349 O O . LEU D 1 377 ? -2.984 54.549 11.485 1.00 37.13 374 LEU D O 1
ATOM 12354 N N . ARG D 1 378 ? -2.567 55.172 13.598 1.00 33.60 375 ARG D N 1
ATOM 12355 C CA . ARG D 1 378 ? -3.365 54.076 14.127 1.00 32.71 375 ARG D CA 1
ATOM 12356 C C . ARG D 1 378 ? -4.819 54.239 13.702 1.00 34.73 375 ARG D C 1
ATOM 12357 O O . ARG D 1 378 ? -5.583 53.270 13.689 1.00 35.22 375 ARG D O 1
ATOM 12365 N N . ASN D 1 379 ? -5.196 55.464 13.345 1.00 29.46 376 ASN D N 1
ATOM 12366 C CA . ASN D 1 379 ? -6.528 55.712 12.818 1.00 37.50 376 ASN D CA 1
ATOM 12367 C C . ASN D 1 379 ? -6.764 55.058 11.471 1.00 41.36 376 ASN D C 1
ATOM 12368 O O . ASN D 1 379 ? -7.884 55.095 10.955 1.00 36.26 376 ASN D O 1
ATOM 12373 N N . TYR D 1 380 ? -5.709 54.466 10.906 1.00 39.00 377 TYR D N 1
ATOM 12374 C CA . TYR D 1 380 ? -5.802 53.824 9.600 1.00 33.75 377 TYR D CA 1
ATOM 12375 C C . TYR D 1 380 ? -5.746 52.301 9.666 1.00 33.79 377 TYR D C 1
ATOM 12376 O O . TYR D 1 380 ? -5.679 51.635 8.641 1.00 38.00 377 TYR D O 1
ATOM 12385 N N . PHE D 1 381 ? -5.763 51.738 10.865 1.00 33.40 378 PHE D N 1
ATOM 12386 C CA . PHE D 1 381 ? -5.956 50.296 10.974 1.00 31.67 378 PHE D CA 1
ATOM 12387 C C . PHE D 1 381 ? -7.441 50.035 11.087 1.00 38.55 378 PHE D C 1
ATOM 12388 O O . PHE D 1 381 ? -8.142 50.828 11.712 1.00 33.47 378 PHE D O 1
#

Secondary structure (DSSP, 8-state):
----TT-TTTSPP--SS-HHHHHHHHHHHHHHHTT---SS--S-EE-TTS-EE-SSSTT--SHHHHHHHH--HHHHHH-----HHHHHHHHHHHHH-----SS---HHHHHHHHHHHH--GGGHHHHHHHHHH------GGG-----SS---TT--GGG--HHHHHHHHHHTT-HHHHHHHHHHHHHHHHH--TTTSS--S--BTTTTB-TTT--BHHHHHHHHHHHHHHHHHH---TT-HHHHHHHHHHHHHHHHHHTT--TTS--BSBTT-TTSPB-HHHHHHHHHHHHHHHHTTSS-GGGHHHHHHHHHHHHHTB-TT--BTTPBP-----SHHHHHTPPB---TTT---HHHHHHGGG-/-B--TT-TTTSPP--SS-HHHHHHHHHHHHHHHTT---TT-TT-EEBTTS-EE-SSSTTS-SHHHHHHHH--HHHHHH-----HHHHHHHHHHHHH------S---HHHHHHHHHHHH--TTTHHHHHHHHHH------GGG-----SS---TT--GGG--HHHHHHHHHHTT-HHHHHHHHHHHHHHHHH--TTTS---S--BTTTTB-TT---BHHHHHHHHHHHHHHHHHH---TT-HHHHHHHHHHHHHHHHHHHH--TTS-EESBTT-TTSPEEHHHHHHHHHHHHHHHHTTSS-GGGHHHHHHHHHHHHHTB-TTS-BSS-B------SHHHHTT--B---TTT---HHHHHGGGG-/-B--TT-TTTSPP--SS-HHHHHHHHHHHHHHHHT---SS-TT-EE-TTS-EE-SSSTTS-SHHHHHHHH--HHHHHH-----HHHHHHHHHHHHH------S---HHHHHHHHHHHH--TTTHHHHHHHHHH------GGG-----SS---TT--GGG--HHHHHHHHHHTT-HHHHHHHHHHHHHHHHH--TTTS---S--BTTTTB-TT---BHHHHHHHHHHHHHHHHHH---TT-HHHHHHHHHHHHHHHHHHHT--TTS-EESBTT-TTSPEEHHHHHHHHHHHHHHHHTTSS-GGGHHHHHHHHHHHHHTB-TT--BTT-B------SSHHHHT--B---TTT---HHHHHGGGG-/----TT-TTTSPP--SS-HHHHHHHHHHHHHHHHT---SS-TT-EEBTTS-EE-SSSTTS-SHHHHHHHH--HHHHHH-----HHHHHHHHHHHHH-PPPPSS---HHHHHHHHHHHH--GGGHHHHHHHHHH------GGG-----SS---TT--GGG--HHHHHHHHHHTT-HHHHHHHHHHHHHHHHH--TTTS---S--BTTTTB-TT---BHHHHHHHHHHHHHHHHHH---TT-HHHHHHHHHHHHHHHHHHHH--TTS-EESBTT-TTSPEEHHHHHHHHHHHHHHHHTTSS-GGGHHHHHHHHHHHHHTB-TTS-BSSPBP-----SHHHHHT--B---TTT---HHHHHHGGG-